Protein AF-A0A3D8RYN4-F1 (afdb_monomer)

Foldseek 3Di:
DQPPQQVVLLVCLVCQVVDVVSLVLLVVLLVVCVVVLQVLQVVCCVPPVAWFEEEEEQCFLPSNVVSSQVSTQAYEYEHQHPNRLVSVVVVLVVLVVPPDPDDRSPRYHYFNDDQQALQPLSAACCDPVCSPDGHAAGQEYEYEAPQQLPQDVLSVLLSNLSRHDAFGKYKYKHFAPPDPCLCVVDDPVPCVSGNHSHHHQVVVQVSNVVSPWAPWDWDDDPTMIIIMTTHHHDDDDDDDDDDDDDDDDDDDDDDDDDDDDDDDDDDPCVVVVLVPDDLVVLLLVLLVLACVSVQVLFVDQQDPDPDPDDDPDPDPQDDFPDWGPLCVSLVVLVVQLVPDVSSVVRSLLSSLQEDEQQSGTPGDPQVSLQCSLPPLLVVLLCLVVPLVSLQSHAEYEAEQVLQVLQADPVVVPDDDDRPRPLVSQVSSCVSVVNPCSSPDHSLLSVLSSQLSRQNYAYYHYEHEDHQAASNHLVSNVVSVQQAHNYQYYAYEYFCPPALQDADECCGYPLNVQNRYLNHAEYHYERHEHYDPDDARAQNANHAYYAYAQYAYALVRLLSVLVSYQQHAEDHDAHHFPRSDPPDDRQELQRHDAVQSVLVSCLSNLAHHAEYHDHCLSRHDYPDDPDPRDLLSQQSSQNYAYDEDEVVSVLSVCVVVVVQLPLCSVVSNHHLNYAEYEYEYHPPDPDDRRNPLSVLQSVLVCLLVVSNVNHAEYEYQDPDPNVVSCVSNVNSNHHYDYDNQAGAARSNGHSNDDDDDPDHDDHHTDDRPPPPVD

Organism: NCBI:txid1810919

pLDDT: mean 72.81, std 21.57, range [21.98, 98.44]

Mean predicted aligned error: 19.5 Å

InterPro domains:
  IPR029063 S-adenosyl-L-methionine-dependent methyltransferase superfamily [G3DSA:3.40.50.150] (34-234)
  IPR029063 S-adenosyl-L-methionine-dependent methyltransferase superfamily [SSF53335] (4-226)
  IPR032675 Leucine-rich repeat domain superfamily [G3DSA:3.80.10.10] (433-687)

Nearest PDB structures (foldseek):
  3ccf-assembly1_A  TM=7.684E-01  e=9.822E-07  Trichormus variabilis ATCC 29413
  2o57-assembly2_D  TM=6.548E-01  e=4.683E-06  Galdieria sulphuraria
  2o57-assembly2_C  TM=6.569E-01  e=8.264E-06  Galdieria sulphuraria
  2vz9-assembly1_B  TM=7.714E-01  e=1.116E-04  Sus scrofa
  8x8j-assembly1_B  TM=5.239E-01  e=8.935E-07  Acinetobacter baumannii

Secondary structure (DSSP, 8-state):
---HHHHHHHHHHHHHTT-HHHHHHHHHHHHHHHHHHHHHHHHHHHHHSPPPEEEEES-TTSHHHHHHGGGSSEEEEEES-HHHHHHHHHHHHHHHTT-SSS--GGGEEEEE-----TT-TTSPBSSTT-TTSPBP-EEEEEEES-GGG-S-HHHHHHHHHHHEEEEEEEEEEE-B--SGGGGGGS-GGG-TT-S-S-B-HHHHHHHHHHHTEEEEEEEEETTEEEEEEEEPPPPP------------------------------STTHHHHHTTS-HHHHHHHHHTT-TTTTT-TTT--S---TT-S-----PPPPPTTPPPHHHHHHHHHHHHHHH-HHHHHHHHHHHTSEE-TT-S-SS-HHHHHHHHHHHHHHHHHHHHH-HHHHHH--EEEE-GGGTGGGS-TTGGGSS-----HHHHHHHHHHHTT-S-GGG--HHHHHHHHHHT-TT--EEEEEEPS-SS-SS-HHHHHHTT------SEEEEEE--SS-TT--EEHHHHSHHHHHT-TT--EEEEESEEES-SSSPPPP-TT--EEEEEEE---HHHHHHHHHT-S---EEEEEEPPSTT-TTS-TTB-TTSPPHHHHHHHHGGGTTT--EEEEE-TTS-B--SPPP---GGGGGG-TT--EEEEEHHHHHHHHHHTT-TT-TTHHHHHS-TT-SEEEEE--TT--S--TTHHHHHHHHHHHHHTTSSTT--EEEESS----HHHHHHHHHTT-EEEE---PPBPPTT--SS---S-S--S--BPP--TT-TT-

Sequence (773 aa):
MASAGNERFNDEAADWDKNPAVQEATRLAFDTLKPIIQALSERKRSSSGAGLDVLEVGCGTGLLTLRVAPLVREIVAVDPAHGMIDALKAKINDTANGQGTQDNSNNVVPVCRLLEDPEDPALPPHNPIDPNGARRKFDLILSHLVMHHVPDLKAFLCTLLGCLTPGGRVALTDFEDFGPEAIKFHPPSKLDGVERHGIPARWMEDLMKEVGFQDVKFIPKELHYFSTAKKRTPKPLPRNNSTETSLGPNLIAEDWSASPTPRLMPSPHYLAALELLPNEVLHLILGHFCAHCRGEHQQMSPIDHSSFGHIPCPAPQPDPNERTWYAADCRDLYSTCLASRRLHDIAQPILFHQFIPGYDYGVSVLAACRKWNGQLASFMRTVAQRQDLAAAVKRIFVHPSLLEPFQSAELTRSHLACENPEEVVSEVGTMLGIKEPHQLSGGDLLALLIAELPGLEHFSLRAKYYDAEIARPAALSATGISHLSLKTIDISLDTLYYPGRTLSLQQHVRALVELSPSLETLNVHVCKETWQQSSIPFLPNLKNICFTFSRLGEKDLESMLSSCNGLTSFFYQAGCRTYNINDDPWNGSDQFQLSHGVRYLGRHRATLRSLHLDLRERGESTWSPGTWDMSSFREFTALQHLTLNVEELDSLVWRGARVGDPELLIQLLPPSIVSFHLMFQSAYSDQPLWLERSLLGLADAAARGEFQNLKQVKWDKDWDLKRVQSIFAASGVRFGYDGYWGTRSTLGDHGWRPRSPDAGQWMPLPDEDDADL

Structure (mmCIF, N/CA/C/O backbone):
data_AF-A0A3D8RYN4-F1
#
_entry.id   AF-A0A3D8RYN4-F1
#
loop_
_atom_site.group_PDB
_atom_site.id
_atom_site.type_symbol
_atom_site.label_atom_id
_atom_site.label_alt_id
_atom_site.label_comp_id
_atom_site.label_asym_id
_atom_site.label_entity_id
_atom_site.label_seq_id
_atom_site.pdbx_PDB_ins_code
_atom_site.Cartn_x
_atom_site.Cartn_y
_atom_site.Cartn_z
_atom_site.occupancy
_atom_site.B_iso_or_equiv
_atom_site.auth_seq_id
_atom_site.auth_comp_id
_atom_site.auth_asym_id
_atom_site.auth_atom_id
_atom_site.pdbx_PDB_model_num
ATOM 1 N N . MET A 1 1 ? -22.774 5.195 -34.272 1.00 28.20 1 MET A N 1
ATOM 2 C CA . MET A 1 1 ? -24.001 5.760 -33.673 1.00 28.20 1 MET A CA 1
ATOM 3 C C . MET A 1 1 ? -23.578 6.558 -32.449 1.00 28.20 1 MET A C 1
ATOM 5 O O . MET A 1 1 ? -23.318 5.948 -31.429 1.00 28.20 1 MET A O 1
ATOM 9 N N . ALA A 1 2 ? -23.432 7.880 -32.562 1.00 33.06 2 ALA A N 1
ATOM 10 C CA . ALA A 1 2 ? -22.966 8.752 -31.473 1.00 33.06 2 ALA A CA 1
ATOM 11 C C . ALA A 1 2 ? -24.028 9.808 -31.087 1.00 33.06 2 ALA A C 1
ATOM 13 O O . ALA A 1 2 ? -23.694 10.961 -30.835 1.00 33.06 2 ALA A O 1
ATOM 14 N N . SER A 1 3 ? -25.323 9.459 -31.137 1.00 45.72 3 SER A N 1
ATOM 15 C CA . SER A 1 3 ? -26.417 10.435 -30.969 1.00 45.72 3 SER A CA 1
ATOM 16 C C . SER A 1 3 ? -27.044 10.463 -29.569 1.00 45.72 3 SER A C 1
ATOM 18 O O . SER A 1 3 ? -27.320 11.551 -29.080 1.00 45.72 3 SER A O 1
ATOM 20 N N . ALA A 1 4 ? -27.215 9.322 -28.888 1.00 49.22 4 ALA A N 1
ATOM 21 C CA . ALA A 1 4 ? -27.992 9.271 -27.639 1.00 49.22 4 ALA A CA 1
ATOM 22 C C . ALA A 1 4 ? -27.337 10.027 -26.461 1.00 49.22 4 ALA A C 1
ATOM 24 O O . ALA A 1 4 ? -28.012 10.763 -25.745 1.00 49.22 4 ALA A O 1
ATOM 25 N N . GLY A 1 5 ? -26.012 9.917 -26.290 1.00 58.94 5 GLY A N 1
ATOM 26 C CA . GLY A 1 5 ? -25.298 10.629 -25.220 1.00 58.94 5 GLY A CA 1
ATOM 27 C C . GLY A 1 5 ? -25.317 12.152 -25.395 1.00 58.94 5 GLY A C 1
ATOM 28 O O . GLY A 1 5 ? -25.557 12.886 -24.439 1.00 58.94 5 GLY A O 1
ATOM 29 N N . ASN A 1 6 ? -25.128 12.635 -26.627 1.00 74.56 6 ASN A N 1
ATOM 30 C CA . ASN A 1 6 ? -25.016 14.067 -26.920 1.00 74.56 6 ASN A CA 1
ATOM 31 C C . ASN A 1 6 ? -26.335 14.822 -26.715 1.00 74.56 6 ASN A C 1
ATOM 33 O O . ASN A 1 6 ? -26.305 15.956 -26.248 1.00 74.56 6 ASN A O 1
ATOM 37 N N . GLU A 1 7 ? -27.482 14.214 -27.035 1.00 79.06 7 GLU A N 1
ATOM 38 C CA . GLU A 1 7 ? -28.801 14.817 -26.786 1.00 79.06 7 GLU A CA 1
ATOM 39 C C . GLU A 1 7 ? -29.033 15.040 -25.287 1.00 79.06 7 GLU A C 1
ATOM 41 O O . GLU A 1 7 ? -29.350 16.155 -24.879 1.00 79.06 7 GLU A O 1
ATOM 46 N N . ARG A 1 8 ? -28.727 14.039 -24.451 1.00 83.81 8 ARG A N 1
ATOM 47 C CA . ARG A 1 8 ? -28.802 14.175 -22.989 1.00 83.81 8 ARG A CA 1
ATOM 48 C C . ARG A 1 8 ? -27.894 15.290 -22.464 1.00 83.81 8 ARG A C 1
ATOM 50 O O . ARG A 1 8 ? -28.317 16.089 -21.633 1.00 83.81 8 ARG A O 1
ATOM 57 N N . PHE A 1 9 ? -26.648 15.360 -22.934 1.00 85.62 9 PHE A N 1
ATOM 58 C CA . PHE A 1 9 ? -25.726 16.419 -22.512 1.00 85.62 9 PHE A CA 1
ATOM 59 C C . PHE A 1 9 ? -26.158 17.808 -23.004 1.00 85.62 9 PHE A C 1
ATOM 61 O O . PHE A 1 9 ? -25.968 18.784 -22.283 1.00 85.62 9 PHE A O 1
ATOM 68 N N . ASN A 1 10 ? -26.782 17.917 -24.181 1.00 88.88 10 ASN A N 1
ATOM 69 C CA . ASN A 1 10 ? -27.369 19.179 -24.637 1.00 88.88 10 ASN A CA 1
ATOM 70 C C . ASN A 1 10 ? -28.485 19.654 -23.694 1.00 88.88 10 ASN A C 1
ATOM 72 O O . ASN A 1 10 ? -28.496 20.827 -23.325 1.00 88.88 10 ASN A O 1
ATOM 76 N N . ASP A 1 11 ? -29.374 18.748 -23.277 1.00 86.75 11 ASP A N 1
ATOM 77 C CA . ASP A 1 11 ? -30.501 19.065 -22.392 1.00 86.75 11 ASP A CA 1
ATOM 78 C C . ASP A 1 11 ? -30.045 19.430 -20.969 1.00 86.75 11 ASP A C 1
ATOM 80 O O . ASP A 1 11 ? -30.603 20.326 -20.336 1.00 86.75 11 ASP A O 1
ATOM 84 N N . GLU A 1 12 ? -29.005 18.763 -20.459 1.00 88.50 12 GLU A N 1
ATOM 85 C CA . GLU A 1 12 ? -28.494 18.985 -19.100 1.00 88.50 12 GLU A CA 1
ATOM 86 C C . GLU A 1 12 ? -27.566 20.212 -18.979 1.00 88.50 12 GLU A C 1
ATOM 88 O O . GLU A 1 12 ? -27.318 20.676 -17.863 1.00 88.50 12 GLU A O 1
ATOM 93 N N . ALA A 1 13 ? -27.063 20.772 -20.087 1.00 91.62 13 ALA A N 1
ATOM 94 C CA . ALA A 1 13 ? -26.007 21.792 -20.083 1.00 91.62 13 ALA A CA 1
ATOM 95 C C . ALA A 1 13 ? -26.321 23.038 -19.228 1.00 91.62 13 ALA A C 1
ATOM 97 O O . ALA A 1 13 ? -25.436 23.567 -18.555 1.00 91.62 13 ALA A O 1
ATOM 98 N N . ALA A 1 14 ? -27.578 23.496 -19.212 1.00 86.88 14 ALA A N 1
ATOM 99 C CA . ALA A 1 14 ? -27.990 24.687 -18.459 1.00 86.88 14 ALA A CA 1
ATOM 100 C C . ALA A 1 14 ? -27.959 24.493 -16.928 1.00 86.88 14 ALA A C 1
ATOM 102 O O . ALA A 1 14 ? -27.790 25.458 -16.177 1.00 86.88 14 ALA A O 1
ATOM 103 N N . ASP A 1 15 ? -28.116 23.251 -16.466 1.00 88.56 15 ASP A N 1
ATOM 104 C CA . ASP A 1 15 ? -28.150 22.888 -15.047 1.00 88.56 15 ASP A CA 1
ATOM 105 C C . ASP A 1 15 ? -26.900 22.119 -14.597 1.00 88.56 15 ASP A C 1
ATOM 107 O O . ASP A 1 15 ? -26.719 21.898 -13.398 1.00 88.56 15 ASP A O 1
ATOM 111 N N . TRP A 1 16 ? -26.011 21.762 -15.529 1.00 88.94 16 TRP A N 1
ATOM 112 C CA . TRP A 1 16 ? -24.803 20.969 -15.286 1.00 88.94 16 TRP A CA 1
ATOM 113 C C . TRP A 1 16 ? -23.952 21.529 -14.140 1.00 88.94 16 TRP A C 1
ATOM 115 O O . TRP A 1 16 ? -23.611 20.825 -13.190 1.00 88.94 16 TRP A O 1
ATOM 125 N N . ASP A 1 17 ? -23.699 22.836 -14.174 1.00 90.88 17 ASP A N 1
ATOM 126 C CA . ASP A 1 17 ? -22.916 23.558 -13.171 1.00 90.88 17 ASP A CA 1
ATOM 127 C C . ASP A 1 17 ? -23.568 23.617 -11.784 1.00 90.88 17 ASP A C 1
ATOM 129 O O . ASP A 1 17 ? -22.876 23.868 -10.797 1.00 90.88 17 ASP A O 1
ATOM 133 N N . LYS A 1 18 ? -24.886 23.414 -11.684 1.00 90.50 18 LYS A N 1
ATOM 134 C CA . LYS A 1 18 ? -25.612 23.457 -10.405 1.00 90.50 18 LYS A CA 1
ATOM 135 C C . LYS A 1 18 ? -25.452 22.163 -9.614 1.00 90.50 18 LYS A C 1
ATOM 137 O O . LYS A 1 18 ? -25.801 22.135 -8.436 1.00 90.50 18 LYS A O 1
ATOM 142 N N . ASN A 1 19 ? -24.948 21.099 -10.239 1.00 86.06 19 ASN A N 1
ATOM 143 C CA . ASN A 1 19 ? -24.753 19.811 -9.595 1.00 86.06 19 ASN A CA 1
ATOM 144 C C . ASN A 1 19 ? -23.532 19.852 -8.647 1.00 86.06 19 ASN A C 1
ATOM 146 O O . ASN A 1 19 ? -22.397 19.962 -9.123 1.00 86.06 19 ASN A O 1
ATOM 150 N N . PRO A 1 20 ? -23.720 19.707 -7.317 1.00 83.62 20 PRO A N 1
ATOM 151 C CA . PRO A 1 20 ? -22.615 19.766 -6.360 1.00 83.62 20 PRO A CA 1
ATOM 152 C C . PRO A 1 20 ? -21.553 18.684 -6.584 1.00 83.62 20 PRO A C 1
ATOM 154 O O . PRO A 1 20 ? -20.374 18.938 -6.359 1.00 83.62 20 PRO A O 1
ATOM 157 N N . ALA A 1 21 ? -21.948 17.501 -7.067 1.00 78.25 21 ALA A N 1
ATOM 158 C CA . ALA A 1 21 ? -21.012 16.412 -7.338 1.00 78.25 21 ALA A CA 1
ATOM 159 C C . ALA A 1 21 ? -20.090 16.733 -8.526 1.00 78.25 21 ALA A C 1
ATOM 161 O O . ALA A 1 21 ? -18.897 16.450 -8.469 1.00 78.25 21 ALA A O 1
ATOM 162 N N . VAL A 1 22 ? -20.616 17.386 -9.570 1.00 84.12 22 VAL A N 1
ATOM 163 C CA . VAL A 1 22 ? -19.830 17.832 -10.736 1.00 84.12 22 VAL A CA 1
ATOM 164 C C . VAL A 1 22 ? -18.836 18.925 -10.335 1.00 84.12 22 VAL A C 1
ATOM 166 O O . VAL A 1 22 ? -17.677 18.895 -10.752 1.00 84.12 22 VAL A O 1
ATOM 169 N N . GLN A 1 23 ? -19.266 19.869 -9.491 1.00 87.19 23 GLN A N 1
ATOM 170 C CA . GLN A 1 23 ? -18.396 20.920 -8.953 1.00 87.19 23 GLN A CA 1
ATOM 171 C C . GLN A 1 23 ? -17.258 20.338 -8.112 1.00 87.19 23 GLN A C 1
ATOM 173 O O . GLN A 1 23 ? -16.103 20.731 -8.286 1.00 87.19 23 GLN A O 1
ATOM 178 N N . GLU A 1 24 ? -17.572 19.386 -7.232 1.00 83.62 24 GLU A N 1
ATOM 179 C CA . GLU A 1 24 ? -16.580 18.767 -6.358 1.00 83.62 24 GLU A CA 1
ATOM 180 C C . GLU A 1 24 ? -15.594 17.891 -7.137 1.00 83.62 24 GLU A C 1
ATOM 182 O O . GLU A 1 24 ? -14.384 18.049 -6.975 1.00 83.62 24 GLU A O 1
ATOM 187 N N . ALA A 1 25 ? -16.075 17.051 -8.060 1.00 82.88 25 ALA A N 1
ATOM 188 C CA . ALA A 1 25 ? -15.208 16.252 -8.925 1.00 82.88 25 ALA A CA 1
ATOM 189 C C . ALA A 1 25 ? -14.261 17.138 -9.755 1.00 82.88 25 ALA A C 1
ATOM 191 O O . ALA A 1 25 ? -13.054 16.887 -9.812 1.00 82.88 25 ALA A O 1
ATOM 192 N N . THR A 1 26 ? -14.777 18.243 -10.310 1.00 89.56 26 THR A N 1
ATOM 193 C CA . THR A 1 26 ? -13.957 19.202 -11.063 1.00 89.56 26 THR A CA 1
ATOM 194 C C . THR A 1 26 ? -12.929 19.901 -10.172 1.00 89.56 26 THR A C 1
ATOM 196 O O . THR A 1 26 ? -11.788 20.116 -10.591 1.00 89.56 26 THR A O 1
ATOM 199 N N . ARG A 1 27 ? -13.299 20.262 -8.936 1.00 88.69 27 ARG A N 1
ATOM 200 C CA . ARG A 1 27 ? -12.378 20.871 -7.966 1.00 88.69 27 ARG A CA 1
ATOM 201 C C . ARG A 1 27 ? -11.228 19.918 -7.641 1.00 88.69 27 ARG A C 1
ATOM 203 O O . ARG A 1 27 ? -10.073 20.321 -7.751 1.00 88.69 27 ARG A O 1
ATOM 210 N N . LEU A 1 28 ? -11.531 18.662 -7.315 1.00 84.50 28 LEU A N 1
ATOM 211 C CA . LEU A 1 28 ? -10.532 17.634 -7.000 1.00 84.50 28 LEU A CA 1
ATOM 212 C C . LEU A 1 28 ? -9.595 17.348 -8.182 1.00 84.50 28 LEU A C 1
ATOM 214 O O . LEU A 1 28 ? -8.376 17.221 -8.000 1.00 84.50 28 LEU A O 1
ATOM 218 N N . ALA A 1 29 ? -10.144 17.292 -9.400 1.00 86.31 29 ALA A N 1
ATOM 219 C CA . ALA A 1 29 ? -9.355 17.145 -10.618 1.00 86.31 29 ALA A CA 1
ATOM 220 C C . ALA A 1 29 ? -8.426 18.345 -10.831 1.00 86.31 29 ALA A C 1
ATOM 222 O O . ALA A 1 29 ? -7.227 18.164 -11.052 1.00 86.31 29 ALA A O 1
ATOM 223 N N . PHE A 1 30 ? -8.937 19.572 -10.692 1.00 91.62 30 PHE A N 1
ATOM 224 C CA . PHE A 1 30 ? -8.129 20.780 -10.828 1.00 91.62 30 PHE A CA 1
ATOM 225 C C . PHE A 1 30 ? -7.024 20.871 -9.771 1.00 91.62 30 PHE A C 1
ATOM 227 O O . PHE A 1 30 ? -5.881 21.151 -10.124 1.00 91.62 30 PHE A O 1
ATOM 234 N N . ASP A 1 31 ? -7.323 20.591 -8.503 1.00 86.94 31 ASP A N 1
ATOM 235 C CA . ASP A 1 31 ? -6.338 20.635 -7.416 1.00 86.94 31 ASP A CA 1
ATOM 236 C C . ASP A 1 31 ? -5.197 19.631 -7.648 1.00 86.94 31 ASP A C 1
ATOM 238 O O . ASP A 1 31 ? -4.036 19.915 -7.349 1.00 86.94 31 ASP A O 1
ATOM 242 N N . THR A 1 32 ? -5.507 18.488 -8.270 1.00 83.62 32 THR A N 1
ATOM 243 C CA . THR A 1 32 ? -4.514 17.481 -8.670 1.00 83.62 32 THR A CA 1
ATOM 244 C C . THR A 1 32 ? -3.709 17.919 -9.905 1.00 83.62 32 THR A C 1
ATOM 246 O O . THR A 1 32 ? -2.491 17.741 -9.953 1.00 83.62 32 THR A O 1
ATOM 249 N N . LEU A 1 33 ? -4.360 18.528 -10.900 1.00 86.62 33 LEU A N 1
ATOM 250 C CA . LEU A 1 33 ? -3.746 18.949 -12.165 1.00 86.62 33 LEU A CA 1
ATOM 251 C C . LEU A 1 33 ? -2.893 20.219 -12.044 1.00 86.62 33 LEU A C 1
ATOM 253 O O . LEU A 1 33 ? -1.865 20.346 -12.712 1.00 86.62 33 LEU A O 1
ATOM 257 N N . LYS A 1 34 ? -3.300 21.162 -11.193 1.00 90.75 34 LYS A N 1
ATOM 258 C CA . LYS A 1 34 ? -2.684 22.484 -11.030 1.00 90.75 34 LYS A CA 1
ATOM 259 C C . LYS A 1 34 ? -1.160 22.447 -10.834 1.00 90.75 34 LYS A C 1
ATOM 261 O O . LYS A 1 34 ? -0.481 23.114 -11.620 1.00 90.75 34 LYS A O 1
ATOM 266 N N . PRO A 1 35 ? -0.582 21.690 -9.877 1.00 87.12 35 PRO A N 1
ATOM 267 C CA . PRO A 1 35 ? 0.873 21.662 -9.695 1.00 87.12 35 PRO A CA 1
ATOM 268 C C . PRO A 1 35 ? 1.612 21.108 -10.923 1.00 87.12 35 PRO A C 1
ATOM 270 O O . PRO A 1 35 ? 2.706 21.566 -11.254 1.00 87.12 35 PRO A O 1
ATOM 273 N N . ILE A 1 36 ? 1.002 20.165 -11.647 1.00 85.19 36 ILE A N 1
ATOM 274 C CA . ILE A 1 36 ? 1.584 19.561 -12.851 1.00 85.19 36 ILE A CA 1
ATOM 275 C C . ILE A 1 36 ? 1.597 20.574 -13.996 1.00 85.19 36 ILE A C 1
ATOM 277 O O . ILE A 1 36 ? 2.626 20.753 -14.651 1.00 85.19 36 ILE A O 1
ATOM 281 N N . ILE A 1 37 ? 0.482 21.276 -14.205 1.00 90.62 37 ILE A N 1
ATOM 282 C CA . ILE A 1 37 ? 0.365 22.332 -15.216 1.00 90.62 37 ILE A CA 1
ATOM 283 C C . ILE A 1 37 ? 1.364 23.455 -14.924 1.00 90.62 37 ILE A C 1
ATOM 285 O O . ILE A 1 37 ? 2.061 23.899 -15.833 1.00 90.62 37 ILE A O 1
ATOM 289 N N . GLN A 1 38 ? 1.493 23.880 -13.663 1.00 90.56 38 GLN A N 1
ATOM 290 C CA . GLN A 1 38 ? 2.442 24.922 -13.261 1.00 90.56 38 GLN A CA 1
ATOM 291 C C . GLN A 1 38 ? 3.894 24.520 -13.549 1.00 90.56 38 GLN A C 1
ATOM 293 O O . GLN A 1 38 ? 4.605 25.267 -14.222 1.00 90.56 38 GLN A O 1
ATOM 298 N N . ALA A 1 39 ? 4.304 23.314 -13.148 1.00 87.56 39 ALA A N 1
ATOM 299 C CA . ALA A 1 39 ? 5.656 22.817 -13.402 1.00 87.56 39 ALA A CA 1
ATOM 300 C C . ALA A 1 39 ? 5.966 22.685 -14.906 1.00 87.56 39 ALA A C 1
ATOM 302 O O . ALA A 1 39 ? 7.054 23.044 -15.365 1.00 87.56 39 ALA A O 1
ATOM 303 N N . LEU A 1 40 ? 5.011 22.194 -15.705 1.00 87.62 40 LEU A N 1
ATOM 304 C CA . LEU A 1 40 ? 5.161 22.104 -17.161 1.00 87.62 40 LEU A CA 1
ATOM 305 C C . LEU A 1 40 ? 5.230 23.494 -17.811 1.00 87.62 40 LEU A C 1
ATOM 307 O O . LEU A 1 40 ? 6.066 23.716 -18.691 1.00 87.62 40 LEU A O 1
ATOM 311 N N . SER A 1 41 ? 4.411 24.439 -17.345 1.00 88.25 41 SER A N 1
ATOM 312 C CA . SER A 1 41 ? 4.410 25.827 -17.808 1.00 88.25 41 SER A CA 1
ATOM 313 C C . SER A 1 41 ? 5.732 26.525 -17.516 1.00 88.25 41 SER A C 1
ATOM 315 O O . SER A 1 41 ? 6.292 27.159 -18.407 1.00 88.25 41 SER A O 1
ATOM 317 N N . GLU A 1 42 ? 6.278 26.379 -16.311 1.00 88.56 42 GLU A N 1
ATOM 318 C CA . GLU A 1 42 ? 7.590 26.928 -15.950 1.00 88.56 42 GLU A CA 1
ATOM 319 C C . GLU A 1 42 ? 8.713 26.328 -16.801 1.00 88.56 42 GLU A C 1
ATOM 321 O O . GLU A 1 42 ? 9.576 27.053 -17.301 1.00 88.56 42 GLU A O 1
ATOM 326 N N . ARG A 1 43 ? 8.672 25.012 -17.043 1.00 86.56 43 ARG A N 1
ATOM 327 C CA . ARG A 1 43 ? 9.653 24.320 -17.888 1.00 86.56 43 ARG A CA 1
ATOM 328 C C . ARG A 1 43 ? 9.598 24.763 -19.350 1.00 86.56 43 ARG A C 1
ATOM 330 O O . ARG A 1 43 ? 10.640 24.921 -19.990 1.00 86.56 43 ARG A O 1
ATOM 337 N N . LYS A 1 44 ? 8.402 24.954 -19.912 1.00 87.19 44 LYS A N 1
ATOM 338 C CA . LYS A 1 44 ? 8.258 25.430 -21.296 1.00 87.19 44 LYS A CA 1
ATOM 339 C C . LYS A 1 44 ? 8.686 26.894 -21.422 1.00 87.19 44 LYS A C 1
ATOM 341 O O . LYS A 1 44 ? 9.415 27.229 -22.359 1.00 87.19 44 LYS A O 1
ATOM 346 N N . ARG A 1 45 ? 8.341 27.734 -20.437 1.00 88.00 45 ARG A N 1
ATOM 347 C CA . ARG A 1 45 ? 8.789 29.135 -20.379 1.00 88.00 45 ARG A CA 1
ATOM 348 C C . ARG A 1 45 ? 10.309 29.242 -20.293 1.00 88.00 45 ARG A C 1
ATOM 350 O O . ARG A 1 45 ? 10.884 30.049 -21.010 1.00 88.00 45 ARG A O 1
ATOM 357 N N . SER A 1 46 ? 10.971 28.418 -19.481 1.00 83.50 46 SER A N 1
ATOM 358 C CA . SER A 1 46 ? 12.435 28.456 -19.356 1.00 83.50 46 SER A CA 1
ATOM 359 C C . SER A 1 46 ? 13.174 27.937 -20.594 1.00 83.50 46 SER A C 1
ATOM 361 O O . SER A 1 46 ? 14.259 28.422 -20.896 1.00 83.50 46 SER A O 1
ATOM 363 N N . SER A 1 47 ? 12.594 26.987 -21.335 1.00 83.06 47 SER A N 1
ATOM 364 C CA . SER A 1 47 ? 13.225 26.400 -22.530 1.00 83.06 47 SER A CA 1
ATOM 365 C C . SER A 1 47 ? 12.946 27.154 -23.833 1.00 83.06 47 SER A C 1
ATOM 367 O O . SER A 1 47 ? 13.799 27.167 -24.716 1.00 83.06 47 SER A O 1
ATOM 369 N N . SER A 1 48 ? 11.769 27.769 -23.975 1.00 82.56 48 SER A N 1
ATOM 370 C CA . SER A 1 48 ? 11.311 28.372 -25.240 1.00 82.56 48 SER A CA 1
ATOM 371 C C . SER A 1 48 ? 10.750 29.790 -25.106 1.00 82.56 48 SER A C 1
ATOM 373 O O . SER A 1 48 ? 10.386 30.398 -26.109 1.00 82.56 48 SER A O 1
ATOM 375 N N . GLY A 1 49 ? 10.631 30.321 -23.885 1.00 80.62 49 GLY A N 1
ATOM 376 C CA . GLY A 1 49 ? 9.981 31.609 -23.615 1.00 80.62 49 GLY A CA 1
ATOM 377 C C . GLY A 1 49 ? 8.451 31.594 -23.739 1.00 80.62 49 GLY A C 1
ATOM 378 O O . GLY A 1 49 ? 7.812 32.590 -23.413 1.00 80.62 49 GLY A O 1
ATOM 379 N N . ALA A 1 50 ? 7.845 30.482 -24.173 1.00 84.44 50 ALA A N 1
ATOM 380 C CA . ALA A 1 50 ? 6.407 30.359 -24.412 1.00 84.44 50 ALA A CA 1
ATOM 381 C C . ALA A 1 50 ? 5.669 29.627 -23.274 1.00 84.44 50 ALA A C 1
ATOM 383 O O . ALA A 1 50 ? 6.233 28.769 -22.594 1.00 84.44 50 ALA A O 1
ATOM 384 N N . GLY A 1 51 ? 4.381 29.938 -23.084 1.00 87.56 51 GLY A N 1
ATOM 385 C CA . GLY A 1 51 ? 3.480 29.159 -22.222 1.00 87.56 51 GLY A CA 1
ATOM 386 C C . GLY A 1 51 ? 2.950 27.886 -22.904 1.00 87.56 51 GLY A C 1
ATOM 387 O O . GLY A 1 51 ? 3.172 27.675 -24.100 1.00 87.56 51 GLY A O 1
ATOM 388 N N . LEU A 1 52 ? 2.265 27.026 -22.143 1.00 93.94 52 LEU A N 1
ATOM 389 C CA . LEU A 1 52 ? 1.721 25.753 -22.641 1.00 93.94 52 LEU A CA 1
ATOM 390 C C . LEU A 1 52 ? 0.536 25.938 -23.582 1.00 93.94 52 LEU A C 1
ATOM 392 O O . LEU A 1 52 ? -0.351 26.739 -23.300 1.00 93.94 52 LEU A O 1
ATOM 396 N N . ASP A 1 53 ? 0.512 25.122 -24.630 1.00 95.88 53 ASP A N 1
ATOM 397 C CA . ASP A 1 53 ? -0.653 24.910 -25.480 1.00 95.88 53 ASP A CA 1
ATOM 398 C C . ASP A 1 53 ? -1.376 23.655 -25.030 1.00 95.88 53 ASP A C 1
ATOM 400 O O . ASP A 1 53 ? -0.803 22.561 -25.050 1.00 95.88 53 ASP A O 1
ATOM 404 N N . VAL A 1 54 ? -2.624 23.830 -24.607 1.00 97.94 54 VAL A N 1
ATOM 405 C CA . VAL A 1 54 ? -3.427 22.764 -24.013 1.00 97.94 54 VAL A CA 1
ATOM 406 C C . VAL A 1 54 ? -4.616 22.435 -24.901 1.00 97.94 54 VAL A C 1
ATOM 408 O O . VAL A 1 54 ? -5.234 23.324 -25.481 1.00 97.94 54 VAL A O 1
ATOM 411 N N . LEU A 1 55 ? -4.934 21.151 -25.002 1.00 98.44 55 LEU A N 1
ATOM 412 C CA . LEU A 1 55 ? -6.184 20.662 -25.577 1.00 98.44 55 LEU A CA 1
ATOM 413 C C . LEU A 1 55 ? -6.969 19.947 -24.478 1.00 98.44 55 LEU A C 1
ATOM 415 O O . LEU A 1 55 ? -6.441 19.053 -23.829 1.00 98.44 55 LEU A O 1
ATOM 419 N N . GLU A 1 56 ? -8.222 20.318 -24.270 1.00 98.19 56 GLU A N 1
ATOM 420 C CA . GLU A 1 56 ? -9.145 19.590 -23.405 1.00 98.19 56 GLU A CA 1
ATOM 421 C C . GLU A 1 56 ? -10.196 18.890 -24.265 1.00 98.19 56 GLU A C 1
ATOM 423 O O . GLU A 1 56 ? -10.864 19.538 -25.069 1.00 98.19 56 GLU A O 1
ATOM 428 N N . VAL A 1 57 ? -10.315 17.568 -24.122 1.00 97.06 57 VAL A N 1
ATOM 429 C CA . VAL A 1 57 ? -11.268 16.745 -24.882 1.00 97.06 57 VAL A CA 1
ATOM 430 C C . VAL A 1 57 ? -12.396 16.280 -23.965 1.00 97.06 57 VAL A C 1
ATOM 432 O O . VAL A 1 57 ? -12.141 15.604 -22.965 1.00 97.06 57 VAL A O 1
ATOM 435 N N . GLY A 1 58 ? -13.626 16.635 -24.339 1.00 95.88 58 GLY A N 1
ATOM 436 C CA . GLY A 1 58 ? -14.832 16.540 -23.516 1.00 95.88 58 GLY A CA 1
ATOM 437 C C . GLY A 1 58 ? -14.865 17.623 -22.438 1.00 95.88 58 GLY A C 1
ATOM 438 O O . GLY A 1 58 ? -14.939 17.321 -21.252 1.00 95.88 58 GLY A O 1
ATOM 439 N N . CYS A 1 59 ? -14.734 18.891 -22.841 1.00 96.00 59 CYS A N 1
ATOM 440 C CA . CYS A 1 59 ? -14.667 20.013 -21.900 1.00 96.00 59 CYS A CA 1
ATOM 441 C C . CYS A 1 59 ? -16.005 20.341 -21.213 1.00 96.00 59 CYS A C 1
ATOM 443 O O . CYS A 1 59 ? -16.029 21.125 -20.258 1.00 96.00 59 CYS A O 1
ATOM 445 N N . GLY A 1 60 ? -17.129 19.797 -21.696 1.00 95.94 60 GLY A N 1
ATOM 446 C CA . GLY A 1 60 ? -18.462 20.098 -21.189 1.00 95.94 60 GLY A CA 1
ATOM 447 C C . GLY A 1 60 ? -18.739 21.604 -21.168 1.00 95.94 60 GLY A C 1
ATOM 448 O O . GLY A 1 60 ? -18.364 22.346 -22.078 1.00 95.94 60 GLY A O 1
ATOM 449 N N . THR A 1 61 ? -19.346 22.082 -20.081 1.00 95.94 61 THR A N 1
ATOM 450 C CA . THR A 1 61 ? -19.594 23.515 -19.844 1.00 95.94 61 THR A CA 1
ATOM 451 C C . THR A 1 61 ? -18.331 24.317 -19.474 1.00 95.94 61 THR A C 1
ATOM 453 O O . THR A 1 61 ? -18.427 25.501 -19.132 1.00 95.94 61 THR A O 1
ATOM 456 N N . GLY A 1 62 ? -17.152 23.684 -19.487 1.00 94.88 62 GLY A N 1
ATOM 457 C CA . GLY A 1 62 ? -15.834 24.285 -19.276 1.00 94.88 62 GLY A CA 1
ATOM 458 C C . GLY A 1 62 ? -15.473 24.639 -17.832 1.00 94.88 62 GLY A C 1
ATOM 459 O O . GLY A 1 62 ? -14.683 25.556 -17.602 1.00 94.88 62 GLY A O 1
ATOM 460 N N . LEU A 1 63 ? -16.021 23.925 -16.842 1.00 94.75 63 LEU A N 1
ATOM 461 C CA . LEU A 1 63 ? -15.666 24.118 -15.427 1.00 94.75 63 LEU A CA 1
ATOM 462 C C . LEU A 1 63 ? -14.168 23.898 -15.153 1.00 94.75 63 LEU A C 1
ATOM 464 O O . LEU A 1 63 ? -13.562 24.671 -14.408 1.00 94.75 63 LEU A O 1
ATOM 468 N N . LEU A 1 64 ? -13.563 22.868 -15.756 1.00 95.44 64 LEU A N 1
ATOM 469 C CA . LEU A 1 64 ? -12.122 22.626 -15.659 1.00 95.44 64 LEU A CA 1
ATOM 470 C C . LEU A 1 64 ? -11.349 23.586 -16.576 1.00 95.44 64 LEU A C 1
ATOM 472 O O . LEU A 1 64 ? -10.393 24.217 -16.117 1.00 95.44 64 LEU A O 1
ATOM 476 N N . THR A 1 65 ? -11.817 23.778 -17.815 1.00 96.50 65 THR A N 1
ATOM 477 C CA . THR A 1 65 ? -11.240 24.704 -18.805 1.00 96.50 65 THR A CA 1
ATOM 478 C C . THR A 1 65 ? -10.951 26.081 -18.215 1.00 96.50 65 THR A C 1
ATOM 480 O O . THR A 1 65 ? -9.821 26.566 -18.281 1.00 96.50 65 THR A O 1
ATOM 483 N N . LEU A 1 66 ? -11.950 26.704 -17.583 1.00 94.31 66 LEU A N 1
ATOM 484 C CA . LEU A 1 66 ? -11.843 28.063 -17.043 1.00 94.31 66 LEU A CA 1
ATOM 485 C C . LEU A 1 66 ? -10.917 28.150 -15.821 1.00 94.31 66 LEU A C 1
ATOM 487 O O . LEU A 1 66 ? -10.322 29.197 -15.575 1.00 94.31 66 LEU A O 1
ATOM 491 N N . ARG A 1 67 ? -10.743 27.055 -15.070 1.00 93.94 67 ARG A N 1
ATOM 492 C CA . ARG A 1 67 ? -9.771 26.983 -13.965 1.00 93.94 67 ARG A CA 1
ATOM 493 C C . ARG A 1 67 ? -8.338 26.815 -14.470 1.00 93.94 67 ARG A C 1
ATOM 495 O O . ARG A 1 67 ? -7.408 27.311 -13.836 1.00 93.94 67 ARG A O 1
ATOM 502 N N . VAL A 1 68 ? -8.156 26.126 -15.598 1.00 94.50 68 VAL A N 1
ATOM 503 C CA . VAL A 1 68 ? -6.847 25.870 -16.222 1.00 94.50 68 VAL A CA 1
ATOM 504 C C . VAL A 1 68 ? -6.359 27.054 -17.058 1.00 94.50 68 VAL A C 1
ATOM 506 O O . VAL A 1 68 ? -5.160 27.334 -17.046 1.00 94.50 68 VAL A O 1
ATOM 509 N N . ALA A 1 69 ? -7.261 27.773 -17.731 1.00 94.62 69 ALA A N 1
ATOM 510 C CA . ALA A 1 69 ? -6.949 28.895 -18.623 1.00 94.62 69 ALA A CA 1
ATOM 511 C C . ALA A 1 69 ? -5.931 29.921 -18.057 1.00 94.62 69 ALA A C 1
ATOM 513 O O . ALA A 1 69 ? -5.001 30.274 -18.786 1.00 94.62 69 ALA A O 1
ATOM 514 N N . PRO A 1 70 ? -5.980 30.327 -16.767 1.00 90.62 70 PRO A N 1
ATOM 515 C CA . PRO A 1 70 ? -5.000 31.245 -16.167 1.00 90.62 70 PRO A CA 1
ATOM 516 C C . PRO A 1 70 ? -3.555 30.723 -16.098 1.00 90.62 70 PRO A C 1
ATOM 518 O O . PRO A 1 70 ? -2.624 31.488 -15.846 1.00 90.62 70 PRO A O 1
ATOM 521 N N . LEU A 1 71 ? -3.346 29.411 -16.228 1.00 92.06 71 LEU A N 1
ATOM 522 C CA . LEU A 1 71 ? -2.050 28.760 -16.001 1.00 92.06 71 LEU A CA 1
ATOM 523 C C . LEU A 1 71 ? -1.281 28.480 -17.301 1.00 92.06 71 LEU A C 1
ATOM 525 O O . LEU A 1 71 ? -0.125 28.038 -17.251 1.00 92.06 71 LEU A O 1
ATOM 529 N N . VAL A 1 72 ? -1.913 28.715 -18.453 1.00 93.94 72 VAL A N 1
ATOM 530 C CA . VAL A 1 72 ? -1.469 28.248 -19.775 1.00 93.94 72 VAL A CA 1
ATOM 531 C C . VAL A 1 72 ? -1.500 29.380 -20.804 1.00 93.94 72 VAL A C 1
ATOM 533 O O . VAL A 1 72 ? -2.046 30.449 -20.550 1.00 93.94 72 VAL A O 1
ATOM 536 N N . ARG A 1 73 ? -0.867 29.179 -21.967 1.00 93.50 73 ARG A N 1
ATOM 537 C CA . ARG A 1 73 ? -0.882 30.175 -23.049 1.00 93.50 73 ARG A CA 1
ATOM 538 C C . ARG A 1 73 ? -2.241 30.211 -23.727 1.00 93.50 73 ARG A C 1
ATOM 540 O O . ARG A 1 73 ? -2.784 31.293 -23.891 1.00 93.50 73 ARG A O 1
ATOM 547 N N . GLU A 1 74 ? -2.747 29.050 -24.123 1.00 95.00 74 GLU A N 1
ATOM 548 C CA . GLU A 1 74 ? -4.030 28.873 -24.801 1.00 95.00 74 GLU A CA 1
ATOM 549 C C . GLU A 1 74 ? -4.565 27.471 -24.496 1.00 95.00 74 GLU A C 1
ATOM 551 O O . GLU A 1 74 ? -3.787 26.513 -24.414 1.00 95.00 74 GLU A O 1
ATOM 556 N N . ILE A 1 75 ? -5.882 27.352 -24.335 1.00 97.44 75 ILE A N 1
ATOM 557 C CA . ILE A 1 75 ? -6.577 26.075 -24.191 1.00 97.44 75 ILE A CA 1
ATOM 558 C C . ILE A 1 75 ? -7.651 25.935 -25.271 1.00 97.44 75 ILE A C 1
ATOM 560 O O . ILE A 1 75 ? -8.577 26.740 -25.356 1.00 97.44 75 ILE A O 1
ATOM 564 N N . VAL A 1 76 ? -7.521 24.910 -26.112 1.00 98.12 76 VAL A N 1
ATOM 565 C CA . VAL A 1 76 ? -8.555 24.502 -27.070 1.00 98.12 76 VAL A CA 1
ATOM 566 C C . VAL A 1 76 ? -9.468 23.514 -26.359 1.00 98.12 76 VAL A C 1
ATOM 568 O O . VAL A 1 76 ? -9.013 22.456 -25.940 1.00 98.12 76 VAL A O 1
ATOM 571 N N . ALA A 1 77 ? -10.735 23.870 -26.189 1.00 97.94 77 ALA A N 1
ATOM 572 C CA . ALA A 1 77 ? -11.707 23.111 -25.413 1.00 97.94 77 ALA A CA 1
ATOM 573 C C . ALA A 1 77 ? -12.733 22.487 -26.364 1.00 97.94 77 ALA A C 1
ATOM 575 O O . ALA A 1 77 ? -13.497 23.207 -27.010 1.00 97.94 77 ALA A O 1
ATOM 576 N N . VAL A 1 78 ? -12.695 21.161 -26.504 1.00 97.62 78 VAL A N 1
ATOM 577 C CA . VAL A 1 78 ? -13.488 20.409 -27.482 1.00 97.62 78 VAL A CA 1
ATOM 578 C C . VAL A 1 78 ? -14.570 19.599 -26.780 1.00 97.62 78 VAL A C 1
ATOM 580 O O . VAL A 1 78 ? -14.270 18.851 -25.854 1.00 97.62 78 VAL A O 1
ATOM 583 N N . ASP A 1 79 ? -15.807 19.678 -27.261 1.00 96.62 79 ASP A N 1
ATOM 584 C CA . ASP A 1 79 ? -16.911 18.824 -26.812 1.00 96.62 79 ASP A CA 1
ATOM 585 C C . ASP A 1 79 ? -17.901 18.569 -27.967 1.00 96.62 79 ASP A C 1
ATOM 587 O O . ASP A 1 79 ? -18.160 19.484 -28.755 1.00 96.62 79 ASP A O 1
ATOM 591 N N . PRO A 1 80 ? -18.451 17.353 -28.138 1.00 93.69 80 PRO A N 1
ATOM 592 C CA . PRO A 1 80 ? -19.414 17.072 -29.204 1.00 93.69 80 PRO A CA 1
ATOM 593 C C . PRO A 1 80 ? -20.819 17.656 -28.955 1.00 93.69 80 PRO A C 1
ATOM 595 O O . PRO A 1 80 ? -21.597 17.768 -29.907 1.00 93.69 80 PRO A O 1
ATOM 598 N N . ALA A 1 81 ? -21.165 18.031 -27.719 1.00 93.69 81 ALA A N 1
ATOM 599 C CA . ALA A 1 81 ? -22.469 18.589 -27.372 1.00 93.69 81 ALA A CA 1
ATOM 600 C C . ALA A 1 81 ? -22.501 20.116 -27.579 1.00 93.69 81 ALA A C 1
ATOM 602 O O . ALA A 1 81 ? -21.718 20.878 -27.008 1.00 93.69 81 ALA A O 1
ATOM 603 N N . HIS A 1 82 ? -23.454 20.585 -28.389 1.00 93.81 82 HIS A N 1
ATOM 604 C CA . HIS A 1 82 ? -23.625 22.009 -28.688 1.00 93.81 82 HIS A CA 1
ATOM 605 C C . HIS A 1 82 ? -24.023 22.801 -27.439 1.00 93.81 82 HIS A C 1
ATOM 607 O O . HIS A 1 82 ? -23.440 23.851 -27.183 1.00 93.81 82 HIS A O 1
ATOM 613 N N . GLY A 1 83 ? -24.943 22.271 -26.624 1.00 93.44 83 GLY A N 1
ATOM 614 C CA . GLY A 1 83 ? -25.395 22.935 -25.397 1.00 93.44 83 GLY A CA 1
ATOM 615 C C . GLY A 1 83 ? -24.258 23.159 -24.396 1.00 93.44 83 GLY A C 1
ATOM 616 O O . GLY A 1 83 ? -24.166 24.224 -23.788 1.00 93.44 83 GLY A O 1
ATOM 617 N N . MET A 1 84 ? -23.341 22.193 -24.289 1.00 95.56 84 MET A N 1
ATOM 618 C CA . MET A 1 84 ? -22.148 22.285 -23.443 1.00 95.56 84 MET A CA 1
ATOM 619 C C . MET A 1 84 ? -21.210 23.410 -23.903 1.00 95.56 84 MET A C 1
ATOM 621 O O . MET A 1 84 ? -20.823 24.274 -23.111 1.00 95.56 84 MET A O 1
ATOM 625 N N . ILE A 1 85 ? -20.910 23.455 -25.204 1.00 96.50 85 ILE A N 1
ATOM 626 C CA . ILE A 1 85 ? -20.062 24.495 -25.797 1.00 96.50 85 ILE A CA 1
ATOM 627 C C . ILE A 1 85 ? -20.711 25.879 -25.727 1.00 96.50 85 ILE A C 1
ATOM 629 O O . ILE A 1 85 ? -20.017 26.870 -25.492 1.00 96.50 85 ILE A O 1
ATOM 633 N N . ASP A 1 86 ? -22.024 25.975 -25.905 1.00 95.12 86 ASP A N 1
ATOM 634 C CA . ASP A 1 86 ? -22.739 27.244 -25.800 1.00 95.12 86 ASP A CA 1
ATOM 635 C C . ASP A 1 86 ? -22.736 27.770 -24.356 1.00 95.12 86 ASP A C 1
ATOM 637 O O . ASP A 1 86 ? -22.509 28.965 -24.147 1.00 95.12 86 ASP A O 1
ATOM 641 N N . ALA A 1 87 ? -22.853 26.889 -23.355 1.00 94.12 87 ALA A N 1
ATOM 642 C CA . ALA A 1 87 ? -22.676 27.250 -21.948 1.00 94.12 87 ALA A CA 1
ATOM 643 C C . ALA A 1 87 ? -21.248 27.747 -21.646 1.00 94.12 87 ALA A C 1
ATOM 645 O O . ALA A 1 87 ? -21.080 28.743 -20.939 1.00 94.12 87 ALA A O 1
ATOM 646 N N . LEU A 1 88 ? -20.214 27.110 -22.211 1.00 94.88 88 LEU A N 1
ATOM 647 C CA . LEU A 1 88 ? -18.830 27.585 -22.093 1.00 94.88 88 LEU A CA 1
ATOM 648 C C . LEU A 1 88 ? -18.649 28.966 -22.745 1.00 94.88 88 LEU A C 1
ATOM 650 O O . LEU A 1 88 ? -18.121 29.883 -22.114 1.00 94.88 88 LEU A O 1
ATOM 654 N N . LYS A 1 89 ? -19.131 29.157 -23.980 1.00 93.69 89 LYS A N 1
ATOM 655 C CA . LYS A 1 89 ? -19.078 30.455 -24.677 1.00 93.69 89 LYS A CA 1
ATOM 656 C C . LYS A 1 89 ? -19.776 31.559 -23.884 1.00 93.69 89 LYS A C 1
ATOM 658 O O . LYS A 1 89 ? -19.246 32.665 -23.812 1.00 93.69 89 LYS A O 1
ATOM 663 N N . ALA A 1 90 ? -20.927 31.269 -23.276 1.00 91.06 90 ALA A N 1
ATOM 664 C CA . ALA A 1 90 ? -21.633 32.222 -22.425 1.00 91.06 90 ALA A CA 1
ATOM 665 C C . ALA A 1 90 ? -20.751 32.684 -21.253 1.00 91.06 90 ALA A C 1
ATOM 667 O O . ALA A 1 90 ? -20.566 33.883 -21.072 1.00 91.06 90 ALA A O 1
ATOM 668 N N . LYS A 1 91 ? -20.095 31.757 -20.541 1.00 89.69 91 LYS A N 1
ATOM 669 C CA . LYS A 1 91 ? -19.183 32.091 -19.429 1.00 89.69 91 LYS A CA 1
ATOM 670 C C . LYS A 1 91 ? -17.961 32.896 -19.878 1.00 89.69 91 LYS A C 1
ATOM 672 O O . LYS A 1 91 ? -17.552 33.829 -19.187 1.00 89.69 91 LYS A O 1
ATOM 677 N N . ILE A 1 92 ? -17.384 32.566 -21.037 1.00 88.38 92 ILE A N 1
ATOM 678 C CA . ILE A 1 92 ? -16.266 33.320 -21.633 1.00 88.38 92 ILE A CA 1
ATOM 679 C C . ILE A 1 92 ? -16.699 34.772 -21.904 1.00 88.38 92 ILE A C 1
ATOM 681 O O . ILE A 1 92 ? -15.986 35.709 -21.538 1.00 88.38 92 ILE A O 1
ATOM 685 N N . ASN A 1 93 ? -17.890 34.959 -22.481 1.00 81.44 93 ASN A N 1
ATOM 686 C CA . ASN A 1 93 ? -18.443 36.274 -22.808 1.00 81.44 93 ASN A CA 1
ATOM 687 C C . ASN A 1 93 ? -18.864 37.078 -21.563 1.00 81.44 93 ASN A C 1
ATOM 689 O O . ASN A 1 93 ? -18.647 38.288 -21.520 1.00 81.44 93 ASN A O 1
ATOM 693 N N . ASP A 1 94 ? -19.410 36.430 -20.532 1.00 72.44 94 ASP A N 1
ATOM 694 C CA . ASP A 1 94 ? -19.800 37.084 -19.273 1.00 72.44 94 ASP A CA 1
ATOM 695 C C . ASP A 1 94 ? -18.582 37.583 -18.482 1.00 72.44 94 ASP A C 1
ATOM 697 O O . ASP A 1 94 ? -18.607 38.666 -17.892 1.00 72.44 94 ASP A O 1
ATOM 701 N N . THR A 1 95 ? -17.473 36.840 -18.534 1.00 60.94 95 THR A N 1
ATOM 702 C CA . THR A 1 95 ? -16.208 37.235 -17.894 1.00 60.94 95 THR A CA 1
ATOM 703 C C . THR A 1 95 ? -15.595 38.471 -18.571 1.00 60.94 95 THR A C 1
ATOM 705 O O . THR A 1 95 ? -15.020 39.319 -17.890 1.00 60.94 95 THR A O 1
ATOM 708 N N . ALA A 1 96 ? -15.798 38.642 -19.885 1.00 55.31 96 ALA A N 1
ATOM 709 C CA . ALA A 1 96 ? -15.362 39.825 -20.634 1.00 55.31 96 ALA A CA 1
ATOM 710 C C . ALA A 1 96 ? -16.152 41.110 -20.287 1.00 55.31 96 ALA A C 1
ATOM 712 O O . ALA A 1 96 ? -15.674 42.212 -20.550 1.00 55.31 96 ALA A O 1
ATOM 713 N N . ASN A 1 97 ? -17.329 40.989 -19.655 1.00 51.06 97 ASN A N 1
ATOM 714 C CA . ASN A 1 97 ? -18.201 42.109 -19.274 1.00 51.06 97 ASN A CA 1
ATOM 715 C C . ASN A 1 97 ? -18.021 42.586 -17.812 1.00 51.06 97 ASN A C 1
ATOM 717 O O . ASN A 1 97 ? -18.807 43.399 -17.324 1.00 51.06 97 ASN A O 1
ATOM 721 N N . GLY A 1 98 ? -16.977 42.128 -17.107 1.00 49.97 98 GLY A N 1
ATOM 722 C CA . GLY A 1 98 ? -16.512 42.743 -15.854 1.00 49.97 98 GLY A CA 1
ATOM 723 C C . GLY A 1 98 ? -17.209 42.313 -14.553 1.00 49.97 98 GLY A C 1
ATOM 724 O O . GLY A 1 98 ? -17.094 43.029 -13.560 1.00 49.97 98 GLY A O 1
ATOM 725 N N . GLN A 1 99 ? -17.904 41.167 -14.514 1.00 45.56 99 GLN A N 1
ATOM 726 C CA . GLN A 1 99 ? -18.516 40.629 -13.277 1.00 45.56 99 GLN A CA 1
ATOM 727 C C . GLN A 1 99 ? -17.860 39.342 -12.726 1.00 45.56 99 GLN A C 1
ATOM 729 O O . GLN A 1 99 ? -18.339 38.795 -11.735 1.00 45.56 99 GLN A O 1
ATOM 734 N N . GLY A 1 100 ? -16.743 38.876 -13.299 1.00 45.88 100 GLY A N 1
ATOM 735 C CA . GLY A 1 100 ? -16.000 37.694 -12.832 1.00 45.88 100 GLY A CA 1
ATOM 736 C C . GLY A 1 100 ? -14.609 38.023 -12.275 1.00 45.88 100 GLY A C 1
ATOM 737 O O . GLY A 1 100 ? -13.922 38.917 -12.765 1.00 45.88 100 GLY A O 1
ATOM 738 N N . THR A 1 101 ? -14.164 37.297 -11.245 1.00 42.78 101 THR A N 1
ATOM 739 C CA . THR A 1 101 ? -12.787 37.381 -10.734 1.00 42.78 101 THR A CA 1
ATOM 740 C C . THR A 1 101 ? -11.809 36.690 -11.697 1.00 42.78 101 THR A C 1
ATOM 742 O O . THR A 1 101 ? -11.891 35.476 -11.852 1.00 42.78 101 THR A O 1
ATOM 745 N N . GLN A 1 102 ? -10.850 37.463 -12.229 1.00 47.97 102 GLN A N 1
ATOM 746 C CA . GLN A 1 102 ? -9.719 37.118 -13.124 1.00 47.97 102 GLN A CA 1
ATOM 747 C C . GLN A 1 102 ? -10.005 37.165 -14.646 1.00 47.97 102 GLN A C 1
ATOM 749 O O . GLN A 1 102 ? -10.736 36.356 -15.206 1.00 47.97 102 GLN A O 1
ATOM 754 N N . ASP A 1 103 ? -9.339 38.124 -15.296 1.00 51.94 103 ASP A N 1
ATOM 755 C CA . ASP A 1 103 ? -9.354 38.517 -16.716 1.00 51.94 103 ASP A CA 1
ATOM 756 C C . ASP A 1 103 ? -8.638 37.494 -17.629 1.00 51.94 103 ASP A C 1
ATOM 758 O O . ASP A 1 103 ? -7.548 37.754 -18.128 1.00 51.94 103 ASP A O 1
ATOM 762 N N . ASN A 1 104 ? -9.195 36.284 -17.789 1.00 53.53 104 ASN A N 1
ATOM 763 C CA . ASN A 1 104 ? -8.575 35.203 -18.584 1.00 53.53 104 ASN A CA 1
ATOM 764 C C . ASN A 1 104 ? -9.521 34.544 -19.614 1.00 53.53 104 ASN A C 1
ATOM 766 O O . ASN A 1 104 ? -9.325 33.392 -19.986 1.00 53.53 104 ASN A O 1
ATOM 770 N N . SER A 1 105 ? -10.547 35.242 -20.115 1.00 60.12 105 SER A N 1
ATOM 771 C CA . SER A 1 105 ? -11.431 34.717 -21.176 1.00 60.12 105 SER A CA 1
ATOM 772 C C . SER A 1 105 ? -10.808 34.739 -22.582 1.00 60.12 105 SER A C 1
ATOM 774 O O . SER A 1 105 ? -11.298 34.064 -23.484 1.00 60.12 105 SER A O 1
ATOM 776 N N . ASN A 1 106 ? -9.703 35.465 -22.783 1.00 72.00 106 ASN A N 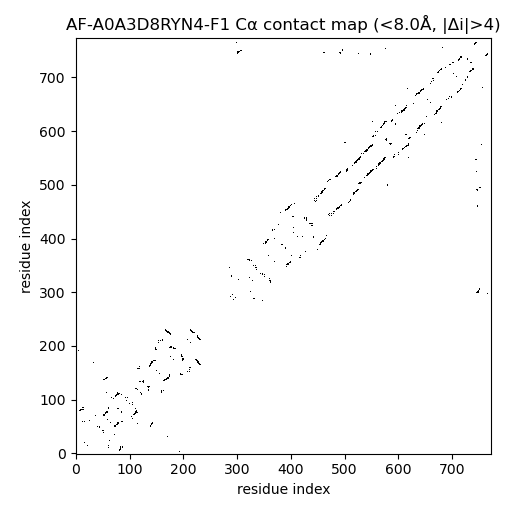1
ATOM 777 C CA . ASN A 1 106 ? -9.122 35.702 -24.112 1.00 72.00 106 ASN A CA 1
ATOM 778 C C . ASN A 1 106 ? -8.267 34.549 -24.671 1.00 72.00 106 ASN A C 1
ATOM 780 O O . ASN A 1 106 ? -7.841 34.630 -25.822 1.00 72.00 106 ASN A O 1
ATOM 784 N N . ASN A 1 107 ? -7.985 33.500 -23.891 1.00 91.19 107 ASN A N 1
ATOM 785 C CA . ASN A 1 107 ? -7.119 32.390 -24.307 1.00 91.19 107 ASN A CA 1
ATOM 786 C C . ASN A 1 107 ? -7.813 31.015 -24.326 1.00 91.19 107 ASN A C 1
ATOM 788 O O . ASN A 1 107 ? -7.137 29.983 -24.353 1.00 91.19 107 ASN A O 1
ATOM 792 N N . VAL A 1 108 ? -9.148 30.995 -24.333 1.00 95.75 108 VAL A N 1
ATOM 793 C CA . VAL A 1 108 ? -9.958 29.777 -24.467 1.00 95.75 108 VAL A CA 1
ATOM 794 C C . VAL A 1 108 ? -10.556 29.711 -25.872 1.00 95.75 108 VAL A C 1
ATOM 796 O O . VAL A 1 108 ? -11.227 30.644 -26.308 1.00 95.75 108 VAL A O 1
ATOM 799 N N . VAL A 1 109 ? -10.347 28.597 -26.575 1.00 96.19 109 VAL A N 1
ATOM 800 C CA . VAL A 1 109 ? -10.881 28.353 -27.923 1.00 96.19 109 VAL A CA 1
ATOM 801 C C . VAL A 1 109 ? -11.912 27.219 -27.862 1.00 96.19 109 VAL A C 1
ATOM 803 O O . VAL A 1 109 ? -11.521 26.051 -27.869 1.00 96.19 109 VAL A O 1
ATOM 806 N N . PRO A 1 110 ? -13.219 27.526 -27.782 1.00 96.50 110 PRO A N 1
ATOM 807 C CA . PRO A 1 110 ? -14.265 26.510 -27.734 1.00 96.50 110 PRO A CA 1
ATOM 808 C C . PRO A 1 110 ? -14.538 25.912 -29.123 1.00 96.50 110 PRO A C 1
ATOM 810 O O . PRO A 1 110 ? -14.749 26.642 -30.094 1.00 96.50 110 PRO A O 1
ATOM 813 N N . VAL A 1 111 ? -14.595 24.584 -29.211 1.00 96.56 111 VAL A N 1
ATOM 814 C CA . VAL A 1 111 ? -14.796 23.826 -30.454 1.00 96.56 111 VAL A CA 1
ATOM 815 C C . VAL A 1 111 ? -15.882 22.771 -30.241 1.00 96.56 111 VAL A C 1
ATOM 817 O O . VAL A 1 111 ? -15.738 21.880 -29.411 1.00 96.56 111 VAL A O 1
ATOM 820 N N . CYS A 1 112 ? -16.967 22.839 -31.017 1.00 96.06 112 CYS A N 1
ATOM 821 C CA . CYS A 1 112 ? -18.011 21.814 -30.976 1.00 96.06 112 CYS A CA 1
ATOM 822 C C . CYS A 1 112 ? -17.719 20.711 -31.998 1.00 96.06 112 CYS A C 1
ATOM 824 O O . CYS A 1 112 ? -17.932 20.899 -33.200 1.00 96.06 112 CYS A O 1
ATOM 826 N N . ARG A 1 113 ? -17.156 19.589 -31.539 1.00 94.62 113 ARG A N 1
ATOM 827 C CA . ARG A 1 113 ? -16.715 18.487 -32.404 1.00 94.62 113 ARG A CA 1
ATOM 828 C C . ARG A 1 113 ? -16.537 17.191 -31.614 1.00 94.62 113 ARG A C 1
ATOM 830 O O . ARG A 1 113 ? -16.012 17.215 -30.507 1.00 94.62 113 ARG A O 1
ATOM 837 N N . LEU A 1 114 ? -16.894 16.054 -32.213 1.00 92.25 114 LEU A N 1
ATOM 838 C CA . LEU A 1 114 ? -16.382 14.755 -31.775 1.00 92.25 114 LEU A CA 1
ATOM 839 C C . LEU A 1 114 ? -14.990 14.573 -32.390 1.00 92.25 114 LEU A C 1
ATOM 841 O O . LEU A 1 114 ? -14.866 14.454 -33.607 1.00 92.25 114 LEU A O 1
ATOM 845 N N . LEU A 1 115 ? -13.946 14.630 -31.568 1.00 93.38 115 LEU A N 1
ATOM 846 C CA . LEU A 1 115 ? -12.571 14.578 -32.056 1.00 93.38 115 LEU A CA 1
ATOM 847 C C . LEU A 1 115 ? -12.116 13.128 -32.256 1.00 93.38 115 LEU A C 1
ATOM 849 O O . LEU A 1 115 ? -11.701 12.471 -31.306 1.00 93.38 115 LEU A O 1
ATOM 853 N N . GLU A 1 116 ? -12.166 12.653 -33.498 1.00 91.44 116 GLU A N 1
ATOM 854 C CA . GLU A 1 116 ? -11.707 11.306 -33.882 1.00 91.44 116 GLU A CA 1
ATOM 855 C C . GLU A 1 116 ? -10.405 11.349 -34.697 1.00 91.44 116 GLU A C 1
ATOM 857 O O . GLU A 1 116 ? -9.638 10.387 -34.689 1.00 91.44 116 GLU A O 1
ATOM 862 N N . ASP A 1 117 ? -10.106 12.484 -35.334 1.00 93.25 117 ASP A N 1
ATOM 863 C CA . ASP A 1 117 ? -8.926 12.688 -36.177 1.00 93.25 117 ASP A CA 1
ATOM 864 C C . ASP A 1 117 ? -8.008 13.775 -35.579 1.00 93.25 117 ASP A C 1
ATOM 866 O O . ASP A 1 117 ? -8.453 14.912 -35.384 1.00 93.25 117 ASP A O 1
ATOM 870 N N . PRO A 1 118 ? -6.720 13.486 -35.298 1.00 94.88 118 PRO A N 1
ATOM 871 C CA . PRO A 1 118 ? -5.771 14.493 -34.823 1.00 94.88 118 PRO A CA 1
ATOM 872 C C . PRO A 1 118 ? -5.454 15.601 -35.842 1.00 94.88 118 PRO A C 1
ATOM 874 O O . PRO A 1 118 ? -4.754 16.560 -35.497 1.00 94.88 118 PRO A O 1
ATOM 877 N N . GLU A 1 119 ? -5.910 15.456 -37.087 1.00 95.38 119 GLU A N 1
ATOM 878 C CA . GLU A 1 119 ? -5.850 16.457 -38.149 1.00 95.38 119 GLU A CA 1
ATOM 879 C C . GLU A 1 119 ? -7.231 17.061 -38.490 1.00 95.38 119 GLU A C 1
ATOM 881 O O . GLU A 1 119 ? -7.354 17.742 -39.512 1.00 95.38 119 GLU A O 1
ATOM 886 N N . ASP A 1 120 ? -8.259 16.885 -37.639 1.00 94.75 120 ASP A N 1
ATOM 887 C CA . ASP A 1 120 ? -9.596 17.449 -37.891 1.00 94.75 120 ASP A CA 1
ATOM 888 C C . ASP A 1 120 ? -9.512 18.978 -38.121 1.00 94.75 120 ASP A C 1
ATOM 890 O O . ASP A 1 120 ? -8.964 19.699 -37.277 1.00 94.75 120 ASP A O 1
ATOM 894 N N . PRO A 1 121 ? -10.061 19.512 -39.234 1.00 92.38 121 PRO A N 1
ATOM 895 C CA . PRO A 1 121 ? -10.025 20.939 -39.561 1.00 92.38 121 PRO A CA 1
ATOM 896 C C . PRO A 1 121 ? -10.632 21.875 -38.507 1.00 92.38 121 PRO A C 1
ATOM 898 O O . PRO A 1 121 ? -10.358 23.075 -38.547 1.00 92.38 121 PRO A O 1
ATOM 901 N N . ALA A 1 122 ? -11.452 21.355 -37.587 1.00 92.69 122 ALA A N 1
ATOM 902 C CA . ALA A 1 122 ? -11.986 22.097 -36.450 1.00 92.69 122 ALA A CA 1
ATOM 903 C C . ALA A 1 122 ? -10.903 22.477 -35.423 1.00 92.69 122 ALA A C 1
ATOM 905 O O . ALA A 1 122 ? -11.093 23.425 -34.660 1.00 92.69 122 ALA A O 1
ATOM 906 N N . LEU A 1 123 ? -9.763 21.775 -35.404 1.00 95.62 123 LEU A N 1
ATOM 907 C CA . LEU A 1 123 ? -8.602 22.168 -34.610 1.00 95.62 123 LEU A CA 1
ATOM 908 C C . LEU A 1 123 ? -7.857 23.347 -35.265 1.00 95.62 123 LEU A C 1
ATOM 910 O O . LEU A 1 123 ? -7.751 23.414 -36.497 1.00 95.62 123 LEU A O 1
ATOM 914 N N . PRO A 1 124 ? -7.261 24.257 -34.467 1.00 95.12 124 PRO A N 1
ATOM 915 C CA . PRO A 1 124 ? -6.497 25.376 -35.005 1.00 95.12 124 PRO A CA 1
ATOM 916 C C . PRO A 1 124 ? -5.378 24.916 -35.952 1.00 95.12 124 PRO A C 1
ATOM 918 O O . PRO A 1 124 ? -4.694 23.928 -35.661 1.00 95.12 124 PRO A O 1
ATOM 921 N N . PRO A 1 125 ? -5.126 25.632 -37.062 1.00 94.25 125 PRO A N 1
ATOM 922 C CA . PRO A 1 125 ? -4.018 25.303 -37.948 1.00 94.25 125 PRO A CA 1
ATOM 923 C C . PRO A 1 125 ? -2.676 25.495 -37.225 1.00 94.25 125 PRO A C 1
ATOM 925 O O . PRO A 1 125 ? -2.510 26.404 -36.404 1.00 94.25 125 PRO A O 1
ATOM 928 N N . HIS A 1 126 ? -1.692 24.649 -37.543 1.00 90.12 126 HIS A N 1
ATOM 929 C CA . HIS A 1 126 ? -0.324 24.785 -37.036 1.00 90.12 126 HIS A CA 1
ATOM 930 C C . HIS A 1 126 ? 0.303 26.110 -37.493 1.00 90.12 126 HIS A C 1
ATOM 932 O O . HIS A 1 126 ? 0.979 26.782 -36.717 1.00 90.12 126 HIS A O 1
ATOM 938 N N . ASN A 1 127 ? 0.041 26.502 -38.744 1.00 88.19 127 ASN A N 1
ATOM 939 C CA . ASN A 1 127 ? 0.449 27.781 -39.309 1.00 88.19 127 ASN A CA 1
ATOM 940 C C . ASN A 1 127 ? -0.795 28.605 -39.691 1.00 88.19 127 ASN A C 1
ATOM 942 O O . ASN A 1 127 ? -1.503 28.208 -40.613 1.00 88.19 127 ASN A O 1
ATOM 946 N N . PRO A 1 128 ? -1.047 29.769 -39.063 1.00 83.81 128 PRO A N 1
ATOM 947 C CA . PRO A 1 128 ? -2.186 30.628 -39.401 1.00 83.81 128 PRO A CA 1
ATOM 948 C C . PRO A 1 128 ? -2.238 31.091 -40.868 1.00 83.81 128 PRO A C 1
ATOM 950 O O . PRO A 1 128 ? -3.307 31.444 -41.353 1.00 83.81 128 PRO A O 1
ATOM 953 N N . ILE A 1 129 ? -1.100 31.098 -41.573 1.00 88.69 129 ILE A N 1
ATOM 954 C CA . ILE A 1 129 ? -1.002 31.493 -42.991 1.00 88.69 129 ILE A CA 1
ATOM 955 C C . ILE A 1 129 ? -1.465 30.361 -43.927 1.00 88.69 129 ILE A C 1
ATOM 957 O O . ILE A 1 129 ? -1.852 30.623 -45.063 1.00 88.69 129 ILE A O 1
ATOM 961 N N . ASP A 1 130 ? -1.462 29.115 -43.450 1.00 90.19 130 ASP A N 1
ATOM 962 C CA . ASP A 1 130 ? -1.930 27.942 -44.189 1.00 90.19 130 ASP A CA 1
ATOM 963 C C . ASP A 1 130 ? -3.087 27.262 -43.433 1.00 90.19 130 ASP A C 1
ATOM 965 O O . ASP A 1 130 ? -2.885 26.265 -42.730 1.00 90.19 130 ASP A O 1
ATOM 969 N N . PRO A 1 131 ? -4.320 27.793 -43.545 1.00 86.62 131 PRO A N 1
ATOM 970 C CA . PRO A 1 131 ? -5.473 27.274 -42.809 1.00 86.62 131 PRO A CA 1
ATOM 971 C C . PRO A 1 131 ? -5.858 25.841 -43.210 1.00 86.62 131 PRO A C 1
ATOM 973 O O . PRO A 1 131 ? -6.542 25.157 -42.446 1.00 86.62 131 PRO A O 1
ATOM 976 N N . ASN A 1 132 ? -5.397 25.365 -44.373 1.00 88.75 132 ASN A N 1
ATOM 977 C CA . ASN A 1 132 ? -5.652 24.016 -44.884 1.00 88.75 132 ASN A CA 1
ATOM 978 C C . ASN A 1 132 ? -4.508 23.030 -44.579 1.00 88.75 132 ASN A C 1
ATOM 980 O O . ASN A 1 132 ? -4.644 21.847 -44.879 1.00 88.75 132 ASN A O 1
ATOM 984 N N . GLY A 1 133 ? -3.414 23.492 -43.966 1.00 88.25 133 GLY A N 1
ATOM 985 C CA . GLY A 1 133 ? -2.249 22.676 -43.622 1.00 88.25 133 GLY A CA 1
ATOM 986 C C . GLY A 1 133 ? -2.450 21.759 -42.408 1.00 88.25 133 GLY A C 1
ATOM 987 O O . GLY A 1 133 ? -3.569 21.469 -41.990 1.00 88.25 133 GLY A O 1
ATOM 988 N N . ALA A 1 134 ? -1.345 21.296 -41.819 1.00 92.00 134 ALA A N 1
ATOM 989 C CA . ALA A 1 134 ? -1.381 20.453 -40.621 1.00 92.00 134 ALA A CA 1
ATOM 990 C C . ALA A 1 134 ? -2.018 21.181 -39.425 1.00 92.00 134 ALA A C 1
ATOM 992 O O . ALA A 1 134 ? -1.872 22.401 -39.269 1.00 92.00 134 ALA A O 1
ATOM 993 N N . ARG A 1 135 ? -2.693 20.434 -38.551 1.00 96.19 135 ARG A N 1
ATOM 994 C CA . ARG A 1 135 ? -3.285 20.974 -37.325 1.00 96.19 135 ARG A CA 1
ATOM 995 C C . ARG A 1 135 ? -2.237 21.181 -36.242 1.00 96.19 135 ARG A C 1
ATOM 997 O O . ARG A 1 135 ? -1.208 20.501 -36.178 1.00 96.19 135 ARG A O 1
ATOM 1004 N N . ARG A 1 136 ? -2.496 22.160 -35.373 1.00 95.06 136 ARG A N 1
ATOM 1005 C CA . ARG A 1 136 ? -1.649 22.452 -34.217 1.00 95.06 136 ARG A CA 1
ATOM 1006 C C . ARG A 1 136 ? -1.566 21.222 -33.315 1.00 95.06 136 ARG A C 1
ATOM 1008 O O . ARG A 1 136 ? -2.558 20.537 -33.085 1.00 95.06 136 ARG A O 1
ATOM 1015 N N . LYS A 1 137 ? -0.369 20.980 -32.784 1.00 96.69 137 LYS A N 1
ATOM 1016 C CA . LYS A 1 137 ? -0.108 19.955 -31.773 1.00 96.69 137 LYS A CA 1
ATOM 1017 C C . LYS A 1 137 ? 0.087 20.600 -30.407 1.00 96.69 137 LYS A C 1
ATOM 1019 O O . LYS A 1 137 ? 0.558 21.732 -30.325 1.00 96.69 137 LYS A O 1
ATOM 1024 N N . PHE A 1 138 ? -0.274 19.876 -29.357 1.00 97.38 138 PHE A N 1
ATOM 1025 C CA . PHE A 1 138 ? -0.409 20.400 -27.998 1.00 97.38 138 PHE A CA 1
ATOM 1026 C C . PHE A 1 138 ? 0.656 19.828 -27.062 1.00 97.38 138 PHE A C 1
ATOM 1028 O O . PHE A 1 138 ? 1.108 18.695 -27.239 1.00 97.38 138 PHE A O 1
ATOM 1035 N N . ASP A 1 139 ? 1.064 20.606 -26.060 1.00 96.06 139 ASP A N 1
ATOM 1036 C CA . ASP A 1 139 ? 2.046 20.165 -25.061 1.00 96.06 139 ASP A CA 1
ATOM 1037 C C . ASP A 1 139 ? 1.404 19.338 -23.951 1.00 96.06 139 ASP A C 1
ATOM 1039 O O . ASP A 1 139 ? 2.063 18.485 -23.352 1.00 96.06 139 ASP A O 1
ATOM 1043 N N . LEU A 1 140 ? 0.134 19.617 -23.662 1.00 96.94 140 LEU A N 1
ATOM 1044 C CA . LEU A 1 140 ? -0.656 18.922 -22.661 1.00 96.94 140 LEU A CA 1
ATOM 1045 C C . LEU A 1 140 ? -2.066 18.674 -23.198 1.00 96.94 140 LEU A C 1
ATOM 1047 O O . LEU A 1 140 ? -2.696 19.586 -23.728 1.00 96.94 140 LEU A O 1
ATOM 1051 N N . ILE A 1 141 ? -2.566 17.456 -23.030 1.00 97.75 141 ILE A N 1
ATOM 1052 C CA . ILE A 1 141 ? -3.967 17.120 -23.280 1.00 97.75 141 ILE A CA 1
ATOM 1053 C C . ILE A 1 141 ? -4.635 16.738 -21.966 1.00 97.75 141 ILE A C 1
ATOM 1055 O O . ILE A 1 141 ? -4.087 15.933 -21.212 1.00 97.75 141 ILE A O 1
ATOM 1059 N N . LEU A 1 142 ? -5.811 17.301 -21.713 1.00 97.25 142 LEU A N 1
ATOM 1060 C CA . LEU A 1 142 ? -6.657 17.021 -20.560 1.00 97.25 142 LEU A CA 1
ATOM 1061 C C . LEU A 1 142 ? -7.937 16.304 -21.001 1.00 97.25 142 LEU A C 1
ATOM 1063 O O . LEU A 1 142 ? -8.466 16.570 -22.079 1.00 97.25 142 LEU A O 1
ATOM 1067 N N . SER A 1 143 ? -8.445 15.412 -20.157 1.00 95.31 143 SER A N 1
ATOM 1068 C CA . SER A 1 143 ? -9.802 14.868 -20.275 1.00 95.31 143 SER A CA 1
ATOM 1069 C C . SER A 1 143 ? -10.288 14.436 -18.891 1.00 95.31 143 SER A C 1
ATOM 1071 O O . SER A 1 143 ? -9.530 13.816 -18.137 1.00 95.31 143 SER A O 1
ATOM 1073 N N . HIS A 1 144 ? -11.514 14.811 -18.530 1.00 94.69 144 HIS A N 1
ATOM 1074 C CA . HIS A 1 144 ? -12.059 14.622 -17.186 1.00 94.69 144 HIS A CA 1
ATOM 1075 C C . HIS A 1 144 ? -13.477 14.059 -17.242 1.00 94.69 144 HIS A C 1
ATOM 1077 O O . HIS A 1 144 ? -14.374 14.740 -17.723 1.00 94.69 144 HIS A O 1
ATOM 1083 N N . LEU A 1 145 ? -13.670 12.843 -16.714 1.00 91.69 145 LEU A N 1
ATOM 1084 C CA . LEU A 1 145 ? -14.960 12.136 -16.655 1.00 91.69 145 LEU A CA 1
ATOM 1085 C C . LEU A 1 145 ? -15.617 11.936 -18.036 1.00 91.69 145 LEU A C 1
ATOM 1087 O O . LEU A 1 145 ? -16.818 12.134 -18.200 1.00 91.69 145 LEU A O 1
ATOM 1091 N N . VAL A 1 146 ? -14.821 11.548 -19.034 1.00 90.62 146 VAL A N 1
ATOM 1092 C CA . VAL A 1 146 ? -15.264 11.374 -20.434 1.00 90.62 146 VAL A CA 1
ATOM 1093 C C . VAL A 1 146 ? -15.066 9.942 -20.909 1.00 90.62 146 VAL A C 1
ATOM 1095 O O . VAL A 1 146 ? -15.885 9.402 -21.646 1.00 90.62 146 VAL A O 1
ATOM 1098 N N . MET A 1 147 ? -13.965 9.311 -20.512 1.00 92.06 147 MET A N 1
ATOM 1099 C CA . MET A 1 147 ? -13.503 8.051 -21.079 1.00 92.06 147 MET A CA 1
ATOM 1100 C C . MET A 1 147 ? -14.481 6.918 -20.799 1.00 92.06 147 MET A C 1
ATOM 1102 O O . MET A 1 147 ? -14.643 6.058 -21.653 1.00 92.06 147 MET A O 1
ATOM 1106 N N . HIS A 1 148 ? -15.203 6.922 -19.680 1.00 90.81 148 HIS A N 1
ATOM 1107 C CA . HIS A 1 148 ? -16.233 5.913 -19.408 1.00 90.81 148 HIS A CA 1
ATOM 1108 C C . HIS A 1 148 ? -17.442 5.955 -20.375 1.00 90.81 148 HIS A C 1
ATOM 1110 O O . HIS A 1 148 ? -18.204 4.991 -20.452 1.00 90.81 148 HIS A O 1
ATOM 1116 N N . HIS A 1 149 ? -17.581 7.020 -21.172 1.00 87.50 149 HIS A N 1
ATOM 1117 C CA . HIS A 1 149 ? -18.560 7.150 -22.258 1.00 87.50 149 HIS A CA 1
ATOM 1118 C C . HIS A 1 149 ? -17.992 6.837 -23.655 1.00 87.50 149 HIS A C 1
ATOM 1120 O O . HIS A 1 149 ? -18.727 6.878 -24.638 1.00 87.50 149 HIS A O 1
ATOM 1126 N N . VAL A 1 150 ? -16.690 6.562 -23.783 1.00 89.12 150 VAL A N 1
ATOM 1127 C CA . VAL A 1 150 ? -16.026 6.371 -25.084 1.00 89.12 150 VAL A CA 1
ATOM 1128 C C . VAL A 1 150 ? -16.028 4.888 -25.470 1.00 89.12 150 VAL A C 1
ATOM 1130 O O . VAL A 1 150 ? -15.346 4.119 -24.795 1.00 89.12 150 VAL A O 1
ATOM 1133 N N . PRO A 1 151 ? -16.688 4.444 -26.555 1.00 86.56 151 PRO A N 1
ATOM 1134 C CA . PRO A 1 151 ? -16.795 3.013 -26.864 1.00 86.56 151 PRO A CA 1
ATOM 1135 C C . PRO A 1 151 ? -15.434 2.363 -27.146 1.00 86.56 151 PRO A C 1
ATOM 1137 O O . PRO A 1 151 ? -15.097 1.334 -26.564 1.00 86.56 151 PRO A O 1
ATOM 1140 N N . ASP A 1 152 ? -14.607 3.019 -27.967 1.00 90.44 152 ASP A N 1
ATOM 1141 C CA . ASP A 1 152 ? -13.261 2.563 -28.326 1.00 90.44 152 ASP A CA 1
ATOM 1142 C C . ASP A 1 152 ? -12.189 3.467 -27.698 1.00 90.44 152 ASP A C 1
ATOM 1144 O O . ASP A 1 152 ? -11.770 4.484 -28.262 1.00 90.44 152 ASP A O 1
ATOM 1148 N N . LEU A 1 153 ? -11.733 3.087 -26.499 1.00 92.25 153 LEU A N 1
ATOM 1149 C CA . LEU A 1 153 ? -10.678 3.820 -25.796 1.00 92.25 153 LEU A CA 1
ATOM 1150 C C . LEU A 1 153 ? -9.325 3.745 -26.494 1.00 92.25 153 LEU A C 1
ATOM 1152 O O . LEU A 1 153 ? -8.534 4.678 -26.372 1.00 92.25 153 LEU A O 1
ATOM 1156 N N . LYS A 1 154 ? -9.047 2.676 -27.244 1.00 91.50 154 LYS A N 1
ATOM 1157 C CA . LYS A 1 154 ? -7.781 2.545 -27.963 1.00 91.50 154 LYS A CA 1
ATOM 1158 C C . LYS A 1 154 ? -7.712 3.564 -29.095 1.00 91.50 154 LYS A C 1
ATOM 1160 O O . LYS A 1 154 ? -6.716 4.278 -29.206 1.00 91.50 154 LYS A O 1
ATOM 1165 N N . ALA A 1 155 ? -8.775 3.667 -29.894 1.00 92.19 155 ALA A N 1
ATOM 1166 C CA . ALA A 1 155 ? -8.889 4.670 -30.948 1.00 92.19 155 ALA A CA 1
ATOM 1167 C C . ALA A 1 155 ? -8.805 6.091 -30.373 1.00 92.19 155 ALA A C 1
ATOM 1169 O O . ALA A 1 155 ? -8.013 6.898 -30.854 1.00 92.19 155 ALA A O 1
ATOM 1170 N N . PHE A 1 156 ? -9.526 6.362 -29.282 1.00 95.00 156 PHE A N 1
ATOM 1171 C CA . PHE A 1 156 ? -9.462 7.646 -28.584 1.00 95.00 156 PHE A CA 1
ATOM 1172 C C . PHE A 1 156 ? -8.039 8.001 -28.130 1.00 95.00 156 PHE A C 1
ATOM 1174 O O . PHE A 1 156 ? -7.539 9.084 -28.437 1.00 95.00 156 PHE A O 1
ATOM 1181 N N . LEU A 1 157 ? -7.338 7.076 -27.467 1.00 95.75 157 LEU A N 1
ATOM 1182 C CA . LEU A 1 157 ? -5.953 7.268 -27.031 1.00 95.75 157 LEU A CA 1
ATOM 1183 C C . LEU A 1 157 ? -4.990 7.473 -28.215 1.00 95.75 157 LEU A C 1
ATOM 1185 O O . LEU A 1 157 ? -4.084 8.305 -28.116 1.00 95.75 157 LEU A O 1
ATOM 1189 N N . CYS A 1 158 ? -5.187 6.775 -29.339 1.00 94.06 158 CYS A N 1
ATOM 1190 C CA . CYS A 1 158 ? -4.432 7.000 -30.578 1.00 94.06 158 CYS A CA 1
ATOM 1191 C C . CYS A 1 158 ? -4.628 8.428 -31.110 1.00 94.06 158 CYS A C 1
ATOM 1193 O O . CYS A 1 158 ? -3.649 9.088 -31.474 1.00 94.06 158 CYS A O 1
ATOM 1195 N N . THR A 1 159 ? -5.863 8.936 -31.102 1.00 96.31 159 THR A N 1
ATOM 1196 C CA . THR A 1 159 ? -6.179 10.318 -31.486 1.00 96.31 159 THR A CA 1
ATOM 1197 C C . THR A 1 159 ? -5.492 11.317 -30.554 1.00 96.31 159 THR A C 1
ATOM 1199 O O . THR A 1 159 ? -4.810 12.227 -31.034 1.00 96.31 159 THR A O 1
ATOM 1202 N N . LEU A 1 160 ? -5.546 11.108 -29.230 1.00 97.06 160 LEU A N 1
ATOM 1203 C CA . LEU A 1 160 ? -4.836 11.965 -28.269 1.00 97.06 160 LEU A CA 1
ATOM 1204 C C . LEU A 1 160 ? -3.319 11.962 -28.519 1.00 97.06 160 LEU A C 1
ATOM 1206 O O . LEU A 1 160 ? -2.687 13.020 -28.562 1.00 97.06 160 LEU A O 1
ATOM 1210 N N . LEU A 1 161 ? -2.720 10.789 -28.746 1.00 95.50 161 LEU A N 1
ATOM 1211 C CA . LEU A 1 161 ? -1.295 10.673 -29.063 1.00 95.50 161 LEU A CA 1
ATOM 1212 C C . LEU A 1 161 ? -0.940 11.428 -30.358 1.00 95.50 161 LEU A C 1
ATOM 1214 O O . LEU A 1 161 ? 0.115 12.069 -30.442 1.00 95.50 161 LEU A O 1
ATOM 1218 N N . GLY A 1 162 ? -1.819 11.390 -31.362 1.00 94.69 162 GLY A N 1
ATOM 1219 C CA . GLY A 1 162 ? -1.694 12.132 -32.617 1.00 94.69 162 GLY A CA 1
ATOM 1220 C C . GLY A 1 162 ? -1.755 13.654 -32.448 1.00 94.69 162 GLY A C 1
ATOM 1221 O O . GLY A 1 162 ? -1.087 14.374 -33.195 1.00 94.69 162 GLY A O 1
ATOM 1222 N N . CYS A 1 163 ? -2.482 14.147 -31.445 1.00 97.12 163 CYS A N 1
ATOM 1223 C CA . CYS A 1 163 ? -2.601 15.570 -31.111 1.00 97.12 163 CYS A CA 1
ATOM 1224 C C . CYS A 1 163 ? -1.399 16.132 -30.333 1.00 97.12 163 CYS A C 1
ATOM 1226 O O . CYS A 1 163 ? -1.225 17.348 -30.282 1.00 97.12 163 CYS A O 1
ATOM 1228 N N . LEU A 1 164 ? -0.543 15.292 -29.743 1.00 96.62 164 LEU A N 1
ATOM 1229 C CA . LEU A 1 164 ? 0.593 15.756 -28.936 1.00 96.62 164 LEU A CA 1
ATOM 1230 C C . LEU A 1 164 ? 1.818 16.180 -29.754 1.00 96.62 164 LEU A C 1
ATOM 1232 O O . LEU A 1 164 ? 2.210 15.518 -30.726 1.00 96.62 164 LEU A O 1
ATOM 1236 N N . THR A 1 165 ? 2.507 17.218 -29.275 1.00 93.69 165 THR A N 1
ATOM 1237 C CA . THR A 1 165 ? 3.891 17.519 -29.665 1.00 93.69 165 THR A CA 1
ATOM 1238 C C . THR A 1 165 ? 4.838 16.400 -29.202 1.00 93.69 165 THR A C 1
ATOM 1240 O O . THR A 1 165 ? 4.532 15.654 -28.264 1.00 93.69 165 THR A O 1
ATOM 1243 N N . PRO A 1 166 ? 6.017 16.229 -29.830 1.00 88.44 166 PRO A N 1
ATOM 1244 C CA . PRO A 1 166 ? 7.050 15.348 -29.290 1.00 88.44 166 PRO A CA 1
ATOM 1245 C C . PRO A 1 166 ? 7.423 15.748 -27.854 1.00 88.44 166 PRO A C 1
ATOM 1247 O O . PRO A 1 166 ? 7.799 16.888 -27.602 1.00 88.44 166 PRO A O 1
ATOM 1250 N N . GLY A 1 167 ? 7.338 14.809 -26.909 1.00 83.25 167 GLY A N 1
ATOM 1251 C CA . GLY A 1 167 ? 7.559 15.086 -25.486 1.00 83.25 167 GLY A CA 1
ATOM 1252 C C . GLY A 1 167 ? 6.366 15.702 -24.745 1.00 83.25 167 GLY A C 1
ATOM 1253 O O . GLY A 1 167 ? 6.457 15.846 -23.522 1.00 83.25 167 GLY A O 1
ATOM 1254 N N . GLY A 1 168 ? 5.270 16.010 -25.449 1.00 89.31 168 GLY A N 1
ATOM 1255 C CA . GLY A 1 168 ? 3.994 16.415 -24.865 1.00 89.31 168 GLY A CA 1
ATOM 1256 C C . GLY A 1 168 ? 3.368 15.304 -24.021 1.00 89.31 168 GLY A C 1
ATOM 1257 O O . GLY A 1 168 ? 3.788 14.140 -24.087 1.00 89.31 168 GLY A O 1
ATOM 1258 N N . ARG A 1 169 ? 2.391 15.672 -23.190 1.00 92.81 169 ARG A N 1
ATOM 1259 C CA . ARG A 1 169 ? 1.805 14.789 -22.178 1.00 92.81 169 ARG A CA 1
ATOM 1260 C C . ARG A 1 169 ? 0.286 14.740 -22.226 1.00 92.81 169 ARG A C 1
ATOM 1262 O O . ARG A 1 169 ? -0.350 15.717 -22.585 1.00 92.81 169 ARG A O 1
ATOM 1269 N N . VAL A 1 170 ? -0.294 13.634 -21.782 1.00 93.44 170 VAL A N 1
ATOM 1270 C CA . VAL A 1 170 ? -1.706 13.591 -21.371 1.00 93.44 170 VAL A CA 1
ATOM 1271 C C . VAL A 1 170 ? -1.802 13.669 -19.850 1.00 93.44 170 VAL A C 1
ATOM 1273 O O . VAL A 1 170 ? -0.881 13.222 -19.163 1.00 93.44 170 VAL A O 1
ATOM 1276 N N . ALA A 1 171 ? -2.895 14.223 -19.336 1.00 91.12 171 ALA A N 1
ATOM 1277 C CA . ALA A 1 171 ? -3.327 14.090 -17.953 1.00 91.12 171 ALA A CA 1
ATOM 1278 C C . ALA A 1 171 ? -4.837 13.813 -17.945 1.00 91.12 171 ALA A C 1
ATOM 1280 O O . ALA A 1 171 ? -5.642 14.693 -18.246 1.00 91.12 171 ALA A O 1
ATOM 1281 N N . LEU A 1 172 ? -5.202 12.561 -17.677 1.00 91.44 172 LEU A N 1
ATOM 1282 C CA . LEU A 1 172 ? -6.568 12.056 -17.830 1.00 91.44 172 LEU A CA 1
ATOM 1283 C C . LEU A 1 172 ? -7.133 11.674 -16.465 1.00 91.44 172 LEU A C 1
ATOM 1285 O O . LEU A 1 172 ? -6.388 11.183 -15.614 1.00 91.44 172 LEU A O 1
ATOM 1289 N N . THR A 1 173 ? -8.431 11.896 -16.273 1.00 90.56 173 THR A N 1
ATOM 1290 C CA . THR A 1 173 ? -9.133 11.554 -15.032 1.00 90.56 173 THR A CA 1
ATOM 1291 C C . THR A 1 173 ? -10.492 10.939 -15.307 1.00 90.56 173 THR A C 1
ATOM 1293 O O . THR A 1 173 ? -11.230 11.440 -16.154 1.00 90.56 173 THR A O 1
ATOM 1296 N N . ASP A 1 174 ? -10.827 9.874 -14.586 1.00 90.25 174 ASP A N 1
ATOM 1297 C CA . ASP A 1 174 ? -12.127 9.208 -14.691 1.00 90.25 174 ASP A CA 1
ATOM 1298 C C . ASP A 1 174 ? -12.437 8.363 -13.444 1.00 90.25 174 ASP A C 1
ATOM 1300 O O . ASP A 1 174 ? -11.627 8.324 -12.520 1.00 90.25 174 ASP A O 1
ATOM 1304 N N . PHE A 1 175 ? -13.601 7.717 -13.402 1.00 87.00 175 PHE A N 1
ATOM 1305 C CA . PHE A 1 175 ? -14.013 6.800 -12.343 1.00 87.00 175 PHE A CA 1
ATOM 1306 C C . PHE A 1 175 ? -13.197 5.496 -12.359 1.00 87.00 175 PHE A C 1
ATOM 1308 O O . PHE A 1 175 ? -12.967 4.910 -13.418 1.00 87.00 175 PHE A O 1
ATOM 1315 N N . GLU A 1 176 ? -12.781 5.025 -11.181 1.00 83.50 176 GLU A N 1
ATOM 1316 C CA . GLU A 1 176 ? -12.143 3.708 -11.019 1.00 83.50 176 GLU A CA 1
ATOM 1317 C C . GLU A 1 176 ? -13.197 2.593 -11.072 1.00 83.50 176 GLU A C 1
ATOM 1319 O O . GLU A 1 176 ? -14.294 2.741 -10.531 1.00 83.50 176 GLU A O 1
ATOM 1324 N N . ASP A 1 177 ? -12.864 1.463 -11.696 1.00 81.06 177 ASP A N 1
ATOM 1325 C CA . ASP A 1 177 ? -13.703 0.264 -11.638 1.00 81.06 177 ASP A CA 1
ATOM 1326 C C . ASP A 1 177 ? -13.351 -0.579 -10.406 1.00 81.06 177 ASP A C 1
ATOM 1328 O O . ASP A 1 177 ? -12.374 -1.327 -10.399 1.00 81.06 177 ASP A O 1
ATOM 1332 N N . PHE A 1 178 ? -14.168 -0.469 -9.360 1.00 74.94 178 PHE A N 1
ATOM 1333 C CA . PHE A 1 178 ? -14.065 -1.289 -8.149 1.00 74.94 178 PHE A CA 1
ATOM 1334 C C . PHE A 1 178 ? -15.059 -2.466 -8.139 1.00 74.94 178 PHE A C 1
ATOM 1336 O O . PHE A 1 178 ? -15.402 -2.995 -7.079 1.00 74.94 178 PHE A O 1
ATOM 1343 N N . GLY A 1 179 ? -15.534 -2.892 -9.313 1.00 76.75 179 GLY A N 1
ATOM 1344 C CA . GLY A 1 179 ? -16.441 -4.023 -9.481 1.00 76.75 179 GLY A CA 1
ATOM 1345 C C . GLY A 1 179 ? -17.909 -3.617 -9.676 1.00 76.75 179 GLY A C 1
ATOM 1346 O O . GLY A 1 179 ? -18.206 -2.468 -10.004 1.00 76.75 179 GLY A O 1
ATOM 1347 N N . PRO A 1 180 ? -18.871 -4.543 -9.473 1.00 71.88 180 PRO A N 1
ATOM 1348 C CA . PRO A 1 180 ? -20.282 -4.356 -9.847 1.00 71.88 180 PRO A CA 1
ATOM 1349 C C . PRO A 1 180 ? -20.955 -3.105 -9.268 1.00 71.88 180 PRO A C 1
ATOM 1351 O O . PRO A 1 180 ? -21.911 -2.587 -9.840 1.00 71.88 180 PRO A O 1
ATOM 1354 N N . GLU A 1 181 ? -20.449 -2.608 -8.142 1.00 77.00 181 GLU A N 1
ATOM 1355 C CA . GLU A 1 181 ? -20.954 -1.425 -7.450 1.00 77.00 181 GLU A CA 1
ATOM 1356 C C . GLU A 1 181 ? -20.615 -0.106 -8.167 1.00 77.00 181 GLU A C 1
ATOM 1358 O O . GLU A 1 181 ? -21.318 0.887 -7.965 1.00 77.00 181 GLU A O 1
ATOM 1363 N N . ALA A 1 182 ? -19.623 -0.097 -9.068 1.00 76.31 182 ALA A N 1
ATOM 1364 C CA . ALA A 1 182 ? -19.270 1.068 -9.882 1.00 76.31 182 ALA A CA 1
ATOM 1365 C C . ALA A 1 182 ? -20.447 1.549 -10.753 1.00 76.31 182 ALA A C 1
ATOM 1367 O O . ALA A 1 182 ? -20.537 2.730 -11.084 1.00 76.31 182 ALA A O 1
ATOM 1368 N N . ILE A 1 183 ? -21.432 0.689 -11.056 1.00 81.94 183 ILE A N 1
ATOM 1369 C CA . ILE A 1 183 ? -22.659 1.090 -11.771 1.00 81.94 183 ILE A CA 1
ATOM 1370 C C . ILE A 1 183 ? -23.367 2.288 -11.119 1.00 81.94 183 ILE A C 1
ATOM 1372 O O . ILE A 1 183 ? -24.028 3.062 -11.807 1.00 81.94 183 ILE A O 1
ATOM 1376 N N . LYS A 1 184 ? -23.185 2.487 -9.806 1.00 79.44 184 LYS A N 1
ATOM 1377 C CA . LYS A 1 184 ? -23.790 3.571 -9.022 1.00 79.44 184 LYS A CA 1
ATOM 1378 C C . LYS A 1 184 ? -23.225 4.960 -9.312 1.00 79.44 184 LYS A C 1
ATOM 1380 O O . LYS A 1 184 ? -23.847 5.935 -8.892 1.00 79.44 184 LYS A O 1
ATOM 1385 N N . PHE A 1 185 ? -22.113 5.083 -10.043 1.00 76.06 185 PHE A N 1
ATOM 1386 C CA . PHE A 1 185 ? -21.655 6.387 -10.535 1.00 76.06 185 PHE A CA 1
ATOM 1387 C C . PHE A 1 185 ? -22.705 7.072 -11.414 1.00 76.06 185 PHE A C 1
ATOM 1389 O O . PHE A 1 185 ? -22.757 8.300 -11.478 1.00 76.06 185 PHE A O 1
ATOM 1396 N N . HIS A 1 186 ? -23.586 6.283 -12.033 1.00 76.88 186 HIS A N 1
ATOM 1397 C CA . HIS A 1 186 ? -24.720 6.772 -12.796 1.00 76.88 186 HIS A CA 1
ATOM 1398 C C . HIS A 1 186 ? -26.029 6.254 -12.186 1.00 76.88 186 HIS A C 1
ATOM 1400 O O . HIS A 1 186 ? -26.161 5.061 -11.908 1.00 76.88 186 HIS A O 1
ATOM 1406 N N . PRO A 1 187 ? -27.049 7.108 -11.983 1.00 78.88 187 PRO A N 1
ATOM 1407 C CA . PRO A 1 187 ? -28.370 6.607 -11.634 1.00 78.88 187 PRO A CA 1
ATOM 1408 C C . PRO A 1 187 ? -28.921 5.753 -12.791 1.00 78.88 187 PRO A C 1
ATOM 1410 O O . PRO A 1 187 ? -28.607 6.037 -13.949 1.00 78.88 187 PRO A O 1
ATOM 1413 N N . PRO A 1 188 ? -29.807 4.772 -12.530 1.00 79.69 188 PRO A N 1
ATOM 1414 C CA . PRO A 1 188 ? -30.344 3.891 -13.572 1.00 79.69 188 PRO A CA 1
ATOM 1415 C C . PRO A 1 188 ? -30.957 4.615 -14.780 1.00 79.69 188 PRO A C 1
ATOM 1417 O O . PRO A 1 188 ? -30.897 4.115 -15.897 1.00 79.69 188 PRO A O 1
ATOM 1420 N N . SER A 1 189 ? -31.511 5.814 -14.575 1.00 77.19 189 SER A N 1
ATOM 1421 C CA . SER A 1 189 ? -32.070 6.660 -15.636 1.00 77.19 189 SER A CA 1
ATOM 1422 C C . SER A 1 189 ? -31.030 7.307 -16.562 1.00 77.19 189 SER A C 1
ATOM 1424 O O . SER A 1 189 ? -31.417 7.891 -17.567 1.00 77.19 189 SER A O 1
ATOM 1426 N N . LYS A 1 190 ? -29.735 7.229 -16.232 1.00 76.62 190 LYS A N 1
ATOM 1427 C CA . LYS A 1 190 ? -28.615 7.825 -16.982 1.00 76.62 190 LYS A CA 1
ATOM 1428 C C . LYS A 1 190 ? -27.578 6.793 -17.439 1.00 76.62 190 LYS A C 1
ATOM 1430 O O . LYS A 1 190 ? -26.457 7.168 -17.761 1.00 76.62 190 LYS A O 1
ATOM 1435 N N . LEU A 1 191 ? -27.936 5.507 -17.445 1.00 79.25 191 LEU A N 1
ATOM 1436 C CA . LEU A 1 191 ? -27.057 4.441 -17.939 1.00 79.25 191 LEU A CA 1
ATOM 1437 C C . LEU A 1 191 ? -27.001 4.381 -19.472 1.00 79.25 191 LEU A C 1
ATOM 1439 O O . LEU A 1 191 ? -26.049 3.837 -20.022 1.00 79.25 191 LEU A O 1
ATOM 1443 N N . ASP A 1 192 ? -27.996 4.940 -20.165 1.00 76.69 192 ASP A N 1
ATOM 1444 C CA . ASP A 1 192 ? -27.997 4.983 -21.627 1.00 76.69 192 ASP A CA 1
ATOM 1445 C C . ASP A 1 192 ? -26.858 5.888 -22.139 1.00 76.69 192 ASP A C 1
ATOM 1447 O O . ASP A 1 192 ? -26.737 7.050 -21.735 1.00 76.69 192 ASP A O 1
ATOM 1451 N N . GLY A 1 193 ? -25.984 5.334 -22.985 1.00 69.38 193 GLY A N 1
ATOM 1452 C CA . GLY A 1 193 ? -24.745 5.981 -23.437 1.00 69.38 193 GLY A CA 1
ATOM 1453 C C . GLY A 1 193 ? -23.558 5.916 -22.458 1.00 69.38 193 GLY A C 1
ATOM 1454 O O . GLY A 1 193 ? -22.581 6.641 -22.648 1.00 69.38 193 GLY A O 1
ATOM 1455 N N . VAL A 1 194 ? -23.618 5.093 -21.403 1.00 83.00 194 VAL A N 1
ATOM 1456 C CA . VAL A 1 194 ? -22.463 4.745 -20.552 1.00 83.00 194 VAL A CA 1
ATOM 1457 C C . VAL A 1 194 ? -21.849 3.442 -21.067 1.00 83.00 194 VAL A C 1
ATOM 1459 O O . VAL A 1 194 ? -22.491 2.398 -21.022 1.00 83.00 194 VAL A O 1
ATOM 1462 N N . GLU A 1 195 ? -20.606 3.493 -21.544 1.00 87.44 195 GLU A N 1
ATOM 1463 C CA . GLU A 1 195 ? -19.919 2.337 -22.149 1.00 87.44 195 GLU A CA 1
ATOM 1464 C C . GLU A 1 195 ? -19.280 1.427 -21.097 1.00 87.44 195 GLU A C 1
ATOM 1466 O O . GLU A 1 195 ? -19.106 0.227 -21.302 1.00 87.44 195 GLU A O 1
ATOM 1471 N N . ARG A 1 196 ? -18.909 2.010 -19.956 1.00 88.94 196 ARG A N 1
ATOM 1472 C CA . ARG A 1 196 ? -18.356 1.313 -18.794 1.00 88.94 196 ARG A CA 1
ATOM 1473 C C . ARG A 1 196 ? -18.606 2.122 -17.531 1.00 88.94 196 ARG A C 1
ATOM 1475 O O . ARG A 1 196 ? -18.764 3.335 -17.592 1.00 88.94 196 ARG A O 1
ATOM 1482 N N . HIS A 1 197 ? -18.661 1.458 -16.383 1.00 83.56 197 HIS A N 1
ATOM 1483 C CA . HIS A 1 197 ? -18.995 2.116 -15.115 1.00 83.56 197 HIS A CA 1
ATOM 1484 C C . HIS A 1 197 ? -17.777 2.631 -14.350 1.00 83.56 197 HIS A C 1
ATOM 1486 O O . HIS A 1 197 ? -17.914 3.482 -13.489 1.00 83.56 197 HIS A O 1
ATOM 1492 N N . GLY A 1 198 ? -16.590 2.182 -14.723 1.00 85.69 198 GLY A N 1
ATOM 1493 C CA . GLY A 1 198 ? -15.307 2.694 -14.279 1.00 85.69 198 GLY A CA 1
ATOM 1494 C C . GLY A 1 198 ? -14.241 2.163 -15.226 1.00 85.69 198 GLY A C 1
ATOM 1495 O O . GLY A 1 198 ? -14.554 1.490 -16.216 1.00 85.69 198 GLY A O 1
ATOM 1496 N N . ILE A 1 199 ? -12.983 2.468 -14.946 1.00 84.12 199 ILE A N 1
ATOM 1497 C CA . ILE A 1 199 ? -11.858 1.971 -15.732 1.00 84.12 199 ILE A CA 1
ATOM 1498 C C . ILE A 1 199 ? -10.828 1.383 -14.766 1.00 84.12 199 ILE A C 1
ATOM 1500 O O . ILE A 1 199 ? -10.323 2.129 -13.929 1.00 84.12 199 ILE A O 1
ATOM 1504 N N . PRO A 1 200 ? -10.487 0.085 -14.881 1.00 85.56 200 PRO A N 1
ATOM 1505 C CA . PRO A 1 200 ? -9.446 -0.507 -14.053 1.00 85.56 200 PRO A CA 1
ATOM 1506 C C . PRO A 1 200 ? -8.085 0.136 -14.346 1.00 85.56 200 PRO A C 1
ATOM 1508 O O . PRO A 1 200 ? -7.620 0.114 -15.494 1.00 85.56 200 PRO A O 1
ATOM 1511 N N . ALA A 1 201 ? -7.410 0.652 -13.316 1.00 78.25 201 ALA A N 1
ATOM 1512 C CA . ALA A 1 201 ? -6.150 1.387 -13.473 1.00 78.25 201 ALA A CA 1
ATOM 1513 C C . ALA A 1 201 ? -5.074 0.613 -14.262 1.00 78.25 201 ALA A C 1
ATOM 1515 O O . ALA A 1 201 ? -4.489 1.146 -15.206 1.00 78.25 201 ALA A O 1
ATOM 1516 N N . ARG A 1 202 ? -4.845 -0.668 -13.926 1.00 80.06 202 ARG A N 1
ATOM 1517 C CA . ARG A 1 202 ? -3.838 -1.511 -14.606 1.00 80.06 202 ARG A CA 1
ATOM 1518 C C . ARG A 1 202 ? -4.162 -1.730 -16.085 1.00 80.06 202 ARG A C 1
ATOM 1520 O O . ARG A 1 202 ? -3.274 -1.655 -16.926 1.00 80.06 202 ARG A O 1
ATOM 1527 N N . TRP A 1 203 ? -5.437 -1.954 -16.406 1.00 86.75 203 TRP A N 1
ATOM 1528 C CA . TRP A 1 203 ? -5.871 -2.162 -17.787 1.00 86.75 203 TRP A CA 1
ATOM 1529 C C . TRP A 1 203 ? -5.644 -0.912 -18.641 1.00 86.75 203 TRP A C 1
ATOM 1531 O O . TRP A 1 203 ? -5.129 -1.004 -19.755 1.00 86.75 203 TRP A O 1
ATOM 1541 N N . MET A 1 204 ? -5.967 0.268 -18.104 1.00 86.69 204 MET A N 1
ATOM 1542 C CA . MET A 1 204 ? -5.716 1.525 -18.804 1.00 86.69 204 MET A CA 1
ATOM 1543 C C . MET A 1 204 ? -4.218 1.807 -18.954 1.00 86.69 204 MET A C 1
ATOM 1545 O O . MET A 1 204 ? -3.793 2.305 -19.995 1.00 86.69 204 MET A O 1
ATOM 1549 N N . GLU A 1 205 ? -3.399 1.461 -17.957 1.00 83.69 205 GLU A N 1
ATOM 1550 C CA . GLU A 1 205 ? -1.942 1.577 -18.051 1.00 83.69 205 GLU A CA 1
ATOM 1551 C C . GLU A 1 205 ? -1.369 0.757 -19.206 1.00 83.69 205 GLU A C 1
ATOM 1553 O O . GLU A 1 205 ? -0.607 1.287 -20.024 1.00 83.69 205 GLU A O 1
ATOM 1558 N N . ASP A 1 206 ? -1.765 -0.509 -19.300 1.00 85.44 206 ASP A N 1
ATOM 1559 C CA . ASP A 1 206 ? -1.330 -1.404 -20.366 1.00 85.44 206 ASP A CA 1
ATOM 1560 C C . ASP A 1 206 ? -1.820 -0.921 -21.734 1.00 85.44 206 ASP A C 1
ATOM 1562 O O . ASP A 1 206 ? -1.032 -0.860 -22.680 1.00 85.44 206 ASP A O 1
ATOM 1566 N N . LEU A 1 207 ? -3.074 -0.465 -21.828 1.00 89.19 207 LEU A N 1
ATOM 1567 C CA . LEU A 1 207 ? -3.636 0.082 -23.063 1.00 89.19 207 LEU A CA 1
ATOM 1568 C C . LEU A 1 207 ? -2.895 1.348 -23.529 1.00 89.19 207 LEU A C 1
ATOM 1570 O O . LEU A 1 207 ? -2.590 1.501 -24.713 1.00 89.19 207 LEU A O 1
ATOM 1574 N N . MET A 1 208 ? -2.552 2.256 -22.612 1.00 89.56 208 MET A N 1
ATOM 1575 C CA . MET A 1 208 ? -1.774 3.457 -22.937 1.00 89.56 208 MET A CA 1
ATOM 1576 C C . MET A 1 208 ? -0.359 3.105 -23.417 1.00 89.56 208 MET A C 1
ATOM 1578 O O . MET A 1 208 ? 0.129 3.706 -24.381 1.00 89.56 208 MET A O 1
ATOM 1582 N N . LYS A 1 209 ? 0.297 2.121 -22.787 1.00 87.62 209 LYS A N 1
ATOM 1583 C CA . LYS A 1 209 ? 1.605 1.613 -23.235 1.00 87.62 209 LYS A CA 1
ATOM 1584 C C . LYS A 1 209 ? 1.507 0.972 -24.618 1.00 87.62 209 LYS A C 1
ATOM 1586 O O . LYS A 1 209 ? 2.357 1.245 -25.464 1.00 87.62 209 LYS A O 1
ATOM 1591 N N . GLU A 1 210 ? 0.462 0.184 -24.867 1.00 88.88 210 GLU A N 1
ATOM 1592 C CA . GLU A 1 210 ? 0.196 -0.459 -26.158 1.00 88.88 210 GLU A CA 1
ATOM 1593 C C . GLU A 1 210 ? 0.016 0.572 -27.284 1.00 88.88 210 GLU A C 1
ATOM 1595 O O . GLU A 1 210 ? 0.591 0.424 -28.361 1.00 88.88 210 GLU A O 1
ATOM 1600 N N . VAL A 1 211 ? -0.724 1.656 -27.024 1.00 90.38 211 VAL A N 1
ATOM 1601 C CA . VAL A 1 211 ? -0.911 2.775 -27.968 1.00 90.38 211 VAL A CA 1
ATOM 1602 C C . VAL A 1 211 ? 0.402 3.527 -28.247 1.00 90.38 211 VAL A C 1
ATOM 1604 O O . VAL A 1 211 ? 0.555 4.147 -29.300 1.00 90.38 211 VAL A O 1
ATOM 1607 N N . GLY A 1 212 ? 1.383 3.445 -27.343 1.00 85.69 212 GLY A N 1
ATOM 1608 C CA . GLY A 1 212 ? 2.724 4.007 -27.525 1.00 85.69 212 GLY A CA 1
ATOM 1609 C C . GLY A 1 212 ? 3.049 5.200 -26.624 1.00 85.69 212 GLY A C 1
ATOM 1610 O O . GLY A 1 212 ? 4.030 5.913 -26.875 1.00 85.69 212 GLY A O 1
ATOM 1611 N N . PHE A 1 213 ? 2.258 5.431 -25.575 1.00 86.12 213 PHE A N 1
ATOM 1612 C CA . PHE A 1 213 ? 2.623 6.364 -24.516 1.00 86.12 213 PHE A CA 1
ATOM 1613 C C . PHE A 1 213 ? 3.768 5.808 -23.647 1.00 86.12 213 PHE A C 1
ATOM 1615 O O . PHE A 1 213 ? 3.887 4.606 -23.426 1.00 86.12 213 PHE A O 1
ATOM 1622 N N . GLN A 1 214 ? 4.630 6.695 -23.148 1.00 80.81 214 GLN A N 1
ATOM 1623 C CA . GLN A 1 214 ? 5.770 6.377 -22.275 1.00 80.81 214 GLN A CA 1
ATOM 1624 C C . GLN A 1 214 ? 5.629 7.089 -20.927 1.00 80.81 214 GLN A C 1
ATOM 1626 O O . GLN A 1 214 ? 4.828 8.012 -20.807 1.00 80.81 214 GLN A O 1
ATOM 1631 N N . ASP A 1 215 ? 6.420 6.705 -19.922 1.00 76.19 215 ASP A N 1
ATOM 1632 C CA . ASP A 1 215 ? 6.374 7.297 -18.573 1.00 76.19 215 ASP A CA 1
ATOM 1633 C C . ASP A 1 215 ? 4.948 7.326 -17.984 1.00 76.19 215 ASP A C 1
ATOM 1635 O O . ASP A 1 215 ? 4.557 8.310 -17.350 1.00 76.19 215 ASP A O 1
ATOM 1639 N N . VAL A 1 216 ? 4.156 6.280 -18.255 1.00 74.88 216 VAL A N 1
ATOM 1640 C CA . VAL A 1 216 ? 2.769 6.182 -17.794 1.00 74.88 216 VAL A CA 1
ATOM 1641 C C . VAL A 1 216 ? 2.772 6.065 -16.269 1.00 74.88 216 VAL A C 1
ATOM 1643 O O . VAL A 1 216 ? 3.384 5.156 -15.718 1.00 74.88 216 VAL A O 1
ATOM 1646 N N . LYS A 1 217 ? 2.126 7.010 -15.584 1.00 71.56 217 LYS A N 1
ATOM 1647 C CA . LYS A 1 217 ? 1.960 7.008 -14.126 1.00 71.56 217 LYS A CA 1
ATOM 1648 C C . LYS A 1 217 ? 0.485 7.037 -13.785 1.00 71.56 217 LYS A C 1
ATOM 1650 O O . LYS A 1 217 ? -0.182 7.999 -14.169 1.00 71.56 217 LYS A O 1
ATOM 1655 N N . PHE A 1 218 ? 0.034 6.038 -13.035 1.00 65.31 218 PHE A N 1
ATOM 1656 C CA . PHE A 1 218 ? -1.300 5.973 -12.451 1.00 65.31 218 PHE A CA 1
ATOM 1657 C C . PHE A 1 218 ? -1.255 6.351 -10.975 1.00 65.31 218 PHE A C 1
ATOM 1659 O O . PHE A 1 218 ? -0.385 5.892 -10.237 1.00 65.31 218 PHE A O 1
ATOM 1666 N N . ILE A 1 219 ? -2.186 7.202 -10.554 1.00 60.09 219 ILE A N 1
ATOM 1667 C CA . ILE A 1 219 ? -2.403 7.540 -9.148 1.00 60.09 219 ILE A CA 1
ATOM 1668 C C . ILE A 1 219 ? -3.879 7.256 -8.851 1.00 60.09 219 ILE A C 1
ATOM 1670 O O . ILE A 1 219 ? -4.727 8.037 -9.298 1.00 60.09 219 ILE A O 1
ATOM 1674 N N . PRO A 1 220 ? -4.209 6.154 -8.155 1.00 53.53 220 PRO A N 1
ATOM 1675 C CA . PRO A 1 220 ? -5.561 5.939 -7.664 1.00 53.53 220 PRO A CA 1
ATOM 1676 C C . PRO A 1 220 ? -5.844 6.938 -6.534 1.00 53.53 220 PRO A C 1
ATOM 1678 O O . PRO A 1 220 ? -5.061 7.072 -5.594 1.00 53.53 220 PRO A O 1
ATOM 1681 N N . LYS A 1 221 ? -6.951 7.672 -6.639 1.00 49.97 221 LYS A N 1
ATOM 1682 C CA . LYS A 1 221 ? -7.582 8.379 -5.519 1.00 49.97 221 LYS A CA 1
ATOM 1683 C C . LYS A 1 221 ? -8.961 7.765 -5.321 1.00 49.97 221 LYS A C 1
ATOM 1685 O O . LYS A 1 221 ? -9.574 7.361 -6.298 1.00 49.97 221 LYS A O 1
ATOM 1690 N N . GLU A 1 222 ? -9.443 7.718 -4.084 1.00 41.38 222 GLU A N 1
ATOM 1691 C CA . GLU A 1 222 ? -10.569 6.894 -3.595 1.00 41.38 222 GLU A CA 1
ATOM 1692 C C . GLU A 1 222 ? -11.847 6.817 -4.473 1.00 41.38 222 GLU A C 1
ATOM 1694 O O . GLU A 1 222 ? -12.610 5.872 -4.312 1.00 41.38 222 GLU A O 1
ATOM 1699 N N . LEU A 1 223 ? -12.086 7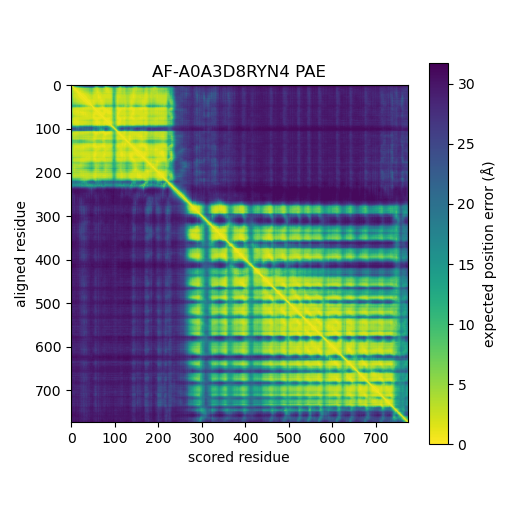.736 -5.425 1.00 35.66 223 LEU A N 1
ATOM 1700 C CA . LEU A 1 223 ? -13.183 7.667 -6.412 1.00 35.66 223 LEU A CA 1
ATOM 1701 C C . LEU A 1 223 ? -12.800 8.097 -7.855 1.00 35.66 223 LEU A C 1
ATOM 1703 O O . LEU A 1 223 ? -13.669 8.143 -8.725 1.00 35.66 223 LEU A O 1
ATOM 1707 N N . HIS A 1 224 ? -11.525 8.411 -8.132 1.00 36.56 224 HIS A N 1
ATOM 1708 C CA . HIS A 1 224 ? -11.034 8.844 -9.449 1.00 36.56 224 HIS A CA 1
ATOM 1709 C C . HIS A 1 224 ? -9.599 8.363 -9.709 1.00 36.56 224 HIS A C 1
ATOM 1711 O O . HIS A 1 224 ? -8.742 8.493 -8.834 1.00 36.56 224 HIS A O 1
ATOM 1717 N N . TYR A 1 225 ? -9.279 7.922 -10.926 1.00 42.53 225 TYR A N 1
ATOM 1718 C CA . TYR A 1 225 ? -7.884 7.687 -11.314 1.00 42.53 225 TYR A CA 1
ATOM 1719 C C . TYR A 1 225 ? -7.288 8.897 -12.033 1.00 42.53 225 TYR A C 1
ATOM 1721 O O . TYR A 1 225 ? -7.989 9.677 -12.675 1.00 42.53 225 TYR A O 1
ATOM 1729 N N . PHE A 1 226 ? -5.969 9.047 -11.927 1.00 36.19 226 PHE A N 1
ATOM 1730 C CA . PHE A 1 226 ? -5.188 10.068 -12.614 1.00 36.19 226 PHE A CA 1
ATOM 1731 C C . PHE A 1 226 ? -4.069 9.405 -13.419 1.00 36.19 226 PHE A C 1
ATOM 1733 O O . PHE A 1 226 ? -3.220 8.734 -12.832 1.00 36.19 226 PHE A O 1
ATOM 1740 N N . SER A 1 227 ? -4.036 9.604 -14.740 1.00 36.94 227 SER A N 1
ATOM 1741 C CA . SER A 1 227 ? -2.964 9.076 -15.595 1.00 36.94 227 SER A CA 1
ATOM 1742 C C . SER A 1 227 ? -2.178 10.202 -16.253 1.00 36.94 227 SER A C 1
ATOM 1744 O O . SER A 1 227 ? -2.772 11.013 -16.967 1.00 36.94 227 SER A O 1
ATOM 1746 N N . THR A 1 228 ? -0.850 10.225 -16.091 1.00 44.03 228 THR A N 1
ATOM 1747 C CA . THR A 1 228 ? 0.024 11.039 -16.956 1.00 44.03 228 THR A CA 1
ATOM 1748 C C . THR A 1 228 ? 0.888 10.162 -17.821 1.00 44.03 228 THR A C 1
ATOM 1750 O O . THR A 1 228 ? 1.424 9.173 -17.338 1.00 44.03 228 THR A O 1
ATOM 1753 N N . ALA A 1 229 ? 1.050 10.535 -19.084 1.00 52.62 229 ALA A N 1
ATOM 1754 C CA . ALA A 1 229 ? 1.950 9.827 -19.976 1.00 52.62 229 ALA A CA 1
ATOM 1755 C C . ALA A 1 229 ? 2.543 10.766 -21.022 1.00 52.62 229 ALA A C 1
ATOM 1757 O O . ALA A 1 229 ? 1.967 11.809 -21.323 1.00 52.62 229 ALA A O 1
ATOM 1758 N N . LYS A 1 230 ? 3.711 10.418 -21.553 1.00 48.88 230 LYS A N 1
ATOM 1759 C CA . LYS A 1 230 ? 4.543 11.247 -22.425 1.00 48.88 230 LYS A CA 1
ATOM 1760 C C . LYS A 1 230 ? 4.659 10.629 -23.817 1.00 48.88 230 LYS A C 1
ATOM 1762 O O . LYS A 1 230 ? 4.906 9.434 -23.957 1.00 48.88 230 LYS A O 1
ATOM 1767 N N . LYS A 1 231 ? 4.567 11.451 -24.863 1.00 54.25 231 LYS A N 1
ATOM 1768 C CA . LYS A 1 231 ? 4.885 11.035 -26.237 1.00 54.25 231 LYS A CA 1
ATOM 1769 C C . LYS A 1 231 ? 6.400 10.942 -26.435 1.00 54.25 231 LYS A C 1
ATOM 1771 O O . LYS A 1 231 ? 7.134 11.879 -26.109 1.00 54.25 231 LYS A O 1
ATOM 1776 N N . ARG A 1 232 ? 6.873 9.834 -27.014 1.00 41.78 232 ARG A N 1
ATOM 1777 C CA . ARG A 1 232 ? 8.294 9.595 -27.326 1.00 41.78 232 ARG A CA 1
ATOM 1778 C C . ARG A 1 232 ? 8.899 10.761 -28.123 1.00 41.78 232 ARG A C 1
ATOM 1780 O O . ARG A 1 232 ? 8.361 11.169 -29.149 1.00 41.78 232 ARG A O 1
ATOM 1787 N N . THR A 1 233 ? 10.056 11.265 -27.694 1.00 42.03 233 THR A N 1
ATOM 1788 C CA . THR A 1 233 ? 10.888 12.175 -28.501 1.00 42.03 233 THR A CA 1
ATOM 1789 C C . THR A 1 233 ? 11.700 11.353 -29.509 1.00 42.03 233 THR A C 1
ATOM 1791 O O . THR A 1 233 ? 12.411 10.436 -29.083 1.00 42.03 233 THR A O 1
ATOM 1794 N N . PRO A 1 234 ? 11.636 11.623 -30.825 1.00 33.50 234 PRO A N 1
ATOM 1795 C CA . PRO A 1 234 ? 12.461 10.902 -31.791 1.00 33.50 234 PRO A CA 1
ATOM 1796 C C . PRO A 1 234 ? 13.956 11.152 -31.522 1.00 33.50 234 PRO A C 1
ATOM 1798 O O . PRO A 1 234 ? 14.378 12.301 -31.414 1.00 33.50 234 PRO A O 1
ATOM 1801 N N . LYS A 1 235 ? 14.777 10.093 -31.446 1.00 32.31 235 LYS A N 1
ATOM 1802 C CA . LYS A 1 235 ? 16.229 10.213 -31.688 1.00 32.31 235 LYS A CA 1
ATOM 1803 C C . LYS A 1 235 ? 16.427 10.385 -33.201 1.00 32.31 235 LYS A C 1
ATOM 1805 O O . LYS A 1 235 ? 15.773 9.652 -33.945 1.00 32.31 235 LYS A O 1
ATOM 1810 N N . PRO A 1 236 ? 17.304 11.284 -33.685 1.00 27.44 236 PRO A N 1
ATOM 1811 C CA . PRO A 1 236 ? 17.600 11.348 -35.109 1.00 27.44 236 PRO A CA 1
ATOM 1812 C C . PRO A 1 236 ? 18.337 10.063 -35.504 1.00 27.44 236 PRO A C 1
ATOM 1814 O O . PRO A 1 236 ? 19.400 9.760 -34.966 1.00 27.44 236 PRO A O 1
ATOM 1817 N N . LEU A 1 237 ? 17.752 9.289 -36.416 1.00 28.45 237 LEU A N 1
ATOM 1818 C CA . LEU A 1 237 ? 18.383 8.124 -37.032 1.00 28.45 237 LEU A CA 1
ATOM 1819 C C . LEU A 1 237 ? 18.474 8.342 -38.550 1.00 28.45 237 LEU A C 1
ATOM 1821 O O . LEU A 1 237 ? 17.611 9.014 -39.124 1.00 28.45 237 LEU A O 1
ATOM 1825 N N . PRO A 1 238 ? 19.541 7.838 -39.195 1.00 28.06 238 PRO A N 1
ATOM 1826 C CA . PRO A 1 238 ? 19.852 8.133 -40.585 1.00 28.06 238 PRO A CA 1
ATOM 1827 C C . PRO A 1 238 ? 18.858 7.460 -41.539 1.00 28.06 238 PRO A C 1
ATOM 1829 O O . PRO A 1 238 ? 18.325 6.387 -41.263 1.00 28.06 238 PRO A O 1
ATOM 1832 N N . ARG A 1 239 ? 18.626 8.123 -42.677 1.00 31.91 239 ARG A N 1
ATOM 1833 C CA . ARG A 1 239 ? 17.750 7.677 -43.769 1.00 31.91 239 ARG A CA 1
ATOM 1834 C C . ARG A 1 239 ? 18.119 6.273 -44.251 1.00 31.91 239 ARG A C 1
ATOM 1836 O O . ARG A 1 239 ? 19.281 6.050 -44.577 1.00 31.91 239 ARG A O 1
ATOM 1843 N N . ASN A 1 240 ? 17.119 5.409 -44.440 1.00 26.58 240 ASN A N 1
ATOM 1844 C CA . ASN A 1 240 ? 17.046 4.566 -45.633 1.00 26.58 240 ASN A CA 1
ATOM 1845 C C . ASN A 1 240 ? 15.641 4.005 -45.900 1.00 26.58 240 ASN A C 1
ATOM 1847 O O . ASN A 1 240 ? 14.841 3.803 -44.992 1.00 26.58 240 ASN A O 1
ATOM 1851 N N . ASN A 1 241 ? 15.389 3.833 -47.199 1.00 29.50 241 ASN A N 1
ATOM 1852 C CA . ASN A 1 241 ? 14.135 3.527 -47.885 1.00 29.50 241 ASN A CA 1
ATOM 1853 C C . ASN A 1 241 ? 13.698 2.053 -47.789 1.00 29.50 241 ASN A C 1
ATOM 1855 O O . ASN A 1 241 ? 14.548 1.185 -47.613 1.00 29.50 241 ASN A O 1
ATOM 1859 N N . SER A 1 242 ? 12.410 1.827 -48.107 1.00 26.02 242 SER A N 1
ATOM 1860 C CA . SER A 1 242 ? 11.730 0.631 -48.681 1.00 26.02 242 SER A CA 1
ATOM 1861 C C . SER A 1 242 ? 10.576 0.116 -47.797 1.00 26.02 242 SER A C 1
ATOM 1863 O O . SER A 1 242 ? 10.792 -0.307 -46.670 1.00 26.02 242 SER A O 1
ATOM 1865 N N . THR A 1 243 ? 9.339 0.534 -48.100 1.00 26.33 243 THR A N 1
ATOM 1866 C CA . THR A 1 243 ? 8.267 -0.104 -48.913 1.00 26.33 243 THR A CA 1
ATOM 1867 C C . THR A 1 243 ? 7.417 -1.146 -48.174 1.00 26.33 243 THR A C 1
ATOM 1869 O O . THR A 1 243 ? 7.905 -2.174 -47.725 1.00 26.33 243 THR A O 1
ATOM 1872 N N . GLU A 1 244 ? 6.130 -0.799 -48.121 1.00 25.28 244 GLU A N 1
ATOM 1873 C CA . GLU A 1 244 ? 4.902 -1.474 -47.684 1.00 25.28 244 GLU A CA 1
ATOM 1874 C C . GLU A 1 244 ? 4.796 -2.997 -47.880 1.00 25.28 244 GLU A C 1
ATOM 1876 O O . GLU A 1 244 ? 5.258 -3.549 -48.876 1.00 25.28 244 GLU A O 1
ATOM 1881 N N . THR A 1 245 ? 4.008 -3.652 -47.016 1.00 25.03 245 THR A N 1
ATOM 1882 C CA . THR A 1 245 ? 2.763 -4.332 -47.442 1.00 25.03 245 THR A CA 1
ATOM 1883 C C . THR A 1 245 ? 1.870 -4.696 -46.249 1.00 25.03 245 THR A C 1
ATOM 1885 O O . THR A 1 245 ? 2.314 -5.222 -45.234 1.00 25.03 245 THR A O 1
ATOM 1888 N N . SER A 1 246 ? 0.587 -4.369 -46.399 1.00 24.56 246 SER A N 1
ATOM 1889 C CA . SER A 1 246 ? -0.556 -4.706 -45.546 1.00 24.56 246 SER A CA 1
ATOM 1890 C C . SER A 1 246 ? -1.001 -6.161 -45.709 1.00 24.56 246 SER A C 1
ATOM 1892 O O . SER A 1 246 ? -0.889 -6.673 -46.819 1.00 24.56 246 SER A O 1
ATOM 1894 N N . LEU A 1 247 ? -1.659 -6.741 -44.697 1.00 24.75 247 LEU A N 1
ATOM 1895 C CA . LEU A 1 247 ? -2.833 -7.624 -44.840 1.00 24.75 247 LEU A CA 1
ATOM 1896 C C . LEU A 1 247 ? -3.481 -7.845 -43.458 1.00 24.75 247 LEU A C 1
ATOM 1898 O O . LEU A 1 247 ? -2.807 -8.224 -42.505 1.00 24.75 247 LEU A O 1
ATOM 1902 N N . GLY A 1 248 ? -4.781 -7.549 -43.360 1.00 22.50 248 GLY A N 1
ATOM 1903 C CA . GLY A 1 248 ? -5.626 -7.799 -42.187 1.00 22.50 248 GLY A CA 1
ATOM 1904 C C . GLY A 1 248 ? -6.307 -9.185 -42.215 1.00 22.50 248 GLY A C 1
ATOM 1905 O O . GLY A 1 248 ? -5.779 -10.107 -42.833 1.00 22.50 248 GLY A O 1
ATOM 1906 N N . PRO A 1 249 ? -7.471 -9.354 -41.559 1.00 38.84 249 PRO A N 1
ATOM 1907 C CA . PRO A 1 249 ? -7.610 -10.170 -40.347 1.00 38.84 249 PRO A CA 1
ATOM 1908 C C . PRO A 1 249 ? -8.576 -11.358 -40.520 1.00 38.84 249 PRO A C 1
ATOM 1910 O O . PRO A 1 249 ? -9.305 -11.410 -41.504 1.00 38.84 249 PRO A O 1
ATOM 1913 N N . ASN A 1 250 ? -8.639 -12.282 -39.548 1.00 22.64 250 ASN A N 1
ATOM 1914 C CA . ASN A 1 250 ? -9.806 -13.161 -39.366 1.00 22.64 250 ASN A CA 1
ATOM 1915 C C . ASN A 1 250 ? -9.881 -13.810 -37.971 1.00 22.64 250 ASN A C 1
ATOM 1917 O O . ASN A 1 250 ? -8.945 -14.497 -37.582 1.00 22.64 250 ASN A O 1
ATOM 1921 N N . LEU A 1 251 ? -11.039 -13.582 -37.322 1.00 22.88 251 LEU A N 1
ATOM 1922 C CA . LEU A 1 251 ? -11.945 -14.516 -36.613 1.00 22.88 251 LEU A CA 1
ATOM 1923 C C . LEU A 1 251 ? -11.305 -15.476 -35.575 1.00 22.88 251 LEU A C 1
ATOM 1925 O O . LEU A 1 251 ? -10.329 -16.153 -35.854 1.00 22.88 251 LEU A O 1
ATOM 1929 N N . ILE A 1 252 ? -11.845 -15.660 -34.368 1.00 23.23 252 ILE A N 1
ATOM 1930 C CA . ILE A 1 252 ? -13.169 -16.230 -34.068 1.00 23.23 252 ILE A CA 1
ATOM 1931 C C . ILE A 1 252 ? -13.569 -15.835 -32.631 1.00 23.23 252 ILE A C 1
ATOM 1933 O O . ILE A 1 252 ? -12.748 -15.866 -31.717 1.00 23.23 252 ILE A O 1
ATOM 1937 N N . ALA A 1 253 ? -14.845 -15.486 -32.463 1.00 22.23 253 ALA A N 1
ATOM 1938 C CA . ALA A 1 253 ? -15.545 -15.370 -31.189 1.00 22.23 253 ALA A CA 1
ATOM 1939 C C . ALA A 1 253 ? -16.104 -16.736 -30.757 1.00 22.23 253 ALA A C 1
ATOM 1941 O O . ALA A 1 253 ? -16.580 -17.476 -31.616 1.00 22.23 253 ALA A O 1
ATOM 1942 N N . GLU A 1 254 ? -16.145 -17.021 -29.453 1.00 23.20 254 GLU A N 1
ATOM 1943 C CA . GLU A 1 254 ? -17.089 -17.995 -28.892 1.00 23.20 254 GLU A CA 1
ATOM 1944 C C . GLU A 1 254 ? -17.784 -17.440 -27.641 1.00 23.20 254 GLU A C 1
ATOM 1946 O O . GLU A 1 254 ? -17.155 -16.981 -26.687 1.00 23.20 254 GLU A O 1
ATOM 1951 N N . ASP A 1 255 ? -19.113 -17.484 -27.734 1.00 21.98 255 ASP A N 1
ATOM 1952 C CA . ASP A 1 255 ? -20.158 -17.172 -26.765 1.00 21.98 255 ASP A CA 1
ATOM 1953 C C . ASP A 1 255 ? -20.132 -18.074 -25.530 1.00 21.98 255 ASP A C 1
ATOM 1955 O O . ASP A 1 255 ? -20.080 -19.292 -25.676 1.00 21.98 255 ASP A O 1
ATOM 1959 N N . TRP A 1 256 ? -20.411 -17.502 -24.353 1.00 22.86 256 TRP A N 1
ATOM 1960 C CA . TRP A 1 256 ? -21.256 -18.153 -23.342 1.00 22.86 256 TRP A CA 1
ATOM 1961 C C . TRP A 1 256 ? -22.353 -17.184 -22.890 1.00 22.86 256 TRP A C 1
ATOM 1963 O O . TRP A 1 256 ? -22.167 -16.323 -22.033 1.00 22.86 256 TRP A O 1
ATOM 1973 N N . SER A 1 257 ? -23.528 -17.351 -23.492 1.00 22.33 257 SER A N 1
ATOM 1974 C CA . SER A 1 257 ? -24.793 -16.765 -23.066 1.00 22.33 257 SER A CA 1
ATOM 1975 C C . SER A 1 257 ? -25.408 -17.558 -21.906 1.00 22.33 257 SER A C 1
ATOM 1977 O O . SER A 1 257 ? -25.635 -18.761 -22.044 1.00 22.33 257 SER A O 1
ATOM 1979 N N . ALA A 1 258 ? -25.806 -16.880 -20.828 1.00 24.25 258 ALA A N 1
ATOM 1980 C CA . ALA A 1 258 ? -26.929 -17.304 -19.989 1.00 24.25 258 ALA A CA 1
ATOM 1981 C C . ALA A 1 258 ? -27.602 -16.080 -19.342 1.00 24.25 258 ALA A C 1
ATOM 1983 O O . ALA A 1 258 ? -27.012 -15.372 -18.532 1.00 24.25 258 ALA A O 1
ATOM 1984 N N . SER A 1 259 ? -28.846 -15.825 -19.750 1.00 24.02 259 SER A N 1
ATOM 1985 C CA . SER A 1 259 ? -29.755 -14.794 -19.225 1.00 24.02 259 SER A CA 1
ATOM 1986 C C . SER A 1 259 ? -30.634 -15.366 -18.076 1.00 24.02 259 SER A C 1
ATOM 1988 O O . SER A 1 259 ? -30.410 -16.498 -17.654 1.00 24.02 259 SER A O 1
ATOM 1990 N N . PRO A 1 260 ? -31.622 -14.638 -17.513 1.00 42.84 260 PRO A N 1
ATOM 1991 C CA . PRO A 1 260 ? -31.530 -14.053 -16.177 1.00 42.84 260 PRO A CA 1
ATOM 1992 C C . PRO A 1 260 ? -32.614 -14.569 -15.207 1.00 42.84 260 PRO A C 1
ATOM 1994 O O . PRO A 1 260 ? -33.640 -15.110 -15.615 1.00 42.84 260 PRO A O 1
ATOM 1997 N N . THR A 1 261 ? -32.471 -14.277 -13.911 1.00 23.31 261 THR A N 1
ATOM 1998 C CA . THR A 1 261 ? -33.631 -14.194 -13.003 1.00 23.31 261 THR A CA 1
ATOM 1999 C C . THR A 1 261 ? -33.590 -12.913 -12.168 1.00 23.31 261 THR A C 1
ATOM 2001 O O . THR A 1 261 ? -32.518 -12.544 -11.694 1.00 23.31 261 THR A O 1
ATOM 2004 N N . PRO A 1 262 ? -34.732 -12.217 -11.991 1.00 37.03 262 PRO A N 1
ATOM 2005 C CA . PRO A 1 262 ? -34.784 -10.849 -11.485 1.00 37.03 262 PRO A CA 1
ATOM 2006 C C . PRO A 1 262 ? -35.087 -10.781 -9.981 1.00 37.03 262 PRO A C 1
ATOM 2008 O O . PRO A 1 262 ? -35.743 -11.676 -9.444 1.00 37.03 262 PRO A O 1
ATOM 2011 N N . ARG A 1 263 ? -34.708 -9.661 -9.346 1.00 24.56 263 ARG A N 1
ATOM 2012 C CA . ARG A 1 263 ? -35.420 -8.945 -8.254 1.00 24.56 263 ARG A CA 1
ATOM 2013 C C . ARG A 1 263 ? -34.558 -7.736 -7.841 1.00 24.56 263 ARG A C 1
ATOM 2015 O O . ARG A 1 263 ? -33.412 -7.924 -7.476 1.00 24.56 263 ARG A O 1
ATOM 2022 N N . LEU A 1 264 ? -34.955 -6.489 -8.111 1.00 26.88 264 LEU A N 1
ATOM 2023 C CA . LEU A 1 264 ? -36.002 -5.639 -7.496 1.00 26.88 264 LEU A CA 1
ATOM 2024 C C . LEU A 1 264 ? -35.398 -4.626 -6.500 1.00 26.88 264 LEU A C 1
ATOM 2026 O O . LEU A 1 264 ? -34.829 -5.004 -5.484 1.00 26.88 264 LEU A O 1
ATOM 2030 N N . MET A 1 265 ? -35.573 -3.338 -6.818 1.00 40.00 265 MET A N 1
ATOM 2031 C CA . MET A 1 265 ? -35.156 -2.131 -6.080 1.00 40.00 265 MET A CA 1
ATOM 2032 C C . MET A 1 265 ? -35.584 -2.052 -4.602 1.00 40.00 265 MET A C 1
ATOM 2034 O O . MET A 1 265 ? -36.636 -2.597 -4.256 1.00 40.00 265 MET A O 1
ATOM 2038 N N . PRO A 1 266 ? -34.900 -1.231 -3.771 1.00 33.06 266 PRO A N 1
ATOM 2039 C CA . PRO A 1 266 ? -35.488 -0.628 -2.579 1.00 33.06 266 PRO A CA 1
ATOM 2040 C C . PRO A 1 266 ? -36.458 0.499 -2.868 1.00 33.06 266 PRO A C 1
ATOM 2042 O O . PRO A 1 266 ? -36.083 1.641 -3.106 1.00 33.06 266 PRO A O 1
ATOM 2045 N N . SER A 1 267 ? -37.734 0.178 -2.706 1.00 35.41 267 SER A N 1
ATOM 2046 C CA . SER A 1 267 ? -38.655 1.064 -1.999 1.00 35.41 267 SER A CA 1
ATOM 2047 C C . SER A 1 267 ? -38.365 0.993 -0.472 1.00 35.41 267 SER A C 1
ATOM 2049 O O . SER A 1 267 ? -37.437 0.285 -0.069 1.00 35.41 267 SER A O 1
ATOM 2051 N N . PRO A 1 268 ? -39.134 1.662 0.412 1.00 32.72 268 PRO A N 1
ATOM 2052 C CA . PRO A 1 268 ? -38.912 1.735 1.871 1.00 32.72 268 PRO A CA 1
ATOM 2053 C C . PRO A 1 268 ? -38.858 0.397 2.654 1.00 32.72 268 PRO A C 1
ATOM 2055 O O . PRO A 1 268 ? -38.829 0.406 3.880 1.00 32.72 268 PRO A O 1
ATOM 2058 N N . HIS A 1 269 ? -38.832 -0.756 1.982 1.00 41.75 269 HIS A N 1
ATOM 2059 C CA . HIS A 1 269 ? -38.766 -2.101 2.558 1.00 41.75 269 HIS A CA 1
ATOM 2060 C C . HIS A 1 269 ? -37.344 -2.630 2.847 1.00 41.75 269 HIS A C 1
ATOM 2062 O O . HIS A 1 269 ? -37.224 -3.726 3.380 1.00 41.75 269 HIS A O 1
ATOM 2068 N N . TYR A 1 270 ? -36.252 -1.917 2.539 1.00 41.31 270 TYR A N 1
ATOM 2069 C CA . TYR A 1 270 ? -34.898 -2.494 2.700 1.00 41.31 270 TYR A CA 1
ATOM 2070 C C . TYR A 1 270 ? -34.372 -2.559 4.137 1.00 41.31 270 TYR A C 1
ATOM 2072 O O . TYR A 1 270 ? -33.570 -3.442 4.437 1.00 41.31 270 TYR A O 1
ATOM 2080 N N . LEU A 1 271 ? -34.890 -1.739 5.058 1.00 40.50 271 LEU A N 1
ATOM 2081 C CA . LEU A 1 271 ? -34.677 -1.985 6.491 1.00 40.50 271 LEU A CA 1
ATOM 2082 C C . LEU A 1 271 ? -35.275 -3.342 6.909 1.00 40.50 271 LEU A C 1
ATOM 2084 O O . LEU A 1 271 ? -34.653 -4.064 7.681 1.00 40.50 271 LEU A O 1
ATOM 2088 N N . ALA A 1 272 ? -36.395 -3.756 6.302 1.00 46.28 272 ALA A N 1
ATOM 2089 C CA . ALA A 1 272 ? -36.977 -5.078 6.533 1.00 46.28 272 ALA A CA 1
ATOM 2090 C C . ALA A 1 272 ? -36.155 -6.221 5.899 1.00 46.28 272 ALA A C 1
ATOM 2092 O O . ALA A 1 272 ? -36.260 -7.356 6.346 1.00 46.28 272 ALA A O 1
ATOM 2093 N N . ALA A 1 273 ? -35.315 -5.955 4.889 1.00 55.53 273 ALA A N 1
ATOM 2094 C CA . ALA A 1 273 ? -34.468 -6.972 4.253 1.00 55.53 273 ALA A CA 1
ATOM 2095 C C . ALA A 1 273 ? -33.218 -7.310 5.088 1.00 55.53 273 ALA A C 1
ATOM 2097 O O . ALA A 1 273 ? -32.882 -8.485 5.231 1.00 55.53 273 ALA A O 1
ATOM 2098 N N . LEU A 1 274 ? -32.571 -6.310 5.702 1.00 56.19 274 LEU A N 1
ATOM 2099 C CA . LEU A 1 274 ? -31.499 -6.541 6.684 1.00 56.19 274 LEU A CA 1
ATOM 2100 C C . LEU A 1 274 ? -32.041 -7.239 7.940 1.00 56.19 274 LEU A C 1
ATOM 2102 O O . LEU A 1 274 ? -31.390 -8.129 8.482 1.00 56.19 274 LEU A O 1
ATOM 2106 N N . GLU A 1 275 ? -33.269 -6.912 8.353 1.00 59.38 275 GLU A N 1
ATOM 2107 C CA . GLU A 1 275 ? -33.964 -7.597 9.449 1.00 59.38 275 GLU A CA 1
ATOM 2108 C C . GLU A 1 275 ? -34.331 -9.065 9.156 1.00 59.38 275 GLU A C 1
ATOM 2110 O O . GLU A 1 275 ? -34.690 -9.781 10.091 1.00 59.38 275 GLU A O 1
ATOM 2115 N N . LEU A 1 276 ? -34.187 -9.553 7.918 1.00 72.25 276 LEU A N 1
ATOM 2116 C CA . LEU A 1 276 ? -34.434 -10.955 7.548 1.00 72.25 276 LEU A CA 1
ATOM 2117 C C . LEU A 1 276 ? -33.157 -11.800 7.422 1.00 72.25 276 LEU A C 1
ATOM 2119 O O . LEU A 1 276 ? -33.242 -13.028 7.435 1.00 72.25 276 LEU A O 1
ATOM 2123 N N . LEU A 1 277 ? -31.980 -11.180 7.300 1.00 80.06 277 LEU A N 1
ATOM 2124 C CA . LEU A 1 277 ? -30.713 -11.914 7.209 1.00 80.06 277 LEU A CA 1
ATOM 2125 C C . LEU A 1 277 ? -30.360 -12.560 8.553 1.00 80.06 277 LEU A C 1
ATOM 2127 O O . LEU A 1 277 ? -30.634 -11.937 9.572 1.00 80.06 277 LEU A O 1
ATOM 2131 N N . PRO A 1 278 ? -29.738 -13.751 8.604 1.00 86.94 278 PRO A N 1
ATOM 2132 C CA . PRO A 1 278 ? -29.198 -14.316 9.844 1.00 86.94 278 PRO A CA 1
ATOM 2133 C C . PRO A 1 278 ? -28.120 -13.421 10.471 1.00 86.94 278 PRO A C 1
ATOM 2135 O O . PRO A 1 278 ? -27.441 -12.668 9.767 1.00 86.94 278 PRO A O 1
ATOM 2138 N N . ASN A 1 279 ? -27.950 -13.505 11.794 1.00 86.62 279 ASN A N 1
ATOM 2139 C CA . ASN A 1 279 ? -26.972 -12.682 12.517 1.00 86.62 279 ASN A CA 1
ATOM 2140 C C . ASN A 1 279 ? -25.541 -12.933 12.023 1.00 86.62 279 ASN A C 1
ATOM 2142 O O . ASN A 1 279 ? -24.749 -12.002 11.966 1.00 86.62 279 ASN A O 1
ATOM 2146 N N . GLU A 1 280 ? -25.227 -14.161 11.621 1.00 84.44 280 GLU A N 1
ATOM 2147 C CA . GLU A 1 280 ? -23.915 -14.576 11.127 1.00 84.44 280 GLU A CA 1
ATOM 2148 C C . GLU A 1 280 ? -23.572 -13.873 9.809 1.00 84.44 280 GLU A C 1
ATOM 2150 O O . GLU A 1 280 ? -22.458 -13.393 9.620 1.00 84.44 280 GLU A O 1
ATOM 2155 N N . VAL A 1 281 ? -24.555 -13.752 8.912 1.00 84.00 281 VAL A N 1
ATOM 2156 C CA . VAL A 1 281 ? -24.385 -13.075 7.620 1.00 84.00 281 VAL A CA 1
ATOM 2157 C C . VAL A 1 281 ? -24.244 -11.571 7.831 1.00 84.00 281 VAL A C 1
ATOM 2159 O O . VAL A 1 281 ? -23.373 -10.946 7.236 1.00 84.00 281 VAL A O 1
ATOM 2162 N N . LEU A 1 282 ? -25.061 -10.993 8.716 1.00 85.12 282 LEU A N 1
ATOM 2163 C CA . LEU A 1 282 ? -24.931 -9.587 9.097 1.00 85.12 282 LEU A CA 1
ATOM 2164 C C . LEU A 1 282 ? -23.572 -9.305 9.741 1.00 85.12 282 LEU A C 1
ATOM 2166 O O . LEU A 1 282 ? -22.971 -8.287 9.435 1.00 85.12 282 LEU A O 1
ATOM 2170 N N . HIS A 1 283 ? -23.063 -10.206 10.581 1.00 85.12 283 HIS A N 1
ATOM 2171 C CA . HIS A 1 283 ? -21.746 -10.064 11.194 1.00 85.12 283 HIS A CA 1
ATOM 2172 C C . HIS A 1 283 ? -20.626 -10.061 10.144 1.00 85.12 283 HIS A C 1
ATOM 2174 O O . HIS A 1 283 ? -19.746 -9.209 10.210 1.00 85.12 283 HIS A O 1
ATOM 2180 N N . LEU A 1 284 ? -20.689 -10.939 9.135 1.00 83.38 284 LEU A N 1
ATOM 2181 C CA . LEU A 1 284 ? -19.737 -10.941 8.015 1.00 83.38 284 LEU A CA 1
ATOM 2182 C C . LEU A 1 284 ? -19.810 -9.647 7.196 1.00 83.38 284 LEU A C 1
ATOM 2184 O O . LEU A 1 284 ? -18.784 -9.020 6.950 1.00 83.38 284 LEU A O 1
ATOM 2188 N N . ILE A 1 285 ? -21.021 -9.216 6.824 1.00 84.44 285 ILE A N 1
ATOM 2189 C CA . ILE A 1 285 ? -21.237 -7.972 6.069 1.00 84.44 285 ILE A CA 1
ATOM 2190 C C . ILE A 1 285 ? -20.682 -6.780 6.846 1.00 84.44 285 ILE A C 1
ATOM 2192 O O . ILE A 1 285 ? -19.937 -5.974 6.300 1.00 84.44 285 ILE A O 1
ATOM 2196 N N . LEU A 1 286 ? -21.038 -6.674 8.126 1.00 86.06 286 LEU A N 1
ATOM 2197 C CA . LEU A 1 286 ? -20.625 -5.556 8.961 1.00 86.06 286 LEU A CA 1
ATOM 2198 C C . LEU A 1 286 ? -19.127 -5.598 9.283 1.00 86.06 286 LEU A C 1
ATOM 2200 O O . LEU A 1 286 ? -18.510 -4.546 9.415 1.00 86.06 286 LEU A O 1
ATOM 2204 N N . GLY A 1 287 ? -18.525 -6.788 9.327 1.00 83.50 287 GLY A N 1
ATOM 2205 C CA . GLY A 1 287 ? -17.081 -6.969 9.443 1.00 83.50 287 GLY A CA 1
ATOM 2206 C C . GLY A 1 287 ? -16.304 -6.290 8.313 1.00 83.50 287 GLY A C 1
ATOM 2207 O O . GLY A 1 287 ? -15.227 -5.761 8.560 1.00 83.50 287 GLY A O 1
ATOM 2208 N N . HIS A 1 288 ? -16.858 -6.183 7.102 1.00 82.56 288 HIS A N 1
ATOM 2209 C CA . HIS A 1 288 ? -16.197 -5.446 6.017 1.00 82.56 288 HIS A CA 1
ATOM 2210 C C . HIS A 1 288 ? -16.050 -3.942 6.290 1.00 82.56 288 HIS A C 1
ATOM 2212 O O . HIS A 1 288 ? -15.209 -3.304 5.665 1.00 82.56 288 HIS A O 1
ATOM 2218 N N . PHE A 1 289 ? -16.800 -3.363 7.231 1.00 78.50 289 PHE A N 1
ATOM 2219 C CA . PHE A 1 289 ? -16.623 -1.968 7.658 1.00 78.50 289 PHE A CA 1
ATOM 2220 C C . PHE A 1 289 ? -15.587 -1.807 8.781 1.00 78.50 289 PHE A C 1
ATOM 2222 O O . PHE A 1 289 ? -15.466 -0.730 9.349 1.00 78.50 289 PHE A O 1
ATOM 2229 N N . CYS A 1 290 ? -14.862 -2.868 9.137 1.00 77.19 290 CYS A N 1
ATOM 2230 C CA . CYS A 1 290 ? -13.836 -2.850 10.170 1.00 77.19 290 CYS A CA 1
ATOM 2231 C C . CYS A 1 290 ? -12.484 -3.242 9.569 1.00 77.19 290 CYS A C 1
ATOM 2233 O O . CYS A 1 290 ? -12.317 -4.389 9.147 1.00 77.19 290 CYS A O 1
ATOM 2235 N N . ALA A 1 291 ? -11.498 -2.340 9.603 1.00 69.75 291 ALA A N 1
ATOM 2236 C CA . ALA A 1 291 ? -10.144 -2.622 9.110 1.00 69.75 291 ALA A CA 1
ATOM 2237 C C . ALA A 1 291 ? -9.520 -3.887 9.730 1.00 69.75 291 ALA A C 1
ATOM 2239 O O . ALA A 1 291 ? -8.849 -4.653 9.040 1.00 69.75 291 ALA A O 1
ATOM 2240 N N . HIS A 1 292 ? -9.800 -4.167 11.013 1.00 75.50 292 HIS A N 1
ATOM 2241 C CA . HIS A 1 292 ? -9.367 -5.414 11.647 1.00 75.50 292 HIS A CA 1
ATOM 2242 C C . HIS A 1 292 ? -9.953 -6.654 10.951 1.00 75.50 292 HIS A C 1
ATOM 2244 O O . HIS A 1 292 ? -9.237 -7.602 10.664 1.00 75.50 292 HIS A O 1
ATOM 2250 N N . CYS A 1 293 ? -11.254 -6.676 10.666 1.00 79.62 293 CYS A N 1
ATOM 2251 C CA . CYS A 1 293 ? -11.892 -7.846 10.056 1.00 79.62 293 CYS A CA 1
ATOM 2252 C C . CYS A 1 293 ? -11.524 -8.036 8.579 1.00 79.62 293 CYS A C 1
ATOM 2254 O O . CYS A 1 293 ? -11.663 -9.147 8.071 1.00 79.62 293 CYS A O 1
ATOM 2256 N N . ARG A 1 294 ? -11.056 -6.980 7.900 1.00 75.00 294 ARG A N 1
ATOM 2257 C CA . ARG A 1 294 ? -10.554 -7.047 6.520 1.00 75.00 294 ARG A CA 1
ATOM 2258 C C . ARG A 1 294 ? -9.131 -7.604 6.410 1.00 75.00 294 ARG A C 1
ATOM 2260 O O . ARG A 1 294 ? -8.698 -7.891 5.302 1.00 75.00 294 ARG A O 1
ATOM 2267 N N . GLY A 1 295 ? -8.406 -7.757 7.521 1.00 61.50 295 GLY A N 1
ATOM 2268 C CA . GLY A 1 295 ? -7.008 -8.191 7.488 1.00 61.50 295 GLY A CA 1
ATOM 2269 C C . GLY A 1 295 ? -6.024 -7.089 7.076 1.00 61.50 295 GLY A C 1
ATOM 2270 O O . GLY A 1 295 ? -4.848 -7.368 6.877 1.00 61.50 295 GLY A O 1
ATOM 2271 N N . GLU A 1 296 ? -6.453 -5.823 7.005 1.00 59.03 296 GLU A N 1
ATOM 2272 C CA . GLU A 1 296 ? -5.632 -4.660 6.609 1.00 59.03 296 GLU A CA 1
ATOM 2273 C C . GLU A 1 296 ? -4.657 -4.221 7.730 1.00 59.03 296 GLU A C 1
ATOM 2275 O O . GLU A 1 296 ? -4.394 -3.039 7.963 1.00 59.03 296 GLU A O 1
ATOM 2280 N N . HIS A 1 297 ? -4.121 -5.177 8.494 1.00 49.69 297 HIS A N 1
ATOM 2281 C CA . HIS A 1 297 ? -3.364 -4.910 9.714 1.00 49.69 297 HIS A CA 1
ATOM 2282 C C . HIS A 1 297 ? -1.979 -4.305 9.462 1.00 49.69 297 HIS A C 1
ATOM 2284 O O . HIS A 1 297 ? -1.501 -3.549 10.313 1.00 49.69 297 HIS A O 1
ATOM 2290 N N . GLN A 1 298 ? -1.356 -4.632 8.325 1.00 42.38 298 GLN A N 1
ATOM 2291 C CA . GLN A 1 298 ? 0.062 -4.371 8.039 1.00 42.38 298 GLN A CA 1
ATOM 2292 C C . GLN A 1 298 ? 0.310 -3.135 7.161 1.00 42.38 298 GLN A C 1
ATOM 2294 O O . GLN A 1 298 ? 1.385 -2.541 7.240 1.00 42.38 298 GLN A O 1
ATOM 2299 N N . GLN A 1 299 ? -0.687 -2.685 6.392 1.00 38.69 299 GLN A N 1
ATOM 2300 C CA . GLN A 1 299 ? -0.545 -1.536 5.485 1.00 38.69 299 GLN A CA 1
ATOM 2301 C C . GLN A 1 299 ? -0.930 -0.189 6.117 1.00 38.69 299 GLN A C 1
ATOM 2303 O O . GLN A 1 299 ? -0.623 0.870 5.570 1.00 38.69 299 GLN A O 1
ATOM 2308 N N . MET A 1 300 ? -1.566 -0.197 7.289 1.00 41.94 300 MET A N 1
ATOM 2309 C CA . MET A 1 300 ? -2.132 1.012 7.883 1.00 41.94 300 MET A CA 1
ATOM 2310 C C . MET A 1 300 ? -1.249 1.553 9.009 1.00 41.94 300 MET A C 1
ATOM 2312 O O . MET A 1 300 ? -1.574 1.452 10.194 1.00 41.94 300 MET A O 1
ATOM 2316 N N . SER A 1 301 ? -0.145 2.204 8.631 1.00 38.50 301 SER A N 1
ATOM 2317 C CA . SER A 1 301 ? 0.351 3.286 9.479 1.00 38.50 301 SER A CA 1
ATOM 2318 C C . SER A 1 301 ? -0.755 4.337 9.570 1.00 38.50 301 SER A C 1
ATOM 2320 O O . SER A 1 301 ? -1.282 4.743 8.532 1.00 38.50 301 SER A O 1
ATOM 2322 N N . PRO A 1 302 ? -1.060 4.875 10.760 1.00 36.19 302 PRO A N 1
ATOM 2323 C CA . PRO A 1 302 ? -1.996 5.981 10.871 1.00 36.19 302 PRO A CA 1
ATOM 2324 C C . PRO A 1 302 ? -1.542 7.283 10.175 1.00 36.19 302 PRO A C 1
ATOM 2326 O O . PRO A 1 302 ? -2.211 8.306 10.322 1.00 36.19 302 PRO A O 1
ATOM 2329 N N . ILE A 1 303 ? -0.391 7.274 9.489 1.00 36.59 303 ILE A N 1
ATOM 2330 C CA . ILE A 1 303 ? 0.292 8.427 8.914 1.00 36.59 303 ILE A CA 1
ATOM 2331 C C . ILE A 1 303 ? 0.667 8.126 7.462 1.00 36.59 303 ILE A C 1
ATOM 2333 O O . ILE A 1 303 ? 1.797 7.741 7.164 1.00 36.59 303 ILE A O 1
ATOM 2337 N N . ASP A 1 304 ? -0.247 8.409 6.538 1.00 27.89 304 ASP A N 1
ATOM 2338 C CA . ASP A 1 304 ? 0.139 8.756 5.170 1.00 27.89 304 ASP A CA 1
ATOM 2339 C C . ASP A 1 304 ? 0.094 10.281 5.009 1.00 27.89 304 ASP A C 1
ATOM 2341 O O . ASP A 1 304 ? -0.776 10.871 4.377 1.00 27.89 304 ASP A O 1
ATOM 2345 N N . HIS A 1 305 ? 1.047 10.956 5.660 1.00 32.53 305 HIS A N 1
ATOM 2346 C CA . HIS A 1 305 ? 1.324 12.368 5.414 1.00 32.53 305 HIS A CA 1
ATOM 2347 C C . HIS A 1 305 ? 2.823 12.574 5.224 1.00 32.53 305 HIS A C 1
ATOM 2349 O O . HIS A 1 305 ? 3.592 12.777 6.163 1.00 32.53 305 HIS A O 1
ATOM 2355 N N . SER A 1 306 ? 3.221 12.602 3.959 1.00 26.92 306 SER A N 1
ATOM 2356 C CA . SER A 1 306 ? 4.528 13.018 3.453 1.00 26.92 306 SER A CA 1
ATOM 2357 C C . SER A 1 306 ? 4.853 14.513 3.670 1.00 26.92 306 SER A C 1
ATOM 2359 O O . SER A 1 306 ? 5.551 15.101 2.848 1.00 26.92 306 SER A O 1
ATOM 2361 N N . SER A 1 307 ? 4.372 15.155 4.743 1.00 27.94 307 SER A N 1
ATOM 2362 C CA . SER A 1 307 ? 4.399 16.628 4.871 1.00 27.94 307 SER A CA 1
ATOM 2363 C C . SER A 1 307 ? 4.922 17.177 6.201 1.00 27.94 307 SER A C 1
ATOM 2365 O O . SER A 1 307 ? 4.787 18.370 6.454 1.00 27.94 307 SER A O 1
ATOM 2367 N N . PHE A 1 308 ? 5.571 16.366 7.037 1.00 30.98 308 PHE A N 1
ATOM 2368 C CA . PHE A 1 308 ? 6.229 16.855 8.258 1.00 30.98 308 PHE A CA 1
ATOM 2369 C C . PHE A 1 308 ? 7.726 16.531 8.264 1.00 30.98 308 PHE A C 1
ATOM 2371 O O . PHE A 1 308 ? 8.248 15.905 9.174 1.00 30.98 308 PHE A O 1
ATOM 2378 N N . GLY A 1 309 ? 8.430 16.977 7.221 1.00 25.95 309 GLY A N 1
ATOM 2379 C CA . GLY A 1 309 ? 9.889 17.064 7.199 1.00 25.95 309 GLY A CA 1
ATOM 2380 C C . GLY A 1 309 ? 10.305 18.521 7.020 1.00 25.95 309 GLY A C 1
ATOM 2381 O O . GLY A 1 309 ? 9.939 19.148 6.031 1.00 25.95 309 GLY A O 1
ATOM 2382 N N . HIS A 1 310 ? 11.039 19.063 7.989 1.00 26.69 310 HIS A N 1
ATOM 2383 C CA . HIS A 1 310 ? 11.518 20.444 8.050 1.00 26.69 310 HIS A CA 1
ATOM 2384 C C . HIS A 1 310 ? 12.204 20.934 6.756 1.00 26.69 310 HIS A C 1
ATOM 2386 O O . HIS A 1 310 ? 13.404 20.766 6.561 1.00 26.69 310 HIS A O 1
ATOM 2392 N N . ILE A 1 311 ? 11.455 21.655 5.925 1.00 24.56 311 ILE A N 1
ATOM 2393 C CA . ILE A 1 311 ? 11.944 22.791 5.139 1.00 24.56 311 ILE A CA 1
ATOM 2394 C C . ILE A 1 311 ? 10.988 23.938 5.488 1.00 24.56 311 ILE A C 1
ATOM 2396 O O . ILE A 1 311 ? 9.778 23.707 5.477 1.00 24.56 311 ILE A O 1
ATOM 2400 N N . PRO A 1 312 ? 11.459 25.156 5.817 1.00 26.27 312 PRO A N 1
ATOM 2401 C CA . PRO A 1 312 ? 10.584 26.309 5.988 1.00 26.27 312 PRO A CA 1
ATOM 2402 C C . PRO A 1 312 ? 10.054 26.720 4.608 1.00 26.27 312 PRO A C 1
ATOM 2404 O O . PRO A 1 312 ? 10.533 27.661 3.985 1.00 26.27 312 PRO A O 1
ATOM 2407 N N . CYS A 1 313 ? 9.097 25.958 4.091 1.00 24.05 313 CYS A N 1
ATOM 2408 C CA . CYS A 1 313 ? 8.298 26.303 2.932 1.00 24.05 313 CYS A CA 1
ATOM 2409 C C . CYS A 1 313 ? 6.869 26.536 3.441 1.00 24.05 313 CYS A C 1
ATOM 2411 O O . CYS A 1 313 ? 6.390 25.734 4.247 1.00 24.05 313 CYS A O 1
ATOM 2413 N N . PRO A 1 314 ? 6.188 27.622 3.043 1.00 27.88 314 PRO A N 1
ATOM 2414 C CA . PRO A 1 314 ? 4.850 27.933 3.523 1.00 27.88 314 PRO A CA 1
ATOM 2415 C C . PRO A 1 314 ? 3.846 26.985 2.855 1.00 27.88 314 PRO A C 1
ATOM 2417 O O . PRO A 1 314 ? 3.203 27.333 1.868 1.00 27.88 314 PRO A O 1
ATOM 2420 N N . ALA A 1 315 ? 3.743 25.757 3.361 1.00 28.53 315 ALA A N 1
ATOM 2421 C CA . ALA A 1 315 ? 2.629 24.879 3.040 1.00 28.53 315 ALA A CA 1
ATOM 2422 C C . ALA A 1 315 ? 1.351 25.440 3.697 1.00 28.53 315 ALA A C 1
ATOM 2424 O O . ALA A 1 315 ? 1.431 25.970 4.813 1.00 28.53 315 ALA A O 1
ATOM 2425 N N . PRO A 1 316 ? 0.178 25.359 3.039 1.00 28.89 316 PRO A N 1
ATOM 2426 C CA . PRO A 1 316 ? -1.085 25.734 3.663 1.00 28.89 316 PRO A CA 1
ATOM 2427 C C . PRO A 1 316 ? -1.284 24.899 4.931 1.00 28.89 316 PRO A C 1
ATOM 2429 O O . PRO A 1 316 ? -1.022 23.696 4.921 1.00 28.89 316 PRO A O 1
ATOM 2432 N N . GLN A 1 317 ? -1.727 25.525 6.022 1.00 32.09 317 GLN A N 1
ATOM 2433 C CA . GLN A 1 317 ? -2.129 24.761 7.200 1.00 32.09 317 GLN A CA 1
ATOM 2434 C C . GLN A 1 317 ? -3.287 23.818 6.816 1.00 32.09 317 GLN A C 1
ATOM 2436 O O . GLN A 1 317 ? -4.181 24.266 6.092 1.00 32.09 317 GLN A O 1
ATOM 2441 N N . PRO A 1 318 ? -3.277 22.545 7.255 1.00 37.06 318 PRO A N 1
ATOM 2442 C CA . PRO A 1 318 ? -4.382 21.624 6.994 1.00 37.06 318 PRO A CA 1
ATOM 2443 C C . PRO A 1 318 ? -5.695 22.151 7.602 1.00 37.06 318 PRO A C 1
ATOM 2445 O O . PRO A 1 318 ? -5.662 22.881 8.595 1.00 37.06 318 PRO A O 1
ATOM 2448 N N . ASP A 1 319 ? -6.844 21.802 7.017 1.00 39.47 319 ASP A N 1
ATOM 2449 C CA . ASP A 1 319 ? -8.157 22.239 7.511 1.00 39.47 319 ASP A CA 1
ATOM 2450 C C . ASP A 1 319 ? -8.462 21.568 8.866 1.00 39.47 319 ASP A C 1
ATOM 2452 O O . ASP A 1 319 ? -8.570 20.342 8.917 1.00 39.47 319 ASP A O 1
ATOM 2456 N N . PRO A 1 320 ? -8.633 22.317 9.976 1.00 40.00 320 PRO A N 1
ATOM 2457 C CA . PRO A 1 320 ? -8.936 21.756 11.298 1.00 40.00 320 PRO A CA 1
ATOM 2458 C C . PRO A 1 320 ? -10.238 20.933 11.373 1.00 40.00 320 PRO A C 1
ATOM 2460 O O . PRO A 1 320 ? -10.492 20.313 12.407 1.00 40.00 320 PRO A O 1
ATOM 2463 N N . ASN A 1 321 ? -11.057 20.918 10.315 1.00 39.59 321 ASN A N 1
ATOM 2464 C CA . ASN A 1 321 ? -12.261 20.092 10.197 1.00 39.59 321 ASN A CA 1
ATOM 2465 C C . ASN A 1 321 ? -12.068 18.778 9.413 1.00 39.59 321 ASN A C 1
ATOM 2467 O O . ASN A 1 321 ? -13.028 18.012 9.283 1.00 39.59 321 ASN A O 1
ATOM 2471 N N . GLU A 1 322 ? -10.873 18.497 8.889 1.00 40.38 322 GLU A N 1
ATOM 2472 C CA . GLU A 1 322 ? -10.583 17.262 8.155 1.00 40.38 322 GLU A CA 1
ATOM 2473 C C . GLU A 1 322 ? -10.570 16.053 9.114 1.00 40.38 322 GLU A C 1
ATOM 2475 O O . GLU A 1 322 ? -9.871 16.035 10.134 1.00 40.38 322 GLU A O 1
ATOM 2480 N N . ARG A 1 323 ? -11.413 15.049 8.827 1.00 46.56 323 ARG A N 1
ATOM 2481 C CA . ARG A 1 323 ? -11.545 13.834 9.650 1.00 46.56 323 ARG A CA 1
ATOM 2482 C C . ARG A 1 323 ? -10.387 12.885 9.371 1.00 46.56 323 ARG A C 1
ATOM 2484 O O . ARG A 1 323 ? -9.947 12.770 8.234 1.00 46.56 323 ARG A O 1
ATOM 2491 N N . THR A 1 324 ? -9.930 12.166 10.392 1.00 52.09 324 THR A N 1
ATOM 2492 C CA . THR A 1 324 ? -8.901 11.138 10.203 1.00 52.09 324 THR A CA 1
ATOM 2493 C C . THR A 1 324 ? -9.488 9.892 9.551 1.00 52.09 324 THR A C 1
ATOM 2495 O O . THR A 1 324 ? -10.693 9.640 9.636 1.00 52.09 324 THR A O 1
ATOM 2498 N N . TRP A 1 325 ? -8.632 9.092 8.916 1.00 54.38 325 TRP A N 1
ATOM 2499 C CA . TRP A 1 325 ? -9.031 7.823 8.302 1.00 54.38 325 TRP A CA 1
ATOM 2500 C C . TRP A 1 325 ? -9.704 6.884 9.319 1.00 54.38 325 TRP A C 1
ATOM 2502 O O . TRP A 1 325 ? -10.656 6.200 8.975 1.00 54.38 325 TRP A O 1
ATOM 2512 N N . TYR A 1 326 ? -9.276 6.903 10.587 1.00 57.81 326 TYR A N 1
ATOM 2513 C CA . TYR A 1 326 ? -9.860 6.081 11.650 1.00 57.81 326 TYR A CA 1
ATOM 2514 C C . TYR A 1 326 ? -11.285 6.529 12.006 1.00 57.81 326 TYR A C 1
ATOM 2516 O O . TYR A 1 326 ? -12.188 5.702 12.138 1.00 57.81 326 TYR A O 1
ATOM 2524 N N . ALA A 1 327 ? -11.514 7.846 12.078 1.00 61.44 327 ALA A N 1
ATOM 2525 C CA . ALA A 1 327 ? -12.849 8.412 12.255 1.00 61.44 327 ALA A CA 1
ATOM 2526 C C . ALA A 1 327 ? -13.764 8.116 11.053 1.00 61.44 327 ALA A C 1
ATOM 2528 O O . ALA A 1 327 ? -14.983 8.018 11.213 1.00 61.44 327 ALA A O 1
ATOM 2529 N N . ALA A 1 328 ? -13.190 8.013 9.850 1.00 63.06 328 ALA A N 1
ATOM 2530 C CA . ALA A 1 328 ? -13.906 7.610 8.646 1.00 63.06 328 ALA A CA 1
ATOM 2531 C C . ALA A 1 328 ? -14.263 6.112 8.674 1.00 63.06 328 ALA A C 1
ATOM 2533 O O . ALA A 1 328 ? -15.433 5.794 8.480 1.00 63.06 328 ALA A O 1
ATOM 2534 N N . ASP A 1 329 ? -13.318 5.228 9.014 1.00 65.69 329 ASP A N 1
ATOM 2535 C CA . ASP A 1 329 ? -13.523 3.769 9.097 1.00 65.69 329 ASP A CA 1
ATOM 2536 C C . ASP A 1 329 ? -14.587 3.411 10.154 1.00 65.69 329 ASP A C 1
ATOM 2538 O O . ASP A 1 329 ? -15.511 2.643 9.899 1.00 65.69 329 ASP A O 1
ATOM 2542 N N . CYS A 1 330 ? -14.571 4.076 11.317 1.00 71.38 330 CYS A N 1
ATOM 2543 C CA . CYS A 1 330 ? -15.570 3.851 12.369 1.00 71.38 330 CYS A CA 1
ATOM 2544 C C . CYS A 1 330 ? -16.975 4.395 12.037 1.00 71.38 330 CYS A C 1
ATOM 2546 O O . CYS A 1 330 ? -17.953 4.050 12.713 1.00 71.38 330 CYS A O 1
ATOM 2548 N N . ARG A 1 331 ? -17.109 5.292 11.047 1.00 77.25 331 ARG A N 1
ATOM 2549 C CA . ARG A 1 331 ? -18.342 6.065 10.818 1.00 77.25 331 ARG A CA 1
ATOM 2550 C C . ARG A 1 331 ? -19.512 5.187 10.401 1.00 77.25 331 ARG A C 1
ATOM 2552 O O . ARG A 1 331 ? -20.634 5.419 10.862 1.00 77.25 331 ARG A O 1
ATOM 2559 N N . ASP A 1 332 ? -19.267 4.224 9.526 1.00 80.06 332 ASP A N 1
ATOM 2560 C CA . ASP A 1 332 ? -20.326 3.404 8.941 1.00 80.06 332 ASP A CA 1
ATOM 2561 C C . ASP A 1 332 ? -20.881 2.418 9.970 1.00 80.06 332 ASP A C 1
ATOM 2563 O O . ASP A 1 332 ? -22.101 2.302 10.126 1.00 80.06 332 ASP A O 1
ATOM 2567 N N . LEU A 1 333 ? -20.008 1.815 10.782 1.00 83.25 333 LEU A N 1
ATOM 2568 C CA . LEU A 1 333 ? -20.400 0.991 11.929 1.00 83.25 333 LEU A CA 1
ATOM 2569 C C . LEU A 1 333 ? -21.145 1.807 12.989 1.00 83.25 333 LEU A C 1
ATOM 2571 O O . LEU A 1 333 ? -22.207 1.388 13.448 1.00 83.25 333 LEU A O 1
ATOM 2575 N N . TYR A 1 334 ? -20.656 3.003 13.329 1.00 81.81 334 TYR A N 1
ATOM 2576 C CA . TYR A 1 334 ? -21.344 3.892 14.268 1.00 81.81 334 TYR A CA 1
ATOM 2577 C C . TYR A 1 334 ? -22.741 4.287 13.767 1.00 81.81 334 TYR A C 1
ATOM 2579 O O . TYR A 1 334 ? -23.720 4.203 14.507 1.00 81.81 334 TYR A O 1
ATOM 2587 N N . SER A 1 335 ? -22.857 4.668 12.493 1.00 80.69 335 SER A N 1
ATOM 2588 C CA . SER A 1 335 ? -24.142 5.024 11.877 1.00 80.69 335 SER A CA 1
ATOM 2589 C C . SER A 1 335 ? -25.095 3.825 11.841 1.00 80.69 335 SER A C 1
ATOM 2591 O O . SER A 1 335 ? -26.291 3.976 12.092 1.00 80.69 335 SER A O 1
ATOM 2593 N N . THR A 1 336 ? -24.562 2.622 11.616 1.00 83.31 336 THR A N 1
ATOM 2594 C CA . THR A 1 336 ? -25.324 1.368 11.648 1.00 83.31 336 THR A CA 1
ATOM 2595 C C . THR A 1 336 ? -25.852 1.054 13.048 1.00 83.31 336 THR A C 1
ATOM 2597 O O . THR A 1 336 ? -27.016 0.673 13.191 1.00 83.31 336 THR A O 1
ATOM 2600 N N . CYS A 1 337 ? -25.056 1.297 14.093 1.00 84.19 337 CYS A N 1
ATOM 2601 C CA . CYS A 1 337 ? -25.496 1.168 15.483 1.00 84.19 337 CYS A CA 1
ATOM 2602 C C . CYS A 1 337 ? -26.682 2.083 15.824 1.00 84.19 337 CYS A C 1
ATOM 2604 O O . CYS A 1 337 ? -27.484 1.752 16.694 1.00 84.19 337 CYS A O 1
ATOM 2606 N N . LEU A 1 338 ? -26.819 3.228 15.153 1.00 84.31 338 LEU A N 1
ATOM 2607 C CA . LEU A 1 338 ? -27.928 4.159 15.380 1.00 84.31 338 LEU A CA 1
ATOM 2608 C C . LEU A 1 338 ? -29.196 3.805 14.587 1.00 84.31 338 LEU A C 1
ATOM 2610 O O . LEU A 1 338 ? -30.261 4.351 14.874 1.00 84.31 338 LEU A O 1
ATOM 2614 N N . ALA A 1 339 ? -29.105 2.904 13.606 1.00 81.69 339 ALA A N 1
ATOM 2615 C CA . ALA A 1 339 ? -30.199 2.615 12.682 1.00 81.69 339 ALA A CA 1
ATOM 2616 C C . ALA A 1 339 ? -31.274 1.678 13.266 1.00 81.69 339 ALA A C 1
ATOM 2618 O O . ALA A 1 339 ? -32.462 1.881 13.016 1.00 81.69 339 ALA A O 1
ATOM 2619 N N . SER A 1 340 ? -30.897 0.649 14.038 1.00 83.94 340 SER A N 1
ATOM 2620 C CA . SER A 1 340 ? -31.845 -0.253 14.715 1.00 83.94 340 SER A CA 1
ATOM 2621 C C . SER A 1 340 ? -31.203 -0.991 15.893 1.00 83.94 340 SER A C 1
ATOM 2623 O O . SER A 1 340 ? -29.986 -1.137 15.946 1.00 83.94 340 SER A O 1
ATOM 2625 N N . ARG A 1 341 ? -32.017 -1.521 16.822 1.00 84.62 341 ARG A N 1
ATOM 2626 C CA . ARG A 1 341 ? -31.513 -2.312 17.966 1.00 84.62 341 ARG A CA 1
ATOM 2627 C C . ARG A 1 341 ? -30.815 -3.601 17.534 1.00 84.62 341 ARG A C 1
ATOM 2629 O O . ARG A 1 341 ? -29.767 -3.934 18.059 1.00 84.62 341 ARG A O 1
ATOM 2636 N N . ARG A 1 342 ? -31.368 -4.309 16.546 1.00 86.06 342 ARG A N 1
ATOM 2637 C CA . ARG A 1 342 ? -30.769 -5.554 16.053 1.00 86.06 342 ARG A CA 1
ATOM 2638 C C . ARG A 1 342 ? -29.413 -5.304 15.393 1.00 86.06 342 ARG A C 1
ATOM 2640 O O . ARG A 1 342 ? -28.475 -6.054 15.628 1.00 86.06 342 ARG A O 1
ATOM 2647 N N . LEU A 1 343 ? -29.317 -4.255 14.573 1.00 86.19 343 LEU A N 1
ATOM 2648 C CA . LEU A 1 343 ? -28.058 -3.874 13.935 1.00 86.19 343 LEU A CA 1
ATOM 2649 C C . LEU A 1 343 ? -27.063 -3.332 14.957 1.00 86.19 343 LEU A C 1
ATOM 2651 O O . LEU A 1 343 ? -25.890 -3.662 14.864 1.00 86.19 343 LEU A O 1
ATOM 2655 N N . HIS A 1 344 ? -27.526 -2.585 15.960 1.00 88.44 344 HIS A N 1
ATOM 2656 C CA . HIS A 1 344 ? -26.716 -2.177 17.105 1.00 88.44 344 HIS A CA 1
ATOM 2657 C C . HIS A 1 344 ? -26.063 -3.374 17.797 1.00 88.44 344 HIS A C 1
ATOM 2659 O O . HIS A 1 344 ? -24.850 -3.373 17.977 1.00 88.44 344 HIS A O 1
ATOM 2665 N N . ASP A 1 345 ? -26.833 -4.410 18.129 1.00 88.25 345 ASP A N 1
ATOM 2666 C CA . ASP A 1 345 ? -26.322 -5.565 18.876 1.00 88.25 345 ASP A CA 1
ATOM 2667 C C . ASP A 1 345 ? -25.253 -6.361 18.100 1.00 88.25 345 ASP A C 1
ATOM 2669 O O . ASP A 1 345 ? -24.426 -7.035 18.710 1.00 88.25 345 ASP A O 1
ATOM 2673 N N . ILE A 1 346 ? -25.230 -6.256 16.764 1.00 88.69 346 ILE A N 1
ATOM 2674 C CA . ILE A 1 346 ? -24.246 -6.924 15.894 1.00 88.69 346 ILE A CA 1
ATOM 2675 C C . ILE A 1 346 ? -23.071 -5.997 15.551 1.00 88.69 346 ILE A C 1
ATOM 2677 O O . ILE A 1 346 ? -21.921 -6.429 15.578 1.00 88.69 346 ILE A O 1
ATOM 2681 N N . ALA A 1 347 ? -23.343 -4.732 15.224 1.00 89.50 347 ALA A N 1
ATOM 2682 C CA . ALA A 1 347 ? -22.343 -3.757 14.795 1.00 89.50 347 ALA A CA 1
ATOM 2683 C C . ALA A 1 347 ? -21.521 -3.206 15.964 1.00 89.50 347 ALA A C 1
ATOM 2685 O O . ALA A 1 347 ? -20.346 -2.900 15.779 1.00 89.50 347 ALA A O 1
ATOM 2686 N N . GLN A 1 348 ? -22.103 -3.085 17.164 1.00 90.06 348 GLN A N 1
ATOM 2687 C CA . GLN A 1 348 ? -21.409 -2.508 18.315 1.00 90.06 348 GLN A CA 1
ATOM 2688 C C . GLN A 1 348 ? -20.172 -3.328 18.712 1.00 90.06 348 GLN A C 1
ATOM 2690 O O . GLN A 1 348 ? -19.119 -2.718 18.845 1.00 90.06 348 GLN A O 1
ATOM 2695 N N . PRO A 1 349 ? -20.211 -4.665 18.844 1.00 89.19 349 PRO A N 1
ATOM 2696 C CA . PRO A 1 349 ? -18.989 -5.431 19.095 1.00 89.19 349 PRO A CA 1
ATOM 2697 C C . PRO A 1 349 ? -17.917 -5.222 18.011 1.00 89.19 349 PRO A C 1
ATOM 2699 O O . PRO A 1 349 ? -16.752 -5.017 18.339 1.00 89.19 349 PRO A O 1
ATOM 2702 N N . ILE A 1 350 ? -18.323 -5.180 16.734 1.00 89.12 350 ILE A N 1
ATOM 2703 C CA . ILE A 1 350 ? -17.418 -4.991 15.585 1.00 89.12 350 ILE A CA 1
ATOM 2704 C C . ILE A 1 350 ? -16.761 -3.605 15.614 1.00 89.12 350 ILE A C 1
ATOM 2706 O O . ILE A 1 350 ? -15.559 -3.486 15.388 1.00 89.12 350 ILE A O 1
ATOM 2710 N N . LEU A 1 351 ? -17.523 -2.562 15.955 1.00 86.25 351 LEU A N 1
ATOM 2711 C CA . LEU A 1 351 ? -17.023 -1.193 16.122 1.00 86.25 351 LEU A CA 1
ATOM 2712 C C . LEU A 1 351 ? -15.895 -1.109 17.161 1.00 86.25 351 LEU A C 1
ATOM 2714 O O . LEU A 1 351 ? -15.028 -0.249 17.051 1.00 86.25 351 LEU A O 1
ATOM 2718 N N . PHE A 1 352 ? -15.901 -1.994 18.159 1.00 86.94 352 PHE A N 1
ATOM 2719 C CA . PHE A 1 352 ? -14.898 -2.029 19.221 1.00 86.94 352 PHE A CA 1
ATOM 2720 C C . PHE A 1 352 ? -13.732 -2.985 18.931 1.00 86.94 352 PHE A C 1
ATOM 2722 O O . PHE A 1 352 ? -12.803 -3.029 19.730 1.00 86.94 352 PHE A O 1
ATOM 2729 N N . HIS A 1 353 ? -13.707 -3.707 17.801 1.00 88.31 353 HIS A N 1
ATOM 2730 C CA . HIS A 1 353 ? -12.596 -4.610 17.458 1.00 88.31 353 HIS A CA 1
ATOM 2731 C C . HIS A 1 353 ? -11.231 -3.910 17.432 1.00 88.31 353 HIS A C 1
ATOM 2733 O O . HIS A 1 353 ? -10.212 -4.536 17.731 1.00 88.31 353 HIS A O 1
ATOM 2739 N N . GLN A 1 354 ? -11.200 -2.620 17.103 1.00 80.56 354 GLN A N 1
ATOM 2740 C CA . GLN A 1 354 ? -9.986 -1.822 17.078 1.00 80.56 354 GLN A CA 1
ATOM 2741 C C . GLN A 1 354 ? -10.179 -0.535 17.875 1.00 80.56 354 GLN A C 1
ATOM 2743 O O . GLN A 1 354 ? -11.178 0.158 17.717 1.00 80.56 354 GLN A O 1
ATOM 2748 N N . PHE A 1 355 ? -9.190 -0.199 18.701 1.00 77.75 355 PHE A N 1
ATOM 2749 C CA . PHE A 1 355 ? -9.129 1.077 19.400 1.00 77.75 355 PHE A CA 1
ATOM 2750 C C . PHE A 1 355 ? -7.793 1.778 19.125 1.00 77.75 355 PHE A C 1
ATOM 2752 O O . PHE A 1 355 ? -6.724 1.256 19.444 1.00 77.75 355 PHE A O 1
ATOM 2759 N N . ILE A 1 356 ? -7.842 2.969 18.523 1.00 69.06 356 ILE A N 1
ATOM 2760 C CA . ILE A 1 356 ? -6.655 3.770 18.168 1.00 69.06 356 ILE A CA 1
ATOM 2761 C C . ILE A 1 356 ? -6.666 5.098 18.949 1.00 69.06 356 ILE A C 1
ATOM 2763 O O . ILE A 1 356 ? -7.037 6.147 18.414 1.00 69.06 356 ILE A O 1
ATOM 2767 N N . PRO A 1 357 ? -6.289 5.091 20.238 1.00 56.34 357 PRO A N 1
ATOM 2768 C CA . PRO A 1 357 ? -6.238 6.296 21.052 1.00 56.34 357 PRO A CA 1
ATOM 2769 C C . PRO A 1 357 ? -5.257 7.328 20.482 1.00 56.34 357 PRO A C 1
ATOM 2771 O O . PRO A 1 357 ? -4.063 7.072 20.320 1.00 56.34 357 PRO A O 1
ATOM 2774 N N . GLY A 1 358 ? -5.770 8.536 20.230 1.00 50.41 358 GLY A N 1
ATOM 2775 C CA . GLY A 1 358 ? -4.974 9.716 19.892 1.00 50.41 358 GLY A CA 1
ATOM 2776 C C . GLY A 1 358 ? -4.810 10.056 18.413 1.00 50.41 358 GLY A C 1
ATOM 2777 O O . GLY A 1 358 ? -4.110 11.021 18.120 1.00 50.41 358 GLY A O 1
ATOM 2778 N N . TYR A 1 359 ? -5.484 9.343 17.508 1.00 51.34 359 TYR A N 1
ATOM 2779 C CA . TYR A 1 359 ? -5.421 9.566 16.053 1.00 51.34 359 TYR A CA 1
ATOM 2780 C C . TYR A 1 359 ? -6.739 10.066 15.446 1.00 51.34 359 TYR A C 1
ATOM 2782 O O . TYR A 1 359 ? -6.994 9.879 14.261 1.00 51.34 359 TYR A O 1
ATOM 2790 N N . ASP A 1 360 ? -7.593 10.707 16.242 1.00 42.59 360 ASP A N 1
ATOM 2791 C CA . ASP A 1 360 ? -8.953 11.084 15.827 1.00 42.59 360 ASP A CA 1
ATOM 2792 C C . ASP A 1 360 ? -9.072 12.524 15.288 1.00 42.59 360 ASP A C 1
ATOM 2794 O O . ASP A 1 360 ? -10.160 12.973 14.935 1.00 42.59 360 ASP A O 1
ATOM 2798 N N . TYR A 1 361 ? -7.962 13.273 15.207 1.00 38.72 361 TYR A N 1
ATOM 2799 C CA . TYR A 1 361 ? -7.981 14.657 14.722 1.00 38.72 361 TYR A CA 1
ATOM 2800 C C . TYR A 1 361 ? -6.809 14.971 13.801 1.00 38.72 361 TYR A C 1
ATOM 2802 O O . TYR A 1 361 ? -5.644 14.888 14.198 1.00 38.72 361 TYR A O 1
ATOM 2810 N N . GLY A 1 362 ? -7.139 15.392 12.578 1.00 40.38 362 GLY A N 1
ATOM 2811 C CA . GLY A 1 362 ? -6.196 16.074 11.716 1.00 40.38 362 GLY A CA 1
ATOM 2812 C C . GLY A 1 362 ? -5.651 17.323 12.411 1.00 40.38 362 GLY A C 1
ATOM 2813 O O . GLY A 1 362 ? -6.301 17.951 13.248 1.00 40.38 362 GLY A O 1
ATOM 2814 N N . VAL A 1 363 ? -4.457 17.724 11.987 1.00 41.47 363 VAL A N 1
ATOM 2815 C CA . VAL A 1 363 ? -3.969 19.113 12.017 1.00 41.47 363 VAL A CA 1
ATOM 2816 C C . VAL A 1 363 ? -3.063 19.527 13.185 1.00 41.47 363 VAL A C 1
ATOM 2818 O O . VAL A 1 363 ? -2.283 20.459 13.003 1.00 41.47 363 VAL A O 1
ATOM 2821 N N . SER A 1 364 ? -3.011 18.859 14.344 1.00 40.25 364 SER A N 1
ATOM 2822 C CA . SER A 1 364 ? -2.021 19.257 15.368 1.00 40.25 364 SER A CA 1
ATOM 2823 C C . SER A 1 364 ? -1.844 18.256 16.511 1.00 40.25 364 SER A C 1
ATOM 2825 O O . SER A 1 364 ? -2.826 17.876 17.145 1.00 40.25 364 SER A O 1
ATOM 2827 N N . VAL A 1 365 ? -0.590 17.958 16.886 1.00 38.22 365 VAL A N 1
ATOM 2828 C CA . VAL A 1 365 ? -0.227 17.285 18.158 1.00 38.22 365 VAL A CA 1
ATOM 2829 C C . VAL A 1 365 ? -0.932 17.949 19.357 1.00 38.22 365 VAL A C 1
ATOM 2831 O O . VAL A 1 365 ? -1.330 17.280 20.302 1.00 38.22 365 VAL A O 1
ATOM 2834 N N . LEU A 1 366 ? -1.194 19.258 19.286 1.00 37.34 366 LEU A N 1
ATOM 2835 C CA . LEU A 1 366 ? -1.884 20.028 20.326 1.00 37.34 366 LEU A CA 1
ATOM 2836 C C . LEU A 1 366 ? -3.398 19.833 20.350 1.00 37.34 366 LEU A C 1
ATOM 2838 O O . LEU A 1 366 ? -4.011 19.942 21.409 1.00 37.34 366 LEU A O 1
ATOM 2842 N N . ALA A 1 367 ? -4.013 19.583 19.193 1.00 40.62 367 ALA A N 1
ATOM 2843 C CA . ALA A 1 367 ? -5.437 19.275 19.103 1.00 40.62 367 ALA A CA 1
ATOM 2844 C C . ALA A 1 367 ? -5.710 17.838 19.572 1.00 40.62 367 ALA A C 1
ATOM 2846 O O . ALA A 1 367 ? -6.702 17.609 20.264 1.00 40.62 367 ALA A O 1
ATOM 2847 N N . ALA A 1 368 ? -4.787 16.911 19.281 1.00 42.38 368 ALA A N 1
ATOM 2848 C CA . ALA A 1 368 ? -4.795 15.560 19.831 1.00 42.38 368 ALA A CA 1
ATOM 2849 C C . ALA A 1 368 ? -4.698 15.602 21.368 1.00 42.38 368 ALA A C 1
ATOM 2851 O O . ALA A 1 368 ? -5.627 15.169 22.045 1.00 42.38 368 ALA A O 1
ATOM 2852 N N . CYS A 1 369 ? -3.665 16.237 21.934 1.00 39.91 369 CYS A N 1
ATOM 2853 C CA . CYS A 1 369 ? -3.464 16.288 23.387 1.00 39.91 369 CYS A CA 1
ATOM 2854 C C . CYS A 1 369 ? -4.594 16.987 24.176 1.00 39.91 369 CYS A C 1
ATOM 2856 O O . CYS A 1 369 ? -4.828 16.633 25.325 1.00 39.91 369 CYS A O 1
ATOM 2858 N N . ARG A 1 370 ? -5.334 17.948 23.597 1.00 43.78 370 ARG A N 1
ATOM 2859 C CA . ARG A 1 370 ? -6.457 18.633 24.283 1.00 43.78 370 ARG A CA 1
ATOM 2860 C C . ARG A 1 370 ? -7.753 17.818 24.379 1.00 43.78 370 ARG A C 1
ATOM 2862 O O . ARG A 1 370 ? -8.578 18.121 25.230 1.00 43.78 370 ARG A O 1
ATOM 2869 N N . LYS A 1 371 ? -7.979 16.826 23.509 1.00 47.41 371 LYS A N 1
ATOM 2870 C CA . LYS A 1 371 ? -9.215 16.000 23.498 1.00 47.41 371 LYS A CA 1
ATOM 2871 C C . LYS A 1 371 ? -9.020 14.575 24.020 1.00 47.41 371 LYS A C 1
ATOM 2873 O O . LYS A 1 371 ? -9.992 13.846 24.227 1.00 47.41 371 LYS A O 1
ATOM 2878 N N . TRP A 1 372 ? -7.771 14.213 24.274 1.00 51.22 372 TRP A N 1
ATOM 2879 C CA . TRP A 1 372 ? -7.336 12.988 24.929 1.00 51.22 372 TRP A CA 1
ATOM 2880 C C . TRP A 1 372 ? -8.049 12.711 26.263 1.00 51.22 372 TRP A C 1
ATOM 2882 O O . TRP A 1 372 ? -8.472 11.577 26.498 1.00 51.22 372 TRP A O 1
ATOM 2892 N N . ASN A 1 373 ? -8.261 13.755 27.074 1.00 50.09 373 ASN A N 1
ATOM 2893 C CA . ASN A 1 373 ? -8.905 13.671 28.388 1.00 50.09 373 ASN A CA 1
ATOM 2894 C C . ASN A 1 373 ? -10.298 13.024 28.307 1.00 50.09 373 ASN A C 1
ATOM 2896 O O . ASN A 1 373 ? -10.630 12.161 29.110 1.00 50.09 373 ASN A O 1
ATOM 2900 N N . GLY A 1 374 ? -11.088 13.357 27.280 1.00 57.31 374 GLY A N 1
ATOM 2901 C CA . GLY A 1 374 ? -12.435 12.813 27.108 1.00 57.31 374 GLY A CA 1
ATOM 2902 C C . GLY A 1 374 ? -12.467 11.406 26.510 1.00 57.31 374 GLY A C 1
ATOM 2903 O O . GLY A 1 374 ? -13.235 10.567 26.976 1.00 57.31 374 GLY A O 1
ATOM 2904 N N . GLN A 1 375 ? -11.661 11.124 25.482 1.00 60.44 375 GLN A N 1
ATOM 2905 C CA . GLN A 1 375 ? -11.754 9.862 24.733 1.00 60.44 375 GLN A CA 1
ATOM 2906 C C . GLN A 1 375 ? -11.117 8.678 25.464 1.00 60.44 375 GLN A C 1
ATOM 2908 O O . GLN A 1 375 ? -11.747 7.626 25.534 1.00 60.44 375 GLN A O 1
ATOM 2913 N N . LEU A 1 376 ? -9.922 8.838 26.049 1.00 66.88 376 LEU A N 1
ATOM 2914 C CA . LEU A 1 376 ? -9.290 7.759 26.815 1.00 66.88 376 LEU A CA 1
ATOM 2915 C C . LEU A 1 376 ? -10.084 7.465 28.088 1.00 66.88 376 LEU A C 1
ATOM 2917 O O . LEU A 1 376 ? -10.383 6.307 28.349 1.00 66.88 376 LEU A O 1
ATOM 2921 N N . ALA A 1 377 ? -10.486 8.493 28.843 1.00 67.50 377 ALA A N 1
ATOM 2922 C CA . ALA A 1 377 ? -11.303 8.293 30.037 1.00 67.50 377 ALA A CA 1
ATOM 2923 C C . ALA A 1 377 ? -12.665 7.671 29.692 1.00 67.50 377 ALA A C 1
ATOM 2925 O O . ALA A 1 377 ? -13.108 6.758 30.383 1.00 67.50 377 ALA A O 1
ATOM 2926 N N . SER A 1 378 ? -13.316 8.093 28.598 1.00 71.00 378 SER A N 1
ATOM 2927 C CA . SER A 1 378 ? -14.576 7.478 28.148 1.00 71.00 378 SER A CA 1
ATOM 2928 C C . SER A 1 378 ? -14.390 6.045 27.666 1.00 71.00 378 SER A C 1
ATOM 2930 O O . SER A 1 378 ? -15.238 5.203 27.956 1.00 71.00 378 SER A O 1
ATOM 2932 N N . PHE A 1 379 ? -13.295 5.746 26.969 1.00 75.50 379 PHE A N 1
ATOM 2933 C CA . PHE A 1 379 ? -12.982 4.386 26.552 1.00 75.50 379 PHE A CA 1
ATOM 2934 C C . PHE A 1 379 ? -12.687 3.497 27.758 1.00 75.50 379 PHE A C 1
ATOM 2936 O O . PHE A 1 379 ? -13.363 2.491 27.921 1.00 75.50 379 PHE A O 1
ATOM 2943 N N . MET A 1 380 ? -11.780 3.913 28.649 1.00 75.06 380 MET A N 1
ATOM 2944 C CA . MET A 1 380 ? -11.464 3.216 29.902 1.00 75.06 380 MET A CA 1
ATOM 2945 C C . MET A 1 380 ? -12.724 2.985 30.738 1.00 75.06 380 MET A C 1
ATOM 2947 O O . MET A 1 380 ? -12.941 1.885 31.232 1.00 75.06 380 MET A O 1
ATOM 2951 N N . ARG A 1 381 ? -13.604 3.990 30.842 1.00 76.12 381 ARG A N 1
ATOM 2952 C CA . ARG A 1 381 ? -14.910 3.858 31.503 1.00 76.12 381 ARG A CA 1
ATOM 2953 C C . ARG A 1 381 ? -15.779 2.814 30.826 1.00 76.12 381 ARG A C 1
ATOM 2955 O O . ARG A 1 381 ? -16.407 2.014 31.508 1.00 76.12 381 ARG A O 1
ATOM 2962 N N . THR A 1 382 ? -15.819 2.831 29.497 1.00 80.62 382 THR A N 1
ATOM 2963 C CA . THR A 1 382 ? -16.609 1.885 28.713 1.00 80.62 382 THR A CA 1
ATOM 2964 C C . THR A 1 382 ? -16.095 0.469 28.920 1.00 80.62 382 THR A C 1
ATOM 2966 O O . THR A 1 382 ? -16.885 -0.376 29.311 1.00 80.62 382 THR A O 1
ATOM 2969 N N . VAL A 1 383 ? -14.799 0.203 28.744 1.00 81.62 383 VAL A N 1
ATOM 2970 C CA . VAL A 1 383 ? -14.257 -1.160 28.868 1.00 81.62 383 VAL A CA 1
ATOM 2971 C C . VAL A 1 383 ? -14.303 -1.678 30.307 1.00 81.62 383 VAL A C 1
ATOM 2973 O O . VAL A 1 383 ? -14.681 -2.827 30.509 1.00 81.62 383 VAL A O 1
ATOM 2976 N N . ALA A 1 384 ? -14.092 -0.814 31.306 1.00 79.44 384 ALA A N 1
ATOM 2977 C CA . ALA A 1 384 ? -14.229 -1.190 32.715 1.00 79.44 384 ALA A CA 1
ATOM 2978 C C . ALA A 1 384 ? -15.688 -1.493 33.121 1.00 79.44 384 ALA A C 1
ATOM 2980 O O . ALA A 1 384 ? -15.937 -2.308 34.008 1.00 79.44 384 ALA A O 1
ATOM 2981 N N . GLN A 1 385 ? -16.681 -0.837 32.501 1.00 82.69 385 GLN A N 1
ATOM 2982 C CA . GLN A 1 385 ? -18.107 -1.032 32.822 1.00 82.69 385 GLN A CA 1
ATOM 2983 C C . GLN A 1 385 ? -18.812 -2.051 31.912 1.00 82.69 385 GLN A C 1
ATOM 2985 O O . GLN A 1 385 ? -19.853 -2.591 32.288 1.00 82.69 385 GLN A O 1
ATOM 2990 N N . ARG A 1 386 ? -18.279 -2.304 30.714 1.00 86.50 386 ARG A N 1
ATOM 2991 C CA . ARG A 1 386 ? -18.839 -3.182 29.676 1.00 86.50 386 ARG A CA 1
ATOM 2992 C C . ARG A 1 386 ? -17.807 -4.225 29.271 1.00 86.50 386 ARG A C 1
ATOM 2994 O O . ARG A 1 386 ? -17.191 -4.136 28.209 1.00 86.50 386 ARG A O 1
ATOM 3001 N N . GLN A 1 387 ? -17.661 -5.243 30.117 1.00 86.88 387 GLN A N 1
ATOM 3002 C CA . GLN A 1 387 ? -16.745 -6.363 29.877 1.00 86.88 387 GLN A CA 1
ATOM 3003 C C . GLN A 1 387 ? -17.036 -7.107 28.564 1.00 86.88 387 GLN A C 1
ATOM 3005 O O . GLN A 1 387 ? -16.123 -7.653 27.954 1.00 86.88 387 GLN A O 1
ATOM 3010 N N . ASP A 1 388 ? -18.287 -7.099 28.098 1.00 89.00 388 ASP A N 1
ATOM 3011 C CA . ASP A 1 388 ? -18.679 -7.653 26.801 1.00 89.00 388 ASP A CA 1
ATOM 3012 C C . ASP A 1 388 ? -18.042 -6.896 25.623 1.00 89.00 388 ASP A C 1
ATOM 3014 O O . ASP A 1 388 ? -17.567 -7.523 24.679 1.00 89.00 388 ASP A O 1
ATOM 3018 N N . LEU A 1 389 ? -17.965 -5.562 25.699 1.00 88.88 389 LEU A N 1
ATOM 3019 C CA . LEU A 1 389 ? -17.290 -4.741 24.687 1.00 88.88 389 LEU A CA 1
ATOM 3020 C C . LEU A 1 389 ? -15.775 -4.806 24.833 1.00 88.88 389 LEU A C 1
ATOM 3022 O O . LEU A 1 389 ? -15.067 -4.858 23.834 1.00 88.88 389 LEU A O 1
ATOM 3026 N N . ALA A 1 390 ? -15.279 -4.855 26.067 1.00 88.75 390 ALA A N 1
ATOM 3027 C CA . ALA A 1 390 ? -13.859 -5.012 26.344 1.00 88.75 390 ALA A CA 1
ATOM 3028 C C . ALA A 1 390 ? -13.303 -6.331 25.772 1.00 88.75 390 ALA A C 1
ATOM 3030 O O . ALA A 1 390 ? -12.231 -6.354 25.172 1.00 88.75 390 ALA A O 1
ATOM 3031 N N . ALA A 1 391 ? -14.076 -7.418 25.870 1.00 90.69 391 ALA A N 1
ATOM 3032 C CA . ALA A 1 391 ? -13.749 -8.706 25.262 1.00 90.69 391 ALA A CA 1
ATOM 3033 C C . ALA A 1 391 ? -13.803 -8.697 23.722 1.00 90.69 391 ALA A C 1
ATOM 3035 O O . ALA A 1 391 ? -13.171 -9.546 23.089 1.00 90.69 391 ALA A O 1
ATOM 3036 N N . ALA A 1 392 ? -14.538 -7.757 23.119 1.00 91.62 392 ALA A N 1
ATOM 3037 C CA . ALA A 1 392 ? -14.585 -7.586 21.670 1.00 91.62 392 ALA A CA 1
ATOM 3038 C C . ALA A 1 392 ? -13.343 -6.865 21.120 1.00 91.62 392 ALA A C 1
ATOM 3040 O O . ALA A 1 392 ? -13.030 -7.032 19.945 1.00 91.62 392 ALA A O 1
ATOM 3041 N N . VAL A 1 393 ? -12.608 -6.107 21.942 1.00 91.19 393 VAL A N 1
ATOM 3042 C CA . VAL A 1 393 ? -11.399 -5.403 21.493 1.00 91.19 393 VAL A CA 1
ATOM 3043 C C . VAL A 1 393 ? -10.304 -6.405 21.147 1.00 91.19 393 VAL A C 1
ATOM 3045 O O . VAL A 1 393 ? -9.801 -7.124 22.009 1.00 91.19 393 VAL A O 1
ATOM 3048 N N . LYS A 1 394 ? -9.914 -6.425 19.871 1.00 90.81 394 LYS A N 1
ATOM 3049 C CA . LYS A 1 394 ? -8.879 -7.309 19.322 1.00 90.81 394 LYS A CA 1
ATOM 3050 C C . LYS A 1 394 ? -7.561 -6.602 19.077 1.00 90.81 394 LYS A C 1
ATOM 3052 O O . LYS A 1 394 ? -6.511 -7.235 19.165 1.00 90.81 394 LYS A O 1
ATOM 3057 N N . ARG A 1 395 ? -7.600 -5.298 18.803 1.00 87.06 395 ARG A N 1
ATOM 3058 C CA . ARG A 1 395 ? -6.422 -4.498 18.471 1.00 87.06 395 ARG A CA 1
ATOM 3059 C C . ARG A 1 395 ? -6.412 -3.171 19.206 1.00 87.06 395 ARG A C 1
ATOM 3061 O O . ARG A 1 395 ? -7.409 -2.452 19.191 1.00 87.06 395 ARG A O 1
ATOM 3068 N N . ILE A 1 396 ? -5.249 -2.800 19.738 1.00 84.56 396 ILE A N 1
ATOM 3069 C CA . ILE A 1 396 ? -4.986 -1.426 20.167 1.00 84.56 396 ILE A CA 1
ATOM 3070 C C . ILE A 1 396 ? -3.733 -0.861 19.512 1.00 84.56 396 ILE A C 1
ATOM 3072 O O . ILE A 1 396 ? -2.754 -1.575 19.296 1.00 84.56 396 ILE A O 1
ATOM 3076 N N . PHE A 1 397 ? -3.762 0.439 19.228 1.00 77.69 397 PHE A N 1
ATOM 3077 C CA . PHE A 1 397 ? -2.587 1.202 18.821 1.00 77.69 397 PHE A CA 1
ATOM 3078 C C . PHE A 1 397 ? -2.353 2.342 19.804 1.00 77.69 397 PHE A C 1
ATOM 3080 O O . PHE A 1 397 ? -3.212 3.196 19.989 1.00 77.69 397 PHE A O 1
ATOM 3087 N N . VAL A 1 398 ? -1.161 2.422 20.378 1.00 74.44 398 VAL A N 1
ATOM 3088 C CA . VAL A 1 398 ? -0.802 3.457 21.342 1.00 74.44 398 VAL A CA 1
ATOM 3089 C C . VAL A 1 398 ? 0.075 4.534 20.695 1.00 74.44 398 VAL A C 1
ATOM 3091 O O . VAL A 1 398 ? 1.197 4.263 20.259 1.00 74.44 398 VAL A O 1
ATOM 3094 N N . HIS A 1 399 ? -0.427 5.775 20.658 1.00 67.75 399 HIS A N 1
ATOM 3095 C CA . HIS A 1 399 ? 0.335 6.955 20.228 1.00 67.75 399 HIS A CA 1
ATOM 3096 C C . HIS A 1 399 ? 1.417 7.332 21.268 1.00 67.75 399 HIS A C 1
ATOM 3098 O O . HIS A 1 399 ? 1.124 7.319 22.465 1.00 67.75 399 HIS A O 1
ATOM 3104 N N . PRO A 1 400 ? 2.628 7.778 20.870 1.00 60.53 400 PRO A N 1
ATOM 3105 C CA . PRO A 1 400 ? 3.720 8.100 21.800 1.00 60.53 400 PRO A CA 1
ATOM 3106 C C . PRO A 1 400 ? 3.381 9.203 22.806 1.00 60.53 400 PRO A C 1
ATOM 3108 O O . PRO A 1 400 ? 3.771 9.135 23.970 1.00 60.53 400 PRO A O 1
ATOM 3111 N N . SER A 1 401 ? 2.619 10.209 22.376 1.00 56.12 401 SER A N 1
ATOM 3112 C CA . SER A 1 401 ? 2.122 11.278 23.253 1.00 56.12 401 SER A CA 1
ATOM 3113 C C . SER A 1 401 ? 1.152 10.814 24.351 1.00 56.12 401 SER A C 1
ATOM 3115 O O . SER A 1 401 ? 0.864 11.615 25.230 1.00 56.12 401 SER A O 1
ATOM 3117 N N . LEU A 1 402 ? 0.708 9.543 24.372 1.00 59.91 402 LEU A N 1
ATOM 3118 C CA . LEU A 1 402 ? 0.062 8.939 25.554 1.00 59.91 402 LEU A CA 1
ATOM 3119 C C . LEU A 1 402 ? 0.997 8.950 26.759 1.00 59.91 402 LEU A C 1
ATOM 3121 O O . LEU A 1 402 ? 0.583 9.200 27.885 1.00 59.91 402 LEU A O 1
ATOM 3125 N N . LEU A 1 403 ? 2.261 8.613 26.521 1.00 61.91 403 LEU A N 1
ATOM 3126 C CA . LEU A 1 403 ? 3.220 8.328 27.580 1.00 61.91 403 LEU A CA 1
ATOM 3127 C C . LEU A 1 403 ? 4.061 9.565 27.928 1.00 61.91 403 LEU A C 1
ATOM 3129 O O . LEU A 1 403 ? 4.571 9.648 29.041 1.00 61.91 403 LEU A O 1
ATOM 3133 N N . GLU A 1 404 ? 4.189 10.513 26.992 1.00 56.06 404 GLU A N 1
ATOM 3134 C CA . GLU A 1 404 ? 5.001 11.744 27.064 1.00 56.06 404 GLU A CA 1
ATOM 3135 C C . GLU A 1 404 ? 4.739 12.641 28.285 1.00 56.06 404 GLU A C 1
ATOM 3137 O O . GLU A 1 404 ? 5.704 13.094 28.908 1.00 56.06 404 GLU A O 1
ATOM 3142 N N . PRO A 1 405 ? 3.489 12.889 28.705 1.00 51.81 405 PRO A N 1
ATOM 3143 C CA . PRO A 1 405 ? 3.252 13.838 29.779 1.00 51.81 405 PRO A CA 1
ATOM 3144 C C . PRO A 1 405 ? 3.669 13.330 31.171 1.00 51.81 405 PRO A C 1
ATOM 3146 O O . PRO A 1 405 ? 3.692 14.097 32.129 1.00 51.81 405 PRO A O 1
ATOM 3149 N N . PHE A 1 406 ? 4.038 12.051 31.276 1.00 53.03 406 PHE A N 1
ATOM 3150 C CA . PHE A 1 406 ? 4.442 11.382 32.514 1.00 53.03 406 PHE A CA 1
ATOM 3151 C C . PHE A 1 406 ? 5.969 11.248 32.658 1.00 53.03 406 PHE A C 1
ATOM 3153 O O . PHE A 1 406 ? 6.432 10.486 33.505 1.00 53.03 406 PHE A O 1
ATOM 3160 N N . GLN A 1 407 ? 6.757 11.930 31.810 1.00 50.69 407 GLN A N 1
ATOM 3161 C CA . GLN A 1 407 ? 8.190 11.645 31.628 1.00 50.69 407 GLN A CA 1
ATOM 3162 C C . GLN A 1 407 ? 9.158 12.690 32.215 1.00 50.69 407 GLN A C 1
ATOM 3164 O O . GLN A 1 407 ? 10.232 12.293 32.660 1.00 50.69 407 GLN A O 1
ATOM 3169 N N . SER A 1 408 ? 8.834 13.994 32.284 1.00 42.47 408 SER A N 1
ATOM 3170 C CA . SER A 1 408 ? 9.642 14.958 33.065 1.00 42.47 408 SER A CA 1
ATOM 3171 C C . SER A 1 408 ? 8.947 16.307 33.321 1.00 42.47 408 SER A C 1
ATOM 3173 O O . SER A 1 408 ? 8.255 16.852 32.461 1.00 42.47 408 SER A O 1
ATOM 3175 N N . ALA A 1 409 ? 9.196 16.891 34.500 1.00 40.75 409 ALA A N 1
ATOM 3176 C CA . ALA A 1 409 ? 8.754 18.241 34.875 1.00 40.75 409 ALA A CA 1
ATOM 3177 C C . ALA A 1 409 ? 9.529 19.374 34.156 1.00 40.75 409 ALA A C 1
ATOM 3179 O O . ALA A 1 409 ? 9.180 20.550 34.285 1.00 40.75 409 ALA A O 1
ATOM 3180 N N . GLU A 1 410 ? 10.602 19.048 33.425 1.00 37.31 410 GLU A N 1
ATOM 3181 C CA . GLU A 1 410 ? 11.453 20.029 32.733 1.00 37.31 410 GLU A CA 1
ATOM 3182 C C . GLU A 1 410 ? 11.010 20.289 31.286 1.00 37.31 410 GLU A C 1
ATOM 3184 O O . GLU A 1 410 ? 11.114 21.422 30.816 1.00 37.31 410 GLU A O 1
ATOM 3189 N N . LEU A 1 411 ? 10.446 19.290 30.596 1.00 39.53 411 LEU A N 1
ATOM 3190 C CA . LEU A 1 411 ? 9.960 19.429 29.213 1.00 39.53 411 LEU A CA 1
ATOM 3191 C C . LEU A 1 411 ? 8.570 20.076 29.116 1.00 39.53 411 LEU A C 1
ATOM 3193 O O . LEU A 1 411 ? 8.208 20.615 28.073 1.00 39.53 411 LEU A O 1
ATOM 3197 N N . THR A 1 412 ? 7.815 20.113 30.214 1.00 40.19 412 THR A N 1
ATOM 3198 C CA . THR A 1 412 ? 6.452 20.668 30.278 1.00 40.19 412 THR A CA 1
ATOM 3199 C C . THR A 1 412 ? 6.397 22.203 30.267 1.00 40.19 412 THR A C 1
ATOM 3201 O O . THR A 1 412 ? 5.313 22.774 30.171 1.00 40.19 412 THR A O 1
ATOM 3204 N N . ARG A 1 413 ? 7.538 22.911 30.342 1.00 36.62 413 ARG A N 1
ATOM 3205 C CA . ARG A 1 413 ? 7.564 24.390 30.393 1.00 36.62 413 ARG A CA 1
ATOM 3206 C C . ARG A 1 413 ? 7.730 25.100 29.055 1.00 36.62 413 ARG A C 1
ATOM 3208 O O . ARG A 1 413 ? 7.481 26.304 29.004 1.00 36.62 413 ARG A O 1
ATOM 3215 N N . SER A 1 414 ? 8.122 24.420 27.980 1.00 38.66 414 SER A N 1
ATOM 3216 C CA . SER A 1 414 ? 8.310 25.089 26.691 1.00 38.66 414 SER A CA 1
ATOM 3217 C C . SER A 1 414 ? 7.319 24.581 25.653 1.00 38.66 414 SER A C 1
ATOM 3219 O O . SER A 1 414 ? 7.534 23.553 25.023 1.00 38.66 414 SER A O 1
ATOM 3221 N N . HIS A 1 415 ? 6.305 25.414 25.435 1.00 35.03 415 HIS A N 1
ATOM 3222 C CA . HIS A 1 415 ? 5.387 25.423 24.303 1.00 35.03 415 HIS A CA 1
ATOM 3223 C C . HIS A 1 415 ? 4.198 24.458 24.392 1.00 35.03 415 HIS A C 1
ATOM 3225 O O . HIS A 1 415 ? 4.253 23.312 23.969 1.00 35.03 415 HIS A O 1
ATOM 3231 N N . LEU A 1 416 ? 3.077 25.092 24.769 1.00 36.56 416 LEU A N 1
ATOM 3232 C CA . LEU A 1 416 ? 1.708 24.896 24.278 1.00 36.56 416 LEU A CA 1
ATOM 3233 C C . LEU A 1 416 ? 0.768 24.189 25.267 1.00 36.56 416 LEU A C 1
ATOM 3235 O O . LEU A 1 416 ? 0.917 23.024 25.606 1.00 36.56 416 LEU A O 1
ATOM 3239 N N . ALA A 1 417 ? -0.239 24.953 25.702 1.00 34.97 417 ALA A N 1
ATOM 3240 C CA . ALA A 1 417 ? -1.295 24.560 26.625 1.00 34.97 417 ALA A CA 1
ATOM 3241 C C . ALA A 1 417 ? -2.030 23.290 26.161 1.00 34.97 417 ALA A C 1
ATOM 3243 O O . ALA A 1 417 ? -2.921 23.371 25.309 1.00 34.97 417 ALA A O 1
ATOM 3244 N N . CYS A 1 418 ? -1.653 22.150 26.729 1.00 38.59 418 CYS A N 1
ATOM 3245 C CA . CYS A 1 418 ? -2.491 20.964 26.873 1.00 38.59 418 CYS A CA 1
ATOM 3246 C C . CYS A 1 418 ? -2.946 20.922 28.340 1.00 38.59 418 CYS A C 1
ATOM 3248 O O . CYS A 1 418 ? -2.202 21.367 29.215 1.00 38.59 418 CYS A O 1
ATOM 3250 N N . GLU A 1 419 ? -4.176 20.485 28.604 1.00 47.19 419 GLU A N 1
ATOM 3251 C CA . GLU A 1 419 ? -4.685 20.309 29.973 1.00 47.19 419 GLU A CA 1
ATOM 3252 C C . GLU A 1 419 ? -3.797 19.343 30.780 1.00 47.19 419 GLU A C 1
ATOM 3254 O O . GLU A 1 419 ? -3.054 18.550 30.198 1.00 47.19 419 GLU A O 1
ATOM 3259 N N . ASN A 1 420 ? -3.835 19.450 32.115 1.00 54.56 420 ASN A N 1
ATOM 3260 C CA . ASN A 1 420 ? -2.891 18.784 33.013 1.00 54.56 420 ASN A CA 1
ATOM 3261 C C . ASN A 1 420 ? -3.032 17.244 32.916 1.00 54.56 420 ASN A C 1
ATOM 3263 O O . ASN A 1 420 ? -4.060 16.705 33.316 1.00 54.56 420 ASN A O 1
ATOM 3267 N N . PRO A 1 421 ? -2.021 16.503 32.437 1.00 52.66 421 PRO A N 1
ATOM 3268 C CA . PRO A 1 421 ? -2.064 15.040 32.306 1.00 52.66 421 PRO A CA 1
ATOM 3269 C C . PRO A 1 421 ? -2.312 14.299 33.623 1.00 52.66 421 PRO A C 1
ATOM 3271 O O . PRO A 1 421 ? -2.836 13.183 33.635 1.00 52.66 421 PRO A O 1
ATOM 3274 N N . GLU A 1 422 ? -1.955 14.937 34.737 1.00 57.00 422 GLU A N 1
ATOM 3275 C CA . GLU A 1 422 ? -2.246 14.459 36.085 1.00 57.00 422 GLU A CA 1
ATOM 3276 C C . GLU A 1 422 ? -3.761 14.375 36.350 1.00 57.00 422 GLU A C 1
ATOM 3278 O O . GLU A 1 422 ? -4.197 13.504 37.099 1.00 57.00 422 GLU A O 1
ATOM 3283 N N . GLU A 1 423 ? -4.586 15.217 35.711 1.00 61.19 423 GLU A N 1
ATOM 3284 C CA . GLU A 1 423 ? -6.049 15.173 35.846 1.00 61.19 423 GLU A CA 1
ATOM 3285 C C . GLU A 1 423 ? -6.649 13.928 35.184 1.00 61.19 423 GLU A C 1
ATOM 3287 O O . GLU A 1 423 ? -7.526 13.306 35.776 1.00 61.19 423 GLU A O 1
ATOM 3292 N N . VAL A 1 424 ? -6.141 13.494 34.023 1.00 59.47 424 VAL A N 1
ATOM 3293 C CA . VAL A 1 424 ? -6.611 12.269 33.338 1.00 59.47 424 VAL A CA 1
ATOM 3294 C C . VAL A 1 424 ? -6.280 11.030 34.145 1.00 59.47 424 VAL A C 1
ATOM 3296 O O . VAL A 1 424 ? -7.123 10.158 34.342 1.00 59.47 424 VAL A O 1
ATOM 3299 N N . VAL A 1 425 ? -5.043 10.955 34.630 1.00 60.53 425 VAL A N 1
ATOM 3300 C CA . VAL A 1 425 ? -4.602 9.884 35.522 1.00 60.53 425 VAL A CA 1
ATOM 3301 C C . VAL A 1 425 ? -5.444 9.863 36.794 1.00 60.53 425 VAL A C 1
ATOM 3303 O O . VAL A 1 425 ? -5.869 8.795 37.232 1.00 60.53 425 VAL A O 1
ATOM 3306 N N . SER A 1 426 ? -5.711 11.037 37.369 1.00 64.81 426 SER A N 1
ATOM 3307 C CA . SER A 1 426 ? -6.555 11.174 38.552 1.00 64.81 426 SER A CA 1
ATOM 3308 C C . SER A 1 426 ? -7.989 10.714 38.279 1.00 64.81 426 SER A C 1
ATOM 3310 O O . SER A 1 426 ? -8.539 9.947 39.068 1.00 64.81 426 SER A O 1
ATOM 3312 N N . GLU A 1 427 ? -8.581 11.104 37.146 1.00 68.06 427 GLU A N 1
ATOM 3313 C CA . GLU A 1 427 ? -9.931 10.702 36.739 1.00 68.06 427 GLU A CA 1
ATOM 3314 C C . GLU A 1 427 ? -10.020 9.187 36.519 1.00 68.06 427 GLU A C 1
ATOM 3316 O O . GLU A 1 427 ? -10.871 8.527 37.119 1.00 68.06 427 GLU A O 1
ATOM 3321 N N . VAL A 1 428 ? -9.118 8.622 35.710 1.00 66.69 428 VAL A N 1
ATOM 3322 C CA . VAL A 1 428 ? -9.084 7.183 35.407 1.00 66.69 428 VAL A CA 1
ATOM 3323 C C . VAL A 1 428 ? -8.788 6.377 36.669 1.00 66.69 428 VAL A C 1
ATOM 3325 O O . VAL A 1 428 ? -9.485 5.407 36.954 1.00 66.69 428 VAL A O 1
ATOM 3328 N N . GLY A 1 429 ? -7.808 6.789 37.471 1.00 69.12 429 GLY A N 1
ATOM 3329 C CA . GLY A 1 429 ? -7.459 6.094 38.703 1.00 69.12 429 GLY A CA 1
ATOM 3330 C C . GLY A 1 429 ? -8.565 6.167 39.758 1.00 69.12 429 GLY A C 1
ATOM 3331 O O . GLY A 1 429 ? -8.871 5.153 40.380 1.00 69.12 429 GLY A O 1
ATOM 3332 N N . THR A 1 430 ? -9.236 7.315 39.912 1.00 70.50 430 THR A N 1
ATOM 3333 C CA . THR A 1 430 ? -10.405 7.445 40.803 1.00 70.50 430 THR A CA 1
ATOM 3334 C C . THR A 1 430 ? -11.550 6.550 40.336 1.00 70.50 430 THR A C 1
ATOM 3336 O O . THR A 1 430 ? -12.167 5.862 41.147 1.00 70.50 430 THR A O 1
ATOM 3339 N N . MET A 1 431 ? -11.817 6.518 39.028 1.00 68.88 431 MET A N 1
ATOM 3340 C CA . MET A 1 431 ? -12.844 5.664 38.430 1.00 68.88 431 MET A CA 1
ATOM 3341 C C . MET A 1 431 ? -12.562 4.173 38.653 1.00 68.88 431 MET A C 1
ATOM 3343 O O . MET A 1 431 ? -13.486 3.420 38.948 1.00 68.88 431 MET A O 1
ATOM 3347 N N . LEU A 1 432 ? -11.299 3.759 38.549 1.00 67.44 432 LEU A N 1
ATOM 3348 C CA . LEU A 1 432 ? -10.860 2.386 38.813 1.00 67.44 432 LEU A CA 1
ATOM 3349 C C . LEU A 1 432 ? -10.705 2.080 40.318 1.00 67.44 432 LEU A C 1
ATOM 3351 O O . LEU A 1 432 ? -10.286 0.986 40.687 1.00 67.44 432 LEU A O 1
ATOM 3355 N N . GLY A 1 433 ? -11.038 3.023 41.209 1.00 69.38 433 GLY A N 1
ATOM 3356 C CA . GLY A 1 433 ? -10.984 2.826 42.661 1.00 69.38 433 GLY A CA 1
ATOM 3357 C C . GLY A 1 433 ? -9.566 2.773 43.247 1.00 69.38 433 GLY A C 1
ATOM 3358 O O . GLY A 1 433 ? -9.365 2.235 44.339 1.00 69.38 433 GLY A O 1
ATOM 3359 N N . ILE A 1 434 ? -8.574 3.321 42.544 1.00 73.56 434 ILE A N 1
ATOM 3360 C CA . ILE A 1 434 ? -7.178 3.373 42.984 1.00 73.56 434 ILE A CA 1
ATOM 3361 C C . ILE A 1 434 ? -7.040 4.443 44.074 1.00 73.56 434 ILE A C 1
ATOM 3363 O O . ILE A 1 434 ? -7.427 5.592 43.885 1.00 73.56 434 ILE A O 1
ATOM 3367 N N . LYS A 1 435 ? -6.488 4.067 45.237 1.00 68.94 435 LYS A N 1
ATOM 3368 C CA . LYS A 1 435 ? -6.435 4.928 46.438 1.00 68.94 435 LYS A CA 1
ATOM 3369 C C . LYS A 1 435 ? -5.570 6.185 46.278 1.00 68.94 435 LYS A C 1
ATOM 3371 O O . LYS A 1 435 ? -5.868 7.194 46.908 1.00 68.94 435 LYS A O 1
ATOM 3376 N N . GLU A 1 436 ? -4.519 6.129 45.460 1.00 70.38 436 GLU A N 1
ATOM 3377 C CA . GLU A 1 436 ? -3.577 7.236 45.227 1.00 70.38 436 GLU A CA 1
ATOM 3378 C C . GLU A 1 436 ? -3.324 7.421 43.723 1.00 70.38 436 GLU A C 1
ATOM 3380 O O . GLU A 1 436 ? -2.248 7.104 43.217 1.00 70.38 436 GLU A O 1
ATOM 3385 N N . PRO A 1 437 ? -4.322 7.909 42.967 1.00 65.00 437 PRO A N 1
ATOM 3386 C CA . PRO A 1 437 ? -4.251 7.907 41.511 1.00 65.00 437 PRO A CA 1
ATOM 3387 C C . PRO A 1 437 ? -3.177 8.872 40.983 1.00 65.00 437 PRO A C 1
ATOM 3389 O O . PRO A 1 437 ? -2.561 8.594 39.966 1.00 65.00 437 PRO A O 1
ATOM 3392 N N . HIS A 1 438 ? -2.846 9.928 41.734 1.00 65.38 438 HIS A N 1
ATOM 3393 C CA . HIS A 1 438 ? -1.780 10.893 41.433 1.00 65.38 438 HIS A CA 1
ATOM 3394 C C . HIS A 1 438 ? -0.355 10.300 41.363 1.00 65.38 438 HIS A C 1
ATOM 3396 O O . HIS A 1 438 ? 0.565 11.001 40.958 1.00 65.38 438 HIS A O 1
ATOM 3402 N N . GLN A 1 439 ? -0.150 9.040 41.769 1.00 68.88 439 GLN A N 1
ATOM 3403 C CA . GLN A 1 439 ? 1.147 8.352 41.681 1.00 68.88 439 GLN A CA 1
ATOM 3404 C C . GLN A 1 439 ? 1.282 7.442 40.449 1.00 68.88 439 GLN A C 1
ATOM 3406 O O . GLN A 1 439 ? 2.342 6.846 40.249 1.00 68.88 439 GLN A O 1
ATOM 3411 N N . LEU A 1 440 ? 0.228 7.296 39.637 1.00 70.38 440 LEU A N 1
ATOM 3412 C CA . LEU A 1 440 ? 0.266 6.437 38.454 1.00 70.38 440 LEU A CA 1
ATOM 3413 C C . LEU A 1 440 ? 1.084 7.089 37.334 1.00 70.38 440 LEU A C 1
ATOM 3415 O O . LEU A 1 440 ? 0.913 8.257 36.992 1.00 70.38 440 LEU A O 1
ATOM 3419 N N . SER A 1 441 ? 1.953 6.290 36.730 1.00 71.31 441 SER A N 1
ATOM 3420 C CA . SER A 1 441 ? 2.687 6.624 35.512 1.00 71.31 441 SER A CA 1
ATOM 3421 C C . SER A 1 441 ? 1.893 6.227 34.263 1.00 71.31 441 SER A C 1
ATOM 3423 O O . SER A 1 441 ? 0.999 5.381 34.321 1.00 71.31 441 SER A O 1
ATOM 3425 N N . GLY A 1 442 ? 2.269 6.760 33.094 1.00 71.25 442 GLY A N 1
ATOM 3426 C CA . GLY A 1 442 ? 1.691 6.324 31.815 1.00 71.25 442 GLY A CA 1
ATOM 3427 C C . GLY A 1 442 ? 1.823 4.812 31.573 1.00 71.25 442 GLY A C 1
ATOM 3428 O O . GLY A 1 442 ? 0.908 4.197 31.031 1.00 71.25 442 GLY A O 1
ATOM 3429 N N . GLY A 1 443 ? 2.911 4.193 32.045 1.00 74.12 443 GLY A N 1
ATOM 3430 C CA . GLY A 1 443 ? 3.097 2.743 31.954 1.00 74.12 443 GLY A CA 1
ATOM 3431 C C . GLY A 1 443 ? 2.166 1.935 32.867 1.00 74.12 443 GLY A C 1
ATOM 3432 O O . GLY A 1 443 ? 1.835 0.796 32.541 1.00 74.12 443 GLY A O 1
ATOM 3433 N N . ASP A 1 444 ? 1.688 2.513 33.975 1.00 77.44 444 ASP A N 1
ATOM 3434 C CA . ASP A 1 444 ? 0.676 1.868 34.827 1.00 77.44 444 ASP A CA 1
ATOM 3435 C C . ASP A 1 444 ? -0.707 1.941 34.196 1.00 77.44 444 ASP A C 1
ATOM 3437 O O . ASP A 1 444 ? -1.435 0.953 34.198 1.00 77.44 444 ASP A O 1
ATOM 3441 N N . LEU A 1 445 ? -1.056 3.093 33.614 1.00 75.62 445 LEU A N 1
ATOM 3442 C CA . LEU A 1 445 ? -2.297 3.236 32.856 1.00 75.62 445 LEU A CA 1
ATOM 3443 C C . LEU A 1 445 ? -2.353 2.252 31.690 1.00 75.62 445 LEU A C 1
ATOM 3445 O O . LEU A 1 445 ? -3.402 1.666 31.438 1.00 75.62 445 LEU A O 1
ATOM 3449 N N . LEU A 1 446 ? -1.231 2.050 30.997 1.00 80.25 446 LEU A N 1
ATOM 3450 C CA . LEU A 1 446 ? -1.161 1.089 29.908 1.00 80.25 446 LEU A CA 1
ATOM 3451 C C . LEU A 1 446 ? -1.316 -0.354 30.402 1.00 80.25 446 LEU A C 1
ATOM 3453 O O . LEU A 1 446 ? -2.037 -1.129 29.781 1.00 80.25 446 LEU A O 1
ATOM 3457 N N . ALA A 1 447 ? -0.698 -0.707 31.532 1.00 82.81 447 ALA A N 1
ATOM 3458 C CA . ALA A 1 447 ? -0.888 -2.015 32.154 1.00 82.81 447 ALA A CA 1
ATOM 3459 C C . ALA A 1 447 ? -2.354 -2.255 32.556 1.00 82.81 447 ALA A C 1
ATOM 3461 O O . ALA A 1 447 ? -2.889 -3.327 32.288 1.00 82.81 447 ALA A O 1
ATOM 3462 N N . LEU A 1 448 ? -3.016 -1.249 33.139 1.00 81.19 448 LEU A N 1
ATOM 3463 C CA . LEU A 1 448 ? -4.440 -1.301 33.482 1.00 81.19 448 LEU A CA 1
ATOM 3464 C C . LEU A 1 448 ? -5.317 -1.432 32.233 1.00 81.19 448 LEU A C 1
ATOM 3466 O O . LEU A 1 448 ? -6.210 -2.267 32.203 1.00 81.19 448 LEU A O 1
ATOM 3470 N N . LEU A 1 449 ? -5.039 -0.656 31.183 1.00 83.31 449 LEU A N 1
ATOM 3471 C CA . LEU A 1 449 ? -5.757 -0.747 29.913 1.00 83.31 449 LEU A CA 1
ATOM 3472 C C . LEU A 1 449 ? -5.640 -2.148 29.310 1.00 83.31 449 LEU A C 1
ATOM 3474 O O . LEU A 1 449 ? -6.652 -2.738 28.963 1.00 83.31 449 LEU A O 1
ATOM 3478 N N . ILE A 1 450 ? -4.425 -2.691 29.205 1.00 86.62 450 ILE A N 1
ATOM 3479 C CA . ILE A 1 450 ? -4.211 -4.054 28.698 1.00 86.62 450 ILE A CA 1
ATOM 3480 C C . ILE A 1 450 ? -4.977 -5.061 29.561 1.00 86.62 450 ILE A C 1
ATOM 3482 O O . ILE A 1 450 ? -5.545 -6.012 29.028 1.00 86.62 450 ILE A O 1
ATOM 3486 N N . ALA A 1 451 ? -5.041 -4.829 30.873 1.00 83.94 451 ALA A N 1
ATOM 3487 C CA . ALA A 1 451 ? -5.733 -5.726 31.778 1.00 83.94 451 ALA A CA 1
ATOM 3488 C C . ALA A 1 451 ? -7.249 -5.767 31.614 1.00 83.94 451 ALA A C 1
ATOM 3490 O O . ALA A 1 451 ? -7.857 -6.822 31.792 1.00 83.94 451 ALA A O 1
ATOM 3491 N N . GLU A 1 452 ? -7.848 -4.652 31.216 1.00 86.12 452 GLU A N 1
ATOM 3492 C CA . GLU A 1 452 ? -9.274 -4.584 30.915 1.00 86.12 452 GLU A CA 1
ATOM 3493 C C . GLU A 1 452 ? -9.628 -5.229 29.562 1.00 86.12 452 GLU A C 1
ATOM 3495 O O . GLU A 1 452 ? -10.807 -5.390 29.269 1.00 86.12 452 GLU A O 1
ATOM 3500 N N . LEU A 1 453 ? -8.654 -5.627 28.731 1.00 90.88 453 LEU A N 1
ATOM 3501 C CA . LEU A 1 453 ? -8.881 -6.125 27.366 1.00 90.88 453 LEU A CA 1
ATOM 3502 C C . LEU A 1 453 ? -8.519 -7.618 27.213 1.00 90.88 453 LEU A C 1
ATOM 3504 O O . LEU A 1 453 ? -7.505 -7.959 26.599 1.00 90.88 453 LEU A O 1
ATOM 3508 N N . PRO A 1 454 ? -9.355 -8.553 27.703 1.00 89.06 454 PRO A N 1
ATOM 3509 C CA . PRO A 1 454 ? -9.039 -9.987 27.686 1.00 89.06 454 PRO A CA 1
ATOM 3510 C C . PRO A 1 454 ? -8.989 -10.594 26.273 1.00 89.06 454 PRO A C 1
ATOM 3512 O O . PRO A 1 454 ? -8.383 -11.648 26.068 1.00 89.06 454 PRO A O 1
ATOM 3515 N N . GLY A 1 455 ? -9.641 -9.947 25.301 1.00 90.62 455 GLY A N 1
ATOM 3516 C CA . GLY A 1 455 ? -9.688 -10.365 23.900 1.00 90.62 455 GLY A CA 1
ATOM 3517 C C . GLY A 1 455 ? -8.552 -9.822 23.035 1.00 90.62 455 GLY A C 1
ATOM 3518 O O . GLY A 1 455 ? -8.570 -10.081 21.833 1.00 90.62 455 GLY A O 1
ATOM 3519 N N . LEU A 1 456 ? -7.605 -9.076 23.617 1.00 93.00 456 LEU A N 1
ATOM 3520 C CA . LEU A 1 456 ? -6.568 -8.370 22.876 1.00 93.00 456 LEU A CA 1
ATOM 3521 C C . LEU A 1 456 ? -5.585 -9.348 22.221 1.00 93.00 456 LEU A C 1
ATOM 3523 O O . LEU A 1 4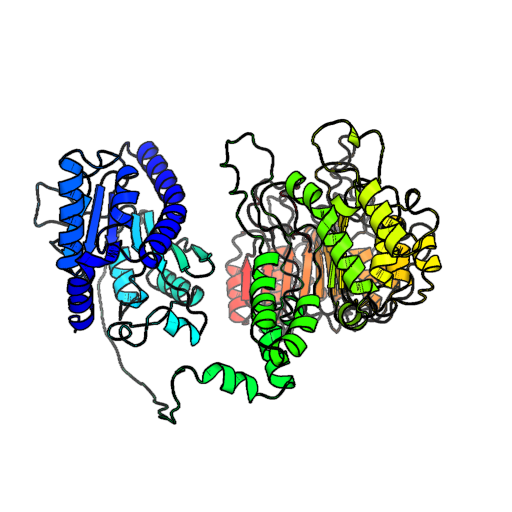56 ? -4.879 -10.088 22.904 1.00 93.00 456 LEU A O 1
ATOM 3527 N N . GLU A 1 457 ? -5.524 -9.315 20.891 1.00 93.12 457 GLU A N 1
ATOM 3528 C CA . GLU A 1 457 ? -4.660 -10.166 20.065 1.00 93.12 457 GLU A CA 1
ATOM 3529 C C . GLU A 1 457 ? -3.527 -9.358 19.413 1.00 93.12 457 GLU A C 1
ATOM 3531 O O . GLU A 1 457 ? -2.448 -9.894 19.170 1.00 93.12 457 GLU A O 1
ATOM 3536 N N . HIS A 1 458 ? -3.732 -8.062 19.167 1.00 90.06 458 HIS A N 1
ATOM 3537 C CA . HIS A 1 458 ? -2.776 -7.200 18.471 1.00 90.06 458 HIS A CA 1
ATOM 3538 C C . HIS A 1 458 ? -2.462 -5.948 19.288 1.00 90.06 458 HIS A C 1
ATOM 3540 O O . HIS A 1 458 ? -3.333 -5.110 19.537 1.00 90.06 458 HIS A O 1
ATOM 3546 N N . PHE A 1 459 ? -1.194 -5.785 19.655 1.00 88.06 459 PHE A N 1
ATOM 3547 C CA . PHE A 1 459 ? -0.700 -4.619 20.376 1.00 88.06 459 PHE A CA 1
ATOM 3548 C C . PHE A 1 459 ? 0.307 -3.843 19.528 1.00 88.06 459 PHE A C 1
ATOM 3550 O O . PHE A 1 459 ? 1.384 -4.351 19.227 1.00 88.06 459 PHE A O 1
ATOM 3557 N N . SER A 1 460 ? -0.018 -2.601 19.176 1.00 83.50 460 SER A N 1
ATOM 3558 C CA . SER A 1 460 ? 0.905 -1.703 18.481 1.00 83.50 460 SER A CA 1
ATOM 3559 C C . SER A 1 460 ? 1.263 -0.510 19.362 1.00 83.50 460 SER A C 1
ATOM 3561 O O . SER A 1 460 ? 0.386 0.130 19.941 1.00 83.50 460 SER A O 1
ATOM 3563 N N . LEU A 1 461 ? 2.543 -0.156 19.423 1.00 77.88 461 LEU A N 1
ATOM 3564 C CA . LEU A 1 461 ? 3.019 1.027 20.129 1.00 77.88 461 LEU A CA 1
ATOM 3565 C C . LEU A 1 461 ? 4.079 1.762 19.325 1.00 77.88 461 LEU A C 1
ATOM 3567 O O . LEU A 1 461 ? 5.133 1.219 18.993 1.00 77.88 461 LEU A O 1
ATOM 3571 N N . ARG A 1 462 ? 3.870 3.066 19.180 1.00 72.38 462 ARG A N 1
ATOM 3572 C CA . ARG A 1 462 ? 4.945 3.990 18.843 1.00 72.38 462 ARG A CA 1
ATOM 3573 C C . ARG A 1 462 ? 5.401 4.696 20.118 1.00 72.38 462 ARG A C 1
ATOM 3575 O O . ARG A 1 462 ? 4.609 5.362 20.772 1.00 72.38 462 ARG A O 1
ATOM 3582 N N . ALA A 1 463 ? 6.669 4.553 20.475 1.00 66.38 463 ALA A N 1
ATOM 3583 C CA . ALA A 1 463 ? 7.273 5.179 21.643 1.00 66.38 463 ALA A CA 1
ATOM 3584 C C . ALA A 1 463 ? 8.110 6.397 21.224 1.00 66.38 463 ALA A C 1
ATOM 3586 O O . ALA A 1 463 ? 8.860 6.334 20.254 1.00 66.38 463 ALA A O 1
ATOM 3587 N N . LYS A 1 464 ? 8.014 7.508 21.963 1.00 62.56 464 LYS A N 1
ATOM 3588 C CA . LYS A 1 464 ? 9.101 8.503 22.035 1.00 62.56 464 LYS A CA 1
ATOM 3589 C C . LYS A 1 464 ? 10.161 7.960 22.993 1.00 62.56 464 LYS A C 1
ATOM 3591 O O . LYS A 1 464 ? 9.847 7.052 23.757 1.00 62.56 464 LYS A O 1
ATOM 3596 N N . TYR A 1 465 ? 11.393 8.473 22.941 1.00 57.91 465 TYR A N 1
ATOM 3597 C CA . TYR A 1 465 ? 12.465 7.993 23.820 1.00 57.91 465 TYR A CA 1
ATOM 3598 C C . TYR A 1 465 ? 11.988 7.903 25.277 1.00 57.91 465 TYR A C 1
ATOM 3600 O O . TYR A 1 465 ? 11.627 8.912 25.878 1.00 57.91 465 TYR A O 1
ATOM 3608 N N . TYR A 1 466 ? 11.944 6.674 25.791 1.00 55.56 466 TYR A N 1
ATOM 3609 C CA . TYR A 1 466 ? 11.392 6.317 27.088 1.00 55.56 466 TYR A CA 1
ATOM 3610 C C . TYR A 1 466 ? 12.510 5.628 27.868 1.00 55.56 466 TYR A C 1
ATOM 3612 O O . TYR A 1 466 ? 13.029 4.620 27.413 1.00 55.56 466 TYR A O 1
ATOM 3620 N N . ASP A 1 467 ? 12.915 6.165 29.020 1.00 52.88 467 ASP A N 1
ATOM 3621 C CA . ASP A 1 467 ? 13.923 5.503 29.868 1.00 52.88 467 ASP A CA 1
ATOM 3622 C C . ASP A 1 467 ? 13.311 4.367 30.727 1.00 52.88 467 ASP A C 1
ATOM 3624 O O . ASP A 1 467 ? 14.026 3.696 31.470 1.00 52.88 467 ASP A O 1
ATOM 3628 N N . ALA A 1 468 ? 11.990 4.143 30.655 1.00 59.88 468 ALA A N 1
ATOM 3629 C CA . ALA A 1 468 ? 11.256 3.164 31.462 1.00 59.88 468 ALA A CA 1
ATOM 3630 C C . ALA A 1 468 ? 10.620 2.044 30.610 1.00 59.88 468 ALA A C 1
ATOM 3632 O O . ALA A 1 468 ? 10.604 2.096 29.385 1.00 59.88 468 ALA A O 1
ATOM 3633 N N . GLU A 1 469 ? 10.096 1.001 31.255 1.00 67.69 469 GLU A N 1
ATOM 3634 C CA . GLU A 1 469 ? 9.392 -0.090 30.567 1.00 67.69 469 GLU A CA 1
ATOM 3635 C C . GLU A 1 469 ? 7.960 0.324 30.206 1.00 67.69 469 GLU A C 1
ATOM 3637 O O . GLU A 1 469 ? 7.244 0.858 31.055 1.00 67.69 469 GLU A O 1
ATOM 3642 N N . ILE A 1 470 ? 7.542 0.075 28.957 1.00 68.94 470 ILE A N 1
ATOM 3643 C CA . ILE A 1 470 ? 6.265 0.528 28.370 1.00 68.94 470 ILE A CA 1
ATOM 3644 C C . ILE A 1 470 ? 5.075 0.117 29.235 1.00 68.94 470 ILE A C 1
ATOM 3646 O O . ILE A 1 470 ? 4.214 0.938 29.535 1.00 68.94 470 ILE A O 1
ATOM 3650 N N . ALA A 1 471 ? 5.043 -1.150 29.641 1.00 70.81 471 ALA A N 1
ATOM 3651 C CA . ALA A 1 471 ? 4.086 -1.680 30.597 1.00 70.81 471 ALA A CA 1
ATOM 3652 C C . ALA A 1 471 ? 4.887 -2.285 31.745 1.00 70.81 471 ALA A C 1
ATOM 3654 O O . ALA A 1 471 ? 5.526 -3.326 31.589 1.00 70.81 471 ALA A O 1
ATOM 3655 N N . ARG A 1 472 ? 4.901 -1.601 32.895 1.00 74.75 472 ARG A N 1
ATOM 3656 C CA . ARG A 1 472 ? 5.780 -1.991 34.001 1.00 74.75 472 ARG A CA 1
ATOM 3657 C C . ARG A 1 472 ? 5.418 -3.404 34.484 1.00 74.75 472 ARG A C 1
ATOM 3659 O O . ARG A 1 472 ? 4.248 -3.640 34.793 1.00 74.75 472 ARG A O 1
ATOM 3666 N N . PRO A 1 473 ? 6.389 -4.316 34.672 1.00 72.56 473 PRO A N 1
ATOM 3667 C CA . PRO A 1 473 ? 6.128 -5.678 35.121 1.00 72.56 473 PRO A CA 1
ATOM 3668 C C . PRO A 1 473 ? 5.409 -5.694 36.464 1.00 72.56 473 PRO A C 1
ATOM 3670 O O . PRO A 1 473 ? 4.503 -6.493 36.673 1.00 72.56 473 PRO A O 1
ATOM 3673 N N . ALA A 1 474 ? 5.770 -4.773 37.365 1.00 75.69 474 ALA A N 1
ATOM 3674 C CA . ALA A 1 474 ? 5.117 -4.616 38.660 1.00 75.69 474 ALA A CA 1
ATOM 3675 C C . ALA A 1 474 ? 3.646 -4.188 38.527 1.00 75.69 474 ALA A C 1
ATOM 3677 O O . ALA A 1 474 ? 2.811 -4.671 39.286 1.00 75.69 474 ALA A O 1
ATOM 3678 N N . ALA A 1 475 ? 3.323 -3.328 37.555 1.00 77.56 475 ALA A N 1
ATOM 3679 C CA . ALA A 1 475 ? 1.956 -2.886 37.305 1.00 77.56 475 ALA A CA 1
ATOM 3680 C C . ALA A 1 475 ? 1.119 -4.017 36.706 1.00 77.56 475 ALA A C 1
ATOM 3682 O O . ALA A 1 475 ? 0.068 -4.338 37.246 1.00 77.56 475 ALA A O 1
ATOM 3683 N N . LEU A 1 476 ? 1.628 -4.700 35.676 1.00 79.38 476 LEU A N 1
ATOM 3684 C CA . LEU A 1 476 ? 0.973 -5.881 35.106 1.00 79.38 476 LEU A CA 1
ATOM 3685 C C . LEU A 1 476 ? 0.794 -6.985 36.158 1.00 79.38 476 LEU A C 1
ATOM 3687 O O . LEU A 1 476 ? -0.297 -7.527 36.299 1.00 79.38 476 LEU A O 1
ATOM 3691 N N . SER A 1 477 ? 1.805 -7.242 36.988 1.00 78.44 477 SER A N 1
ATOM 3692 C CA . SER A 1 477 ? 1.692 -8.195 38.101 1.00 78.44 477 SER A CA 1
ATOM 3693 C C . SER A 1 477 ? 0.618 -7.775 39.111 1.00 78.44 477 SER A C 1
ATOM 3695 O O . SER A 1 477 ? -0.121 -8.620 39.611 1.00 78.44 477 SER A O 1
ATOM 3697 N N . ALA A 1 478 ? 0.495 -6.475 39.399 1.00 79.50 478 ALA A N 1
ATOM 3698 C CA . ALA A 1 478 ? -0.520 -5.947 40.309 1.00 79.50 478 ALA A CA 1
ATOM 3699 C C . ALA A 1 478 ? -1.951 -6.078 39.761 1.00 79.50 478 ALA A C 1
ATOM 3701 O O . ALA A 1 478 ? -2.887 -6.148 40.554 1.00 79.50 478 ALA A O 1
ATOM 3702 N N . THR A 1 479 ? -2.129 -6.174 38.437 1.00 79.50 479 THR A N 1
ATOM 3703 C CA . THR A 1 479 ? -3.438 -6.487 37.829 1.00 79.50 479 THR A CA 1
ATOM 3704 C C . THR A 1 479 ? -3.852 -7.951 38.019 1.00 79.50 479 THR A C 1
ATOM 3706 O O . THR A 1 479 ? -5.008 -8.296 37.797 1.00 79.50 479 THR A O 1
ATOM 3709 N N . GLY A 1 480 ? -2.934 -8.824 38.452 1.00 81.06 480 GLY A N 1
ATOM 3710 C CA . GLY A 1 480 ? -3.188 -10.258 38.609 1.00 81.06 480 GLY A CA 1
ATOM 3711 C C . GLY A 1 480 ? -3.134 -11.051 37.301 1.00 81.06 480 GLY A C 1
ATOM 3712 O O . GLY A 1 480 ? -3.475 -12.234 37.293 1.00 81.06 480 GLY A O 1
ATOM 3713 N N . ILE A 1 481 ? -2.695 -10.431 36.204 1.00 81.88 481 ILE A N 1
ATOM 3714 C CA . ILE A 1 481 ? -2.562 -11.087 34.904 1.00 81.88 481 ILE A CA 1
ATOM 3715 C C . ILE A 1 481 ? -1.330 -11.976 34.881 1.00 81.88 481 ILE A C 1
ATOM 3717 O O . ILE A 1 481 ? -0.208 -11.527 35.103 1.00 81.88 481 ILE A O 1
ATOM 3721 N N . SER A 1 482 ? -1.556 -13.248 34.568 1.00 82.75 482 SER A N 1
ATOM 3722 C CA . SER A 1 482 ? -0.504 -14.244 34.375 1.00 82.75 482 SER A CA 1
ATOM 3723 C C . SER A 1 482 ? -0.192 -14.516 32.905 1.00 82.75 482 SER A C 1
ATOM 3725 O O . SER A 1 482 ? 0.917 -14.948 32.603 1.00 82.75 482 SER A O 1
ATOM 3727 N N . HIS A 1 483 ? -1.144 -14.264 31.999 1.00 87.75 483 HIS A N 1
ATOM 3728 C CA . HIS A 1 483 ? -1.006 -14.501 30.563 1.00 87.75 483 HIS A CA 1
ATOM 3729 C C . HIS A 1 483 ? -1.808 -13.481 29.749 1.00 87.75 483 HIS A C 1
ATOM 3731 O O . HIS A 1 483 ? -2.923 -13.119 30.122 1.00 87.75 483 HIS A O 1
ATOM 3737 N N . LEU A 1 484 ? -1.246 -13.066 28.618 1.00 90.56 484 LEU A N 1
ATOM 3738 C CA . LEU A 1 484 ? -1.857 -12.222 27.601 1.00 90.56 484 LEU A CA 1
ATOM 3739 C C . LEU A 1 484 ? -2.136 -13.055 26.344 1.00 90.56 484 LEU A C 1
ATOM 3741 O O . LEU A 1 484 ? -1.338 -13.914 25.970 1.00 90.56 484 LEU A O 1
ATOM 3745 N N . SER A 1 485 ? -3.247 -12.758 25.668 1.00 90.81 485 SER A N 1
ATOM 3746 C CA . SER A 1 485 ? -3.682 -13.428 24.428 1.00 90.81 485 SER A CA 1
ATOM 3747 C C . SER A 1 485 ? -3.040 -12.841 23.163 1.00 90.81 485 SER A C 1
ATOM 3749 O O . SER A 1 485 ? -3.528 -13.076 22.056 1.00 90.81 485 SER A O 1
ATOM 3751 N N . LEU A 1 486 ? -1.967 -12.055 23.310 1.00 93.75 486 LEU A N 1
ATOM 3752 C CA . LEU A 1 486 ? -1.337 -11.365 22.190 1.00 93.75 486 LEU A CA 1
ATOM 3753 C C . LEU A 1 486 ? -0.760 -12.379 21.195 1.00 93.75 486 LEU A C 1
ATOM 3755 O O . LEU A 1 486 ? -0.031 -13.304 21.564 1.00 93.75 486 LEU A O 1
ATOM 3759 N N . LYS A 1 487 ? -1.092 -12.167 19.925 1.00 94.31 487 LYS A N 1
ATOM 3760 C CA . LYS A 1 487 ? -0.551 -12.848 18.747 1.00 94.31 487 LYS A CA 1
ATOM 3761 C C . LYS A 1 487 ? 0.412 -11.951 17.980 1.00 94.31 487 LYS A C 1
ATOM 3763 O O . LYS A 1 487 ? 1.390 -12.462 17.446 1.00 94.31 487 LYS A O 1
ATOM 3768 N N . THR A 1 488 ? 0.190 -10.636 17.992 1.00 90.44 488 THR A N 1
ATOM 3769 C CA . THR A 1 488 ? 1.034 -9.672 17.277 1.00 90.44 488 THR A CA 1
ATOM 3770 C C . THR A 1 488 ? 1.453 -8.525 18.181 1.00 90.44 488 THR A C 1
ATOM 3772 O O . THR A 1 488 ? 0.619 -7.910 18.852 1.00 90.44 488 THR A O 1
ATOM 3775 N N . ILE A 1 489 ? 2.751 -8.220 18.175 1.00 89.88 489 ILE A N 1
ATOM 3776 C CA . ILE A 1 489 ? 3.324 -7.049 18.840 1.00 89.88 489 ILE A CA 1
ATOM 3777 C C . ILE A 1 489 ? 4.079 -6.211 17.804 1.00 89.88 489 ILE A C 1
ATOM 3779 O O . ILE A 1 489 ? 5.052 -6.688 17.220 1.00 89.88 489 ILE A O 1
ATOM 3783 N N . ASP A 1 490 ? 3.667 -4.952 17.630 1.00 84.94 490 ASP A N 1
ATOM 3784 C CA . ASP A 1 490 ? 4.394 -3.950 16.846 1.00 84.94 490 ASP A CA 1
ATOM 3785 C C . ASP A 1 490 ? 4.965 -2.868 17.751 1.00 84.94 490 ASP A C 1
ATOM 3787 O O . ASP A 1 490 ? 4.233 -2.230 18.512 1.00 84.94 490 ASP A O 1
ATOM 3791 N N . ILE A 1 491 ? 6.262 -2.602 17.636 1.00 80.69 491 ILE A N 1
ATOM 3792 C CA . ILE A 1 491 ? 6.915 -1.563 18.427 1.00 80.69 491 ILE A CA 1
ATOM 3793 C C . ILE A 1 491 ? 7.811 -0.719 17.530 1.00 80.69 491 ILE A C 1
ATOM 3795 O O . ILE A 1 491 ? 8.677 -1.238 16.828 1.00 80.69 491 ILE A O 1
ATOM 3799 N N . SER A 1 492 ? 7.651 0.600 17.604 1.00 76.69 492 SER A N 1
ATOM 3800 C CA . SER A 1 492 ? 8.508 1.551 16.896 1.00 76.69 492 SER A CA 1
ATOM 3801 C C . SER A 1 492 ? 9.003 2.649 17.818 1.00 76.69 492 SER A C 1
ATOM 3803 O O . SER A 1 492 ? 8.216 3.219 18.571 1.00 76.69 492 SER A O 1
ATOM 3805 N N . LEU A 1 493 ? 10.283 3.004 17.713 1.00 70.50 493 LEU A N 1
ATOM 3806 C CA . LEU A 1 493 ? 10.841 4.187 18.368 1.00 70.50 493 LEU A CA 1
ATOM 3807 C C . LEU A 1 493 ? 10.825 5.393 17.417 1.00 70.50 493 LEU A C 1
ATOM 3809 O O . LEU A 1 493 ? 11.292 5.306 16.285 1.00 70.50 493 LEU A O 1
ATOM 3813 N N . ASP A 1 494 ? 10.311 6.531 17.882 1.00 62.22 494 ASP A N 1
ATOM 3814 C CA . ASP A 1 494 ? 10.349 7.800 17.157 1.00 62.22 494 ASP A CA 1
ATOM 3815 C C . ASP A 1 494 ? 11.721 8.475 17.315 1.00 62.22 494 ASP A C 1
ATOM 3817 O O . ASP A 1 494 ? 12.066 9.004 18.376 1.00 62.22 494 ASP A O 1
ATOM 3821 N N . THR A 1 495 ? 12.521 8.439 16.251 1.00 54.69 495 THR A N 1
ATOM 3822 C CA . THR A 1 495 ? 13.909 8.925 16.235 1.00 54.69 495 THR A CA 1
ATOM 3823 C C . THR A 1 495 ? 14.044 10.404 15.880 1.00 54.69 495 THR A C 1
ATOM 3825 O O . THR A 1 495 ? 15.135 10.958 16.031 1.00 54.69 495 THR A O 1
ATOM 3828 N N . LEU A 1 496 ? 12.964 11.071 15.446 1.00 49.19 496 LEU A N 1
ATOM 3829 C CA . LEU A 1 496 ? 13.006 12.459 14.966 1.00 49.19 496 LEU A CA 1
ATOM 3830 C C . LEU A 1 496 ? 13.523 13.460 16.003 1.00 49.19 496 LEU A C 1
ATOM 3832 O O . LEU A 1 496 ? 14.196 14.425 15.648 1.00 49.19 496 LEU A O 1
ATOM 3836 N N . TYR A 1 497 ? 13.198 13.242 17.276 1.00 44.41 497 TYR A N 1
ATOM 3837 C CA . TYR A 1 497 ? 13.485 14.196 18.347 1.00 44.41 497 TYR A CA 1
ATOM 3838 C C . TYR A 1 497 ? 14.792 13.901 19.094 1.00 44.41 497 TYR A C 1
ATOM 3840 O O . TYR A 1 497 ? 15.320 14.786 19.766 1.00 44.41 497 TYR A O 1
ATOM 3848 N N . TYR A 1 498 ? 15.338 12.685 18.966 1.00 50.88 498 TYR A N 1
ATOM 3849 C CA . TYR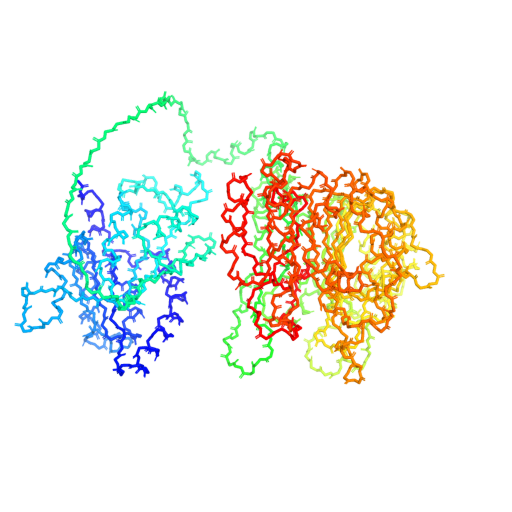 A 1 498 ? 16.467 12.217 19.778 1.00 50.88 498 TYR A CA 1
ATOM 3850 C C . TYR A 1 498 ? 17.460 11.364 18.963 1.00 50.88 498 TYR A C 1
ATOM 3852 O O . TYR A 1 498 ? 17.576 10.154 19.193 1.00 50.88 498 TYR A O 1
ATOM 3860 N N . PRO A 1 499 ? 18.209 11.973 18.021 1.00 50.25 499 PRO A N 1
ATOM 3861 C CA . PRO A 1 499 ? 19.306 11.289 17.338 1.00 50.25 499 PRO A CA 1
ATOM 3862 C C . PRO A 1 499 ? 20.322 10.820 18.389 1.00 50.25 499 PRO A C 1
ATOM 3864 O O . PRO A 1 499 ? 20.815 11.623 19.178 1.00 50.25 499 PRO A O 1
ATOM 3867 N N . GLY A 1 500 ? 20.564 9.511 18.472 1.00 54.44 500 GLY A N 1
ATOM 3868 C CA . GLY A 1 500 ? 21.347 8.923 19.573 1.00 54.44 500 GLY A CA 1
ATOM 3869 C C . GLY A 1 500 ? 20.736 7.703 20.220 1.00 54.44 500 GLY A C 1
ATOM 3870 O O . GLY A 1 500 ? 21.453 6.922 20.846 1.00 54.44 500 GLY A O 1
ATOM 3871 N N . ARG A 1 501 ? 19.419 7.558 20.112 1.00 62.38 501 ARG A N 1
ATOM 3872 C CA . ARG A 1 501 ? 18.670 6.636 20.951 1.00 62.38 501 ARG A CA 1
ATOM 3873 C C . ARG A 1 501 ? 18.095 5.474 20.156 1.00 62.38 501 ARG A C 1
ATOM 3875 O O . ARG A 1 501 ? 17.661 5.640 19.021 1.00 62.38 501 ARG A O 1
ATOM 3882 N N . THR A 1 502 ? 18.096 4.305 20.781 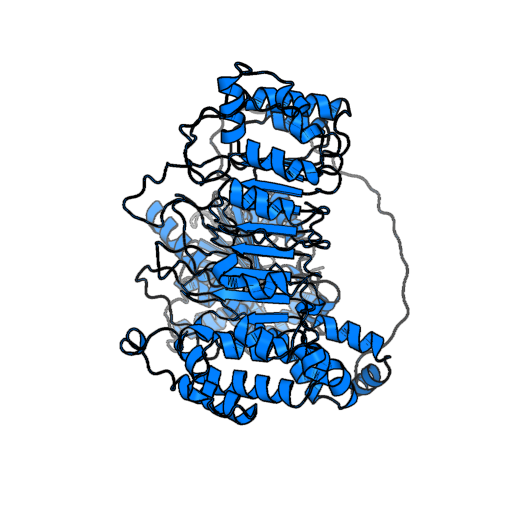1.00 66.75 502 THR A N 1
ATOM 3883 C CA . THR A 1 502 ? 17.676 3.037 20.183 1.00 66.75 502 THR A CA 1
ATOM 3884 C C . THR A 1 502 ? 16.837 2.250 21.171 1.00 66.75 502 THR A C 1
ATOM 3886 O O . THR A 1 502 ? 17.059 2.349 22.377 1.00 66.75 502 THR A O 1
ATOM 3889 N N . LEU A 1 503 ? 15.915 1.439 20.663 1.00 77.44 503 LEU A N 1
ATOM 3890 C CA . LEU A 1 503 ? 15.074 0.592 21.490 1.00 77.44 503 LEU A CA 1
ATOM 3891 C C . LEU A 1 503 ? 15.849 -0.633 21.996 1.00 77.44 503 LEU A C 1
ATOM 3893 O O . LEU A 1 503 ? 16.647 -1.228 21.266 1.00 77.44 503 LEU A O 1
ATOM 3897 N N . SER A 1 504 ? 15.584 -1.005 23.248 1.00 82.19 504 SER A N 1
ATOM 3898 C CA . SER A 1 504 ? 16.003 -2.272 23.854 1.00 82.19 504 SER A CA 1
ATOM 3899 C C . SER A 1 504 ? 14.764 -3.095 24.194 1.00 82.19 504 SER A C 1
ATOM 3901 O O . SER A 1 504 ? 13.948 -2.643 25.000 1.00 82.19 504 SER A O 1
ATOM 3903 N N . LEU A 1 505 ? 14.585 -4.278 23.602 1.00 84.38 505 LEU A N 1
ATOM 3904 C CA . LEU A 1 505 ? 13.367 -5.060 23.845 1.00 84.38 505 LEU A CA 1
ATOM 3905 C C . LEU A 1 505 ? 13.227 -5.461 25.319 1.00 84.38 505 LEU A C 1
ATOM 3907 O O . LEU A 1 505 ? 12.134 -5.356 25.871 1.00 84.38 505 LEU A O 1
ATOM 3911 N N . GLN A 1 506 ? 14.327 -5.837 25.977 1.00 83.50 506 GLN A N 1
ATOM 3912 C CA . GLN A 1 506 ? 14.322 -6.182 27.398 1.00 83.50 506 GLN A CA 1
ATOM 3913 C C . GLN A 1 506 ? 13.923 -5.002 28.288 1.00 83.50 506 GLN A C 1
ATOM 3915 O O . GLN A 1 506 ? 13.263 -5.201 29.302 1.00 83.50 506 GLN A O 1
ATOM 3920 N N . GLN A 1 507 ? 14.345 -3.784 27.952 1.00 77.94 507 GLN A N 1
ATOM 3921 C CA . GLN A 1 507 ? 13.998 -2.613 28.761 1.00 77.94 507 GLN A CA 1
ATOM 3922 C C . GLN A 1 507 ? 12.572 -2.141 28.506 1.00 77.94 507 GLN A C 1
ATOM 3924 O O . GLN A 1 507 ? 11.925 -1.655 29.423 1.00 77.94 507 GLN A O 1
ATOM 3929 N N . HIS A 1 508 ? 12.090 -2.264 27.269 1.00 78.81 508 HIS A N 1
ATOM 3930 C CA . HIS A 1 508 ? 10.868 -1.591 26.854 1.00 78.81 508 HIS A CA 1
ATOM 3931 C C . HIS A 1 508 ? 9.652 -2.520 26.844 1.00 78.81 508 HIS A C 1
ATOM 3933 O O . HIS A 1 508 ? 8.575 -2.071 27.217 1.00 78.81 508 HIS A O 1
ATOM 3939 N N . VAL A 1 509 ? 9.784 -3.792 26.452 1.00 82.31 509 VAL A N 1
ATOM 3940 C CA . VAL A 1 509 ? 8.633 -4.692 26.212 1.00 82.31 509 VAL A CA 1
ATOM 3941 C C . VAL A 1 509 ? 8.746 -6.064 26.859 1.00 82.31 509 VAL A C 1
ATOM 3943 O O . VAL A 1 509 ? 7.996 -6.977 26.511 1.00 82.31 509 VAL A O 1
ATOM 3946 N N . ARG A 1 510 ? 9.661 -6.227 27.812 1.00 85.56 510 ARG A N 1
ATOM 3947 C CA . ARG A 1 510 ? 9.918 -7.513 28.454 1.00 85.56 510 ARG A CA 1
ATOM 3948 C C . ARG A 1 510 ? 8.654 -8.153 29.014 1.00 85.56 510 ARG A C 1
ATOM 3950 O O . ARG A 1 510 ? 8.383 -9.300 28.669 1.00 85.56 510 ARG A O 1
ATOM 3957 N N . ALA A 1 511 ? 7.875 -7.430 29.816 1.00 85.00 511 ALA A N 1
ATOM 3958 C CA . ALA A 1 511 ? 6.663 -7.982 30.416 1.00 85.00 511 ALA A CA 1
ATOM 3959 C C . ALA A 1 511 ? 5.635 -8.433 29.368 1.00 85.00 511 ALA A C 1
ATOM 3961 O O . ALA A 1 511 ? 5.021 -9.485 29.523 1.00 85.00 511 ALA A O 1
ATOM 3962 N N . LEU A 1 512 ? 5.472 -7.676 28.278 1.00 88.25 512 LEU A N 1
ATOM 3963 C CA . LEU A 1 512 ? 4.527 -8.021 27.212 1.00 88.25 512 LEU A CA 1
ATOM 3964 C C . LEU A 1 512 ? 4.932 -9.314 26.505 1.00 88.25 512 LEU A C 1
ATOM 3966 O O . LEU A 1 512 ? 4.083 -10.166 26.263 1.00 88.25 512 LEU A O 1
ATOM 3970 N N . VAL A 1 513 ? 6.224 -9.487 26.218 1.00 90.19 513 VAL A N 1
ATOM 3971 C CA . VAL A 1 513 ? 6.742 -10.703 25.577 1.00 90.19 513 VAL A CA 1
ATOM 3972 C C . VAL A 1 513 ? 6.684 -11.900 26.533 1.00 90.19 513 VAL A C 1
ATOM 3974 O O . VAL A 1 513 ? 6.218 -12.966 26.144 1.00 90.19 513 VAL A O 1
ATOM 3977 N N . GLU A 1 514 ? 7.101 -11.734 27.793 1.00 89.06 514 GLU A N 1
ATOM 3978 C CA . GLU A 1 514 ? 7.095 -12.808 28.802 1.00 89.06 514 GLU A CA 1
ATOM 3979 C C . GLU A 1 514 ? 5.682 -13.318 29.126 1.00 89.06 514 GLU A C 1
ATOM 3981 O O . GLU A 1 514 ? 5.506 -14.511 29.374 1.00 89.06 514 GLU A O 1
ATOM 3986 N N . LEU A 1 515 ? 4.671 -12.447 29.083 1.00 90.06 515 LEU A N 1
ATOM 3987 C CA . LEU A 1 515 ? 3.283 -12.817 29.358 1.00 90.06 515 LEU A CA 1
ATOM 3988 C C . LEU A 1 515 ? 2.527 -13.336 28.125 1.00 90.06 515 LEU A C 1
ATOM 3990 O O . LEU A 1 515 ? 1.399 -13.790 28.289 1.00 90.06 515 LEU A O 1
ATOM 3994 N N . SER A 1 516 ? 3.114 -13.321 26.922 1.00 92.75 516 SER A N 1
ATOM 3995 C CA . SER A 1 516 ? 2.425 -13.665 25.663 1.00 92.75 516 SER A CA 1
ATOM 3996 C C . SER A 1 516 ? 2.970 -14.946 25.011 1.00 92.75 516 SER A C 1
ATOM 3998 O O . SER A 1 516 ? 3.576 -14.890 23.942 1.00 92.75 516 SER A O 1
ATOM 4000 N N . PRO A 1 517 ? 2.753 -16.141 25.594 1.00 91.44 517 PRO A N 1
ATOM 4001 C CA . PRO A 1 517 ? 3.233 -17.398 25.007 1.00 91.44 517 PRO A CA 1
ATOM 4002 C C . PRO A 1 517 ? 2.557 -17.739 23.665 1.00 91.44 517 PRO A C 1
ATOM 4004 O O . PRO A 1 517 ? 3.058 -18.586 22.925 1.00 91.44 517 PRO A O 1
ATOM 4007 N N . SER A 1 518 ? 1.424 -17.099 23.355 1.00 93.56 518 SER A N 1
ATOM 4008 C CA . SER A 1 518 ? 0.691 -17.230 22.093 1.00 93.56 518 SER A CA 1
ATOM 4009 C C . SER A 1 518 ? 1.250 -16.385 20.950 1.00 93.56 518 SER A C 1
ATOM 4011 O O . SER A 1 518 ? 0.696 -16.466 19.858 1.00 93.56 518 SER A O 1
ATOM 4013 N N . LEU A 1 519 ? 2.301 -15.589 21.181 1.00 95.44 519 LEU A N 1
ATOM 4014 C CA . LEU A 1 519 ? 2.827 -14.646 20.197 1.00 95.44 519 LEU A CA 1
ATOM 4015 C C . LEU A 1 519 ? 3.240 -15.357 18.898 1.00 95.44 519 LEU A C 1
ATOM 4017 O O . LEU A 1 519 ? 4.033 -16.298 18.928 1.00 95.44 519 LEU A O 1
ATOM 4021 N N . GLU A 1 520 ? 2.711 -14.882 17.771 1.00 95.38 520 GLU A N 1
ATOM 4022 C CA . GLU A 1 520 ? 2.948 -15.403 16.420 1.00 95.38 520 GLU A CA 1
ATOM 4023 C C . GLU A 1 520 ? 3.823 -14.457 15.586 1.00 95.38 520 GLU A C 1
ATOM 4025 O O . GLU A 1 520 ? 4.689 -14.927 14.843 1.00 95.38 520 GLU A O 1
ATOM 4030 N N . THR A 1 521 ? 3.656 -13.142 15.765 1.00 90.88 521 THR A N 1
ATOM 4031 C CA . THR A 1 521 ? 4.336 -12.099 14.985 1.00 90.88 521 THR A CA 1
ATOM 4032 C C . THR A 1 521 ? 4.949 -11.029 15.898 1.00 90.88 521 THR A C 1
ATOM 4034 O O . THR A 1 521 ? 4.273 -10.450 16.753 1.00 90.88 521 THR A O 1
ATOM 4037 N N . LEU A 1 522 ? 6.239 -10.737 15.705 1.00 91.31 522 LEU A N 1
ATOM 4038 C CA . LEU A 1 522 ? 6.967 -9.676 16.408 1.00 91.31 522 LEU A CA 1
ATOM 4039 C C . LEU A 1 522 ? 7.612 -8.709 15.410 1.00 91.31 522 LEU A C 1
ATOM 4041 O O . LEU A 1 522 ? 8.568 -9.067 14.721 1.00 91.31 522 LEU A O 1
ATOM 4045 N N . ASN A 1 523 ? 7.129 -7.467 15.396 1.00 87.38 523 ASN A N 1
ATOM 4046 C CA . ASN A 1 523 ? 7.619 -6.402 14.527 1.00 87.38 523 ASN A CA 1
ATOM 4047 C C . ASN A 1 523 ? 8.272 -5.295 15.358 1.00 87.38 523 ASN A C 1
ATOM 4049 O O . ASN A 1 523 ? 7.655 -4.715 16.254 1.00 87.38 523 ASN A O 1
ATOM 4053 N N . VAL A 1 524 ? 9.525 -4.975 15.050 1.00 84.38 524 VAL A N 1
ATOM 4054 C CA . VAL A 1 524 ? 10.325 -4.020 15.817 1.00 84.38 524 VAL A CA 1
ATOM 4055 C C . VAL A 1 524 ? 11.050 -3.061 14.878 1.00 84.38 524 VAL A C 1
ATOM 4057 O O . VAL A 1 524 ? 11.729 -3.471 13.938 1.00 84.38 524 VAL A O 1
ATOM 4060 N N . HIS A 1 525 ? 10.942 -1.766 15.150 1.00 81.62 525 HIS A N 1
ATOM 4061 C CA . HIS A 1 525 ? 11.617 -0.713 14.400 1.00 81.62 525 HIS A CA 1
ATOM 4062 C C . HIS A 1 525 ? 12.603 0.053 15.290 1.00 81.62 525 HIS A C 1
ATOM 4064 O O . HIS A 1 525 ? 12.251 0.493 16.387 1.00 81.62 525 HIS A O 1
ATOM 4070 N N . VAL A 1 526 ? 13.837 0.227 14.801 1.00 77.44 526 VAL A N 1
ATOM 4071 C CA . VAL A 1 526 ? 14.947 0.923 15.483 1.00 77.44 526 VAL A CA 1
ATOM 4072 C C . VAL A 1 526 ? 15.332 0.268 16.819 1.00 77.44 526 VAL A C 1
ATOM 4074 O O . VAL A 1 526 ? 15.374 0.889 17.882 1.00 77.44 526 VAL A O 1
ATOM 4077 N N . CYS A 1 527 ? 15.652 -1.025 16.768 1.00 82.06 527 CYS A N 1
ATOM 4078 C CA . CYS A 1 527 ? 16.133 -1.800 17.911 1.00 82.06 527 CYS A CA 1
ATOM 4079 C C . CYS A 1 527 ? 17.652 -1.965 17.877 1.00 82.06 527 CYS A C 1
ATOM 4081 O O . CYS A 1 527 ? 18.209 -2.294 16.835 1.00 82.06 527 CYS A O 1
ATOM 4083 N N . LYS A 1 528 ? 18.337 -1.803 19.010 1.00 80.81 528 LYS A N 1
ATOM 4084 C CA . LYS A 1 528 ? 19.783 -2.081 19.129 1.00 80.81 528 LYS A CA 1
ATOM 4085 C C . LYS A 1 528 ? 20.081 -3.279 20.014 1.00 80.81 528 LYS A C 1
ATOM 4087 O O . LYS A 1 528 ? 21.095 -3.935 19.824 1.00 80.81 528 LYS A O 1
ATOM 4092 N N . GLU A 1 529 ? 19.203 -3.567 20.966 1.00 79.06 529 GLU A N 1
ATOM 4093 C CA . GLU A 1 529 ? 19.449 -4.585 21.980 1.00 79.06 529 GLU A CA 1
ATOM 4094 C C . GLU A 1 529 ? 18.188 -5.406 22.215 1.00 79.06 529 GLU A C 1
ATOM 4096 O O . GLU A 1 529 ? 17.072 -4.887 22.220 1.00 79.06 529 GLU A O 1
ATOM 4101 N N . THR A 1 530 ? 18.368 -6.702 22.426 1.00 78.75 530 THR A N 1
ATOM 4102 C CA . THR A 1 530 ? 17.280 -7.607 22.782 1.00 78.75 530 THR A CA 1
ATOM 4103 C C . THR A 1 530 ? 17.319 -7.853 24.284 1.00 78.75 530 THR A C 1
ATOM 4105 O O . THR A 1 530 ? 16.790 -7.032 25.024 1.00 78.75 530 THR A O 1
ATOM 4108 N N . TRP A 1 531 ? 17.962 -8.928 24.745 1.00 78.69 531 TRP A N 1
ATOM 4109 C CA . TRP A 1 531 ? 18.193 -9.241 26.152 1.00 78.69 531 TRP A CA 1
ATOM 4110 C C . TRP A 1 531 ? 19.698 -9.377 26.424 1.00 78.69 531 TRP A C 1
ATOM 4112 O O . TRP A 1 531 ? 20.309 -10.386 26.079 1.00 78.69 531 TRP A O 1
ATOM 4122 N N . GLN A 1 532 ? 20.305 -8.381 27.076 1.00 64.00 532 GLN A N 1
ATOM 4123 C CA . GLN A 1 532 ? 21.753 -8.386 27.334 1.00 64.00 532 GLN A CA 1
ATOM 4124 C C . GLN A 1 532 ? 22.170 -9.267 28.522 1.00 64.00 532 GLN A C 1
ATOM 4126 O O . GLN A 1 532 ? 23.315 -9.718 28.575 1.00 64.00 532 GLN A O 1
ATOM 4131 N N . GLN A 1 533 ? 21.272 -9.497 29.490 1.00 62.53 533 GLN A N 1
ATOM 4132 C CA . GLN A 1 533 ? 21.596 -10.171 30.762 1.00 62.53 533 GLN A CA 1
ATOM 4133 C C . GLN A 1 533 ? 20.749 -11.419 31.063 1.00 62.53 533 GLN A C 1
ATOM 4135 O O . GLN A 1 533 ? 20.971 -12.079 32.078 1.00 62.53 533 GLN A O 1
ATOM 4140 N N . SER A 1 534 ? 19.785 -11.763 30.208 1.00 68.00 534 SER A N 1
ATOM 4141 C CA . SER A 1 534 ? 18.941 -12.955 30.357 1.00 68.00 534 SER A CA 1
ATOM 4142 C C . SER A 1 534 ? 18.562 -13.528 28.990 1.00 68.00 534 SER A C 1
ATOM 4144 O O . SER A 1 534 ? 18.845 -12.924 27.964 1.00 68.00 534 SER A O 1
ATOM 4146 N N . SER A 1 535 ? 17.962 -14.714 28.944 1.00 74.88 535 SER A N 1
ATOM 4147 C CA . SER A 1 535 ? 17.430 -15.260 27.690 1.00 74.88 535 SER A CA 1
ATOM 4148 C C . SER A 1 535 ? 16.027 -14.717 27.434 1.00 74.88 535 SER A C 1
ATOM 4150 O O . SER A 1 535 ? 15.264 -14.512 28.382 1.00 74.88 535 SER A O 1
ATOM 4152 N N . ILE A 1 536 ? 15.690 -14.502 26.163 1.00 84.44 536 ILE A N 1
ATOM 4153 C CA . ILE A 1 536 ? 14.303 -14.266 25.747 1.00 84.44 536 ILE A CA 1
ATOM 4154 C C . ILE A 1 536 ? 13.479 -15.506 26.140 1.00 84.44 536 ILE A C 1
ATOM 4156 O O . ILE A 1 536 ? 13.986 -16.628 26.015 1.00 84.44 536 ILE A O 1
ATOM 4160 N N . PRO A 1 537 ? 12.245 -15.343 26.657 1.00 87.56 537 PRO A N 1
ATOM 4161 C CA . PRO A 1 537 ? 11.367 -16.476 26.944 1.00 87.56 537 PRO A CA 1
ATOM 4162 C C . PRO A 1 537 ? 11.151 -17.332 25.690 1.00 87.56 537 PRO A C 1
ATOM 4164 O O . PRO A 1 537 ? 11.178 -16.833 24.569 1.00 87.56 537 PRO A O 1
ATOM 4167 N N . PHE A 1 538 ? 10.929 -18.634 25.868 1.00 92.94 538 PHE A N 1
ATOM 4168 C CA . PHE A 1 538 ? 10.616 -19.502 24.735 1.00 92.94 538 PHE A CA 1
ATOM 4169 C C . PHE A 1 538 ? 9.197 -19.210 24.220 1.00 92.94 538 PHE A C 1
ATOM 4171 O O . PHE A 1 538 ? 8.229 -19.325 24.971 1.00 92.94 538 PHE A O 1
ATOM 4178 N N . LEU A 1 539 ? 9.090 -18.854 22.941 1.00 94.19 539 LEU A N 1
ATOM 4179 C CA . LEU A 1 539 ? 7.880 -18.463 22.222 1.00 94.19 539 LEU A CA 1
ATOM 4180 C C . LEU A 1 539 ? 7.548 -19.548 21.179 1.00 94.19 539 LEU A C 1
ATOM 4182 O O . LEU A 1 539 ? 8.026 -19.497 20.042 1.00 94.19 539 LEU A O 1
ATOM 4186 N N . PRO A 1 540 ? 6.762 -20.578 21.547 1.00 93.50 540 PRO A N 1
ATOM 4187 C CA . PRO A 1 540 ? 6.549 -21.755 20.701 1.00 93.50 540 PRO A CA 1
ATOM 4188 C C . PRO A 1 540 ? 5.782 -21.460 19.407 1.00 93.50 540 PRO A C 1
ATOM 4190 O O . PRO A 1 540 ? 5.982 -22.168 18.420 1.00 93.50 540 PRO A O 1
ATOM 4193 N N . ASN A 1 541 ? 4.925 -20.436 19.414 1.00 95.44 541 ASN A N 1
ATOM 4194 C CA . ASN A 1 541 ? 4.051 -20.089 18.293 1.00 95.44 541 ASN A CA 1
ATOM 4195 C C . ASN A 1 541 ? 4.638 -19.015 17.372 1.00 95.44 541 ASN A C 1
ATOM 4197 O O . ASN A 1 541 ? 4.012 -18.694 16.365 1.00 95.44 541 ASN A O 1
ATOM 4201 N N . LEU A 1 542 ? 5.821 -18.481 17.696 1.00 95.94 542 LEU A N 1
ATOM 4202 C CA . LEU A 1 542 ? 6.426 -17.392 16.944 1.00 95.94 542 LEU A CA 1
ATOM 4203 C C . LEU A 1 542 ? 6.837 -17.880 15.550 1.00 95.94 542 LEU A C 1
ATOM 4205 O O . LEU A 1 542 ? 7.660 -18.789 15.402 1.00 95.94 542 LEU A O 1
ATOM 4209 N N . LYS A 1 543 ? 6.234 -17.262 14.537 1.00 94.38 543 LYS A N 1
ATOM 4210 C CA . LYS A 1 543 ? 6.358 -17.592 13.114 1.00 94.38 543 LYS A CA 1
ATOM 4211 C C . LYS A 1 543 ? 7.021 -16.469 12.329 1.00 94.38 543 LYS A C 1
ATOM 4213 O O . LYS A 1 543 ? 7.803 -16.754 11.423 1.00 94.38 543 LYS A O 1
ATOM 4218 N N . ASN A 1 544 ? 6.751 -15.221 12.703 1.00 92.44 544 ASN A N 1
ATOM 4219 C CA . ASN A 1 544 ? 7.179 -14.050 11.953 1.00 92.44 544 ASN A CA 1
ATOM 4220 C C . ASN A 1 544 ? 7.974 -13.106 12.854 1.00 92.44 544 ASN A C 1
ATOM 4222 O O . ASN A 1 544 ? 7.502 -12.672 13.907 1.00 92.44 544 ASN A O 1
ATOM 4226 N N . ILE A 1 545 ? 9.191 -12.779 12.431 1.00 93.12 545 ILE A N 1
ATOM 4227 C CA . ILE A 1 545 ? 10.034 -11.786 13.096 1.00 93.12 545 ILE A CA 1
ATOM 4228 C C . ILE A 1 545 ? 10.450 -10.751 12.062 1.00 93.12 545 ILE A C 1
ATOM 4230 O O . ILE A 1 545 ? 11.047 -11.098 11.043 1.00 93.12 545 ILE A O 1
ATOM 4234 N N . CYS A 1 546 ? 10.187 -9.482 12.358 1.00 89.56 546 CYS A N 1
ATOM 4235 C CA . CYS A 1 546 ? 10.583 -8.368 11.517 1.00 89.56 546 CYS A CA 1
ATOM 4236 C C . CYS A 1 546 ? 11.326 -7.306 12.325 1.00 89.56 546 CYS A C 1
ATOM 4238 O O . CYS A 1 546 ? 10.780 -6.711 13.252 1.00 89.56 546 CYS A O 1
ATOM 4240 N N . PHE A 1 547 ? 12.554 -7.009 11.915 1.00 87.12 547 PHE A N 1
ATOM 4241 C CA . PHE A 1 547 ? 13.350 -5.898 12.416 1.00 87.12 547 PHE A CA 1
ATOM 4242 C C . PHE A 1 547 ? 13.634 -4.909 11.291 1.00 87.12 547 PHE A C 1
ATOM 4244 O O . PHE A 1 547 ? 14.248 -5.265 10.290 1.00 87.12 547 PHE A O 1
ATOM 4251 N N . THR A 1 548 ? 13.242 -3.651 11.471 1.00 81.56 548 THR A N 1
ATOM 4252 C CA . THR A 1 548 ? 13.531 -2.567 10.516 1.00 81.56 548 THR A CA 1
ATOM 4253 C C . THR A 1 548 ? 14.457 -1.532 11.145 1.00 81.56 548 THR A C 1
ATOM 4255 O O . THR A 1 548 ? 14.373 -1.272 12.350 1.00 81.56 548 THR A O 1
ATOM 4258 N N . PHE A 1 549 ? 15.389 -0.990 10.352 1.00 77.06 549 PHE A N 1
ATOM 4259 C CA . PHE A 1 549 ? 16.446 -0.056 10.783 1.00 77.06 549 PHE A CA 1
ATOM 4260 C C . PHE A 1 549 ? 17.089 -0.397 12.135 1.00 77.06 549 PHE A C 1
ATOM 4262 O O . PHE A 1 549 ? 17.334 0.473 12.972 1.00 77.06 549 PHE A O 1
ATOM 4269 N N . SER A 1 550 ? 17.329 -1.681 12.372 1.00 82.69 550 SER A N 1
ATOM 4270 C CA . SER A 1 550 ? 17.817 -2.192 13.650 1.00 82.69 550 SER A CA 1
ATOM 4271 C C . SER A 1 550 ? 19.315 -2.496 13.589 1.00 82.69 550 SER A C 1
ATOM 4273 O O . SER A 1 550 ? 19.902 -2.649 12.522 1.00 82.69 550 SER A O 1
ATOM 4275 N N . ARG A 1 551 ? 19.972 -2.523 14.744 1.00 85.81 551 ARG A N 1
ATOM 4276 C CA . ARG A 1 551 ? 21.426 -2.622 14.897 1.00 85.81 551 ARG A CA 1
ATOM 4277 C C . ARG A 1 551 ? 21.775 -3.722 15.898 1.00 85.81 551 ARG A C 1
ATOM 4279 O O . ARG A 1 551 ? 22.427 -3.459 16.901 1.00 85.81 551 ARG A O 1
ATOM 4286 N N . LEU A 1 552 ? 21.284 -4.934 15.635 1.00 88.44 552 LEU A N 1
ATOM 4287 C CA . LEU A 1 552 ? 21.455 -6.089 16.518 1.00 88.44 552 LEU A CA 1
ATOM 4288 C C . LEU A 1 552 ? 22.862 -6.687 16.396 1.00 88.44 552 LEU A C 1
ATOM 4290 O O . LEU A 1 552 ? 23.360 -6.914 15.289 1.00 88.44 552 LEU A O 1
ATOM 4294 N N . GLY A 1 553 ? 23.476 -6.995 17.538 1.00 88.69 553 GLY A N 1
ATOM 4295 C CA . GLY A 1 553 ? 24.709 -7.774 17.595 1.00 88.69 553 GLY A CA 1
ATOM 4296 C C . GLY A 1 553 ? 24.466 -9.275 17.401 1.00 88.69 553 GLY A C 1
ATOM 4297 O O . GLY A 1 553 ? 23.334 -9.751 17.339 1.00 88.69 553 GLY A O 1
ATOM 4298 N N . GLU A 1 554 ? 25.547 -10.057 17.346 1.00 89.00 554 GLU A N 1
ATOM 4299 C CA . GLU A 1 554 ? 25.460 -11.519 17.201 1.00 89.00 554 GLU A CA 1
ATOM 4300 C C . GLU A 1 554 ? 24.682 -12.184 18.346 1.00 89.00 554 GLU A C 1
ATOM 4302 O O . GLU A 1 554 ? 23.811 -13.014 18.100 1.00 89.00 554 GLU A O 1
ATOM 4307 N N . LYS A 1 555 ? 24.967 -11.796 19.595 1.00 88.75 555 LYS A N 1
ATOM 4308 C CA . LYS A 1 555 ? 24.297 -12.359 20.778 1.00 88.75 555 LYS A CA 1
ATOM 4309 C C . LYS A 1 555 ? 22.803 -12.050 20.798 1.00 88.75 555 LYS A C 1
ATOM 4311 O O . LYS A 1 555 ? 22.012 -12.886 21.222 1.00 88.75 555 LYS A O 1
ATOM 4316 N N . ASP A 1 556 ? 22.427 -10.859 20.337 1.00 89.94 556 ASP A N 1
ATOM 4317 C CA . ASP A 1 556 ? 21.027 -10.454 20.238 1.00 89.94 556 ASP A CA 1
ATOM 4318 C C . ASP A 1 556 ? 20.276 -11.304 19.214 1.00 89.94 556 ASP A C 1
ATOM 4320 O O . ASP A 1 556 ? 19.188 -11.810 19.489 1.00 89.94 556 ASP A O 1
ATOM 4324 N N . LEU A 1 557 ? 20.895 -11.514 18.051 1.00 91.38 557 LEU A N 1
ATOM 4325 C CA . LEU A 1 557 ? 20.365 -12.376 17.003 1.00 91.38 557 LEU A CA 1
ATOM 4326 C C . LEU A 1 557 ? 20.231 -13.833 17.479 1.00 91.38 557 LEU A C 1
ATOM 4328 O O . LEU A 1 557 ? 19.186 -14.446 17.273 1.00 91.38 557 LEU A O 1
ATOM 4332 N N . GLU A 1 558 ? 21.261 -14.383 18.129 1.00 91.38 558 GLU A N 1
ATOM 4333 C CA . GLU A 1 558 ? 21.231 -15.741 18.688 1.00 91.38 558 GLU A CA 1
ATOM 4334 C C . GLU A 1 558 ? 20.102 -15.892 19.713 1.00 91.38 558 GLU A C 1
ATOM 4336 O O . GLU A 1 558 ? 19.313 -16.837 19.636 1.00 91.38 558 GLU A O 1
ATOM 4341 N N . SER A 1 559 ? 19.996 -14.950 20.654 1.00 90.00 559 SER A N 1
ATOM 4342 C CA . SER A 1 559 ? 18.947 -14.947 21.676 1.00 90.00 559 SER A CA 1
ATOM 4343 C C . SER A 1 559 ? 17.560 -14.926 21.030 1.00 90.00 559 SER A C 1
ATOM 4345 O O . SER A 1 559 ? 16.710 -15.753 21.358 1.00 90.00 559 SER A O 1
ATOM 4347 N N . MET A 1 560 ? 17.348 -14.050 20.043 1.00 92.06 560 MET A N 1
ATOM 4348 C CA . MET A 1 560 ? 16.057 -13.914 19.371 1.00 92.06 560 MET A CA 1
ATOM 4349 C C . MET A 1 560 ? 15.686 -15.162 18.569 1.00 92.06 560 MET A C 1
ATOM 4351 O O . MET A 1 560 ? 14.606 -15.717 18.757 1.00 92.06 560 MET A O 1
ATOM 4355 N N . LEU A 1 561 ? 16.588 -15.666 17.729 1.00 93.12 561 LEU A N 1
ATOM 4356 C CA . LEU A 1 561 ? 16.311 -16.851 16.915 1.00 93.12 561 LEU A CA 1
ATOM 4357 C C . LEU A 1 561 ? 16.223 -18.127 17.759 1.00 93.12 561 LEU A C 1
ATOM 4359 O O . LEU A 1 561 ? 15.517 -19.060 17.398 1.00 93.12 561 LEU A O 1
ATOM 4363 N N . SER A 1 562 ? 16.883 -18.180 18.919 1.00 92.06 562 SER A N 1
ATOM 4364 C CA . SER A 1 562 ? 16.752 -19.311 19.842 1.00 92.06 562 SER A CA 1
ATOM 4365 C C . SER A 1 562 ? 15.468 -19.341 20.660 1.00 92.06 562 SER A C 1
ATOM 4367 O O . SER A 1 562 ? 15.154 -20.390 21.229 1.00 92.06 562 SER A O 1
ATOM 4369 N N . SER A 1 563 ? 14.704 -18.245 20.664 1.00 92.31 563 SER A N 1
ATOM 4370 C CA . SER A 1 563 ? 13.433 -18.152 21.381 1.00 92.31 563 SER A CA 1
ATOM 4371 C C . SER A 1 563 ? 12.319 -19.000 20.763 1.00 92.31 563 SER A C 1
ATOM 4373 O O . SER A 1 563 ? 11.334 -19.270 21.437 1.00 92.31 563 SER A O 1
ATOM 4375 N N . CYS A 1 564 ? 12.460 -19.480 19.526 1.00 93.88 564 CYS A N 1
ATOM 4376 C CA . CYS A 1 564 ? 11.443 -20.287 18.857 1.00 93.88 564 CYS A CA 1
ATOM 4377 C C . CYS A 1 564 ? 12.075 -21.427 18.044 1.00 93.88 564 CYS A C 1
ATOM 4379 O O . CYS A 1 564 ? 13.294 -21.518 17.895 1.00 93.88 564 CYS A O 1
ATOM 4381 N N . ASN A 1 565 ? 11.244 -22.330 17.514 1.00 91.12 565 ASN A N 1
ATOM 4382 C CA . ASN A 1 565 ? 11.693 -23.399 16.609 1.00 91.12 565 ASN A CA 1
ATOM 4383 C C . ASN A 1 565 ? 10.932 -23.419 15.270 1.00 91.12 565 ASN A C 1
ATOM 4385 O O . ASN A 1 565 ? 11.401 -24.057 14.333 1.00 91.12 565 ASN A O 1
ATOM 4389 N N . GLY A 1 566 ? 9.801 -22.715 15.155 1.00 91.94 566 GLY A N 1
ATOM 4390 C CA . GLY A 1 566 ? 8.872 -22.813 14.022 1.00 91.94 566 GLY A CA 1
ATOM 4391 C C . GLY A 1 566 ? 8.849 -21.611 13.080 1.00 91.94 566 GLY A C 1
ATOM 4392 O O . GLY A 1 566 ? 7.846 -21.427 12.399 1.00 91.94 566 GLY A O 1
ATOM 4393 N N . LEU A 1 567 ? 9.907 -20.794 13.052 1.00 96.06 567 LEU A N 1
ATOM 4394 C CA . LEU A 1 567 ? 9.936 -19.558 12.272 1.00 96.06 567 LEU A CA 1
ATOM 4395 C C . LEU A 1 567 ? 9.674 -19.827 10.781 1.00 96.06 567 LEU A C 1
ATOM 4397 O O . LEU A 1 567 ? 10.327 -20.686 10.181 1.00 96.06 567 LEU A O 1
ATOM 4401 N N . THR A 1 568 ? 8.723 -19.095 10.201 1.00 94.06 568 THR A N 1
ATOM 4402 C CA . THR A 1 568 ? 8.328 -19.158 8.787 1.00 94.06 568 THR A CA 1
ATOM 4403 C C . THR A 1 568 ? 8.812 -17.949 8.000 1.00 94.06 568 THR A C 1
ATOM 4405 O O . THR A 1 568 ? 9.124 -18.098 6.819 1.00 94.06 568 THR A O 1
ATOM 4408 N N . SER A 1 569 ? 8.930 -16.787 8.647 1.00 93.00 569 SER A N 1
ATOM 4409 C CA . SER A 1 569 ? 9.416 -15.552 8.034 1.00 93.00 569 SER A CA 1
ATOM 4410 C C . SER A 1 569 ? 10.406 -14.827 8.945 1.00 93.00 569 SER A C 1
ATOM 4412 O O . SER A 1 569 ? 10.146 -14.628 10.136 1.00 93.00 569 SER A O 1
ATOM 4414 N N . PHE A 1 570 ? 11.547 -14.426 8.382 1.00 94.38 570 PHE A N 1
ATOM 4415 C CA . PHE A 1 570 ? 12.515 -13.554 9.044 1.00 94.38 570 PHE A CA 1
ATOM 4416 C C . PHE A 1 570 ? 12.866 -12.373 8.146 1.00 94.38 570 PHE A C 1
ATOM 4418 O O . PHE A 1 570 ? 13.460 -12.548 7.080 1.00 94.38 570 PHE A O 1
ATOM 4425 N N . PHE A 1 571 ? 12.542 -11.171 8.610 1.00 91.00 571 PHE A N 1
ATOM 4426 C CA . PHE A 1 571 ? 12.886 -9.916 7.962 1.00 91.00 571 PHE A CA 1
ATOM 4427 C C . PHE A 1 571 ? 13.844 -9.123 8.849 1.00 91.00 571 PHE A C 1
ATOM 4429 O O . PHE A 1 571 ? 13.551 -8.845 10.012 1.00 91.00 571 PHE A O 1
ATOM 4436 N N . TYR A 1 572 ? 14.984 -8.720 8.298 1.00 90.25 572 TYR A N 1
ATOM 4437 C CA . TYR A 1 572 ? 15.930 -7.847 8.973 1.00 90.25 572 TYR A CA 1
ATOM 4438 C C . TYR A 1 572 ? 16.462 -6.780 8.026 1.00 90.25 572 TYR A C 1
ATOM 4440 O O . TYR A 1 572 ? 17.017 -7.097 6.976 1.00 90.25 572 TYR A O 1
ATOM 4448 N N . GLN A 1 573 ? 16.371 -5.526 8.457 1.00 86.38 573 GLN A N 1
ATOM 4449 C CA . GLN A 1 573 ? 17.036 -4.392 7.840 1.00 86.38 573 GLN A CA 1
ATOM 4450 C C . GLN A 1 573 ? 17.946 -3.691 8.850 1.00 86.38 573 GLN A C 1
ATOM 4452 O O . GLN A 1 573 ? 17.501 -3.228 9.906 1.00 86.38 573 GLN A O 1
ATOM 4457 N N . ALA A 1 574 ? 19.221 -3.578 8.488 1.00 82.75 574 ALA A N 1
ATOM 4458 C CA . ALA A 1 574 ? 20.237 -2.877 9.251 1.00 82.75 574 ALA A CA 1
ATOM 4459 C C . ALA A 1 574 ? 19.952 -1.368 9.311 1.00 82.75 574 ALA A C 1
ATOM 4461 O O . ALA A 1 574 ? 19.555 -0.746 8.329 1.00 82.75 574 ALA A O 1
ATOM 4462 N N . GLY A 1 575 ? 20.188 -0.763 10.473 1.00 76.81 575 GLY A N 1
ATOM 4463 C CA . GLY A 1 575 ? 20.192 0.684 10.675 1.00 76.81 575 GLY A CA 1
ATOM 4464 C C . GLY A 1 575 ? 21.609 1.268 10.668 1.00 76.81 575 GLY A C 1
ATOM 4465 O O . GLY A 1 575 ? 22.545 0.671 11.218 1.00 76.81 575 GLY A O 1
ATOM 4466 N N . CYS A 1 576 ? 21.756 2.466 10.096 1.00 67.62 576 CYS A N 1
ATOM 4467 C CA . CYS A 1 576 ? 23.019 3.206 10.075 1.00 67.62 576 CYS A CA 1
ATOM 4468 C C . CYS A 1 576 ? 23.437 3.665 11.486 1.00 67.62 576 CYS A C 1
ATOM 4470 O O . CYS A 1 576 ? 22.610 3.860 12.377 1.00 67.62 576 CYS A O 1
ATOM 4472 N N . ARG A 1 577 ? 24.739 3.890 11.698 1.00 61.72 577 ARG A N 1
ATOM 4473 C CA . ARG A 1 577 ? 25.331 4.311 12.983 1.00 61.72 577 ARG A CA 1
ATOM 4474 C C . ARG A 1 577 ? 25.021 5.760 13.387 1.00 61.72 577 ARG A C 1
ATOM 4476 O O . ARG A 1 577 ? 25.470 6.184 14.446 1.00 61.72 577 ARG A O 1
ATOM 4483 N N . THR A 1 578 ? 24.259 6.518 12.586 1.00 52.00 578 THR A N 1
ATOM 4484 C CA . THR A 1 578 ? 24.053 7.989 12.658 1.00 52.00 578 THR A CA 1
ATOM 4485 C C . THR A 1 578 ? 23.387 8.534 13.930 1.00 52.00 578 THR A C 1
ATOM 4487 O O . THR A 1 578 ? 22.916 9.668 13.959 1.00 52.00 578 THR A O 1
ATOM 4490 N N . TYR A 1 579 ? 23.357 7.758 15.001 1.00 51.78 579 TYR A N 1
ATOM 4491 C CA . TYR A 1 579 ? 22.885 8.160 16.312 1.00 51.78 579 TYR A CA 1
ATOM 4492 C C . TYR A 1 579 ? 23.927 9.046 17.044 1.00 51.78 579 TYR A C 1
ATOM 4494 O O . TYR A 1 579 ? 23.548 9.868 17.868 1.00 51.78 579 TYR A O 1
ATOM 4502 N N . ASN A 1 580 ? 25.2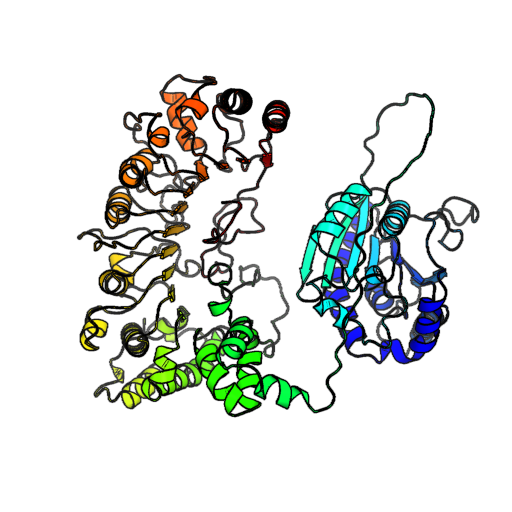22 9.009 16.700 1.00 48.12 580 ASN A N 1
ATOM 4503 C CA . ASN A 1 580 ? 26.227 9.904 17.294 1.00 48.12 580 ASN A CA 1
ATOM 4504 C C . ASN A 1 580 ? 27.155 10.507 16.226 1.00 48.12 580 ASN A C 1
ATOM 4506 O O . ASN A 1 580 ? 27.752 9.785 15.437 1.00 48.12 580 ASN A O 1
ATOM 4510 N N . ILE A 1 581 ? 27.307 11.836 16.219 1.00 48.62 581 ILE A N 1
ATOM 4511 C CA . ILE A 1 581 ? 28.153 12.584 15.264 1.00 48.62 581 ILE A CA 1
ATOM 4512 C C . ILE A 1 581 ? 29.645 12.214 15.325 1.00 48.62 581 ILE A C 1
ATOM 4514 O O . ILE A 1 581 ? 30.388 12.549 14.407 1.00 48.62 581 ILE A O 1
ATOM 4518 N N . ASN A 1 582 ? 30.073 11.551 16.401 1.00 52.41 582 ASN A N 1
ATOM 4519 C CA . ASN A 1 582 ? 31.461 11.151 16.631 1.00 52.41 582 ASN A CA 1
ATOM 4520 C C . ASN A 1 582 ? 31.756 9.694 16.242 1.00 52.41 582 ASN A C 1
ATOM 4522 O O . ASN A 1 582 ? 32.916 9.288 16.290 1.00 52.41 582 ASN A O 1
ATOM 4526 N N . ASP A 1 583 ? 30.736 8.905 15.893 1.00 58.56 583 ASP A N 1
ATOM 4527 C CA . ASP A 1 583 ? 30.926 7.509 15.510 1.00 58.56 583 ASP A CA 1
ATOM 4528 C C . ASP A 1 583 ? 31.290 7.409 14.028 1.00 58.56 583 ASP A C 1
ATOM 4530 O O . ASP A 1 583 ? 30.691 8.078 13.187 1.00 58.56 583 ASP A O 1
ATOM 4534 N N . ASP A 1 584 ? 32.255 6.543 13.703 1.00 63.56 584 ASP A N 1
ATOM 4535 C CA . ASP A 1 584 ? 32.547 6.178 12.318 1.00 63.56 584 ASP A CA 1
ATOM 4536 C C . ASP A 1 584 ? 31.298 5.510 11.710 1.00 63.56 584 ASP A C 1
ATOM 4538 O O . ASP A 1 584 ? 30.937 4.402 12.134 1.00 63.56 584 ASP A O 1
ATOM 4542 N N . PRO A 1 585 ? 30.610 6.161 10.750 1.00 59.53 585 PRO A N 1
ATOM 4543 C CA . PRO A 1 585 ? 29.372 5.639 10.179 1.00 59.53 585 PRO A CA 1
ATOM 4544 C C . PRO A 1 585 ? 29.598 4.329 9.417 1.00 59.53 585 PRO A C 1
ATOM 4546 O O . PRO A 1 585 ? 28.648 3.576 9.216 1.00 59.53 585 PRO A O 1
ATOM 4549 N N . TRP A 1 586 ? 30.846 4.031 9.048 1.00 64.38 586 TRP A N 1
ATOM 4550 C CA . TRP A 1 586 ? 31.233 2.828 8.323 1.00 64.38 586 TRP A CA 1
ATOM 4551 C C . TRP A 1 586 ? 31.666 1.686 9.241 1.00 64.38 586 TRP A C 1
ATOM 4553 O O . TRP A 1 586 ? 31.983 0.614 8.746 1.00 64.38 586 TRP A O 1
ATOM 4563 N N . ASN A 1 587 ? 31.657 1.847 10.567 1.00 72.06 587 ASN A N 1
ATOM 4564 C CA . ASN A 1 587 ? 32.034 0.768 11.479 1.00 72.06 587 ASN A CA 1
ATOM 4565 C C . ASN A 1 587 ? 30.868 -0.210 11.716 1.00 72.06 587 ASN A C 1
ATOM 4567 O O . ASN A 1 587 ? 29.973 0.059 12.512 1.00 72.06 587 ASN A O 1
ATOM 4571 N N . GLY A 1 588 ? 30.900 -1.382 11.085 1.00 73.31 588 GLY A N 1
ATOM 4572 C CA . GLY A 1 588 ? 29.899 -2.444 11.239 1.00 73.31 588 GLY A CA 1
ATOM 4573 C C . GLY A 1 588 ? 30.216 -3.512 12.290 1.00 73.31 588 GLY A C 1
ATOM 4574 O O . GLY A 1 588 ? 29.547 -4.543 12.298 1.00 73.31 588 GLY A O 1
ATOM 4575 N N . SER A 1 589 ? 31.234 -3.317 13.140 1.00 76.25 589 SER A N 1
ATOM 4576 C CA . SER A 1 589 ? 31.717 -4.340 14.095 1.00 76.25 589 SER A CA 1
ATOM 4577 C C . SER A 1 589 ? 30.751 -4.686 15.233 1.00 76.25 589 SER A C 1
ATOM 4579 O O . SER A 1 589 ? 30.909 -5.718 15.878 1.00 76.25 589 SER A O 1
ATOM 4581 N N . ASP A 1 590 ? 29.764 -3.833 15.490 1.00 77.44 590 ASP A N 1
ATOM 4582 C CA . ASP A 1 590 ? 28.745 -4.006 16.527 1.00 77.44 590 ASP A CA 1
ATOM 4583 C C . ASP A 1 590 ? 27.506 -4.772 16.042 1.00 77.44 590 ASP A C 1
ATOM 4585 O O . ASP A 1 590 ? 26.669 -5.138 16.862 1.00 77.44 590 ASP A O 1
ATOM 4589 N N . GLN A 1 591 ? 27.390 -5.037 14.737 1.00 84.38 591 GLN A N 1
ATOM 4590 C CA . GLN A 1 591 ? 26.285 -5.798 14.154 1.00 84.38 591 GLN A CA 1
ATOM 4591 C C . GLN A 1 591 ? 26.683 -7.230 13.801 1.00 84.38 591 GLN A C 1
ATOM 4593 O O . GLN A 1 591 ? 27.853 -7.531 13.544 1.00 84.38 591 GLN A O 1
ATOM 4598 N N . PHE A 1 592 ? 25.691 -8.120 13.735 1.00 87.19 592 PHE A N 1
ATOM 4599 C CA . PHE A 1 592 ? 25.904 -9.463 13.209 1.00 87.19 592 PHE A CA 1
ATOM 4600 C C . PHE A 1 592 ? 26.280 -9.442 11.716 1.00 87.19 592 PHE A C 1
ATOM 4602 O O . PHE A 1 592 ? 25.901 -8.547 10.964 1.00 87.19 592 PHE A O 1
ATOM 4609 N N . GLN A 1 593 ? 27.034 -10.456 11.288 1.00 83.25 593 GLN A N 1
ATOM 4610 C CA . GLN A 1 593 ? 27.378 -10.691 9.885 1.00 83.25 593 GLN A CA 1
ATOM 4611 C C . GLN A 1 593 ? 26.414 -11.704 9.279 1.00 83.25 593 GLN A C 1
ATOM 4613 O O . GLN A 1 593 ? 25.806 -12.497 10.007 1.00 83.25 593 GLN A O 1
ATOM 4618 N N . LEU A 1 594 ? 26.344 -11.758 7.949 1.00 84.69 594 LEU A N 1
ATOM 4619 C CA . LEU A 1 594 ? 25.489 -12.714 7.253 1.00 84.69 594 LEU A CA 1
ATOM 4620 C C . LEU A 1 594 ? 25.717 -14.170 7.749 1.00 84.69 594 LEU A C 1
ATOM 4622 O O . LEU A 1 594 ? 24.763 -14.941 7.857 1.00 84.69 594 LEU A O 1
ATOM 4626 N N . SER A 1 595 ? 26.956 -14.530 8.128 1.00 81.88 595 SER A N 1
ATOM 4627 C CA . SER A 1 595 ? 27.342 -15.882 8.591 1.00 81.88 595 SER A CA 1
ATOM 4628 C C . SER A 1 595 ? 26.697 -16.257 9.909 1.00 81.88 595 SER A C 1
ATOM 4630 O O . SER A 1 595 ? 26.263 -17.393 10.098 1.00 81.88 595 SER A O 1
ATOM 4632 N N . HIS A 1 596 ? 26.596 -15.285 10.809 1.00 86.06 596 HIS A N 1
ATOM 4633 C CA . HIS A 1 596 ? 25.883 -15.428 12.066 1.00 86.06 596 HIS A CA 1
ATOM 4634 C C . HIS A 1 596 ? 24.388 -15.616 11.788 1.00 86.06 596 HIS A C 1
ATOM 4636 O O . HIS A 1 596 ? 23.794 -16.562 12.302 1.00 86.06 596 HIS A O 1
ATOM 4642 N N . GLY A 1 597 ? 23.823 -14.785 10.898 1.00 87.81 597 GLY A N 1
ATOM 4643 C CA . GLY A 1 597 ? 22.458 -14.906 10.372 1.00 87.81 597 GLY A CA 1
ATOM 4644 C C . GLY A 1 597 ? 22.111 -16.339 9.993 1.00 87.81 597 GLY A C 1
ATOM 4645 O O . GLY A 1 597 ? 21.247 -16.968 10.601 1.00 87.81 597 GLY A O 1
ATOM 4646 N N . VAL A 1 598 ? 22.844 -16.884 9.028 1.00 87.12 598 VAL A N 1
ATOM 4647 C CA . VAL A 1 598 ? 22.568 -18.217 8.484 1.00 87.12 598 VAL A CA 1
ATOM 4648 C C . VAL A 1 598 ? 22.825 -19.330 9.487 1.00 87.12 598 VAL A C 1
ATOM 4650 O O . VAL A 1 598 ? 22.028 -20.265 9.571 1.00 87.12 598 VAL A O 1
ATOM 4653 N N . ARG A 1 599 ? 23.879 -19.218 10.302 1.00 88.44 599 ARG A N 1
ATOM 4654 C CA . ARG A 1 599 ? 24.163 -20.190 11.362 1.00 88.44 599 ARG A CA 1
ATOM 4655 C C . ARG A 1 599 ? 22.991 -20.327 12.334 1.00 88.44 599 ARG A C 1
ATOM 4657 O O . ARG A 1 599 ? 22.572 -21.448 12.618 1.00 88.44 599 ARG A O 1
ATOM 4664 N N . TYR A 1 600 ? 22.473 -19.216 12.855 1.00 91.31 600 TYR A N 1
ATOM 4665 C CA . TYR A 1 600 ? 21.399 -19.252 13.852 1.00 91.31 600 TYR A CA 1
ATOM 4666 C C . TYR A 1 600 ? 20.034 -19.555 13.224 1.00 91.31 600 TYR A C 1
ATOM 4668 O O . TYR A 1 600 ? 19.250 -20.297 13.817 1.00 91.31 600 TYR A O 1
ATOM 4676 N N . LEU A 1 601 ? 19.780 -19.090 11.994 1.00 93.50 601 LEU A N 1
ATOM 4677 C CA . LEU A 1 601 ? 18.583 -19.449 11.224 1.00 93.50 601 LEU A CA 1
ATOM 4678 C C . LEU A 1 601 ? 18.553 -20.930 10.821 1.00 93.50 601 LEU A C 1
ATOM 4680 O O . LEU A 1 601 ? 17.473 -21.468 10.592 1.00 93.50 601 LEU A O 1
ATOM 4684 N N . GLY A 1 602 ? 19.699 -21.620 10.789 1.00 91.88 602 GLY A N 1
ATOM 4685 C CA . GLY A 1 602 ? 19.793 -23.039 10.427 1.00 91.88 602 GLY A CA 1
ATOM 4686 C C . GLY A 1 602 ? 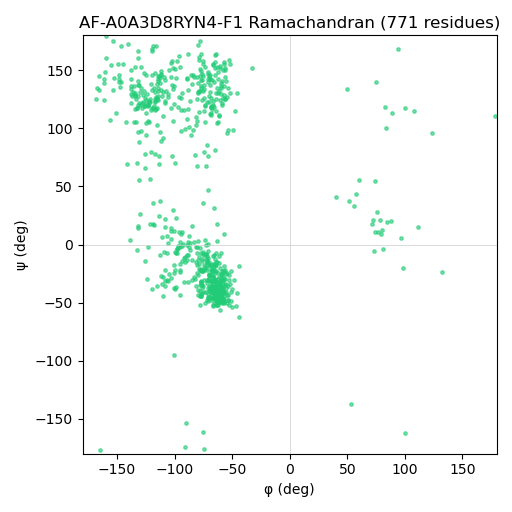18.916 -23.971 11.275 1.00 91.88 602 GLY A C 1
ATOM 4687 O O . GLY A 1 602 ? 18.523 -25.044 10.815 1.00 91.88 602 GLY A O 1
ATOM 4688 N N . ARG A 1 603 ? 18.522 -23.556 12.486 1.00 93.00 603 ARG A N 1
ATOM 4689 C CA . ARG A 1 603 ? 17.544 -24.289 13.311 1.00 93.00 603 ARG A CA 1
ATOM 4690 C C . ARG A 1 603 ? 16.129 -24.312 12.711 1.00 93.00 603 ARG A C 1
ATOM 4692 O O . ARG A 1 603 ? 15.368 -25.226 13.006 1.00 93.00 603 ARG A O 1
ATOM 4699 N N . HIS A 1 604 ? 15.807 -23.347 11.849 1.00 95.25 604 HIS A N 1
ATOM 4700 C CA . HIS A 1 604 ? 14.516 -23.173 11.175 1.00 95.25 604 HIS A CA 1
ATOM 4701 C C . HIS A 1 604 ? 14.538 -23.634 9.715 1.00 95.25 604 HIS A C 1
ATOM 4703 O O . HIS A 1 604 ? 13.600 -23.381 8.967 1.00 95.25 604 HIS A O 1
ATOM 4709 N N . ARG A 1 605 ? 15.585 -24.341 9.277 1.00 93.62 605 ARG A N 1
ATOM 4710 C CA . ARG A 1 605 ? 15.766 -24.770 7.877 1.00 93.62 605 ARG A CA 1
ATOM 4711 C C . ARG A 1 605 ? 14.593 -25.568 7.273 1.00 93.62 605 ARG A C 1
ATOM 4713 O O . ARG A 1 605 ? 14.427 -25.604 6.057 1.00 93.62 605 ARG A O 1
ATOM 4720 N N . ALA A 1 606 ? 13.791 -26.222 8.115 1.00 95.56 606 ALA A N 1
ATOM 4721 C CA . ALA A 1 606 ? 12.622 -27.003 7.704 1.00 95.56 606 ALA A CA 1
ATOM 4722 C C . ALA A 1 606 ? 11.308 -26.199 7.680 1.00 95.56 606 ALA A C 1
ATOM 4724 O O . ALA A 1 606 ? 10.307 -26.704 7.181 1.00 95.56 606 ALA A O 1
ATOM 4725 N N . THR A 1 607 ? 11.288 -24.982 8.231 1.00 96.81 607 THR A N 1
ATOM 4726 C CA . THR A 1 607 ? 10.069 -24.169 8.395 1.00 96.81 607 THR A CA 1
ATOM 4727 C C . THR A 1 607 ? 10.166 -22.795 7.742 1.00 96.81 607 THR A C 1
ATOM 4729 O O . THR A 1 607 ? 9.142 -22.278 7.303 1.00 96.81 607 THR A O 1
ATOM 4732 N N . LEU A 1 608 ? 11.368 -22.219 7.650 1.00 96.75 608 LEU A N 1
ATOM 4733 C CA . LEU A 1 608 ? 11.604 -20.877 7.127 1.00 96.75 608 LEU A CA 1
ATOM 4734 C C . LEU A 1 608 ? 11.323 -20.839 5.622 1.00 96.75 608 LEU A C 1
ATOM 4736 O O . LEU A 1 608 ? 12.045 -21.463 4.847 1.00 96.75 608 LEU A O 1
ATOM 4740 N N . ARG A 1 609 ? 10.277 -20.106 5.232 1.00 95.81 609 ARG A N 1
ATOM 4741 C CA . ARG A 1 609 ? 9.832 -19.924 3.844 1.00 95.81 609 ARG A CA 1
ATOM 4742 C C . ARG A 1 609 ? 10.324 -18.620 3.241 1.00 95.81 609 ARG A C 1
ATOM 4744 O O . ARG A 1 609 ? 10.695 -18.615 2.072 1.00 95.81 609 ARG A O 1
ATOM 4751 N N . SER A 1 610 ? 10.374 -17.555 4.038 1.00 93.19 610 SER A N 1
ATOM 4752 C CA . SER A 1 610 ? 10.820 -16.236 3.595 1.00 93.19 610 SER A CA 1
ATOM 4753 C C . SER A 1 610 ? 11.969 -15.729 4.460 1.00 93.19 610 SER A C 1
ATOM 4755 O O . SER A 1 610 ? 11.910 -15.766 5.692 1.00 93.19 610 SER A O 1
ATOM 4757 N N . LEU A 1 611 ? 13.041 -15.288 3.804 1.00 93.75 611 LEU A N 1
ATOM 4758 C CA . LEU A 1 611 ? 14.210 -14.700 4.438 1.00 93.75 611 LEU A CA 1
ATOM 4759 C C . LEU A 1 611 ? 14.612 -13.416 3.719 1.00 93.75 611 LEU A C 1
ATOM 4761 O O . LEU A 1 611 ? 15.036 -13.441 2.562 1.00 93.75 611 LEU A O 1
ATOM 4765 N N . HIS A 1 612 ? 14.557 -12.306 4.443 1.00 90.12 612 HIS A N 1
ATOM 4766 C CA . HIS A 1 612 ? 15.011 -11.007 3.980 1.00 90.12 612 HIS A CA 1
ATOM 4767 C C . HIS A 1 612 ? 16.113 -10.470 4.895 1.00 90.12 612 HIS A C 1
ATOM 4769 O O . HIS A 1 612 ? 15.866 -10.205 6.070 1.00 90.12 612 HIS A O 1
ATOM 4775 N N . LEU A 1 613 ? 17.326 -10.306 4.362 1.00 89.38 613 LEU A N 1
ATOM 4776 C CA . LEU A 1 613 ? 18.479 -9.759 5.081 1.00 89.38 613 LEU A CA 1
ATOM 4777 C C . LEU A 1 613 ? 19.064 -8.562 4.320 1.00 89.38 613 LEU A C 1
ATOM 4779 O O . LEU A 1 613 ? 19.909 -8.718 3.437 1.00 89.38 613 LEU A O 1
ATOM 4783 N N . ASP A 1 614 ? 18.633 -7.359 4.690 1.00 85.38 614 ASP A N 1
ATOM 4784 C CA . ASP A 1 614 ? 19.180 -6.091 4.206 1.00 85.38 614 ASP A CA 1
ATOM 4785 C C . ASP A 1 614 ? 20.251 -5.572 5.167 1.00 85.38 614 ASP A C 1
ATOM 4787 O O . ASP A 1 614 ? 19.961 -4.955 6.190 1.00 85.38 614 ASP A O 1
ATOM 4791 N N . LEU A 1 615 ? 21.516 -5.836 4.839 1.00 84.06 615 LEU A N 1
ATOM 4792 C CA . LEU A 1 615 ? 22.676 -5.404 5.625 1.00 84.06 615 LEU A CA 1
ATOM 4793 C C . LEU A 1 615 ? 23.407 -4.197 5.006 1.00 84.06 615 LEU A C 1
ATOM 4795 O O . LEU A 1 615 ? 24.522 -3.886 5.425 1.00 84.06 615 LEU A O 1
ATOM 4799 N N . ARG A 1 616 ? 22.801 -3.484 4.041 1.00 78.94 616 ARG A N 1
ATOM 4800 C CA . ARG A 1 616 ? 23.454 -2.372 3.310 1.00 78.94 616 ARG A CA 1
ATOM 4801 C C . ARG A 1 616 ? 23.899 -1.219 4.221 1.00 78.94 616 ARG A C 1
ATOM 4803 O O . ARG A 1 616 ? 24.922 -0.596 3.965 1.00 78.94 616 ARG A O 1
ATOM 4810 N N . GLU A 1 617 ? 23.178 -0.966 5.313 1.00 75.56 617 GLU A N 1
ATOM 4811 C CA . GLU A 1 617 ? 23.479 0.102 6.287 1.00 75.56 617 GLU A CA 1
ATOM 4812 C C . GLU A 1 617 ? 24.310 -0.379 7.497 1.00 75.56 617 GLU A C 1
ATOM 4814 O O . GLU A 1 617 ? 24.492 0.347 8.480 1.00 75.56 617 GLU A O 1
ATOM 4819 N N . ARG A 1 618 ? 24.830 -1.616 7.460 1.00 78.56 618 ARG A N 1
ATOM 4820 C CA . ARG A 1 618 ? 25.630 -2.190 8.554 1.00 78.56 618 ARG A CA 1
ATOM 4821 C C . ARG A 1 618 ? 26.947 -1.433 8.767 1.00 78.56 618 ARG A C 1
ATOM 4823 O O . ARG A 1 618 ? 27.307 -1.143 9.914 1.00 78.56 618 ARG A O 1
ATOM 4830 N N . GLY A 1 619 ? 27.630 -1.105 7.670 1.00 71.88 619 GLY A N 1
ATOM 4831 C CA . GLY A 1 619 ? 29.021 -0.638 7.638 1.00 71.88 619 GLY A CA 1
ATOM 4832 C C . GLY A 1 619 ? 30.028 -1.778 7.409 1.00 71.88 619 GLY A C 1
ATOM 4833 O O . GLY A 1 619 ? 29.693 -2.960 7.495 1.00 71.88 619 GLY A O 1
ATOM 4834 N N . GLU A 1 620 ? 31.283 -1.430 7.132 1.00 65.44 620 GLU A N 1
ATOM 4835 C CA . GLU A 1 620 ? 32.393 -2.362 6.939 1.00 65.44 620 GLU A CA 1
ATOM 4836 C C . GLU A 1 620 ? 32.799 -3.056 8.251 1.00 65.44 620 GLU A C 1
ATOM 4838 O O . GLU A 1 620 ? 32.805 -2.471 9.335 1.00 65.44 620 GLU A O 1
ATOM 4843 N N . SER A 1 621 ? 33.164 -4.338 8.164 1.00 60.88 621 SER A N 1
ATOM 4844 C CA . SER A 1 621 ? 33.762 -5.073 9.283 1.00 60.88 621 SER A CA 1
ATOM 4845 C C . SER A 1 621 ? 35.254 -5.265 9.038 1.00 60.88 621 SER A C 1
ATOM 4847 O O . SER A 1 621 ? 35.655 -5.772 7.993 1.00 60.88 621 SER A O 1
ATOM 4849 N N . THR A 1 622 ? 36.080 -4.927 10.027 1.00 50.66 622 THR A N 1
ATOM 4850 C CA . THR A 1 622 ? 37.518 -5.240 10.032 1.00 50.66 622 THR A CA 1
ATOM 4851 C C . THR A 1 622 ? 37.807 -6.706 10.375 1.00 50.66 622 THR A C 1
ATOM 4853 O O . THR A 1 622 ? 38.954 -7.143 10.279 1.00 50.66 622 THR A O 1
ATOM 4856 N N . TRP A 1 623 ? 36.791 -7.483 10.768 1.00 50.75 623 TRP A N 1
ATOM 4857 C CA . TRP A 1 623 ? 36.953 -8.894 11.110 1.00 50.75 623 TRP A CA 1
ATOM 4858 C C . TRP A 1 623 ? 37.086 -9.760 9.857 1.00 50.75 623 TRP A C 1
ATOM 4860 O O . TRP A 1 623 ? 36.341 -9.615 8.889 1.00 50.75 623 TRP A O 1
ATOM 4870 N N . SER A 1 624 ? 38.031 -10.702 9.890 1.00 50.09 624 SER A N 1
ATOM 4871 C CA . SER A 1 624 ? 38.081 -11.799 8.926 1.00 50.09 624 SER A CA 1
ATOM 4872 C C . SER A 1 624 ? 36.766 -12.577 9.016 1.00 50.09 624 SER A C 1
ATOM 4874 O O . SER A 1 624 ? 36.462 -13.059 10.111 1.00 50.09 624 SER A O 1
ATOM 4876 N N . PRO A 1 625 ? 35.990 -12.718 7.925 1.00 50.75 625 PRO A N 1
ATOM 4877 C CA . PRO A 1 625 ? 34.852 -13.616 7.947 1.00 50.75 625 PRO A CA 1
ATOM 4878 C C . PRO A 1 625 ? 35.385 -14.992 8.341 1.00 50.75 625 PRO A C 1
ATOM 4880 O O . PRO A 1 625 ? 36.346 -15.486 7.742 1.00 50.75 625 PRO A O 1
ATOM 4883 N N . GLY A 1 626 ? 34.814 -15.581 9.394 1.00 52.28 626 GLY A N 1
ATOM 4884 C CA . GLY A 1 626 ? 35.047 -16.991 9.689 1.00 52.28 626 GLY A CA 1
ATOM 4885 C C . GLY A 1 626 ? 34.770 -17.818 8.432 1.00 52.28 626 GLY A C 1
ATOM 4886 O O . GLY A 1 626 ? 34.039 -17.374 7.549 1.00 52.28 626 GLY A O 1
ATOM 4887 N N . THR A 1 627 ? 35.376 -18.998 8.320 1.00 53.72 627 THR A N 1
ATOM 4888 C CA . THR A 1 627 ? 35.166 -19.913 7.189 1.00 53.72 627 THR A CA 1
ATOM 4889 C C . THR A 1 627 ? 33.673 -20.206 7.019 1.00 53.72 627 THR A C 1
ATOM 4891 O O . THR A 1 627 ? 33.124 -21.052 7.723 1.00 53.72 627 THR A O 1
ATOM 4894 N N . TRP A 1 628 ? 33.008 -19.470 6.131 1.00 61.03 628 TRP A N 1
ATOM 4895 C CA . TRP A 1 628 ? 31.617 -19.696 5.777 1.00 61.03 628 TRP A CA 1
ATOM 4896 C C . TRP A 1 628 ? 31.553 -20.863 4.793 1.00 61.03 628 TRP A C 1
ATOM 4898 O O . TRP A 1 628 ? 32.244 -20.841 3.772 1.00 61.03 628 TRP A O 1
ATOM 4908 N N . ASP A 1 629 ? 30.675 -21.834 5.046 1.00 62.03 629 ASP A N 1
ATOM 4909 C CA . ASP A 1 629 ? 30.352 -22.876 4.071 1.00 62.03 629 ASP A CA 1
ATOM 4910 C C . ASP A 1 629 ? 29.189 -22.463 3.149 1.00 62.03 629 ASP A C 1
ATOM 4912 O O . ASP A 1 629 ? 28.035 -22.356 3.571 1.00 62.03 629 ASP A O 1
ATOM 4916 N N . MET A 1 630 ? 29.490 -22.166 1.881 1.00 56.19 630 MET A N 1
ATOM 4917 C CA . MET A 1 630 ? 28.542 -21.568 0.928 1.00 56.19 630 MET A CA 1
ATOM 4918 C C . MET A 1 630 ? 27.335 -22.470 0.624 1.00 56.19 630 MET A C 1
ATOM 4920 O O . MET A 1 630 ? 26.320 -21.962 0.159 1.00 56.19 630 MET A O 1
ATOM 4924 N N . SER A 1 631 ? 27.384 -23.766 0.957 1.00 57.94 631 SER A N 1
ATOM 4925 C CA . SER A 1 631 ? 26.219 -24.661 0.883 1.00 57.94 631 SER A CA 1
ATOM 4926 C C . SER A 1 631 ? 25.155 -24.425 1.961 1.00 57.94 631 SER A C 1
ATOM 4928 O O . SER A 1 631 ? 24.123 -25.091 1.945 1.00 57.94 631 SER A O 1
ATOM 4930 N N . SER A 1 632 ? 25.347 -23.471 2.876 1.00 70.56 632 SER A N 1
ATOM 4931 C CA . SER A 1 632 ? 24.468 -23.315 4.043 1.00 70.56 632 SER A CA 1
ATOM 4932 C C . SER A 1 632 ? 22.991 -23.063 3.698 1.00 70.56 632 SER A C 1
ATOM 4934 O O . SER A 1 632 ? 22.119 -23.598 4.376 1.00 70.56 632 SER A O 1
ATOM 4936 N N . PHE A 1 633 ? 22.671 -22.310 2.636 1.00 88.31 633 PHE A N 1
ATOM 4937 C CA . PHE A 1 633 ? 21.266 -22.073 2.260 1.00 88.31 633 PHE A CA 1
ATOM 4938 C C . PHE A 1 633 ? 20.597 -23.278 1.585 1.00 88.31 633 PHE A C 1
ATOM 4940 O O . PHE A 1 633 ? 19.379 -23.418 1.676 1.00 88.31 633 PHE A O 1
ATOM 4947 N N . ARG A 1 634 ? 21.361 -24.200 0.982 1.00 88.19 634 ARG A N 1
ATOM 4948 C CA . ARG A 1 634 ? 20.809 -25.441 0.406 1.00 88.19 634 ARG A CA 1
ATOM 4949 C C . ARG A 1 634 ? 20.157 -26.341 1.447 1.00 88.19 634 ARG A C 1
ATOM 4951 O O . ARG A 1 634 ? 19.281 -27.129 1.102 1.00 88.19 634 ARG A O 1
ATOM 4958 N N . GLU A 1 635 ? 20.562 -26.221 2.709 1.00 90.19 635 GLU A N 1
ATOM 4959 C CA . GLU A 1 635 ? 19.960 -26.970 3.813 1.00 90.19 635 GLU A CA 1
ATOM 4960 C C . GLU A 1 635 ? 18.550 -26.473 4.175 1.00 90.19 635 GLU A C 1
ATOM 4962 O O . GLU A 1 635 ? 17.810 -27.183 4.861 1.00 90.19 635 GLU A O 1
ATOM 4967 N N . PHE A 1 636 ? 18.151 -25.282 3.711 1.00 93.88 636 PHE A N 1
ATOM 4968 C CA . PHE A 1 636 ? 16.849 -24.678 3.987 1.00 93.88 636 PHE A CA 1
ATOM 4969 C C . PHE A 1 636 ? 15.777 -25.226 3.045 1.00 93.88 636 PHE A C 1
ATOM 4971 O O . PHE A 1 636 ? 15.347 -24.583 2.094 1.00 93.88 636 PHE A O 1
ATOM 4978 N N . THR A 1 637 ? 15.335 -26.446 3.338 1.00 94.00 637 THR A N 1
ATOM 4979 C CA . THR A 1 637 ? 14.367 -27.217 2.539 1.00 94.00 637 THR A CA 1
ATOM 4980 C C . THR A 1 637 ? 13.005 -26.550 2.314 1.00 94.00 637 THR A C 1
ATOM 4982 O O . THR A 1 637 ? 12.315 -26.916 1.365 1.00 94.00 637 THR A O 1
ATOM 4985 N N . ALA A 1 638 ? 12.602 -25.609 3.174 1.00 95.44 638 ALA A N 1
ATOM 4986 C CA . ALA A 1 638 ? 11.330 -24.893 3.052 1.00 95.44 638 ALA A CA 1
ATOM 4987 C C . ALA A 1 638 ? 11.464 -23.498 2.423 1.00 95.44 638 ALA A C 1
ATOM 4989 O O . ALA A 1 638 ? 10.441 -22.865 2.172 1.00 95.44 638 ALA A O 1
ATOM 4990 N N . LEU A 1 639 ? 12.688 -23.019 2.171 1.00 96.62 639 LEU A N 1
ATOM 4991 C CA . LEU A 1 639 ? 12.933 -21.635 1.773 1.00 96.62 639 LEU A CA 1
ATOM 4992 C C . LEU A 1 639 ? 12.493 -21.398 0.329 1.00 96.62 639 LEU A C 1
ATOM 4994 O O . LEU A 1 639 ? 12.995 -22.036 -0.597 1.00 96.62 639 LEU A O 1
ATOM 4998 N N . GLN A 1 640 ? 11.560 -20.470 0.161 1.00 95.88 640 GLN A N 1
ATOM 4999 C CA . GLN A 1 640 ? 10.938 -20.097 -1.106 1.00 95.88 640 GLN A CA 1
ATOM 5000 C C . GLN A 1 640 ? 11.358 -18.686 -1.534 1.00 95.88 640 GLN A C 1
ATOM 5002 O O . GLN A 1 640 ? 11.574 -18.455 -2.720 1.00 95.88 640 GLN A O 1
ATOM 5007 N N . HIS A 1 641 ? 11.573 -17.769 -0.592 1.00 94.12 641 HIS A N 1
ATOM 5008 C CA . HIS A 1 641 ? 11.877 -16.371 -0.894 1.00 94.12 641 HIS A CA 1
ATOM 5009 C C . HIS A 1 641 ? 13.148 -15.954 -0.172 1.00 94.12 641 HIS A C 1
ATOM 5011 O O . HIS A 1 641 ? 13.249 -16.074 1.050 1.00 94.12 641 HIS A O 1
ATOM 5017 N N . LEU A 1 642 ? 14.140 -15.495 -0.933 1.00 93.00 642 LEU A N 1
ATOM 5018 C CA . LEU A 1 642 ? 15.440 -15.106 -0.397 1.00 93.00 642 LEU A CA 1
ATOM 5019 C C . LEU A 1 642 ? 15.842 -13.734 -0.920 1.00 93.00 642 LEU A C 1
ATOM 5021 O O . LEU A 1 642 ? 15.993 -13.543 -2.124 1.00 93.00 642 LEU A O 1
ATOM 5025 N N . THR A 1 643 ? 16.073 -12.799 -0.005 1.00 89.31 643 THR A N 1
ATOM 5026 C CA . THR A 1 643 ? 16.614 -11.474 -0.308 1.00 89.31 643 THR A CA 1
ATOM 5027 C C . THR A 1 643 ? 17.909 -11.250 0.461 1.00 89.31 643 THR A C 1
ATOM 5029 O O . THR A 1 643 ? 17.919 -11.346 1.688 1.00 89.31 643 THR A O 1
ATOM 5032 N N . LEU A 1 644 ? 18.997 -10.960 -0.256 1.00 87.81 644 LEU A N 1
ATOM 5033 C CA . LEU A 1 644 ? 20.339 -10.770 0.302 1.00 87.81 644 LEU A CA 1
ATOM 5034 C C . LEU A 1 644 ? 21.010 -9.538 -0.295 1.00 87.81 644 LEU A C 1
ATOM 5036 O O . LEU A 1 644 ? 20.754 -9.173 -1.443 1.00 87.81 644 LEU A O 1
ATOM 5040 N N . ASN A 1 645 ? 21.926 -8.934 0.454 1.00 83.00 645 ASN A N 1
ATOM 5041 C CA . ASN A 1 645 ? 22.805 -7.907 -0.083 1.00 83.00 645 ASN A CA 1
ATOM 5042 C C . ASN A 1 645 ? 24.028 -8.510 -0.793 1.00 83.00 645 ASN A C 1
ATOM 5044 O O . ASN A 1 645 ? 24.586 -9.534 -0.387 1.00 83.00 645 ASN A O 1
ATOM 5048 N N . VAL A 1 646 ? 24.454 -7.863 -1.873 1.00 78.94 646 VAL A N 1
ATOM 5049 C CA . VAL A 1 646 ? 25.510 -8.377 -2.749 1.00 78.94 646 VAL A CA 1
ATOM 5050 C C . VAL A 1 646 ? 26.887 -8.229 -2.110 1.00 78.94 646 VAL A C 1
ATOM 5052 O O . VAL A 1 646 ? 27.739 -9.077 -2.335 1.00 78.94 646 VAL A O 1
ATOM 5055 N N . GLU A 1 647 ? 27.113 -7.220 -1.269 1.00 75.12 647 GLU A N 1
ATOM 5056 C CA . GLU A 1 647 ? 28.415 -6.932 -0.650 1.00 75.12 647 GLU A CA 1
ATOM 5057 C C . GLU A 1 647 ? 28.870 -8.029 0.322 1.00 75.12 647 GLU A C 1
ATOM 5059 O O . GLU A 1 647 ? 30.064 -8.334 0.423 1.00 75.12 647 GLU A O 1
ATOM 5064 N N . GLU A 1 648 ? 27.921 -8.653 1.025 1.00 74.00 648 GLU A N 1
ATOM 5065 C CA . GLU A 1 648 ? 28.216 -9.775 1.921 1.00 74.00 648 GLU A CA 1
ATOM 5066 C C . GLU A 1 648 ? 28.574 -11.028 1.111 1.00 74.00 648 GLU A C 1
ATOM 5068 O O . GLU A 1 648 ? 29.461 -11.779 1.513 1.00 74.00 648 GLU A O 1
ATOM 5073 N N . LEU A 1 649 ? 27.977 -11.214 -0.074 1.00 75.44 649 LEU A N 1
ATOM 5074 C CA . LEU A 1 649 ? 28.387 -12.263 -1.011 1.00 75.44 649 LEU A CA 1
ATOM 5075 C C . LEU A 1 649 ? 29.744 -11.939 -1.653 1.00 75.44 649 LEU A C 1
ATOM 5077 O O . LEU A 1 649 ? 30.622 -12.795 -1.695 1.00 75.44 649 LEU A O 1
ATOM 5081 N N . ASP A 1 650 ? 29.951 -10.704 -2.108 1.00 70.88 650 ASP A N 1
ATOM 5082 C CA . ASP A 1 650 ? 31.160 -10.247 -2.798 1.00 70.88 650 ASP A CA 1
ATOM 5083 C C . ASP A 1 650 ? 32.405 -10.384 -1.912 1.00 70.88 650 ASP A C 1
ATOM 5085 O O . ASP A 1 650 ? 33.422 -10.936 -2.338 1.00 70.88 650 ASP A O 1
ATOM 5089 N N . SER A 1 651 ? 32.291 -10.014 -0.632 1.00 65.44 651 SER A N 1
ATOM 5090 C CA . SER A 1 651 ? 33.345 -10.217 0.370 1.00 65.44 651 SER A CA 1
ATOM 5091 C C . SER A 1 651 ? 33.752 -11.689 0.518 1.00 65.44 651 SER A C 1
ATOM 5093 O O . SER A 1 651 ? 34.928 -11.984 0.752 1.00 65.44 651 SER A O 1
ATOM 5095 N N . LEU A 1 652 ? 32.805 -12.620 0.361 1.00 62.91 652 LEU A N 1
ATOM 5096 C CA . LEU A 1 652 ? 33.055 -14.064 0.388 1.00 62.91 652 LEU A CA 1
ATOM 5097 C C . LEU A 1 652 ? 33.673 -14.552 -0.934 1.00 62.91 652 LEU A C 1
ATOM 5099 O O . LEU A 1 652 ? 34.639 -15.318 -0.910 1.00 62.91 652 LEU A O 1
ATOM 5103 N N . VAL A 1 653 ? 33.176 -14.076 -2.083 1.00 61.16 653 VAL A N 1
ATOM 5104 C CA . VAL A 1 653 ? 33.669 -14.461 -3.419 1.00 61.16 653 VAL A CA 1
ATOM 5105 C C . VAL A 1 653 ? 35.114 -14.006 -3.644 1.00 61.16 653 VAL A C 1
ATOM 5107 O O . VAL A 1 653 ? 35.949 -14.805 -4.084 1.00 61.16 653 VAL A O 1
ATOM 5110 N N . TRP A 1 654 ? 35.429 -12.748 -3.317 1.00 54.25 654 TRP A N 1
ATOM 5111 C CA . TRP A 1 654 ? 36.772 -12.180 -3.475 1.00 54.25 654 TRP A CA 1
ATOM 5112 C C . TRP A 1 654 ? 37.797 -12.846 -2.564 1.00 54.25 654 TRP A C 1
ATOM 5114 O O . TRP A 1 654 ? 38.892 -13.179 -3.018 1.00 54.25 654 TRP A O 1
ATOM 5124 N N . ARG A 1 655 ? 37.454 -13.095 -1.293 1.00 57.50 655 ARG A N 1
ATOM 5125 C CA . ARG A 1 655 ? 38.378 -13.744 -0.346 1.00 57.50 655 ARG A CA 1
ATOM 5126 C C . ARG A 1 655 ? 38.541 -15.247 -0.604 1.00 57.50 655 ARG A C 1
ATOM 5128 O O . ARG A 1 655 ? 39.564 -15.806 -0.220 1.00 57.50 655 ARG A O 1
ATOM 5135 N N . GLY A 1 656 ? 37.580 -15.886 -1.277 1.00 58.19 656 GLY A N 1
ATOM 5136 C CA . GLY A 1 656 ? 37.629 -17.295 -1.686 1.00 58.19 656 GLY A CA 1
ATOM 5137 C C . GLY A 1 656 ? 38.254 -17.569 -3.064 1.00 58.19 656 GLY A C 1
ATOM 5138 O O . GLY A 1 656 ? 38.315 -18.730 -3.462 1.00 58.19 656 GLY A O 1
ATOM 5139 N N . ALA A 1 657 ? 38.697 -16.539 -3.800 1.00 57.38 657 ALA A N 1
ATOM 5140 C CA . ALA A 1 657 ? 39.263 -16.637 -5.155 1.00 57.38 657 ALA A CA 1
ATOM 5141 C C . ALA A 1 657 ? 38.352 -17.329 -6.202 1.00 57.38 657 ALA A C 1
ATOM 5143 O O . ALA A 1 657 ? 38.842 -17.966 -7.133 1.00 57.38 657 ALA A O 1
ATOM 5144 N N . ARG A 1 658 ? 37.022 -17.180 -6.086 1.00 62.28 658 ARG A N 1
ATOM 5145 C CA . ARG A 1 658 ? 36.022 -17.758 -7.016 1.00 62.28 658 ARG A CA 1
ATOM 5146 C C . ARG A 1 658 ? 35.456 -16.750 -8.020 1.00 62.28 658 ARG A C 1
ATOM 5148 O O . ARG A 1 658 ? 34.307 -16.848 -8.447 1.00 62.28 658 ARG A O 1
ATOM 5155 N N . VAL A 1 659 ? 36.251 -15.750 -8.394 1.00 63.53 659 VAL A N 1
ATOM 5156 C CA . VAL A 1 659 ? 35.808 -14.696 -9.315 1.00 63.53 659 VAL A CA 1
ATOM 5157 C C . VAL A 1 659 ? 35.440 -15.315 -10.667 1.00 63.53 659 VAL A C 1
ATOM 5159 O O . VAL A 1 659 ? 36.296 -15.792 -11.411 1.00 63.53 659 VAL A O 1
ATOM 5162 N N . GLY A 1 660 ? 34.145 -15.290 -10.983 1.00 65.75 660 GLY A N 1
ATOM 5163 C CA . GLY A 1 660 ? 33.606 -15.787 -12.244 1.00 65.75 660 GLY A CA 1
ATOM 5164 C C . GLY A 1 660 ? 33.248 -17.275 -12.282 1.00 65.75 660 GLY A C 1
ATOM 5165 O O . GLY A 1 660 ? 33.152 -17.805 -13.389 1.00 65.75 660 GLY A O 1
ATOM 5166 N N . ASP A 1 661 ? 33.052 -17.917 -11.125 1.00 80.06 661 ASP A N 1
ATOM 5167 C CA . ASP A 1 661 ? 32.455 -19.256 -10.993 1.00 80.06 661 ASP A CA 1
ATOM 5168 C C . ASP A 1 661 ? 30.949 -19.215 -11.355 1.00 80.06 661 ASP A C 1
ATOM 5170 O O . ASP A 1 661 ? 30.178 -18.591 -10.624 1.00 80.06 661 ASP A O 1
ATOM 5174 N N . PRO A 1 662 ? 30.498 -19.834 -12.466 1.00 84.38 662 PRO A N 1
ATOM 5175 C CA . PRO A 1 662 ? 29.085 -19.829 -12.853 1.00 84.38 662 PRO A CA 1
ATOM 5176 C C . PRO A 1 662 ? 28.204 -20.657 -11.904 1.00 84.38 662 PRO A C 1
ATOM 5178 O O . PRO A 1 662 ? 26.993 -20.453 -11.861 1.00 84.38 662 PRO A O 1
ATOM 5181 N N . GLU A 1 663 ? 28.794 -21.555 -11.111 1.00 86.44 663 GLU A N 1
ATOM 5182 C CA . GLU A 1 663 ? 28.070 -22.447 -10.204 1.00 86.44 663 GLU A CA 1
ATOM 5183 C C . GLU A 1 663 ? 27.801 -21.815 -8.832 1.00 86.44 663 GLU A C 1
ATOM 5185 O O . GLU A 1 663 ? 27.208 -22.452 -7.964 1.00 86.44 663 GLU A O 1
ATOM 5190 N N . LEU A 1 664 ? 28.212 -20.564 -8.606 1.00 84.12 664 LEU A N 1
ATOM 5191 C CA . LEU A 1 664 ? 28.170 -19.943 -7.283 1.00 84.12 664 LEU A CA 1
ATOM 5192 C C . LEU A 1 664 ? 26.747 -19.814 -6.725 1.00 84.12 664 LEU A C 1
ATOM 5194 O O . LEU A 1 664 ? 26.474 -20.272 -5.617 1.00 84.12 664 LEU A O 1
ATOM 5198 N N . LEU A 1 665 ? 25.826 -19.227 -7.495 1.00 88.56 665 LEU A N 1
ATOM 5199 C CA . LEU A 1 665 ? 24.424 -19.096 -7.077 1.00 88.56 665 LEU A CA 1
ATOM 5200 C C . LEU A 1 665 ? 23.704 -20.447 -7.075 1.00 88.56 665 LEU A C 1
ATOM 5202 O O . LEU A 1 665 ? 22.838 -20.673 -6.235 1.00 88.56 665 LEU A O 1
ATOM 5206 N N . ILE A 1 666 ? 24.103 -21.369 -7.956 1.00 89.62 666 ILE A N 1
ATOM 5207 C CA . ILE A 1 666 ? 23.581 -22.738 -7.967 1.00 89.62 666 ILE A CA 1
ATOM 5208 C C . ILE A 1 666 ? 23.946 -23.426 -6.647 1.00 89.62 666 ILE A C 1
ATOM 5210 O O . ILE A 1 666 ? 23.082 -24.003 -5.995 1.00 89.62 666 ILE A O 1
ATOM 5214 N N . GLN A 1 667 ? 25.202 -23.348 -6.205 1.00 86.38 667 GLN A N 1
ATOM 5215 C CA . GLN A 1 667 ? 25.674 -23.937 -4.945 1.00 86.38 667 GLN A CA 1
ATOM 5216 C C . GLN A 1 667 ? 25.066 -23.262 -3.709 1.00 86.38 667 GLN A C 1
ATOM 5218 O O . GLN A 1 667 ? 24.915 -23.923 -2.684 1.00 86.38 667 GLN A O 1
ATOM 5223 N N . LEU A 1 668 ? 24.682 -21.989 -3.817 1.00 87.12 668 LEU A N 1
ATOM 5224 C CA . LEU A 1 668 ? 24.061 -21.227 -2.739 1.00 87.12 668 LEU A CA 1
ATOM 5225 C C . LEU A 1 668 ? 22.576 -21.578 -2.558 1.00 87.12 668 LEU A C 1
ATOM 5227 O O . LEU A 1 668 ? 22.148 -21.883 -1.451 1.00 87.12 668 LEU A O 1
ATOM 5231 N N . LEU A 1 669 ? 21.779 -21.528 -3.628 1.00 92.12 669 LEU A N 1
ATOM 5232 C CA . LEU A 1 669 ? 20.317 -21.536 -3.530 1.00 92.12 669 LEU A CA 1
ATOM 5233 C C . LEU A 1 669 ? 19.732 -22.943 -3.299 1.00 92.12 669 LEU A C 1
ATOM 5235 O O . LEU A 1 669 ? 20.169 -23.905 -3.940 1.00 92.12 669 LEU A O 1
ATOM 5239 N N . PRO A 1 670 ? 18.709 -23.086 -2.431 1.00 92.88 670 PRO A N 1
ATOM 5240 C CA . PRO A 1 670 ? 17.977 -24.338 -2.290 1.00 92.88 670 PRO A CA 1
ATOM 5241 C C . PRO A 1 670 ? 17.047 -24.581 -3.492 1.00 92.88 670 PRO A C 1
ATOM 5243 O O . PRO A 1 670 ? 16.544 -23.632 -4.095 1.00 92.88 670 PRO A O 1
ATOM 5246 N N . PRO A 1 671 ? 16.738 -25.848 -3.824 1.00 90.69 671 PRO A N 1
ATOM 5247 C CA . PRO A 1 671 ? 15.849 -26.186 -4.942 1.00 90.69 671 PRO A CA 1
ATOM 5248 C C . PRO A 1 671 ? 14.384 -25.759 -4.721 1.00 90.69 671 PRO A C 1
ATOM 5250 O O . PRO A 1 671 ? 13.602 -25.709 -5.668 1.00 90.69 671 PRO A O 1
ATOM 5253 N N . SER A 1 672 ? 13.994 -25.458 -3.478 1.00 93.94 672 SER A N 1
ATOM 5254 C CA . SER A 1 672 ? 12.661 -24.963 -3.112 1.00 93.94 672 SER A CA 1
ATOM 5255 C C . SER A 1 672 ? 12.418 -23.498 -3.489 1.00 93.94 672 SER A C 1
ATOM 5257 O O . SER A 1 672 ? 11.280 -23.046 -3.385 1.00 93.94 672 SER A O 1
ATOM 5259 N N . ILE A 1 673 ? 13.452 -22.766 -3.918 1.00 95.69 673 ILE A N 1
ATOM 5260 C CA . ILE A 1 673 ? 13.377 -21.323 -4.149 1.00 95.69 673 ILE A CA 1
ATOM 5261 C C . ILE A 1 673 ? 12.372 -20.963 -5.260 1.00 95.69 673 ILE A C 1
ATOM 5263 O O . ILE A 1 673 ? 12.347 -21.569 -6.332 1.00 95.69 673 ILE A O 1
ATOM 5267 N N . VAL A 1 674 ? 11.554 -19.950 -4.983 1.00 95.31 674 VAL A N 1
ATOM 5268 C CA . VAL A 1 674 ? 10.524 -19.359 -5.846 1.00 95.31 674 VAL A CA 1
ATOM 5269 C C . VAL A 1 674 ? 10.933 -17.957 -6.294 1.00 95.31 674 VAL A C 1
ATOM 5271 O O . VAL A 1 674 ? 10.822 -17.650 -7.485 1.00 95.31 674 VAL A O 1
ATOM 5274 N N . SER A 1 675 ? 11.443 -17.121 -5.382 1.00 93.69 675 SER A N 1
ATOM 5275 C CA . SER A 1 675 ? 12.003 -15.809 -5.719 1.00 93.69 675 SER A CA 1
ATOM 5276 C C . SER A 1 675 ? 13.366 -15.558 -5.072 1.00 93.69 675 SER A C 1
ATOM 5278 O O . SER A 1 675 ? 13.625 -15.940 -3.928 1.00 93.69 675 SER A O 1
ATOM 5280 N N . PHE A 1 676 ? 14.261 -14.919 -5.829 1.00 92.69 676 PHE A N 1
ATOM 5281 C CA . PHE A 1 676 ? 15.599 -14.557 -5.363 1.00 92.69 676 PHE A CA 1
ATOM 5282 C C . PHE A 1 676 ? 15.939 -13.104 -5.692 1.00 92.69 676 PHE A C 1
ATOM 5284 O O . PHE A 1 676 ? 15.996 -12.719 -6.862 1.00 92.69 676 PHE A O 1
ATOM 5291 N N . HIS A 1 677 ? 16.157 -12.289 -4.662 1.00 89.06 677 HIS A N 1
ATOM 5292 C CA . HIS A 1 677 ? 16.376 -10.852 -4.787 1.00 89.06 677 HIS A CA 1
ATOM 5293 C C . HIS A 1 677 ? 17.766 -10.451 -4.272 1.00 89.06 677 HIS A C 1
ATOM 5295 O O . HIS A 1 677 ? 18.197 -10.866 -3.194 1.00 89.06 677 HIS A O 1
ATOM 5301 N N . LEU A 1 678 ? 18.458 -9.613 -5.043 1.00 86.69 678 LEU A N 1
ATOM 5302 C CA . LEU A 1 678 ? 19.794 -9.102 -4.737 1.00 86.69 678 LEU A CA 1
ATOM 5303 C C . LEU A 1 678 ? 19.761 -7.585 -4.522 1.00 86.69 678 LEU A C 1
ATOM 5305 O O . LEU A 1 678 ? 19.329 -6.843 -5.398 1.00 86.69 678 LEU A O 1
ATOM 5309 N N . MET A 1 679 ? 20.250 -7.118 -3.377 1.00 83.56 679 MET A N 1
ATOM 5310 C CA . MET A 1 679 ? 20.282 -5.693 -3.026 1.00 83.56 679 MET A CA 1
ATOM 5311 C C . MET A 1 679 ? 21.706 -5.143 -3.069 1.00 83.56 679 MET A C 1
ATOM 5313 O O . MET A 1 679 ? 22.638 -5.810 -2.620 1.00 83.56 679 MET A O 1
ATOM 5317 N N . PHE A 1 680 ? 21.871 -3.913 -3.545 1.00 76.56 680 PHE A N 1
ATOM 5318 C CA . PHE A 1 680 ? 23.161 -3.243 -3.666 1.00 76.56 680 PHE A CA 1
ATOM 5319 C C . PHE A 1 680 ? 23.194 -1.950 -2.857 1.00 76.56 680 PHE A C 1
ATOM 5321 O O . PHE A 1 680 ? 22.275 -1.127 -2.887 1.00 76.56 680 PHE A O 1
ATOM 5328 N N . GLN A 1 681 ? 24.307 -1.711 -2.178 1.00 69.62 681 GLN A N 1
ATOM 5329 C CA . GLN A 1 681 ? 24.582 -0.450 -1.517 1.00 69.62 681 GLN A CA 1
ATOM 5330 C C . GLN A 1 681 ? 24.782 0.666 -2.559 1.00 69.62 681 GLN A C 1
ATOM 5332 O O . GLN A 1 681 ? 25.376 0.488 -3.628 1.00 69.62 681 GLN A O 1
ATOM 5337 N N . SER A 1 682 ? 24.283 1.868 -2.259 1.00 58.41 682 SER A N 1
ATOM 5338 C CA . SER A 1 682 ? 24.337 3.016 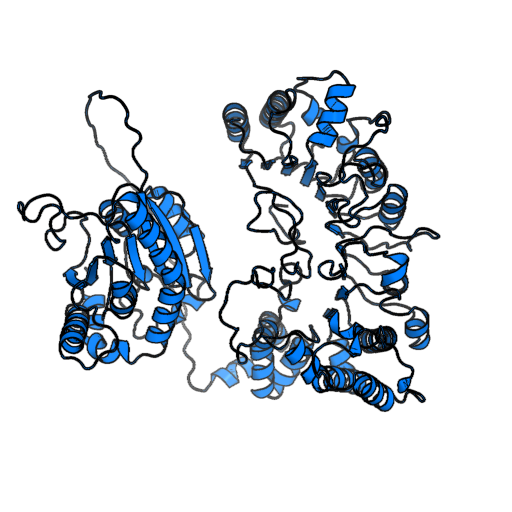-3.177 1.00 58.41 682 SER A CA 1
ATOM 5339 C C . SER A 1 682 ? 25.765 3.406 -3.586 1.00 58.41 682 SER A C 1
ATOM 5341 O O . SER A 1 682 ? 25.955 3.849 -4.717 1.00 58.41 682 SER A O 1
ATOM 5343 N N . ALA A 1 683 ? 26.753 3.177 -2.713 1.00 55.03 683 ALA A N 1
ATOM 5344 C CA . ALA A 1 683 ? 28.158 3.540 -2.904 1.00 55.03 683 ALA A CA 1
ATOM 5345 C C . ALA A 1 683 ? 28.916 2.690 -3.943 1.00 55.03 683 ALA A C 1
ATOM 5347 O O . ALA A 1 683 ? 29.986 3.103 -4.389 1.00 55.03 683 ALA A O 1
ATOM 5348 N N . TYR A 1 684 ? 28.381 1.536 -4.355 1.00 58.72 684 TYR A N 1
ATOM 5349 C CA . TYR A 1 684 ? 28.995 0.712 -5.396 1.00 58.72 684 TYR A CA 1
ATOM 5350 C C . TYR A 1 684 ? 28.686 1.285 -6.787 1.00 58.72 684 TYR A C 1
ATOM 5352 O O . TYR A 1 684 ? 27.530 1.311 -7.224 1.00 58.72 684 TYR A O 1
ATOM 5360 N N . SER A 1 685 ? 29.726 1.763 -7.477 1.00 57.56 685 SER A N 1
ATOM 5361 C CA . SER A 1 685 ? 29.632 2.287 -8.846 1.00 57.56 685 SER A CA 1
ATOM 5362 C C . SER A 1 685 ? 29.725 1.196 -9.913 1.00 57.56 685 SER A C 1
ATOM 5364 O O . SER A 1 685 ? 29.102 1.329 -10.966 1.00 57.56 685 SER A O 1
ATOM 5366 N N . ASP A 1 686 ? 30.460 0.117 -9.630 1.00 66.50 686 ASP A N 1
ATOM 5367 C CA . ASP A 1 686 ? 30.810 -0.911 -10.611 1.00 66.50 686 ASP A CA 1
ATOM 5368 C C . ASP A 1 686 ? 30.128 -2.250 -10.316 1.00 66.50 686 ASP A C 1
ATOM 5370 O O . ASP A 1 686 ? 29.943 -2.644 -9.165 1.00 66.50 686 ASP A O 1
ATOM 5374 N N . GLN A 1 687 ? 29.779 -2.980 -11.373 1.00 69.25 687 GLN A N 1
ATOM 5375 C CA . GLN A 1 687 ? 29.210 -4.317 -11.256 1.00 69.25 687 GLN A CA 1
ATOM 5376 C C . GLN A 1 687 ? 30.254 -5.333 -10.754 1.00 69.25 687 GLN A C 1
ATOM 5378 O O . GLN A 1 687 ? 31.328 -5.437 -11.357 1.00 69.25 687 GLN A O 1
ATOM 5383 N N . PRO A 1 688 ? 29.944 -6.163 -9.733 1.00 73.50 688 PRO A N 1
ATOM 5384 C CA . PRO A 1 688 ? 30.829 -7.247 -9.323 1.00 73.50 688 PRO A CA 1
ATOM 5385 C C . PRO A 1 688 ? 31.088 -8.238 -10.463 1.00 73.50 688 PRO A C 1
ATOM 5387 O O . PRO A 1 688 ? 30.158 -8.775 -11.069 1.00 73.50 688 PRO A O 1
ATOM 5390 N N . LEU A 1 689 ? 32.364 -8.540 -10.723 1.00 72.56 689 LEU A N 1
ATOM 5391 C CA . LEU A 1 689 ? 32.800 -9.384 -11.849 1.00 72.56 689 LEU A CA 1
ATOM 5392 C C . LEU A 1 689 ? 32.218 -10.810 -11.828 1.00 72.56 689 LEU A C 1
ATOM 5394 O O . LEU A 1 689 ? 32.124 -11.460 -12.871 1.00 72.56 689 LEU A O 1
ATOM 5398 N N . TRP A 1 690 ? 31.851 -11.326 -10.652 1.00 79.88 690 TRP A N 1
ATOM 5399 C CA . TRP A 1 690 ? 31.271 -12.664 -10.499 1.00 79.88 690 TRP A CA 1
ATOM 5400 C C . TRP A 1 690 ? 29.777 -12.720 -10.836 1.00 79.88 690 TRP A C 1
ATOM 5402 O O . TRP A 1 690 ? 29.274 -13.790 -11.192 1.00 79.88 690 TRP A O 1
ATOM 5412 N N . LEU A 1 691 ? 29.077 -11.589 -10.724 1.00 83.19 691 LEU A N 1
ATOM 5413 C CA . LEU A 1 691 ? 27.621 -11.537 -10.686 1.00 83.19 691 LEU A CA 1
ATOM 5414 C C . LEU A 1 691 ? 26.999 -11.969 -12.011 1.00 83.19 691 LEU A C 1
ATOM 5416 O O . LEU A 1 691 ? 26.181 -12.885 -12.027 1.00 83.19 691 LEU A O 1
ATOM 5420 N N . GLU A 1 692 ? 27.414 -11.358 -13.127 1.00 85.31 692 GLU A N 1
ATOM 5421 C CA . GLU A 1 692 ? 26.866 -11.694 -14.448 1.00 85.31 692 GLU A CA 1
ATOM 5422 C C . GLU A 1 692 ? 27.045 -13.187 -14.748 1.00 85.31 692 GLU A C 1
ATOM 5424 O O . GLU A 1 692 ? 26.096 -13.864 -15.132 1.00 85.31 692 GLU A O 1
ATOM 5429 N N . ARG A 1 693 ? 28.246 -13.729 -14.511 1.00 85.94 693 ARG A N 1
ATOM 5430 C CA . ARG A 1 693 ? 28.545 -15.143 -14.780 1.00 85.94 693 ARG A CA 1
ATOM 5431 C C . ARG A 1 693 ? 27.730 -16.095 -13.910 1.00 85.94 693 ARG A C 1
ATOM 5433 O O . ARG A 1 693 ? 27.251 -17.101 -14.421 1.00 85.94 693 ARG A O 1
ATOM 5440 N N . SER A 1 694 ? 27.554 -15.774 -12.632 1.00 88.12 694 SER A N 1
ATOM 5441 C CA . SER A 1 694 ? 26.782 -16.615 -11.709 1.00 88.12 694 SER A CA 1
ATOM 5442 C C . SER A 1 694 ? 25.286 -16.580 -12.020 1.00 88.12 694 SER A C 1
ATOM 5444 O O . SER A 1 694 ? 24.605 -17.595 -11.908 1.00 88.12 694 SER A O 1
ATOM 5446 N N . LEU A 1 695 ? 24.767 -15.426 -12.452 1.00 90.38 695 LEU A N 1
ATOM 5447 C CA . LEU A 1 695 ? 23.382 -15.296 -12.904 1.00 90.38 695 LEU A CA 1
ATOM 5448 C C . LEU A 1 695 ? 23.129 -16.054 -14.209 1.00 90.38 695 LEU A C 1
ATOM 5450 O O . LEU A 1 695 ? 22.085 -16.685 -14.339 1.00 90.38 695 LEU A O 1
ATOM 5454 N N . LEU A 1 696 ? 24.075 -16.019 -15.155 1.00 89.94 696 LEU A N 1
ATOM 5455 C CA . LEU A 1 696 ? 24.006 -16.840 -16.368 1.00 89.94 696 LEU A CA 1
ATOM 5456 C C . LEU A 1 696 ? 23.976 -18.331 -16.015 1.00 89.94 696 LEU A C 1
ATOM 5458 O O . LEU A 1 696 ? 23.127 -19.051 -16.531 1.00 89.94 696 LEU A O 1
ATOM 5462 N N . GLY A 1 697 ? 24.838 -18.775 -15.094 1.00 91.44 697 GLY A N 1
ATOM 5463 C CA . GLY A 1 697 ? 24.826 -20.154 -14.605 1.00 91.44 697 GLY A CA 1
ATOM 5464 C C . GLY A 1 697 ? 23.478 -20.542 -13.992 1.00 91.44 697 GLY A C 1
ATOM 5465 O O . GLY A 1 697 ? 22.901 -21.558 -14.374 1.00 91.44 697 GLY A O 1
ATOM 5466 N N . LEU A 1 698 ? 22.920 -19.700 -13.115 1.00 92.56 698 LEU A N 1
ATOM 5467 C CA . LEU A 1 698 ? 21.594 -19.923 -12.531 1.00 92.56 698 LEU A CA 1
ATOM 5468 C C . LEU A 1 698 ? 20.486 -19.991 -13.597 1.00 92.56 698 LEU A C 1
ATOM 5470 O O . LEU A 1 698 ? 19.615 -20.856 -13.515 1.00 92.56 698 LEU A O 1
ATOM 5474 N N . ALA A 1 699 ? 20.525 -19.117 -14.606 1.00 91.38 699 ALA A N 1
ATOM 5475 C CA . ALA A 1 699 ? 19.556 -19.112 -15.700 1.00 91.38 699 ALA A CA 1
ATOM 5476 C C . ALA A 1 699 ? 19.628 -20.400 -16.539 1.00 91.38 699 ALA A C 1
ATOM 5478 O O . ALA A 1 699 ? 18.586 -20.972 -16.875 1.00 91.38 699 ALA A O 1
ATOM 5479 N N . ASP A 1 700 ? 20.842 -20.890 -16.812 1.00 91.31 700 ASP A N 1
ATOM 5480 C CA . ASP A 1 700 ? 21.080 -22.161 -17.500 1.00 91.31 700 ASP A CA 1
ATOM 5481 C C . ASP A 1 700 ? 20.604 -23.358 -16.657 1.00 91.31 700 ASP A C 1
ATOM 5483 O O . ASP A 1 700 ? 19.977 -24.277 -17.183 1.00 91.31 700 ASP A O 1
ATOM 5487 N N . ALA A 1 701 ? 20.850 -23.359 -15.343 1.00 92.31 701 ALA A N 1
ATOM 5488 C CA . ALA A 1 701 ? 20.360 -24.402 -14.437 1.00 92.31 701 ALA A CA 1
ATOM 5489 C C . ALA A 1 701 ? 18.823 -24.417 -14.350 1.00 92.31 701 ALA A C 1
ATOM 5491 O O . ALA A 1 701 ? 18.206 -25.485 -14.377 1.00 92.31 701 ALA A O 1
ATOM 5492 N N . ALA A 1 702 ? 18.188 -23.241 -14.318 1.00 91.81 702 ALA A N 1
ATOM 5493 C CA . ALA A 1 702 ? 16.735 -23.117 -14.401 1.00 91.81 702 ALA A CA 1
ATOM 5494 C C . ALA A 1 702 ? 16.199 -23.667 -15.736 1.00 91.81 702 ALA A C 1
ATOM 5496 O O . ALA A 1 702 ? 15.244 -24.442 -15.727 1.00 91.81 702 ALA A O 1
ATOM 5497 N N . ALA A 1 703 ? 16.862 -23.374 -16.864 1.00 88.31 703 ALA A N 1
ATOM 5498 C CA . ALA A 1 703 ? 16.501 -23.914 -18.181 1.00 88.31 703 ALA A CA 1
ATOM 5499 C C . ALA A 1 703 ? 16.580 -25.451 -18.237 1.00 88.31 703 ALA A C 1
ATOM 5501 O O . ALA A 1 703 ? 15.788 -26.097 -18.923 1.00 88.31 70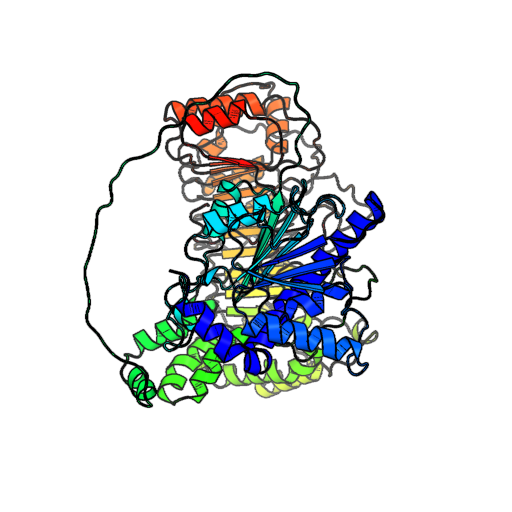3 ALA A O 1
ATOM 5502 N N . ARG A 1 704 ? 17.528 -26.050 -17.502 1.00 90.56 704 ARG A N 1
ATOM 5503 C CA . ARG A 1 704 ? 17.674 -27.510 -17.358 1.00 90.56 704 ARG A CA 1
ATOM 5504 C C . ARG A 1 704 ? 16.679 -28.136 -16.374 1.00 90.56 704 ARG A C 1
ATOM 5506 O O . ARG A 1 704 ? 16.669 -29.356 -16.226 1.00 90.56 704 ARG A O 1
ATOM 5513 N N . GLY A 1 705 ? 15.845 -27.332 -15.713 1.00 87.62 705 GLY A N 1
ATOM 5514 C CA . GLY A 1 705 ? 14.856 -27.803 -14.747 1.00 87.62 705 GLY A CA 1
ATOM 5515 C C . GLY A 1 705 ? 15.431 -28.146 -13.370 1.00 87.62 705 GLY A C 1
ATOM 5516 O O . GLY A 1 705 ? 14.791 -28.892 -12.631 1.00 87.62 705 GLY A O 1
ATOM 5517 N N . GLU A 1 706 ? 16.609 -27.622 -13.010 1.00 89.69 706 GLU A N 1
ATOM 5518 C CA . GLU A 1 706 ? 17.197 -27.793 -11.668 1.00 89.69 706 GLU A CA 1
ATOM 5519 C C . GLU A 1 706 ? 16.511 -26.899 -10.613 1.00 89.69 706 GLU A C 1
ATOM 5521 O O . GLU A 1 706 ? 16.509 -27.231 -9.430 1.00 89.69 706 GLU A O 1
ATOM 5526 N N . PHE A 1 707 ? 15.867 -25.807 -11.049 1.00 92.75 707 PHE A N 1
ATOM 5527 C CA . PHE A 1 707 ? 15.124 -24.846 -10.221 1.00 92.75 707 PHE A CA 1
ATOM 5528 C C . PHE A 1 707 ? 13.686 -24.658 -10.734 1.00 92.75 707 PHE A C 1
ATOM 5530 O O . PHE A 1 707 ? 13.311 -23.592 -11.211 1.00 92.75 707 PHE A O 1
ATOM 5537 N N . GLN A 1 708 ? 12.869 -25.711 -10.664 1.00 89.12 708 GLN A N 1
ATOM 5538 C CA . GLN A 1 708 ? 11.528 -25.742 -11.284 1.00 89.12 708 GLN A CA 1
ATOM 5539 C C . GLN A 1 708 ? 10.530 -24.748 -10.676 1.00 89.12 708 GLN A C 1
ATOM 5541 O O . GLN A 1 708 ? 9.572 -24.355 -11.336 1.00 89.12 708 GLN A O 1
ATOM 5546 N N . ASN A 1 709 ? 10.747 -24.359 -9.419 1.00 93.38 709 ASN A N 1
ATOM 5547 C CA . ASN A 1 709 ? 9.869 -23.438 -8.703 1.00 93.38 709 ASN A CA 1
ATOM 5548 C C . ASN A 1 709 ? 10.265 -21.971 -8.887 1.00 93.38 709 ASN A C 1
ATOM 5550 O O . ASN A 1 709 ? 9.465 -21.101 -8.546 1.00 93.38 709 ASN A O 1
ATOM 5554 N N . LEU A 1 710 ? 11.463 -21.690 -9.416 1.00 95.31 710 LEU A N 1
ATOM 5555 C CA . LEU A 1 710 ? 11.979 -20.332 -9.539 1.00 95.31 710 LEU A CA 1
ATOM 5556 C C . LEU A 1 710 ? 11.145 -19.566 -10.569 1.00 95.31 710 LEU A C 1
ATOM 5558 O O . LEU A 1 710 ? 11.190 -19.848 -11.761 1.00 95.31 710 LEU A O 1
ATOM 5562 N N . LYS A 1 711 ? 10.385 -18.579 -10.100 1.00 93.00 711 LYS A N 1
ATOM 5563 C CA . LYS A 1 711 ? 9.523 -17.726 -10.928 1.00 93.00 711 LYS A CA 1
ATOM 5564 C C . LYS A 1 711 ? 10.108 -16.344 -11.137 1.00 93.00 711 LYS A C 1
ATOM 5566 O O . LYS A 1 711 ? 9.758 -15.693 -12.121 1.00 93.00 711 LYS A O 1
ATOM 5571 N N . GLN A 1 712 ? 10.952 -15.875 -10.218 1.00 92.38 712 GLN A N 1
ATOM 5572 C CA . GLN A 1 712 ? 11.406 -14.493 -10.222 1.00 92.38 712 GLN A CA 1
ATOM 5573 C C . GLN A 1 712 ? 12.834 -14.319 -9.700 1.00 92.38 712 GLN A C 1
ATOM 5575 O O . GLN A 1 712 ? 13.204 -14.852 -8.656 1.00 92.38 712 GLN A O 1
ATOM 5580 N N . VAL A 1 713 ? 13.614 -13.503 -10.408 1.00 90.38 713 VAL A N 1
ATOM 5581 C CA . VAL A 1 713 ? 14.898 -12.969 -9.947 1.00 90.38 713 VAL A CA 1
ATOM 5582 C C . VAL A 1 713 ? 14.875 -11.447 -10.102 1.00 90.38 713 VAL A C 1
ATOM 5584 O O . VAL A 1 713 ? 14.534 -10.941 -11.176 1.00 90.38 713 VAL A O 1
ATOM 5587 N N . LYS A 1 714 ? 15.209 -10.719 -9.030 1.00 86.56 714 LYS A N 1
ATOM 5588 C CA . LYS A 1 714 ? 15.197 -9.244 -8.996 1.00 86.56 714 LYS A CA 1
ATOM 5589 C C . LYS A 1 714 ? 16.479 -8.652 -8.421 1.00 86.56 714 LYS A C 1
ATOM 5591 O O . LYS A 1 714 ? 17.194 -9.314 -7.667 1.00 86.56 714 LYS A O 1
ATOM 5596 N N . TRP A 1 715 ? 16.716 -7.376 -8.718 1.00 82.81 715 TRP A N 1
ATOM 5597 C CA . TRP A 1 715 ? 17.689 -6.546 -8.006 1.00 82.81 715 TRP A CA 1
ATOM 5598 C C . TRP A 1 715 ? 17.368 -5.047 -8.051 1.00 82.81 715 TRP A C 1
ATOM 5600 O O . TRP A 1 715 ? 16.502 -4.631 -8.818 1.00 82.81 715 TRP A O 1
ATOM 5610 N N . ASP A 1 716 ? 18.151 -4.231 -7.333 1.00 72.75 716 ASP A N 1
ATOM 5611 C CA . ASP A 1 716 ? 17.958 -2.776 -7.189 1.00 72.75 716 ASP A CA 1
ATOM 5612 C C . ASP A 1 716 ? 18.956 -1.856 -7.948 1.00 72.75 716 ASP A C 1
ATOM 5614 O O . ASP A 1 716 ? 18.861 -0.628 -7.820 1.00 72.75 716 ASP A O 1
ATOM 5618 N N . LYS A 1 717 ? 19.847 -2.380 -8.821 1.00 70.62 717 LYS A N 1
ATOM 5619 C CA . LYS A 1 717 ? 20.725 -1.579 -9.731 1.00 70.62 717 LYS A CA 1
ATOM 5620 C C . LYS A 1 717 ? 20.438 -1.743 -11.232 1.00 70.62 717 LYS A C 1
ATOM 5622 O O . LYS A 1 717 ? 20.428 -2.849 -11.748 1.00 70.62 717 LYS A O 1
ATOM 5627 N N . ASP A 1 718 ? 20.240 -0.645 -11.964 1.00 67.44 718 ASP A N 1
ATOM 5628 C CA . ASP A 1 718 ? 19.914 -0.677 -13.403 1.00 67.44 718 ASP A CA 1
ATOM 5629 C C . ASP A 1 718 ? 21.177 -0.882 -14.268 1.00 67.44 718 ASP A C 1
ATOM 5631 O O . ASP A 1 718 ? 21.658 0.025 -14.949 1.00 67.44 718 ASP A O 1
ATOM 5635 N N . TRP A 1 719 ? 21.782 -2.069 -14.173 1.00 72.75 719 TRP A N 1
ATOM 5636 C CA . TRP A 1 719 ? 22.894 -2.486 -15.031 1.00 72.75 719 TRP A CA 1
ATOM 5637 C C . TRP A 1 719 ? 22.393 -3.182 -16.302 1.00 72.75 719 TRP A C 1
ATOM 5639 O O . TRP A 1 719 ? 21.429 -3.949 -16.271 1.00 72.75 719 TRP A O 1
ATOM 5649 N N . ASP A 1 720 ? 23.074 -2.949 -17.433 1.00 69.38 720 ASP A N 1
ATOM 5650 C CA . ASP A 1 720 ? 22.712 -3.532 -18.735 1.00 69.38 720 ASP A CA 1
ATOM 5651 C C . ASP A 1 720 ? 23.027 -5.034 -18.782 1.00 69.38 720 ASP A C 1
ATOM 5653 O O . ASP A 1 720 ? 24.083 -5.464 -19.242 1.00 69.38 720 ASP A O 1
ATOM 5657 N N . LEU A 1 721 ? 22.080 -5.841 -18.304 1.00 75.50 721 LEU A N 1
ATOM 5658 C CA . LEU A 1 721 ? 22.178 -7.299 -18.236 1.00 75.50 721 LEU A CA 1
ATOM 5659 C C . LEU A 1 721 ? 21.179 -7.978 -19.181 1.00 75.50 721 LEU A C 1
ATOM 5661 O O . LEU A 1 721 ? 20.642 -9.047 -18.887 1.00 75.50 721 LEU A O 1
ATOM 5665 N N . LYS A 1 722 ? 20.966 -7.387 -20.367 1.00 78.94 722 LYS A N 1
ATOM 5666 C CA . LYS A 1 722 ? 20.071 -7.913 -21.423 1.00 78.94 722 LYS A CA 1
ATOM 5667 C C . LYS A 1 722 ? 20.316 -9.379 -21.753 1.00 78.94 722 LYS A C 1
ATOM 5669 O O . LYS A 1 722 ? 19.370 -10.122 -22.003 1.00 78.94 722 LYS A O 1
ATOM 5674 N N . ARG A 1 723 ? 21.584 -9.804 -21.760 1.00 80.62 723 ARG A N 1
ATOM 5675 C CA . ARG A 1 723 ? 21.940 -11.203 -22.016 1.00 80.62 723 ARG A CA 1
ATOM 5676 C C . ARG A 1 723 ? 21.352 -12.115 -20.940 1.00 80.62 723 ARG A C 1
ATOM 5678 O O . ARG A 1 723 ? 20.669 -13.073 -21.280 1.00 80.62 723 ARG A O 1
ATOM 5685 N N . VAL A 1 724 ? 21.563 -11.788 -19.669 1.00 83.94 724 VAL A N 1
ATOM 5686 C CA . VAL A 1 724 ? 21.016 -12.533 -18.526 1.00 83.94 724 VAL A CA 1
ATOM 5687 C C . VAL A 1 724 ? 19.485 -12.550 -18.577 1.00 83.94 724 VAL A C 1
ATOM 5689 O O . VAL A 1 724 ? 18.878 -13.615 -18.492 1.00 83.94 724 VAL A O 1
ATOM 5692 N N . GLN A 1 725 ? 18.869 -11.390 -18.828 1.00 84.25 725 GLN A N 1
ATOM 5693 C CA . GLN A 1 725 ? 17.418 -11.247 -18.958 1.00 84.25 725 GLN A CA 1
ATOM 5694 C C . GLN A 1 725 ? 16.840 -12.156 -20.050 1.00 84.25 725 GLN A C 1
ATOM 5696 O O . GLN A 1 725 ? 15.824 -12.811 -19.833 1.00 84.25 725 GLN A O 1
ATOM 5701 N N . SER A 1 726 ? 17.495 -12.225 -21.214 1.00 84.38 726 SER A N 1
ATOM 5702 C CA . SER A 1 726 ? 17.033 -13.060 -22.328 1.00 84.38 726 SER A CA 1
ATOM 5703 C C . SER A 1 726 ? 17.039 -14.556 -22.001 1.00 84.38 726 SER A C 1
ATOM 5705 O O . SER A 1 726 ? 16.131 -15.270 -22.422 1.00 84.38 726 SER A O 1
ATOM 5707 N N . ILE A 1 727 ? 18.018 -15.026 -21.218 1.00 85.69 727 ILE A N 1
ATOM 5708 C CA . ILE A 1 727 ? 18.130 -16.443 -20.852 1.00 85.69 727 ILE A CA 1
ATOM 5709 C C . ILE A 1 727 ? 17.109 -16.794 -19.768 1.00 85.69 727 ILE A C 1
ATOM 5711 O O . ILE A 1 727 ? 16.396 -17.779 -19.922 1.00 85.69 727 ILE A O 1
ATOM 5715 N N . PHE A 1 728 ? 16.945 -15.966 -18.730 1.00 89.56 728 PHE A N 1
ATOM 5716 C CA . PHE A 1 728 ? 15.884 -16.191 -17.738 1.00 89.56 728 PHE A CA 1
ATOM 5717 C C . PHE A 1 728 ? 14.487 -16.185 -18.368 1.00 89.56 728 PHE A C 1
ATOM 5719 O O . PHE A 1 728 ? 13.672 -17.048 -18.043 1.00 89.56 728 PHE A O 1
ATOM 5726 N N . ALA A 1 729 ? 14.232 -15.278 -19.318 1.00 85.81 729 ALA A N 1
ATOM 5727 C CA . ALA A 1 729 ? 12.970 -15.242 -20.052 1.00 85.81 729 ALA A CA 1
ATOM 5728 C C . ALA A 1 729 ? 12.720 -16.538 -20.843 1.00 85.81 729 ALA A C 1
ATOM 5730 O O . ALA A 1 729 ? 11.596 -17.038 -20.851 1.00 85.81 729 ALA A O 1
ATOM 5731 N N . ALA A 1 730 ? 13.758 -17.116 -21.461 1.00 85.19 730 ALA A N 1
ATOM 5732 C CA . ALA A 1 730 ? 13.659 -18.409 -22.142 1.00 85.19 730 ALA A CA 1
ATOM 5733 C C . ALA A 1 730 ? 13.358 -19.570 -21.174 1.00 85.19 730 ALA A C 1
ATOM 5735 O O . ALA A 1 730 ? 12.687 -20.526 -21.559 1.00 85.19 730 ALA A O 1
ATOM 5736 N N . SER A 1 731 ? 13.795 -19.461 -19.918 1.00 81.88 731 SER A N 1
ATOM 5737 C CA . SER A 1 731 ? 13.515 -20.420 -18.840 1.00 81.88 731 SER A CA 1
ATOM 5738 C C . SER A 1 731 ? 12.159 -20.199 -18.148 1.00 81.88 731 SER A C 1
ATOM 5740 O O . SER A 1 731 ? 11.850 -20.902 -17.192 1.00 81.88 731 SER A O 1
ATOM 5742 N N . GLY A 1 732 ? 11.351 -19.220 -18.583 1.00 85.19 732 GLY A N 1
ATOM 5743 C CA . GLY A 1 732 ? 10.067 -18.883 -17.951 1.00 85.19 732 GLY A CA 1
ATOM 5744 C C . GLY A 1 732 ? 10.188 -18.141 -16.612 1.00 85.19 732 GLY A C 1
ATOM 5745 O O . GLY A 1 732 ? 9.189 -17.966 -15.916 1.00 85.19 732 GLY A O 1
ATOM 5746 N N . VAL A 1 733 ? 11.390 -17.678 -16.259 1.00 90.94 733 VAL A N 1
ATOM 5747 C CA . VAL A 1 733 ? 11.673 -16.945 -15.022 1.00 90.94 733 VAL A CA 1
ATOM 5748 C C . VAL A 1 733 ? 11.601 -15.447 -15.300 1.00 90.94 733 VAL A C 1
ATOM 5750 O O . VAL A 1 733 ? 12.286 -14.925 -16.183 1.00 90.94 733 VAL A O 1
ATOM 5753 N N . ARG A 1 734 ? 10.789 -14.718 -14.531 1.00 88.00 734 ARG A N 1
ATOM 5754 C CA . ARG A 1 734 ? 10.730 -13.256 -14.612 1.00 88.00 734 ARG A CA 1
ATOM 5755 C C . ARG A 1 734 ? 12.029 -12.664 -14.087 1.00 88.00 734 ARG A C 1
ATOM 5757 O O . ARG A 1 734 ? 12.417 -12.908 -12.949 1.00 88.00 734 ARG A O 1
ATOM 5764 N N . PHE A 1 735 ? 12.654 -11.835 -14.905 1.00 85.31 735 PHE A N 1
ATOM 5765 C CA . PHE A 1 735 ? 13.866 -11.120 -14.550 1.00 85.31 735 PHE A CA 1
ATOM 5766 C C . PHE A 1 735 ? 13.610 -9.624 -14.622 1.00 85.31 735 PHE A C 1
ATOM 5768 O O . PHE A 1 735 ? 13.255 -9.112 -15.690 1.00 85.31 735 PHE A O 1
ATOM 5775 N N . GLY A 1 736 ? 13.734 -8.938 -13.490 1.00 77.19 736 GLY A N 1
ATOM 5776 C CA . GLY A 1 736 ? 13.299 -7.554 -13.372 1.00 77.19 736 GLY A CA 1
ATOM 5777 C C . GLY A 1 736 ? 14.178 -6.715 -12.463 1.00 77.19 736 GLY A C 1
ATOM 5778 O O . GLY A 1 736 ? 14.834 -7.212 -11.555 1.00 77.19 736 GLY A O 1
ATOM 5779 N N . TYR A 1 737 ? 14.146 -5.417 -12.723 1.00 72.19 737 TYR A N 1
ATOM 5780 C CA . TYR A 1 737 ? 14.652 -4.411 -11.810 1.00 72.19 737 TYR A CA 1
ATOM 5781 C C . TYR A 1 737 ? 13.533 -4.015 -10.848 1.00 72.19 737 TYR A C 1
ATOM 5783 O O . TYR A 1 737 ? 12.414 -3.743 -11.286 1.00 72.19 737 TYR A O 1
ATOM 5791 N N . ASP A 1 738 ? 13.845 -3.965 -9.562 1.00 62.62 738 ASP A N 1
ATOM 5792 C CA . ASP A 1 738 ? 12.967 -3.445 -8.525 1.00 62.62 738 ASP A CA 1
ATOM 5793 C C . ASP A 1 738 ? 13.806 -2.521 -7.645 1.00 62.62 738 ASP A C 1
ATOM 5795 O O . ASP A 1 738 ? 14.687 -2.974 -6.913 1.00 62.62 738 ASP A O 1
ATOM 5799 N N . GLY A 1 739 ? 13.616 -1.209 -7.796 1.00 52.97 739 GLY A N 1
ATOM 5800 C CA . GLY A 1 739 ? 14.351 -0.229 -7.003 1.00 52.97 739 GLY A CA 1
ATOM 5801 C C . GLY A 1 739 ? 14.000 -0.438 -5.537 1.00 52.97 739 GLY A C 1
ATOM 5802 O O . GLY A 1 739 ? 12.892 -0.113 -5.125 1.00 52.97 739 GLY A O 1
ATOM 5803 N N . TYR A 1 740 ? 14.911 -1.019 -4.759 1.00 51.19 740 TYR A N 1
ATOM 5804 C CA . TYR A 1 740 ? 14.629 -1.360 -3.372 1.00 51.19 740 TYR A CA 1
ATOM 5805 C C . TYR A 1 740 ? 14.890 -0.152 -2.471 1.00 51.19 740 TYR A C 1
ATOM 5807 O O . TYR A 1 740 ? 16.020 0.131 -2.050 1.00 51.19 740 TYR A O 1
ATOM 5815 N N . TRP A 1 741 ? 13.813 0.585 -2.222 1.00 50.41 741 TRP A N 1
ATOM 5816 C CA . TRP A 1 741 ? 13.753 1.720 -1.309 1.00 50.41 741 TRP A CA 1
ATOM 5817 C C . TRP A 1 741 ? 13.647 1.225 0.137 1.00 50.41 741 TRP A C 1
ATOM 5819 O O . TRP A 1 741 ? 13.253 0.087 0.378 1.00 50.41 741 TRP A O 1
ATOM 5829 N N . GLY A 1 742 ? 14.003 2.050 1.125 1.00 47.53 742 GLY A N 1
ATOM 5830 C CA . GLY A 1 742 ? 13.871 1.619 2.518 1.00 47.53 742 GLY A CA 1
ATOM 5831 C C . GLY A 1 742 ? 12.424 1.228 2.864 1.00 47.53 742 GLY A C 1
ATOM 5832 O O . GLY A 1 742 ? 11.464 1.748 2.287 1.00 47.53 742 GLY A O 1
ATOM 5833 N N . THR A 1 743 ? 12.266 0.298 3.803 1.00 46.41 743 THR A N 1
ATOM 5834 C CA . THR A 1 743 ? 10.955 -0.103 4.330 1.00 46.41 743 THR A CA 1
ATOM 5835 C C . THR A 1 743 ? 10.413 0.961 5.275 1.00 46.41 743 THR A C 1
ATOM 5837 O O . THR A 1 743 ? 11.199 1.576 5.983 1.00 46.41 743 THR A O 1
ATOM 5840 N N . ARG A 1 744 ? 9.097 1.191 5.317 1.00 43.81 744 ARG A N 1
ATOM 5841 C CA . ARG A 1 744 ? 8.464 1.973 6.400 1.00 43.81 744 ARG A CA 1
ATOM 5842 C C . ARG A 1 744 ? 8.347 1.104 7.652 1.00 43.81 744 ARG A C 1
ATOM 5844 O O . ARG A 1 744 ? 8.147 -0.105 7.539 1.00 43.81 744 ARG A O 1
ATOM 5851 N N . SER A 1 745 ? 8.405 1.695 8.846 1.00 47.06 745 SER A N 1
ATOM 5852 C CA . SER A 1 745 ? 7.882 1.004 10.037 1.00 47.06 745 SER A CA 1
ATOM 5853 C C . SER A 1 745 ? 6.407 0.613 9.837 1.00 47.06 745 SER A C 1
ATOM 5855 O O . SER A 1 745 ? 5.666 1.331 9.160 1.00 47.06 745 SER A O 1
ATOM 5857 N N . THR A 1 746 ? 5.941 -0.466 10.489 1.00 43.56 746 THR A N 1
ATOM 5858 C CA . THR A 1 746 ? 4.501 -0.825 10.573 1.00 43.56 746 THR A CA 1
ATOM 5859 C C . THR A 1 746 ? 3.629 0.343 11.050 1.00 43.56 746 THR A C 1
ATOM 5861 O O . THR A 1 746 ? 2.429 0.377 10.796 1.00 43.56 746 THR A O 1
ATOM 5864 N N . LEU A 1 747 ? 4.221 1.311 11.759 1.00 45.66 747 LEU A N 1
ATOM 5865 C CA . LEU A 1 747 ? 3.540 2.454 12.369 1.00 45.66 747 LEU A CA 1
ATOM 5866 C C . LEU A 1 747 ? 3.787 3.775 11.610 1.00 45.66 747 LEU A C 1
ATOM 5868 O O . LEU A 1 747 ? 3.236 4.811 11.991 1.00 45.66 747 LEU A O 1
ATOM 5872 N N . GLY A 1 748 ? 4.541 3.733 10.506 1.00 46.62 748 GLY A N 1
ATOM 5873 C CA . GLY A 1 748 ? 4.921 4.837 9.619 1.00 46.62 748 GLY A CA 1
ATOM 5874 C C . GLY A 1 748 ? 5.989 5.774 10.171 1.00 46.62 748 GLY A C 1
ATOM 5875 O O . GLY A 1 748 ? 5.970 6.201 11.328 1.00 46.62 748 GLY A O 1
ATOM 5876 N N . ASP A 1 749 ? 6.904 6.175 9.296 1.00 43.56 749 ASP A N 1
ATOM 5877 C CA . ASP A 1 749 ? 8.027 7.037 9.648 1.00 43.56 749 ASP A CA 1
ATOM 5878 C C . ASP A 1 749 ? 7.661 8.483 9.310 1.00 43.56 749 ASP A C 1
ATOM 5880 O O . ASP A 1 749 ? 7.243 8.778 8.192 1.00 43.56 749 ASP A O 1
ATOM 5884 N N . HIS A 1 750 ? 7.789 9.406 10.270 1.00 41.28 750 HIS A N 1
ATOM 5885 C CA . HIS A 1 750 ? 7.436 10.828 10.124 1.00 41.28 750 HIS A CA 1
ATOM 5886 C C . HIS A 1 750 ? 8.421 11.588 9.198 1.00 41.28 750 HIS A C 1
ATOM 5888 O O . HIS A 1 750 ? 8.926 12.657 9.522 1.00 41.28 750 HIS A O 1
ATOM 5894 N N . GLY A 1 751 ? 8.755 11.031 8.035 1.00 40.28 751 GLY A N 1
ATOM 5895 C CA . GLY A 1 751 ? 9.659 11.653 7.073 1.00 40.28 751 GLY A CA 1
ATOM 5896 C C . GLY A 1 751 ? 11.130 11.685 7.499 1.00 40.28 751 GLY A C 1
ATOM 5897 O O . GLY A 1 751 ? 11.895 12.448 6.906 1.00 40.28 751 GLY A O 1
ATOM 5898 N N . TRP A 1 752 ? 11.557 10.877 8.482 1.00 36.72 752 TRP A N 1
ATOM 5899 C CA . TRP A 1 752 ? 12.986 10.710 8.757 1.00 36.72 752 TRP A CA 1
ATOM 5900 C C . TRP A 1 752 ? 13.655 10.017 7.565 1.00 36.72 752 TRP A C 1
ATOM 5902 O O . TRP A 1 752 ? 13.297 8.902 7.193 1.00 36.72 752 TRP A O 1
ATOM 5912 N N . ARG A 1 753 ? 14.605 10.717 6.938 1.00 39.41 753 ARG A N 1
ATOM 5913 C CA . ARG A 1 753 ? 15.395 10.231 5.806 1.00 39.41 753 ARG A CA 1
ATOM 5914 C C . ARG A 1 753 ? 16.771 9.794 6.322 1.00 39.41 753 ARG A C 1
ATOM 5916 O O . ARG A 1 753 ? 17.589 10.678 6.599 1.00 39.41 753 ARG A O 1
ATOM 5923 N N . PRO A 1 754 ? 17.089 8.493 6.426 1.00 34.00 754 PRO A N 1
ATOM 5924 C CA . PRO A 1 754 ? 18.486 8.086 6.395 1.00 34.00 754 PRO A CA 1
ATOM 5925 C C . PRO A 1 754 ? 19.113 8.612 5.094 1.00 34.00 754 PRO A C 1
ATOM 5927 O O . PRO A 1 754 ? 18.434 8.736 4.071 1.00 34.00 754 PRO A O 1
ATOM 5930 N N . ARG A 1 755 ? 20.389 9.014 5.146 1.00 32.88 755 ARG A N 1
ATOM 5931 C CA . ARG A 1 755 ? 21.115 9.613 4.013 1.00 32.88 755 ARG A CA 1
ATOM 5932 C C . ARG A 1 755 ? 21.279 8.599 2.868 1.00 32.88 755 ARG A C 1
ATOM 5934 O O . ARG A 1 755 ? 22.353 8.042 2.698 1.00 32.88 755 ARG A O 1
ATOM 5941 N N . SER A 1 756 ? 20.253 8.424 2.043 1.00 29.61 756 SER A N 1
ATOM 5942 C CA . SER A 1 756 ? 20.399 7.961 0.662 1.00 29.61 756 SER A CA 1
ATOM 5943 C C . SER A 1 756 ? 20.135 9.151 -0.272 1.00 29.61 756 SER A C 1
ATOM 5945 O O . SER A 1 756 ? 19.159 9.871 -0.039 1.00 29.61 756 SER A O 1
ATOM 5947 N N . PRO A 1 757 ? 20.985 9.422 -1.286 1.00 26.78 757 PRO A N 1
ATOM 5948 C CA . PRO A 1 757 ? 20.867 10.617 -2.128 1.00 26.78 757 PRO A CA 1
ATOM 5949 C C . PRO A 1 757 ? 19.585 10.693 -2.966 1.00 26.78 757 PRO A C 1
ATOM 5951 O O . PRO A 1 757 ? 19.239 11.782 -3.407 1.00 26.78 757 PRO A O 1
ATOM 5954 N N . ASP A 1 758 ? 18.848 9.595 -3.127 1.00 31.84 758 ASP A N 1
ATOM 5955 C CA . ASP A 1 758 ? 17.619 9.537 -3.914 1.00 31.84 758 ASP A CA 1
ATOM 5956 C C . ASP A 1 758 ? 16.614 8.612 -3.208 1.00 31.84 758 ASP A C 1
ATOM 5958 O O . ASP A 1 758 ? 16.794 7.401 -3.205 1.00 31.84 758 ASP A O 1
ATOM 5962 N N . ALA A 1 759 ? 15.569 9.141 -2.560 1.00 29.44 759 ALA A N 1
ATOM 5963 C CA . ALA A 1 759 ? 14.479 8.317 -2.016 1.00 29.44 759 ALA A CA 1
ATOM 5964 C C . ALA A 1 759 ? 13.187 9.137 -1.872 1.00 29.44 759 ALA A C 1
ATOM 5966 O O . ALA A 1 759 ? 13.075 10.012 -1.009 1.00 29.44 759 ALA A O 1
ATOM 5967 N N . GLY A 1 760 ? 12.220 8.872 -2.756 1.00 28.44 760 GLY A N 1
ATOM 5968 C CA . GLY A 1 760 ? 10.918 9.546 -2.803 1.00 28.44 760 GLY A CA 1
ATOM 5969 C C . GLY A 1 760 ? 9.711 8.666 -2.457 1.00 28.44 760 GLY A C 1
ATOM 5970 O O . GLY A 1 760 ? 8.625 9.213 -2.300 1.00 28.44 760 GLY A O 1
ATOM 5971 N N . GLN A 1 761 ? 9.862 7.345 -2.322 1.00 32.19 761 GLN A N 1
ATOM 5972 C CA . GLN A 1 761 ? 8.789 6.405 -1.962 1.00 32.19 761 GLN A CA 1
ATOM 5973 C C . GLN A 1 761 ? 9.386 5.240 -1.155 1.00 32.19 761 GLN A C 1
ATOM 5975 O O . GLN A 1 761 ? 10.534 4.882 -1.383 1.00 32.19 761 GLN A O 1
ATOM 5980 N N . TRP A 1 762 ? 8.637 4.706 -0.189 1.00 34.00 762 TRP A N 1
ATOM 5981 C CA . TRP A 1 762 ? 9.058 3.657 0.754 1.00 34.00 762 TRP A CA 1
ATOM 5982 C C . TRP A 1 762 ? 8.036 2.511 0.692 1.00 34.00 762 TRP A C 1
ATOM 5984 O O . TRP A 1 762 ? 6.854 2.798 0.492 1.00 34.00 762 TRP A O 1
ATOM 5994 N N . MET A 1 763 ? 8.452 1.255 0.883 1.00 28.00 763 MET A N 1
ATOM 5995 C CA . MET A 1 763 ? 7.547 0.092 0.822 1.00 28.00 763 MET A CA 1
ATOM 5996 C C . MET A 1 763 ? 6.914 -0.235 2.191 1.00 28.00 763 MET A C 1
ATOM 5998 O O . MET A 1 763 ? 7.606 -0.106 3.209 1.00 28.00 763 MET A O 1
ATOM 6002 N N . PRO A 1 764 ? 5.633 -0.662 2.246 1.00 31.92 764 PRO A N 1
ATOM 6003 C CA . PRO A 1 764 ? 5.081 -1.348 3.415 1.00 31.92 764 PRO A CA 1
ATOM 6004 C C . PRO A 1 764 ? 5.779 -2.705 3.617 1.00 31.92 764 PRO A C 1
ATOM 6006 O O . PRO A 1 764 ? 6.468 -3.200 2.723 1.00 31.92 764 PRO A O 1
ATOM 6009 N N . LEU A 1 765 ? 5.643 -3.280 4.811 1.00 34.12 765 LEU A N 1
ATOM 6010 C CA . LEU A 1 765 ? 6.175 -4.613 5.100 1.00 34.12 765 LEU A CA 1
ATOM 6011 C C . LEU A 1 765 ? 5.444 -5.695 4.281 1.00 34.12 765 LEU A C 1
ATOM 6013 O O . LEU A 1 765 ? 4.294 -5.469 3.914 1.00 34.12 765 LEU A O 1
ATOM 6017 N N . PRO A 1 766 ? 6.097 -6.844 4.011 1.00 32.72 766 PRO A N 1
ATOM 6018 C CA . PRO A 1 766 ? 5.465 -8.024 3.416 1.00 32.72 766 PRO A CA 1
ATOM 6019 C C . PRO A 1 766 ? 4.118 -8.381 4.057 1.00 32.72 766 PRO A C 1
ATOM 6021 O O . PRO A 1 766 ? 4.068 -8.495 5.285 1.00 32.72 766 PRO A O 1
ATOM 6024 N N . ASP A 1 767 ? 3.076 -8.603 3.247 1.00 33.25 767 ASP A N 1
ATOM 6025 C CA . ASP A 1 767 ? 1.801 -9.140 3.741 1.00 33.25 767 ASP A CA 1
ATOM 6026 C C . ASP A 1 767 ? 1.980 -10.616 4.181 1.00 33.25 767 ASP A C 1
ATOM 6028 O O . ASP A 1 767 ? 2.751 -11.355 3.564 1.00 33.25 767 ASP A O 1
ATOM 6032 N N . GLU A 1 768 ? 1.267 -11.087 5.219 1.00 33.81 768 GLU A N 1
ATOM 6033 C CA . GLU A 1 768 ? 1.294 -12.520 5.620 1.00 33.81 768 GLU A CA 1
ATOM 6034 C C . GLU A 1 768 ? 0.800 -13.468 4.503 1.00 33.81 768 GLU A C 1
ATOM 6036 O O . GLU A 1 768 ? 1.145 -14.651 4.511 1.00 33.81 768 GLU A O 1
ATOM 6041 N N . ASP A 1 769 ? 0.049 -12.929 3.535 1.00 32.75 769 ASP A N 1
ATOM 6042 C CA . ASP A 1 769 ? -0.560 -13.627 2.396 1.00 32.75 769 ASP A CA 1
ATOM 6043 C C . ASP A 1 769 ? -0.046 -13.127 1.026 1.00 32.75 769 ASP A C 1
ATOM 6045 O O . ASP A 1 769 ? -0.692 -13.377 0.003 1.00 32.75 769 ASP A O 1
ATOM 6049 N N . ASP A 1 770 ? 1.081 -12.405 0.968 1.00 32.06 770 ASP A N 1
ATOM 6050 C CA . ASP A 1 770 ? 1.604 -11.915 -0.314 1.00 32.06 770 ASP A CA 1
ATOM 6051 C C . ASP A 1 770 ? 1.968 -13.104 -1.218 1.00 32.06 770 ASP A C 1
ATOM 6053 O O . ASP A 1 770 ? 2.962 -13.787 -1.008 1.00 32.06 770 ASP A O 1
ATOM 6057 N N . ALA A 1 771 ? 1.137 -13.378 -2.226 1.00 26.06 771 ALA A N 1
ATOM 6058 C CA . ALA A 1 771 ? 1.342 -14.469 -3.177 1.00 26.06 771 ALA A CA 1
ATOM 6059 C C . ALA A 1 771 ? 2.515 -14.213 -4.150 1.00 26.06 771 ALA A C 1
ATOM 6061 O O . ALA A 1 771 ? 2.841 -15.094 -4.956 1.00 26.06 771 ALA A O 1
ATOM 6062 N N . ASP A 1 772 ? 3.112 -13.014 -4.097 1.00 28.28 772 ASP A N 1
ATOM 6063 C CA . ASP A 1 772 ? 4.358 -12.643 -4.770 1.00 28.28 772 ASP A CA 1
ATOM 6064 C C . ASP A 1 772 ? 5.583 -12.608 -3.804 1.00 28.28 772 ASP A C 1
ATOM 6066 O O . ASP A 1 772 ? 6.703 -12.307 -4.244 1.00 28.28 772 ASP A O 1
ATOM 6070 N N . LEU A 1 773 ? 5.400 -13.006 -2.533 1.00 28.95 773 LEU A N 1
ATOM 6071 C CA . LEU A 1 773 ? 6.418 -13.475 -1.570 1.00 28.95 773 LEU A CA 1
ATOM 6072 C C . LEU A 1 773 ? 6.058 -14.886 -1.073 1.00 28.95 773 LEU A C 1
ATOM 6074 O O . LEU A 1 773 ? 6.630 -15.277 -0.024 1.00 28.95 773 LEU A O 1
#

Solvent-accessible surface area (backbone atoms only — not comparable to full-atom values): 42727 Å² total; per-residue (Å²): 140,84,58,74,46,39,54,54,44,32,71,41,31,89,54,48,81,74,36,66,66,57,50,50,52,42,48,56,52,45,67,63,45,48,64,55,47,47,54,51,22,52,52,38,31,75,74,69,71,40,59,36,39,32,36,29,49,50,34,48,55,26,75,54,54,67,68,48,36,78,63,39,55,35,32,38,33,25,21,62,23,61,37,12,43,50,44,26,51,48,54,37,55,49,41,73,71,74,80,52,93,75,96,47,51,88,34,61,45,80,35,72,41,76,83,71,53,46,63,41,83,84,47,61,39,57,42,85,91,40,73,84,55,61,37,46,59,20,47,35,35,39,35,57,73,40,66,42,52,42,84,56,58,67,60,50,51,43,23,55,60,58,27,37,34,76,58,11,32,41,44,38,34,34,44,45,43,83,54,87,71,23,51,66,82,37,58,85,92,57,47,76,61,51,65,42,56,30,46,46,67,69,60,53,52,52,51,42,44,72,70,54,43,36,81,71,43,81,46,86,45,102,69,34,35,39,41,36,30,28,36,68,62,84,75,94,73,83,91,81,89,85,84,88,85,88,84,88,87,81,89,84,89,86,86,86,87,81,86,87,86,89,83,84,82,80,60,98,57,52,71,59,53,64,72,66,53,56,70,70,58,49,42,56,60,54,30,68,51,26,61,74,69,65,65,54,70,59,76,56,27,94,55,92,60,99,77,65,56,98,62,102,61,93,67,80,80,67,60,78,81,46,75,20,71,61,53,55,46,48,42,61,34,53,55,41,34,72,71,38,72,72,46,19,72,53,28,48,44,54,58,36,28,55,45,61,60,73,56,69,52,44,74,38,78,61,60,29,54,57,50,42,59,59,54,54,46,50,47,53,50,44,27,73,73,32,58,75,48,13,46,33,20,29,32,41,37,43,45,35,75,71,44,53,78,66,69,56,87,75,68,76,74,71,84,77,92,50,70,65,62,62,54,47,40,32,52,46,23,51,73,71,67,43,92,63,23,83,75,62,42,42,25,39,54,45,23,52,54,55,66,48,27,75,37,29,27,32,46,35,37,40,36,51,92,63,99,57,38,55,41,31,56,69,43,33,51,71,71,67,60,77,68,45,60,27,29,35,42,38,41,35,57,54,51,87,87,44,71,58,66,65,39,35,44,52,58,36,42,39,46,62,57,68,26,16,56,56,26,27,35,44,37,39,28,32,34,40,44,41,50,94,89,55,78,58,64,73,25,72,49,28,26,36,43,37,35,38,49,18,43,41,26,52,68,34,49,46,39,58,53,65,18,36,64,50,32,30,35,42,37,38,28,34,26,62,54,77,36,42,98,84,54,66,56,50,60,16,75,66,39,52,50,74,66,53,50,53,61,51,48,54,74,21,18,79,44,26,28,32,40,35,44,43,54,70,36,37,40,55,57,92,66,78,79,69,95,73,66,66,53,61,48,42,63,21,67,37,26,24,27,44,36,40,36,47,65,69,51,46,58,51,36,64,77,66,72,48,76,49,42,33,56,53,51,52,53,27,53,26,60,49,27,28,37,43,36,41,39,69,51,86,87,63,86,69,83,64,78,32,52,66,40,13,50,42,34,39,26,51,39,32,56,74,55,65,31,75,52,39,44,36,40,39,29,45,69,99,65,98,48,64,70,49,41,54,45,23,51,74,43,68,18,47,62,49,82,47,78,76,52,63,71,41,50,66,66,41,66,72,58,76,72,76,96,58,101,79,81,91,65,63,40,70,63,86,61,101,74,41,88,91,96

Radius of gyration: 31.01 Å; Cα contacts (8 Å, |Δi|>4): 1325; chains: 1; bounding box: 78×70×95 Å